Protein 9GES (pdb70)

InterPro domains:
  IPR001841 Zinc finger, RING-type [PF14634] (10-52)
  IPR042448 E3 ubiquitin-protein ligase CCNB1IP1 [PTHR14305] (3-276)

Structure (mmCIF, N/CA/C/O backbone):
data_9GES
#
_entry.id   9GES
#
_cell.length_a   53.198
_cell.length_b   73.857
_cell.length_c   124.032
_cell.angle_alpha   90.000
_cell.angle_beta   99.276
_cell.angle_gamma   90.000
#
_symmetry.space_group_name_H-M   'P 1 21 1'
#
loop_
_entity.id
_entity.type
_entity.pdbx_description
1 polymer 'E3 ubiquitin-protein ligase CCNB1IP1'
2 non-polymer 'ZINC ION'
#
loop_
_atom_site.group_PDB
_atom_site.id
_atom_site.type_symbol
_atom_site.label_atom_id
_atom_site.label_alt_id
_atom_site.label_comp_id
_atom_site.label_asym_id
_atom_site.label_entity_id
_atom_site.label_seq_id
_atom_site.pdbx_PDB_ins_code
_atom_site.Cartn_x
_atom_site.Cartn_y
_atom_site.Cartn_z
_atom_site.occupancy
_atom_site.B_iso_or_equiv
_atom_site.auth_seq_id
_atom_site.auth_comp_id
_atom_site.auth_asym_id
_atom_site.auth_atom_id
_atom_site.pdbx_PDB_model_num
ATOM 1 N N . LEU A 1 10 ? 6.00800 -7.58400 14.22800 1.000 29.49565 8 LEU A N 1
ATOM 2 C CA . LEU A 1 10 ? 6.49000 -6.44100 13.46100 1.000 25.10999 8 LEU A CA 1
ATOM 3 C C . LEU A 1 10 ? 7.01200 -6.86400 12.09800 1.000 43.64398 8 LEU A C 1
ATOM 4 O O . LEU A 1 10 ? 7.29700 -8.03700 11.86600 1.000 58.18471 8 LEU A O 1
ATOM 9 N N . LEU A 1 11 ? 7.13900 -5.89300 11.19900 1.000 43.85562 9 LEU A N 1
ATOM 10 C CA . LEU A 1 11 ? 7.61800 -6.13400 9.84800 1.000 40.19997 9 LEU A CA 1
ATOM 11 C C . LEU A 1 11 ? 8.72500 -5.14500 9.51800 1.000 42.42051 9 LEU A C 1
ATOM 12 O O . LEU A 1 11 ? 8.76500 -4.03300 10.05200 1.000 48.05327 9 LEU A O 1
ATOM 17 N N . CYS A 1 12 ? 9.63200 -5.56700 8.64000 1.000 45.72801 10 CYS A N 1
ATOM 18 C CA . CYS A 1 12 ? 10.70100 -4.68800 8.18600 1.000 46.53457 10 CYS A CA 1
ATOM 19 C C . CYS A 1 12 ? 10.11300 -3.46700 7.49100 1.000 50.43983 10 CYS A C 1
ATOM 20 O O . CYS A 1 12 ? 9.23100 -3.58900 6.63700 1.000 57.51707 10 CYS A O 1
ATOM 23 N N . ASN A 1 13 ? 10.59800 -2.28400 7.86300 1.000 57.08042 11 ASN A N 1
ATOM 24 C CA . ASN A 1 13 ? 10.09500 -1.05100 7.27100 1.000 53.45969 11 ASN A CA 1
ATOM 25 C C . ASN A 1 13 ? 10.74800 -0.72800 5.93400 1.000 65.49257 11 ASN A C 1
ATOM 26 O O . ASN A 1 13 ? 10.38000 0.27400 5.31000 1.000 70.69943 11 ASN A O 1
ATOM 31 N N . TYR A 1 14 ? 11.70600 -1.53600 5.48800 1.000 101.30097 12 TYR A N 1
ATOM 32 C CA . TYR A 1 14 ? 12.20300 -1.42100 4.12500 1.000 109.62342 12 TYR A CA 1
ATOM 33 C C . TYR A 1 14 ? 11.12300 -1.90100 3.16400 1.000 110.75744 12 TYR A C 1
ATOM 34 O O . TYR A 1 14 ? 10.53800 -2.97100 3.35900 1.000 105.69742 12 TYR A O 1
ATOM 43 N N . ARG A 1 15 ? 10.85300 -1.10300 2.12700 1.000 109.39087 13 ARG A N 1
ATOM 44 C CA . ARG A 1 15 ? 9.70300 -1.36800 1.26500 1.000 92.81696 13 ARG A CA 1
ATOM 45 C C . ARG A 1 15 ? 9.82000 -2.70400 0.54300 1.000 94.60547 13 ARG A C 1
ATOM 46 O O . ARG A 1 15 ? 8.80300 -3.35400 0.27600 1.000 88.52165 13 ARG A O 1
ATOM 54 N N . LYS A 1 16 ? 11.03700 -3.12900 0.21500 1.000 98.48653 14 LYS A N 1
ATOM 55 C CA . LYS A 1 16 ? 11.24000 -4.34600 -0.55800 1.000 94.53497 14 LYS A CA 1
ATOM 56 C C . LYS A 1 16 ? 11.41100 -5.58900 0.30500 1.000 79.38522 14 LYS A C 1
ATOM 57 O O . LYS A 1 16 ? 11.60500 -6.67900 -0.24300 1.000 73.90438 14 LYS A O 1
ATOM 63 N N . CYS A 1 17 ? 11.34300 -5.46600 1.63100 1.000 72.39471 15 CYS A N 1
ATOM 64 C CA . CYS A 1 17 ? 11.52700 -6.60800 2.51700 1.000 71.52329 15 CYS A CA 1
ATOM 65 C C . CYS A 1 17 ? 10.25600 -6.96600 3.27500 1.000 58.70694 15 CYS A C 1
ATOM 66 O O . CYS A 1 17 ? 9.72700 -8.06800 3.09900 1.000 54.94574 15 CYS A O 1
ATOM 69 N N . ARG A 1 18 ? 9.73900 -6.03900 4.08200 1.000 54.20028 16 ARG A N 1
ATOM 70 C CA . ARG A 1 18 ? 8.52700 -6.22100 4.88800 1.000 56.09970 16 ARG A CA 1
ATOM 71 C C . ARG A 1 18 ? 8.41200 -7.64000 5.44500 1.000 54.29851 16 ARG A C 1
ATOM 72 O O . ARG A 1 18 ? 7.38000 -8.30500 5.32600 1.000 60.14117 16 ARG A O 1
ATOM 80 N N . ILE A 1 19 ? 9.49500 -8.10700 6.06300 1.000 49.21558 17 ILE A N 1
ATOM 81 C CA . ILE A 1 19 ? 9.55400 -9.45200 6.62300 1.000 51.70628 17 ILE A CA 1
ATOM 82 C C . ILE A 1 19 ? 9.29600 -9.37400 8.12100 1.000 53.59628 17 ILE A C 1
ATOM 83 O O . ILE A 1 19 ? 9.59600 -8.36800 8.77500 1.000 46.12569 17 ILE A O 1
ATOM 88 N N . LYS A 1 20 ? 8.71600 -10.44300 8.66700 1.000 57.89908 18 LYS A N 1
ATOM 89 C CA . LYS A 1 20 ? 8.50200 -10.52100 10.10500 1.000 43.79056 18 LYS A CA 1
ATOM 90 C C . LYS A 1 20 ? 9.83600 -10.46500 10.83500 1.000 41.52454 18 LYS A C 1
ATOM 91 O O . LYS A 1 20 ? 10.80500 -11.12100 10.44300 1.000 44.01996 18 LYS A O 1
ATOM 97 N N . LEU A 1 21 ? 9.88400 -9.67300 11.90200 1.000 48.48360 19 LEU A N 1
ATOM 98 C CA . LEU A 1 21 ? 11.12600 -9.37900 12.60300 1.000 48.38283 19 LEU A CA 1
ATOM 99 C C . LEU A 1 21 ? 11.24800 -10.26700 13.83600 1.000 54.38580 19 LEU A C 1
ATOM 100 O O . LEU A 1 21 ? 10.37100 -10.25600 14.70700 1.000 45.03537 19 LEU A O 1
ATOM 105 N N . SER A 1 22 ? 12.33700 -11.03000 13.90300 1.000 46.65978 20 SER A N 1
ATOM 106 C CA . SER A 1 22 ? 12.64600 -11.86400 15.05300 1.000 57.98572 20 SER A CA 1
ATOM 107 C C . SER A 1 22 ? 14.13500 -11.76400 15.34800 1.000 67.46711 20 SER A C 1
ATOM 108 O O . SER A 1 22 ? 14.95000 -11.55900 14.44500 1.000 81.22088 20 SER A O 1
ATOM 111 N N . GLY A 1 23 ? 14.48400 -11.91300 16.62300 1.000 56.30858 21 GLY A N 1
ATOM 112 C CA . GLY A 1 23 ? 15.87000 -11.81100 17.03500 1.000 52.83336 21 GLY A CA 1
ATOM 113 C C . GLY A 1 23 ? 16.36000 -10.37900 17.10600 1.000 48.54534 21 GLY A C 1
ATOM 114 O O . GLY A 1 23 ? 15.91800 -9.60800 17.96200 1.000 54.56942 21 GLY A O 1
ATOM 115 N N . TYR A 1 24 ? 17.26700 -10.00800 16.20700 1.000 59.02090 22 TYR A N 1
ATOM 116 C CA . TYR A 1 24 ? 17.85000 -8.67400 16.18900 1.000 52.71363 22 TYR A CA 1
ATOM 117 C C . TYR A 1 24 ? 17.12000 -7.78000 15.19700 1.000 45.02557 22 TYR A C 1
ATOM 118 O O . TYR A 1 24 ? 16.77900 -8.20600 14.09000 1.000 48.12250 22 TYR A O 1
ATOM 127 N N . ALA A 1 25 ? 16.88900 -6.53400 15.60500 1.000 32.20914 23 ALA A N 1
ATOM 128 C CA . ALA A 1 25 ? 16.27300 -5.53100 14.75200 1.000 32.37993 23 ALA A CA 1
ATOM 129 C C . ALA A 1 25 ? 16.91800 -4.18300 15.03300 1.000 34.86381 23 ALA A C 1
ATOM 130 O O . ALA A 1 25 ? 17.50100 -3.95900 16.09800 1.000 41.20059 23 ALA A O 1
ATOM 132 N N . TRP A 1 26 ? 16.80400 -3.28100 14.06300 1.000 32.30657 24 TRP A N 1
ATOM 133 C CA . TRP A 1 26 ? 17.36000 -1.93800 14.15900 1.000 43.01760 24 TRP A CA 1
ATOM 134 C C . TRP A 1 26 ? 16.21100 -0.94300 14.24900 1.000 54.21546 24 TRP A C 1
ATOM 135 O O . TRP A 1 26 ? 15.41400 -0.82600 13.31200 1.000 48.69046 24 TRP A O 1
ATOM 146 N N . VAL A 1 27 ? 16.13400 -0.22700 15.36800 1.000 58.17875 25 VAL A N 1
ATOM 147 C CA . VAL A 1 27 ? 15.05100 0.71000 15.64200 1.000 45.44694 25 VAL A CA 1
ATOM 148 C C . VAL A 1 27 ? 15.58900 2.12700 15.51700 1.000 58.03084 25 VAL A C 1
ATOM 149 O O . VAL A 1 27 ? 16.71600 2.41400 15.93800 1.000 64.98491 25 VAL A O 1
ATOM 153 N N . THR A 1 28 ? 14.78200 3.01200 14.93800 1.000 51.60913 26 THR A N 1
ATOM 154 C CA . THR A 1 28 ? 15.18200 4.38500 14.68100 1.000 59.51068 26 THR A CA 1
ATOM 155 C C . THR A 1 28 ? 14.38800 5.34700 15.55500 1.000 52.33099 26 THR A C 1
ATOM 156 O O . THR A 1 28 ? 13.28600 5.04200 16.01900 1.000 52.03846 26 THR A O 1
ATOM 160 N N . ALA A 1 29 ? 14.97500 6.52700 15.77600 1.000 63.17108 27 ALA A N 1
ATOM 161 C CA . ALA A 1 29 ? 14.29700 7.57800 16.52500 1.000 54.92057 27 ALA A CA 1
ATOM 162 C C . ALA A 1 29 ? 13.08500 8.12400 15.78400 1.000 55.79278 27 ALA A C 1
ATOM 163 O O . ALA A 1 29 ? 12.21900 8.74400 16.41000 1.000 65.24792 27 ALA A O 1
ATOM 165 N N . CYS A 1 30 ? 13.00800 7.91700 14.47000 1.000 58.30549 28 CYS A N 1
ATOM 166 C CA . CYS A 1 30 ? 11.86100 8.32600 13.67300 1.000 68.00614 28 CYS A CA 1
ATOM 167 C C . CYS A 1 30 ? 10.76500 7.26700 13.64000 1.000 64.62176 28 CYS A C 1
ATOM 168 O O . CYS A 1 30 ? 9.95300 7.25600 12.70600 1.000 67.72467 28 CYS A O 1
ATOM 171 N N . SER A 1 31 ? 10.73900 6.37200 14.63000 1.000 56.26568 29 SER A N 1
ATOM 172 C CA . SER A 1 31 ? 9.68300 5.37000 14.78600 1.000 37.99314 29 SER A CA 1
ATOM 173 C C . SER A 1 31 ? 9.63500 4.41300 13.59400 1.000 44.69015 29 SER A C 1
ATOM 174 O O . SER A 1 31 ? 8.58900 4.20200 12.97600 1.000 58.43738 29 SER A O 1
ATOM 177 N N . HIS A 1 32 ? 10.78800 3.82800 13.27600 1.000 51.62929 30 HIS A N 1
ATOM 178 C CA . HIS A 1 32 ? 10.88300 2.79800 12.25100 1.000 50.25508 30 HIS A CA 1
ATOM 179 C C . HIS A 1 32 ? 11.78400 1.67600 12.74600 1.000 51.84820 30 HIS A C 1
ATOM 180 O O . HIS A 1 32 ? 12.65800 1.88700 13.59200 1.000 58.85310 30 HIS A O 1
ATOM 187 N N . ILE A 1 33 ? 11.55800 0.47800 12.21200 1.000 40.46032 31 ILE A N 1
ATOM 188 C CA . ILE A 1 33 ? 12.30400 -0.71000 12.60900 1.000 50.52899 31 ILE A CA 1
ATOM 189 C C . ILE A 1 33 ? 12.58800 -1.54700 11.36700 1.000 46.14287 31 ILE A C 1
ATOM 190 O O . ILE A 1 33 ? 11.73600 -1.67600 10.48100 1.000 50.09110 31 ILE A O 1
ATOM 195 N N . PHE A 1 34 ? 13.79300 -2.10800 11.29800 1.000 49.34537 32 PHE A N 1
ATOM 196 C CA . PHE A 1 34 ? 14.24500 -2.85000 10.13100 1.000 44.11505 32 PHE A CA 1
ATOM 197 C C . PHE A 1 34 ? 14.86700 -4.16900 10.56600 1.000 42.09245 32 PHE A C 1
ATOM 198 O O . PHE A 1 34 ? 15.27900 -4.33800 11.71600 1.000 66.36226 32 PHE A O 1
ATOM 206 N N . CYS A 1 35 ? 14.93000 -5.10900 9.62500 1.000 48.20390 33 CYS A N 1
ATOM 207 C CA . CYS A 1 35 ? 15.50600 -6.41300 9.90600 1.000 52.30955 33 CYS A CA 1
ATOM 208 C C . CYS A 1 35 ? 17.01400 -6.29500 10.12700 1.000 53.40224 33 CYS A C 1
ATOM 209 O O . CYS A 1 35 ? 17.62500 -5.24100 9.92200 1.000 54.95766 33 CYS A O 1
ATOM 212 N N . ASP A 1 36 ? 17.61500 -7.40700 10.55600 1.000 58.71812 34 ASP A N 1
ATOM 213 C CA . ASP A 1 36 ? 19.03900 -7.40600 10.87700 1.000 66.88040 34 ASP A CA 1
ATOM 214 C C . ASP A 1 36 ? 19.89200 -7.14700 9.64000 1.000 68.69833 34 ASP A C 1
ATOM 215 O O . ASP A 1 36 ? 20.86100 -6.38300 9.69900 1.000 65.92801 34 ASP A O 1
ATOM 220 N N . GLN A 1 37 ? 19.54900 -7.77400 8.51100 1.000 72.37685 35 GLN A N 1
ATOM 221 C CA . GLN A 1 37 ? 20.35700 -7.61900 7.30400 1.000 78.37191 35 GLN A CA 1
ATOM 222 C C . GLN A 1 37 ? 20.28300 -6.19400 6.76300 1.000 79.92612 35 GLN A C 1
ATOM 223 O O . GLN A 1 37 ? 21.31400 -5.57300 6.47900 1.000 93.30078 35 GLN A O 1
ATOM 229 N N . HIS A 1 38 ? 19.06800 -5.66300 6.60500 1.000 73.57557 36 HIS A N 1
ATOM 230 C CA . HIS A 1 38 ? 18.91300 -4.31000 6.07800 1.000 68.76974 36 HIS A CA 1
ATOM 231 C C . HIS A 1 38 ? 19.37800 -3.26100 7.08100 1.000 70.12593 36 HIS A C 1
ATOM 232 O O . HIS A 1 38 ? 19.96400 -2.24400 6.69300 1.000 75.55460 36 HIS A O 1
ATOM 239 N N . GLY A 1 39 ? 19.11300 -3.48300 8.36900 1.000 66.17548 37 GLY A N 1
ATOM 240 C CA . GLY A 1 39 ? 19.54700 -2.52800 9.37500 1.000 72.89364 37 GLY A CA 1
ATOM 241 C C . GLY A 1 39 ? 21.05700 -2.43500 9.47900 1.000 78.27958 37 GLY A C 1
ATOM 242 O O . GLY A 1 39 ? 21.61600 -1.34000 9.58300 1.000 80.42671 37 GLY A O 1
ATOM 243 N N . SER A 1 40 ? 21.73800 -3.58400 9.45700 1.000 78.96393 38 SER A N 1
ATOM 244 C CA . SER A 1 40 ? 23.19700 -3.57700 9.51300 1.000 67.71170 38 SER A CA 1
ATOM 245 C C . SER A 1 40 ? 23.79500 -2.91400 8.27900 1.000 70.58446 38 SER A C 1
ATOM 246 O O . SER A 1 40 ? 24.76400 -2.15400 8.38300 1.000 67.77255 38 SER A O 1
ATOM 249 N N . GLY A 1 41 ? 23.23800 -3.19800 7.10100 1.000 82.49763 39 GLY A N 1
ATOM 250 C CA . GLY A 1 41 ? 23.77400 -2.61700 5.88000 1.000 87.01905 39 GLY A CA 1
ATOM 251 C C . GLY A 1 41 ? 23.57200 -1.11600 5.79400 1.000 93.90819 39 GLY A C 1
ATOM 252 O O . GLY A 1 41 ? 24.46000 -0.38600 5.34500 1.000 100.14850 39 GLY A O 1
ATOM 253 N N . GLU A 1 42 ? 22.40300 -0.63300 6.21700 1.000 102.14448 40 GLU A N 1
ATOM 254 C CA . GLU A 1 42 ? 22.06400 0.77800 6.07300 1.000 100.14586 40 GLU A CA 1
ATOM 255 C C . GLU A 1 42 ? 22.58200 1.63700 7.22200 1.000 94.43216 40 GLU A C 1
ATOM 256 O O . GLU A 1 42 ? 23.08100 2.74300 6.98600 1.000 91.69230 40 GLU A O 1
ATOM 262 N N . PHE A 1 43 ? 22.48100 1.15600 8.46200 1.000 82.29697 41 PHE A N 1
ATOM 263 C CA . PHE A 1 43 ? 22.78700 1.96500 9.63500 1.000 89.06609 41 PHE A CA 1
ATOM 264 C C . PHE A 1 43 ? 24.19000 1.71600 10.17700 1.000 95.58324 41 PHE A C 1
ATOM 265 O O . PHE A 1 43 ? 24.45200 1.98400 11.35500 1.000 109.19118 41 PHE A O 1
ATOM 273 N N . SER A 1 44 ? 25.09700 1.21200 9.34400 1.000 96.40133 42 SER A N 1
ATOM 274 C CA . SER A 1 44 ? 26.51400 1.16400 9.67500 1.000 101.04065 42 SER A CA 1
ATOM 275 C C . SER A 1 44 ? 27.32600 2.17200 8.87600 1.000 108.80130 42 SER A C 1
ATOM 276 O O . SER A 1 44 ? 28.53100 2.30400 9.11300 1.000 87.09540 42 SER A O 1
ATOM 279 N N . ARG A 1 45 ? 26.69700 2.88300 7.94500 1.000 110.39727 43 ARG A N 1
ATOM 280 C CA . ARG A 1 45 ? 27.38500 3.85600 7.11200 1.000 106.91247 43 ARG A CA 1
ATOM 281 C C . ARG A 1 45 ? 27.47900 5.20100 7.82100 1.000 114.53992 43 ARG A C 1
ATOM 282 O O . ARG A 1 45 ? 26.62800 5.55400 8.64300 1.000 106.69024 43 ARG A O 1
ATOM 290 N N . SER A 1 46 ? 28.53400 5.95200 7.50100 1.000 119.74688 44 SER A N 1
ATOM 291 C CA . SER A 1 46 ? 28.64100 7.31200 8.02100 1.000 118.85467 44 SER A CA 1
ATOM 292 C C . SER A 1 46 ? 27.47400 8.18800 7.57200 1.000 114.45291 44 SER A C 1
ATOM 293 O O . SER A 1 46 ? 26.89800 8.88800 8.42000 1.000 115.05599 44 SER A O 1
ATOM 296 N N . PRO A 1 47 ? 27.07400 8.20800 6.28100 1.000 105.78506 45 PRO A N 1
ATOM 297 C CA . PRO A 1 47 ? 25.77500 8.80700 5.93200 1.000 88.84036 45 PRO A CA 1
ATOM 298 C C . PRO A 1 47 ? 24.65700 7.81000 6.18900 1.000 85.35783 45 PRO A C 1
ATOM 299 O O . PRO A 1 47 ? 24.50600 6.82000 5.46900 1.000 78.98673 45 PRO A O 1
ATOM 303 N N . ALA A 1 48 ? 23.86500 8.07300 7.22700 1.000 96.45916 46 ALA A N 1
ATOM 304 C CA . ALA A 1 48 ? 22.79300 7.17700 7.65000 1.000 85.83609 46 ALA A CA 1
ATOM 305 C C . ALA A 1 48 ? 21.45500 7.83600 7.33900 1.000 81.57265 46 ALA A C 1
ATOM 306 O O . ALA A 1 48 ? 21.09000 8.84000 7.96100 1.000 69.45754 46 ALA A O 1
ATOM 308 N N . ILE A 1 49 ? 20.72500 7.26500 6.38300 1.000 82.41271 47 ILE A N 1
ATOM 309 C CA . ILE A 1 49 ? 19.41400 7.75500 5.97400 1.000 88.21771 47 ILE A CA 1
ATOM 310 C C . ILE A 1 49 ? 18.40400 6.63700 6.18500 1.000 93.51839 47 ILE A C 1
ATOM 311 O O . ILE A 1 49 ? 18.62400 5.50400 5.74000 1.000 93.50960 47 ILE A O 1
ATOM 316 N N . CYS A 1 50 ? 17.30700 6.95100 6.86400 1.000 87.84105 48 CYS A N 1
ATOM 317 C CA . CYS A 1 50 ? 16.26500 5.95700 7.10500 1.000 86.40587 48 CYS A CA 1
ATOM 318 C C . CYS A 1 50 ? 15.60600 5.57500 5.78600 1.000 90.01541 48 CYS A C 1
ATOM 319 O O . CYS A 1 50 ? 15.06600 6.45200 5.09900 1.000 89.24249 48 CYS A O 1
ATOM 322 N N . PRO A 1 51 ? 15.62000 4.29900 5.39500 1.000 89.10167 49 PRO A N 1
ATOM 323 C CA . PRO A 1 51 ? 15.03800 3.92200 4.09500 1.000 97.12596 49 PRO A CA 1
ATOM 324 C C . PRO A 1 51 ? 13.54600 4.18700 3.98500 1.000 90.29175 49 PRO A C 1
ATOM 325 O O . PRO A 1 51 ? 13.03000 4.26300 2.86300 1.000 88.99500 49 PRO A O 1
ATOM 329 N N . ALA A 1 52 ? 12.83700 4.33100 5.10500 1.000 68.82193 50 ALA A N 1
ATOM 330 C CA . ALA A 1 52 ? 11.39100 4.51300 5.05400 1.000 75.06465 50 ALA A CA 1
ATOM 331 C C . ALA A 1 52 ? 11.01600 5.96900 4.79100 1.000 80.07500 50 ALA A C 1
ATOM 332 O O . ALA A 1 52 ? 10.34600 6.28000 3.80000 1.000 95.15196 50 ALA A O 1
ATOM 334 N N . CYS A 1 53 ? 11.44500 6.87500 5.66900 1.000 75.45764 51 CYS A N 1
ATOM 335 C CA . CYS A 1 53 ? 11.04600 8.27500 5.60300 1.000 70.11795 51 CYS A CA 1
ATOM 336 C C . CYS A 1 53 ? 12.16700 9.20700 5.16400 1.000 63.56308 51 CYS A C 1
ATOM 337 O O . CYS A 1 53 ? 11.95900 10.42500 5.13400 1.000 60.88685 51 CYS A O 1
ATOM 340 N N . ASN A 1 54 ? 13.34500 8.67400 4.83600 1.000 69.75520 52 ASN A N 1
ATOM 341 C CA . ASN A 1 54 ? 14.49500 9.45500 4.38000 1.000 80.62300 52 ASN A CA 1
ATOM 342 C C . ASN A 1 54 ? 14.93900 10.50100 5.40000 1.000 80.79081 52 ASN A C 1
ATOM 343 O O . ASN A 1 54 ? 15.58100 11.49200 5.03700 1.000 82.92958 52 ASN A O 1
ATOM 348 N N . SER A 1 55 ? 14.61500 10.29800 6.67500 1.000 82.05135 53 SER A N 1
ATOM 349 C CA . SER A 1 55 ? 15.06200 11.21500 7.71300 1.000 86.80069 53 SER A CA 1
ATOM 350 C C . SER A 1 55 ? 16.55900 11.05900 7.95100 1.000 88.36431 53 SER A C 1
ATOM 351 O O . SER A 1 55 ? 17.10200 9.95300 7.89500 1.000 81.86639 53 SER A O 1
ATOM 354 N N . THR A 1 56 ? 17.22700 12.17900 8.21600 1.000 99.94983 54 THR A N 1
ATOM 355 C CA . THR A 1 56 ? 18.66900 12.18800 8.45500 1.000 95.67016 54 THR A CA 1
ATOM 356 C C . THR A 1 56 ? 18.91500 11.92500 9.93500 1.000 101.99626 54 THR A C 1
ATOM 357 O O . THR A 1 56 ? 18.71100 12.80200 10.77900 1.000 102.75976 54 THR A O 1
ATOM 361 N N . LEU A 1 57 ? 19.35100 10.70900 10.25000 1.000 96.78101 55 LEU A N 1
ATOM 362 C CA . LEU A 1 57 ? 19.67500 10.31600 11.61400 1.000 77.39609 55 LEU A CA 1
ATOM 363 C C . LEU A 1 57 ? 21.18100 10.41100 11.81900 1.000 79.26756 55 LEU A C 1
ATOM 364 O O . LEU A 1 57 ? 21.95600 9.86400 11.02700 1.000 99.85474 55 LEU A O 1
ATOM 369 N N . SER A 1 58 ? 21.59200 11.10200 12.88100 1.000 72.83762 56 SER A N 1
ATOM 370 C CA . SER A 1 58 ? 23.01000 11.34000 13.11900 1.000 72.65790 56 SER A CA 1
ATOM 371 C C . SER A 1 58 ? 23.40900 10.99400 14.54800 1.000 78.38488 56 SER A C 1
ATOM 372 O O . SER A 1 58 ? 24.57700 10.69000 14.81300 1.000 87.02826 56 SER A O 1
ATOM 375 N N . GLY A 1 59 ? 22.45200 11.03500 15.47100 1.000 81.91890 57 GLY A N 1
ATOM 376 C CA . GLY A 1 59 ? 22.76300 10.79200 16.86300 1.000 85.43135 57 GLY A CA 1
ATOM 377 C C . GLY A 1 59 ? 23.05600 9.33300 17.15300 1.000 78.94310 57 GLY A C 1
ATOM 378 O O . GLY A 1 59 ? 22.71400 8.42800 16.39000 1.000 71.32073 57 GLY A O 1
ATOM 379 N N . LYS A 1 60 ? 23.71600 9.10900 18.29300 1.000 65.82007 58 LYS A N 1
ATOM 380 C CA . LYS A 1 60 ? 24.05200 7.75000 18.70600 1.000 68.92709 58 LYS A CA 1
ATOM 381 C C . LYS A 1 60 ? 22.80200 6.96000 19.07500 1.000 74.81316 58 LYS A C 1
ATOM 382 O O . LYS A 1 60 ? 22.62200 5.82000 18.63400 1.000 84.77571 58 LYS A O 1
ATOM 388 N N . LEU A 1 61 ? 21.93000 7.55200 19.89100 1.000 79.81506 59 LEU A N 1
ATOM 389 C CA . LEU A 1 61 ? 20.72200 6.88000 20.35000 1.000 72.06526 59 LEU A CA 1
ATOM 390 C C . LEU A 1 61 ? 19.60300 6.89400 19.31600 1.000 62.76953 59 LEU A C 1
ATOM 391 O O . LEU A 1 61 ? 18.56600 6.26400 19.54400 1.000 67.32543 59 LEU A O 1
ATOM 396 N N . ASP A 1 62 ? 19.78400 7.59300 18.19400 1.000 72.30378 60 ASP A N 1
ATOM 397 C CA . ASP A 1 62 ? 18.78000 7.57800 17.13800 1.000 68.53070 60 ASP A CA 1
ATOM 398 C C . ASP A 1 62 ? 18.67000 6.22000 16.45900 1.000 63.16032 60 ASP A C 1
ATOM 399 O O . ASP A 1 62 ? 17.67300 5.96200 15.77800 1.000 63.08193 60 ASP A O 1
ATOM 404 N N . ILE A 1 63 ? 19.66900 5.35500 16.61800 1.000 67.69811 61 ILE A N 1
ATOM 405 C CA . ILE A 1 63 ? 19.66300 4.01600 16.04100 1.000 52.44202 61 ILE A CA 1
ATOM 406 C C . ILE A 1 63 ? 20.09400 3.03300 17.12100 1.000 51.72565 61 ILE A C 1
ATOM 407 O O . ILE A 1 63 ? 21.14900 3.21000 17.74000 1.000 66.79700 61 ILE A O 1
ATOM 412 N N . VAL A 1 64 ? 19.28100 2.00200 17.34800 1.000 37.19352 62 VAL A N 1
ATOM 413 C CA . VAL A 1 64 ? 19.54900 0.99200 18.36500 1.000 40.40335 62 VAL A CA 1
ATOM 414 C C . VAL A 1 64 ? 19.35100 -0.38700 17.74900 1.000 42.62879 62 VAL A C 1
ATOM 415 O O . VAL A 1 64 ? 18.36400 -0.62200 17.04300 1.000 41.73178 62 VAL A O 1
ATOM 419 N N . ARG A 1 65 ? 20.29400 -1.29200 18.01000 1.000 49.63490 63 ARG A N 1
ATOM 420 C CA . ARG A 1 65 ? 20.17700 -2.69500 17.61500 1.000 46.59188 63 ARG A CA 1
ATOM 421 C C . ARG A 1 65 ? 19.59000 -3.45000 18.80200 1.000 44.36218 63 ARG A C 1
ATOM 422 O O . ARG A 1 65 ? 20.28900 -3.74500 19.77400 1.000 49.96581 63 ARG A O 1
ATOM 430 N N . THR A 1 66 ? 18.29900 -3.76600 18.72200 1.000 40.77238 64 THR A N 1
ATOM 431 C CA . THR A 1 66 ? 17.54300 -4.28600 19.85200 1.000 50.19821 64 THR A CA 1
ATOM 432 C C . THR A 1 66 ? 17.11600 -5.72500 19.59700 1.000 44.19658 64 THR A C 1
ATOM 433 O O . THR A 1 66 ? 16.79900 -6.09800 18.46200 1.000 51.37448 64 THR A O 1
ATOM 437 N N . GLU A 1 67 ? 17.11900 -6.53300 20.65500 1.000 40.72509 65 GLU A N 1
ATOM 438 C CA . GLU A 1 67 ? 16.55300 -7.87200 20.60400 1.000 44.88734 65 GLU A CA 1
ATOM 439 C C . GLU A 1 67 ? 15.06700 -7.80400 20.92600 1.000 52.15698 65 GLU A C 1
ATOM 440 O O . GLU A 1 67 ? 14.66700 -7.18700 21.92000 1.000 44.13978 65 GLU A O 1
ATOM 446 N N . LEU A 1 68 ? 14.25400 -8.44200 20.08500 1.000 52.12006 66 LEU A N 1
ATOM 447 C CA . LEU A 1 68 ? 12.80600 -8.41000 20.23700 1.000 48.95854 66 LEU A CA 1
ATOM 448 C C . LEU A 1 68 ? 12.28300 -9.43500 21.23300 1.000 48.72038 66 LEU A C 1
ATOM 449 O O . LEU A 1 68 ? 11.09700 -9.38500 21.57700 1.000 48.82062 66 LEU A O 1
ATOM 454 N N . SER A 1 69 ? 13.12400 -10.35400 21.70300 1.000 41.60888 67 SER A N 1
ATOM 455 C CA . SER A 1 69 ? 12.73400 -11.37000 22.68100 1.000 41.80694 67 SER A CA 1
ATOM 456 C C . SER A 1 69 ? 13.74000 -11.35900 23.82500 1.000 49.10921 67 SER A C 1
ATOM 457 O O . SER A 1 69 ? 14.51100 -12.31000 24.00200 1.000 55.25005 67 SER A O 1
ATOM 460 N N . PRO A 1 70 ? 13.74600 -10.29800 24.63100 1.000 41.47859 68 PRO A N 1
ATOM 461 C CA . PRO A 1 70 ? 14.79000 -10.15400 25.65100 1.000 40.37423 68 PRO A CA 1
ATOM 462 C C . PRO A 1 70 ? 14.71000 -11.23400 26.71600 1.000 49.01768 68 PRO A C 1
ATOM 463 O O . PRO A 1 70 ? 13.64700 -11.79100 26.99900 1.000 62.66330 68 PRO A O 1
ATOM 467 N N . SER A 1 71 ? 15.86600 -11.52900 27.30300 1.000 40.12064 69 SER A N 1
ATOM 468 C CA . SER A 1 71 ? 15.94300 -12.53000 28.35200 1.000 44.49950 69 SER A CA 1
ATOM 469 C C . SER A 1 71 ? 15.23200 -12.04100 29.61000 1.000 42.20334 69 SER A C 1
ATOM 470 O O . SER A 1 71 ? 14.95100 -10.85100 29.77700 1.000 46.55738 69 SER A O 1
ATOM 473 N N . GLU A 1 72 ? 14.93300 -12.98800 30.50000 1.000 35.61553 70 GLU A N 1
ATOM 474 C CA . GLU A 1 72 ? 14.24700 -12.64300 31.74000 1.000 49.98342 70 GLU A CA 1
ATOM 475 C C . GLU A 1 72 ? 15.09600 -11.71400 32.60000 1.000 46.97301 70 GLU A C 1
ATOM 476 O O . GLU A 1 72 ? 14.57900 -10.76100 33.19600 1.000 46.19462 70 GLU A O 1
ATOM 482 N N . GLU A 1 73 ? 16.40300 -11.97600 32.67300 1.000 50.38618 71 GLU A N 1
ATOM 483 C CA . GLU A 1 73 ? 17.28300 -11.15700 33.50100 1.000 50.33838 71 GLU A CA 1
ATOM 484 C C . GLU A 1 73 ? 17.37200 -9.72800 32.97700 1.000 43.22091 71 GLU A C 1
ATOM 485 O O . GLU A 1 73 ? 17.38200 -8.77500 33.76400 1.000 46.06482 71 GLU A O 1
ATOM 491 N N . TYR A 1 74 ? 17.45300 -9.55900 31.65300 1.000 42.46051 72 TYR A N 1
ATOM 492 C CA . TYR A 1 74 ? 17.50200 -8.21500 31.08500 1.000 30.34128 72 TYR A CA 1
ATOM 493 C C . TYR A 1 74 ? 16.22000 -7.44800 31.37700 1.000 29.73460 72 TYR A C 1
ATOM 494 O O . TYR A 1 74 ? 16.26200 -6.26000 31.71400 1.000 24.47828 72 TYR A O 1
ATOM 503 N N . LYS A 1 75 ? 15.06900 -8.11000 31.24600 1.000 35.10110 73 LYS A N 1
ATOM 504 C CA . LYS A 1 75 ? 13.80200 -7.45400 31.55200 1.000 29.78701 73 LYS A CA 1
ATOM 505 C C . LYS A 1 75 ? 13.72200 -7.06600 33.02300 1.000 31.15112 73 LYS A C 1
ATOM 506 O O . LYS A 1 75 ? 13.18400 -6.00700 33.36600 1.000 28.48221 73 LYS A O 1
ATOM 512 N N . ALA A 1 76 ? 14.26300 -7.90800 33.90800 1.000 33.80040 74 ALA A N 1
ATOM 513 C CA . ALA A 1 76 ? 14.18500 -7.64500 35.34000 1.000 26.61632 74 ALA A CA 1
ATOM 514 C C . ALA A 1 76 ? 15.16300 -6.57400 35.80300 1.000 21.91816 74 ALA A C 1
ATOM 515 O O . ALA A 1 76 ? 15.03400 -6.08900 36.93200 1.000 25.29407 74 ALA A O 1
ATOM 517 N N . MET A 1 77 ? 16.13700 -6.20000 34.97100 1.000 28.39258 75 MET A N 1
ATOM 518 C CA . MET A 1 77 ? 17.20000 -5.29900 35.38900 1.000 26.25734 75 MET A CA 1
ATOM 519 C C . MET A 1 77 ? 17.31300 -4.02200 34.57000 1.000 18.29102 75 MET A C 1
ATOM 520 O O . MET A 1 77 ? 17.95000 -3.07300 35.03900 1.000 24.40792 75 MET A O 1
ATOM 525 N N . VAL A 1 78 ? 16.72200 -3.96400 33.37400 1.000 25.31608 76 VAL A N 1
ATOM 526 C CA . VAL A 1 78 ? 16.93200 -2.80800 32.50600 1.000 30.54970 76 VAL A CA 1
ATOM 527 C C . VAL A 1 78 ? 16.34900 -1.54400 33.13100 1.000 30.48806 76 VAL A C 1
ATOM 528 O O . VAL A 1 78 ? 16.98600 -0.48300 33.12200 1.000 30.26141 76 VAL A O 1
ATOM 532 N N . LEU A 1 79 ? 15.14700 -1.63100 33.69600 1.000 29.65170 77 LEU A N 1
ATOM 533 C CA . LEU A 1 79 ? 14.49900 -0.48100 34.31100 1.000 23.94935 77 LEU A CA 1
ATOM 534 C C . LEU A 1 79 ? 14.53400 -0.52300 35.83100 1.000 25.87161 77 LEU A C 1
ATOM 535 O O . LEU A 1 79 ? 13.92300 0.33500 36.47500 1.000 23.07922 77 LEU A O 1
ATOM 540 N N . ALA A 1 80 ? 15.22300 -1.49700 36.42000 1.000 25.97348 78 ALA A N 1
ATOM 541 C CA . ALA A 1 80 ? 15.27800 -1.58900 37.87200 1.000 15.22570 78 ALA A CA 1
ATOM 542 C C . ALA A 1 80 ? 16.00200 -0.38100 38.45000 1.000 28.97798 78 ALA A C 1
ATOM 543 O O . ALA A 1 80 ? 17.05400 0.02700 37.94900 1.000 43.14159 78 ALA A O 1
ATOM 545 N N . GLY A 1 81 ? 15.42900 0.19800 39.50600 1.000 35.86323 79 GLY A N 1
ATOM 546 C CA . GLY A 1 81 ? 15.98700 1.35800 40.16500 1.000 33.20232 79 GLY A CA 1
ATOM 547 C C . GLY A 1 81 ? 15.40400 2.68400 39.71800 1.000 28.85849 79 GLY A C 1
ATOM 548 O O . GLY A 1 81 ? 15.59200 3.69100 40.41000 1.000 32.47498 79 GLY A O 1
ATOM 549 N N . LEU A 1 82 ? 14.70700 2.71300 38.58500 1.000 26.47951 80 LEU A N 1
ATOM 550 C CA . LEU A 1 82 ? 14.10400 3.94300 38.09500 1.000 27.09348 80 LEU A CA 1
ATOM 551 C C . LEU A 1 82 ? 12.79700 4.23500 38.82500 1.000 30.14265 80 LEU A C 1
ATOM 552 O O . LEU A 1 82 ? 12.12500 3.33000 39.32800 1.000 29.13079 80 LEU A O 1
ATOM 557 N N . ARG A 1 83 ? 12.44500 5.51700 38.88400 1.000 29.77399 81 ARG A N 1
ATOM 558 C CA . ARG A 1 83 ? 11.20600 5.91800 39.52800 1.000 33.05479 81 ARG A CA 1
ATOM 559 C C . ARG A 1 83 ? 10.00600 5.47800 38.68800 1.000 34.62083 81 ARG A C 1
ATOM 560 O O . ARG A 1 83 ? 10.12700 5.28600 37.47500 1.000 44.90366 81 ARG A O 1
ATOM 568 N N . PRO A 1 84 ? 8.83700 5.30300 39.31400 1.000 47.16508 82 PRO A N 1
ATOM 569 C CA . PRO A 1 84 ? 7.65400 4.87500 38.54700 1.000 38.75022 82 PRO A CA 1
ATOM 570 C C . PRO A 1 84 ? 7.28100 5.81700 37.41600 1.000 42.65972 82 PRO A C 1
ATOM 571 O O . PRO A 1 84 ? 6.78400 5.35400 36.38200 1.000 52.21499 82 PRO A O 1
ATOM 575 N N . GLU A 1 85 ? 7.50100 7.12600 37.57900 1.000 58.35497 83 GLU A N 1
ATOM 576 C CA . GLU A 1 85 ? 7.20200 8.06400 36.50000 1.000 59.01484 83 GLU A CA 1
ATOM 577 C C . GLU A 1 85 ? 8.07000 7.79200 35.28000 1.000 63.43386 83 GLU A C 1
ATOM 578 O O . GLU A 1 85 ? 7.58500 7.83000 34.14200 1.000 61.28723 83 GLU A O 1
ATOM 584 N N . ILE A 1 86 ? 9.36000 7.52300 35.49700 1.000 55.05482 84 ILE A N 1
ATOM 585 C CA . ILE A 1 86 ? 10.25600 7.21000 34.38800 1.000 35.62302 84 ILE A CA 1
ATOM 586 C C . ILE A 1 86 ? 9.81600 5.92600 33.69600 1.000 36.54345 84 ILE A C 1
ATOM 587 O O . ILE A 1 86 ? 9.77700 5.85100 32.46100 1.000 49.17857 84 ILE A O 1
ATOM 592 N N . VAL A 1 87 ? 9.46600 4.90200 34.47900 1.000 27.76727 85 VAL A N 1
ATOM 593 C CA . VAL A 1 87 ? 9.03600 3.63000 33.90300 1.000 28.57167 85 VAL A CA 1
ATOM 594 C C . VAL A 1 87 ? 7.76000 3.81600 33.09000 1.000 30.75550 85 VAL A C 1
ATOM 595 O O . VAL A 1 87 ? 7.62200 3.26400 31.99000 1.000 31.32902 85 VAL A O 1
ATOM 599 N N . LEU A 1 88 ? 6.80900 4.59200 33.61500 1.000 28.90200 86 LEU A N 1
ATOM 600 C CA . LEU A 1 88 ? 5.58800 4.87600 32.86700 1.000 42.77574 86 LEU A CA 1
ATOM 601 C C . LEU A 1 88 ? 5.89300 5.63000 31.57700 1.000 48.73801 86 LEU A C 1
ATOM 602 O O . LEU A 1 88 ? 5.30000 5.34700 30.52900 1.000 42.62908 86 LEU A O 1
ATOM 607 N N . ASP A 1 89 ? 6.81200 6.59700 31.63800 1.000 51.56259 87 ASP A N 1
ATOM 608 C CA . ASP A 1 89 ? 7.16100 7.36500 30.44600 1.000 46.65964 87 ASP A CA 1
ATOM 609 C C . ASP A 1 89 ? 7.77900 6.47400 29.37600 1.000 32.10222 87 ASP A C 1
ATOM 610 O O . ASP A 1 89 ? 7.43700 6.58500 28.19200 1.000 35.67274 87 ASP A O 1
ATOM 615 N N . ILE A 1 90 ? 8.69000 5.58100 29.77300 1.000 26.23323 88 ILE A N 1
ATOM 616 C CA . ILE A 1 90 ? 9.31700 4.67600 28.81400 1.000 28.65422 88 ILE A CA 1
ATOM 617 C C . ILE A 1 90 ? 8.28500 3.72900 28.21900 1.000 33.79649 88 ILE A C 1
ATOM 618 O O . ILE A 1 90 ? 8.27900 3.47000 27.00800 1.000 37.82296 88 ILE A O 1
ATOM 623 N N . SER A 1 91 ? 7.39500 3.19500 29.05900 1.000 37.53300 89 SER A N 1
ATOM 624 C CA . SER A 1 91 ? 6.34700 2.31000 28.56200 1.000 30.58570 89 SER A CA 1
ATOM 625 C C . SER A 1 91 ? 5.42300 3.04200 27.59700 1.000 33.48837 89 SER A C 1
ATOM 626 O O . SER A 1 91 ? 4.99400 2.47400 26.58600 1.000 37.30057 89 SER A O 1
ATOM 629 N N . SER A 1 92 ? 5.10800 4.30500 27.89300 1.000 31.18472 90 SER A N 1
ATOM 630 C CA . SER A 1 92 ? 4.25900 5.08900 27.00000 1.000 29.74410 90 SER A CA 1
ATOM 631 C C . SER A 1 92 ? 4.91000 5.27900 25.63400 1.000 27.35261 90 SER A C 1
ATOM 632 O O . SER A 1 92 ? 4.23900 5.17900 24.60000 1.000 37.57703 90 SER A O 1
ATOM 635 N N . ARG A 1 93 ? 6.21400 5.56600 25.61000 1.000 28.28429 91 ARG A N 1
ATOM 636 C CA . ARG A 1 93 ? 6.89700 5.78500 24.33900 1.000 29.43837 91 ARG A CA 1
ATOM 637 C C . ARG A 1 93 ? 7.02700 4.48900 23.54600 1.000 26.56753 91 ARG A C 1
ATOM 638 O O . ARG A 1 93 ? 6.92200 4.49700 22.31300 1.000 41.16350 91 ARG A O 1
ATOM 646 N N . ALA A 1 94 ? 7.27200 3.36900 24.23200 1.000 22.60863 92 ALA A N 1
ATOM 647 C CA . ALA A 1 94 ? 7.35900 2.08400 23.54500 1.000 19.46490 92 ALA A CA 1
ATOM 648 C C . ALA A 1 94 ? 6.02500 1.69700 22.91800 1.000 33.92667 92 ALA A C 1
ATOM 649 O O . ALA A 1 94 ? 5.98000 1.22500 21.77500 1.000 38.30269 92 ALA A O 1
ATOM 651 N N . LEU A 1 95 ? 4.92500 1.89000 23.65100 1.000 41.03183 93 LEU A N 1
ATOM 652 C CA . LEU A 1 95 ? 3.60700 1.57800 23.10600 1.000 32.70306 93 LEU A CA 1
ATOM 653 C C . LEU A 1 95 ? 3.21600 2.54400 21.99600 1.000 31.62525 93 LEU A C 1
ATOM 654 O O . LEU A 1 95 ? 2.50800 2.15500 21.06000 1.000 43.46934 93 LEU A O 1
ATOM 659 N N . ALA A 1 96 ? 3.65600 3.80200 22.08600 1.000 28.49503 94 ALA A N 1
ATOM 660 C CA . ALA A 1 96 ? 3.43400 4.74100 20.99200 1.000 31.91036 94 ALA A CA 1
ATOM 661 C C . ALA A 1 96 ? 4.14300 4.27800 19.72500 1.000 32.21461 94 ALA A C 1
ATOM 662 O O . ALA A 1 96 ? 3.60600 4.41100 18.61900 1.000 42.53993 94 ALA A O 1
ATOM 664 N N . PHE A 1 97 ? 5.35800 3.74100 19.86800 1.000 25.50756 95 PHE A N 1
ATOM 665 C CA . PHE A 1 97 ? 6.05600 3.15900 18.72600 1.000 27.66199 95 PHE A CA 1
ATOM 666 C C . PHE A 1 97 ? 5.27300 1.98700 18.14700 1.000 40.62151 95 PHE A C 1
ATOM 667 O O . PHE A 1 97 ? 5.12900 1.86900 16.92400 1.000 46.15697 95 PHE A O 1
ATOM 675 N N . TRP A 1 98 ? 4.76400 1.10600 19.01300 1.000 37.21559 96 TRP A N 1
ATOM 676 C CA . TRP A 1 98 ? 4.03000 -0.06200 18.53600 1.000 26.59840 96 TRP A CA 1
ATOM 677 C C . TRP A 1 98 ? 2.74600 0.34300 17.82400 1.000 32.14527 96 TRP A C 1
ATOM 678 O O . TRP A 1 98 ? 2.41700 -0.20900 16.76600 1.000 37.04921 96 TRP A O 1
ATOM 689 N N . THR A 1 99 ? 2.01100 1.30900 18.38100 1.000 36.61129 97 THR A N 1
ATOM 690 C CA . THR A 1 99 ? 0.77800 1.75800 17.74000 1.000 31.77654 97 THR A CA 1
ATOM 691 C C . THR A 1 99 ? 1.06200 2.41000 16.39300 1.000 37.70524 97 THR A C 1
ATOM 692 O O . THR A 1 99 ? 0.28200 2.25400 15.44700 1.000 51.07743 97 THR A O 1
ATOM 696 N N . TYR A 1 100 ? 2.16900 3.15100 16.28900 1.000 33.45913 98 TYR A N 1
ATOM 697 C CA . TYR A 1 100 ? 2.53700 3.74100 15.00700 1.000 30.23366 98 TYR A CA 1
ATOM 698 C C . TYR A 1 100 ? 2.80900 2.66300 13.96500 1.000 35.78705 98 TYR A C 1
ATOM 699 O O . TYR A 1 100 ? 2.38200 2.78400 12.81100 1.000 41.74037 98 TYR A O 1
ATOM 708 N N . GLN A 1 101 ? 3.52200 1.60300 14.35500 1.000 37.06682 99 GLN A N 1
ATOM 709 C CA . GLN A 1 101 ? 3.78900 0.50500 13.43000 1.000 37.45240 99 GLN A CA 1
ATOM 710 C C . GLN A 1 101 ? 2.50300 -0.19400 13.00900 1.000 35.43015 99 GLN A C 1
ATOM 711 O O . GLN A 1 101 ? 2.33500 -0.54900 11.83600 1.000 48.25832 99 GLN A O 1
ATOM 717 N N . VAL A 1 102 ? 1.58900 -0.41400 13.95700 1.000 44.13004 100 VAL A N 1
ATOM 718 C CA . VAL A 1 102 ? 0.30500 -1.02200 13.62300 1.000 36.37171 100 VAL A CA 1
ATOM 719 C C . VAL A 1 102 ? -0.47500 -0.12300 12.67200 1.000 36.41893 100 VAL A C 1
ATOM 720 O O . VAL A 1 102 ? -1.07200 -0.59600 11.69600 1.000 42.68094 100 VAL A O 1
ATOM 724 N N . HIS A 1 103 ? -0.47200 1.18700 12.93300 1.000 32.53293 101 HIS A N 1
ATOM 725 C CA . HIS A 1 103 ? -1.18500 2.11400 12.06100 1.000 36.78276 101 HIS A CA 1
ATOM 726 C C . HIS A 1 103 ? -0.60500 2.10500 10.65200 1.000 43.73732 101 HIS A C 1
ATOM 727 O O . HIS A 1 103 ? -1.35200 2.12200 9.66700 1.000 49.85631 101 HIS A O 1
ATOM 734 N N . GLN A 1 104 ? 0.72500 2.07200 10.53400 1.000 38.10127 102 GLN A N 1
ATOM 735 C CA . GLN A 1 104 ? 1.34600 2.04200 9.21300 1.000 37.98557 102 GLN A CA 1
ATOM 736 C C . GLN A 1 104 ? 1.00500 0.75800 8.46800 1.000 43.36787 102 GLN A C 1
ATOM 737 O O . GLN A 1 104 ? 0.77700 0.78000 7.25200 1.000 55.12020 102 GLN A O 1
ATOM 743 N N . GLU A 1 105 ? 0.97900 -0.37500 9.17500 1.000 35.60935 103 GLU A N 1
ATOM 744 C CA . GLU A 1 105 ? 0.58600 -1.63000 8.54100 1.000 46.31531 103 GLU A CA 1
ATOM 745 C C . GLU A 1 105 ? -0.86200 -1.57900 8.07000 1.000 55.26514 103 GLU A C 1
ATOM 746 O O . GLU A 1 105 ? -1.18500 -2.06000 6.97700 1.000 61.50876 103 GLU A O 1
ATOM 752 N N . ARG A 1 106 ? -1.74900 -1.00500 8.88500 1.000 51.02780 104 ARG A N 1
ATOM 753 C CA . ARG A 1 106 ? -3.14700 -0.87900 8.48500 1.000 57.03380 104 ARG A CA 1
ATOM 754 C C . ARG A 1 106 ? -3.29000 0.00900 7.25400 1.000 61.61811 104 ARG A C 1
ATOM 755 O O . ARG A 1 106 ? -4.04600 -0.31600 6.33100 1.000 62.65510 104 ARG A O 1
ATOM 763 N N . LEU A 1 107 ? -2.56400 1.13000 7.21900 1.000 59.22533 105 LEU A N 1
ATOM 764 C CA . LEU A 1 107 ? -2.62600 2.01900 6.06200 1.000 48.97866 105 LEU A CA 1
ATOM 765 C C . LEU A 1 107 ? -2.08200 1.34000 4.81200 1.000 43.64047 105 LEU A C 1
ATOM 766 O O . LEU A 1 107 ? -2.61700 1.52600 3.71200 1.000 58.05202 105 LEU A O 1
ATOM 771 N N . TYR A 1 108 ? -1.01000 0.55800 4.96000 1.000 37.91067 106 TYR A N 1
ATOM 772 C CA . TYR A 1 108 ? -0.44400 -0.15300 3.81800 1.000 38.83706 106 TYR A CA 1
ATOM 773 C C . TYR A 1 108 ? -1.43300 -1.16000 3.24500 1.000 50.45065 106 TYR A C 1
ATOM 774 O O . TYR A 1 108 ? -1.56500 -1.28500 2.02200 1.000 60.49011 106 TYR A O 1
ATOM 783 N N . GLN A 1 109 ? -2.13200 -1.89500 4.11500 1.000 51.34535 107 GLN A N 1
ATOM 784 C CA . GLN A 1 109 ? -3.11300 -2.86700 3.64100 1.000 49.05820 107 GLN A CA 1
ATOM 785 C C . GLN A 1 109 ? -4.30000 -2.18200 2.97400 1.000 49.30709 107 GLN A C 1
ATOM 786 O O . GLN A 1 109 ? -4.81500 -2.67100 1.96100 1.000 54.17520 107 GLN A O 1
ATOM 792 N N . GLU A 1 110 ? -4.75300 -1.05600 3.53000 1.000 55.23041 108 GLU A N 1
ATOM 793 C CA . GLU A 1 110 ? -5.84800 -0.31300 2.91100 1.000 46.11013 108 GLU A CA 1
ATOM 794 C C . GLU A 1 110 ? -5.44500 0.22100 1.54300 1.000 47.04548 108 GLU A C 1
ATOM 795 O O . GLU A 1 110 ? -6.25500 0.23300 0.60800 1.000 47.52246 108 GLU A O 1
ATOM 801 N N . TYR A 1 111 ? -4.19800 0.67900 1.41000 1.000 47.19745 109 TYR A N 1
ATOM 802 C CA . TYR A 1 111 ? -3.71500 1.15700 0.11800 1.000 43.90144 109 TYR A CA 1
ATOM 803 C C . TYR A 1 111 ? -3.69300 0.03700 -0.91700 1.000 48.72859 109 TYR A C 1
ATOM 804 O O . TYR A 1 111 ? -4.08500 0.24200 -2.07200 1.000 51.71961 109 TYR A O 1
ATOM 813 N N . ASN A 1 112 ? -3.23200 -1.15400 -0.52200 1.000 48.48748 110 ASN A N 1
ATOM 814 C CA . ASN A 1 112 ? -3.21300 -2.28700 -1.44500 1.000 36.20956 110 ASN A CA 1
ATOM 815 C C . ASN A 1 112 ? -4.62100 -2.68000 -1.87100 1.000 39.17884 110 ASN A C 1
ATOM 816 O O . ASN A 1 112 ? -4.85600 -3.00400 -3.04100 1.000 44.48673 110 ASN A O 1
ATOM 821 N N . PHE A 1 113 ? -5.56900 -2.67600 -0.93100 1.000 45.47403 111 PHE A N 1
ATOM 822 C CA . PHE A 1 113 ? -6.95300 -2.97300 -1.28300 1.000 42.08071 111 PHE A CA 1
ATOM 823 C C . PHE A 1 113 ? -7.50800 -1.92500 -2.23900 1.000 42.91586 111 PHE A C 1
ATOM 824 O O . PHE A 1 113 ? -8.24000 -2.25600 -3.18000 1.000 45.57196 111 PHE A O 1
ATOM 832 N N . SER A 1 114 ? -7.17200 -0.65200 -2.01100 1.000 44.86720 112 SER A N 1
ATOM 833 C CA . SER A 1 114 ? -7.59900 0.40300 -2.92500 1.000 42.85526 112 SER A CA 1
ATOM 834 C C . SER A 1 114 ? -6.99500 0.20900 -4.30900 1.000 33.32258 112 SER A C 1
ATOM 835 O O . SER A 1 114 ? -7.66900 0.41900 -5.32400 1.000 46.94703 112 SER A O 1
ATOM 838 N N . LYS A 1 115 ? -5.72100 -0.18800 -4.37000 1.000 37.10695 113 LYS A N 1
ATOM 839 C CA . LYS A 1 115 ? -5.08600 -0.45500 -5.65600 1.000 41.48807 113 LYS A CA 1
ATOM 840 C C . LYS A 1 115 ? -5.77500 -1.60200 -6.38500 1.000 43.94578 113 LYS A C 1
ATOM 841 O O . LYS A 1 115 ? -5.96900 -1.54600 -7.60500 1.000 47.61695 113 LYS A O 1
ATOM 847 N N . ALA A 1 116 ? -6.14600 -2.65600 -5.65200 1.000 37.12988 114 ALA A N 1
ATOM 848 C CA . ALA A 1 116 ? -6.83900 -3.78400 -6.26700 1.000 35.29175 114 ALA A CA 1
ATOM 849 C C . ALA A 1 116 ? -8.19800 -3.36700 -6.81900 1.000 44.12617 114 ALA A C 1
ATOM 850 O O . ALA A 1 116 ? -8.58800 -3.79200 -7.91300 1.000 56.11644 114 ALA A O 1
ATOM 852 N N . GLU A 1 117 ? -8.93600 -2.54100 -6.07200 1.000 41.52465 115 GLU A N 1
ATOM 853 C CA . GLU A 1 117 ? -10.21900 -2.04500 -6.56200 1.000 38.33328 115 GLU A CA 1
ATOM 854 C C . GLU A 1 117 ? -10.04000 -1.18800 -7.80800 1.000 40.79806 115 GLU A C 1
ATOM 855 O O . GLU A 1 117 ? -10.82900 -1.28300 -8.75500 1.000 52.18189 115 GLU A O 1
ATOM 861 N N . GLY A 1 118 ? -9.01400 -0.33500 -7.81900 1.000 40.25938 116 GLY A N 1
ATOM 862 C CA . GLY A 1 118 ? -8.75000 0.47400 -8.99800 1.000 33.94348 116 GLY A CA 1
ATOM 863 C C . GLY A 1 118 ? -8.38800 -0.36100 -10.21100 1.000 41.17854 116 GLY A C 1
ATOM 864 O O . GLY A 1 118 ? -8.80200 -0.05800 -11.33300 1.000 61.29773 116 GLY A O 1
ATOM 865 N N . HIS A 1 119 ? -7.60100 -1.42100 -10.00400 1.000 37.05907 117 HIS A N 1
ATOM 866 C CA . HIS A 1 119 ? -7.25600 -2.31200 -11.10700 1.000 45.59069 117 HIS A CA 1
ATOM 867 C C . HIS A 1 119 ? -8.49100 -3.01300 -11.65900 1.000 47.01765 117 HIS A C 1
ATOM 868 O O . HIS A 1 119 ? -8.62900 -3.17800 -12.87700 1.000 60.41216 117 HIS A O 1
ATOM 875 N N . LEU A 1 120 ? -9.39400 -3.44500 -10.77500 1.000 43.79455 118 LEU A N 1
ATOM 876 C CA . LEU A 1 120 ? -10.61700 -4.10300 -11.22200 1.000 39.04663 118 LEU A CA 1
ATOM 877 C C . LEU A 1 120 ? -11.48700 -3.16100 -12.04500 1.000 38.71208 118 LEU A C 1
ATOM 878 O O . LEU A 1 120 ? -12.02200 -3.55200 -13.08900 1.000 42.78928 118 LEU A O 1
ATOM 883 N N . LYS A 1 121 ? -11.63700 -1.91300 -11.59300 1.000 40.49727 119 LYS A N 1
ATOM 884 C CA . LYS A 1 121 ? -12.47600 -0.95700 -12.31100 1.000 39.43844 119 LYS A CA 1
ATOM 885 C C . LYS A 1 121 ? -11.90500 -0.63600 -13.68800 1.000 44.31909 119 LYS A C 1
ATOM 886 O O . LYS A 1 121 ? -12.65200 -0.54400 -14.67000 1.000 45.29873 119 LYS A O 1
ATOM 892 N N . GLN A 1 122 ? -10.58500 -0.45300 -13.77900 1.000 46.30656 120 GLN A N 1
ATOM 893 C CA . GLN A 1 122 ? -9.95700 -0.21400 -15.07600 1.000 54.99085 120 GLN A CA 1
ATOM 894 C C . GLN A 1 122 ? -10.10800 -1.42300 -15.99100 1.000 53.60066 120 GLN A C 1
ATOM 895 O O . GLN A 1 122 ? -10.32300 -1.27500 -17.20000 1.000 49.77689 120 GLN A O 1
ATOM 901 N N . MET A 1 123 ? -9.98200 -2.62800 -15.43100 1.000 49.99218 121 MET A N 1
ATOM 902 C CA . MET A 1 123 ? -10.17600 -3.84400 -16.21500 1.000 39.27521 121 MET A CA 1
ATOM 903 C C . MET A 1 123 ? -11.60100 -3.93900 -16.74300 1.000 35.59150 121 MET A C 1
ATOM 904 O O . MET A 1 123 ? -11.82100 -4.32900 -17.89700 1.000 43.33721 121 MET A O 1
ATOM 909 N N . GLU A 1 124 ? -12.58500 -3.59700 -15.90800 1.000 42.78524 122 GLU A N 1
ATOM 910 C CA . GLU A 1 124 ? -13.97000 -3.57200 -16.36800 1.000 43.70193 122 GLU A CA 1
ATOM 911 C C . GLU A 1 124 ? -14.16500 -2.52900 -17.46100 1.000 41.32200 122 GLU A C 1
ATOM 912 O O . GLU A 1 124 ? -14.90900 -2.76000 -18.42200 1.000 53.58534 122 GLU A O 1
ATOM 918 N N . LYS A 1 125 ? -13.51100 -1.37100 -17.33000 1.000 47.16824 123 LYS A N 1
ATOM 919 C CA . LYS A 1 125 ? -13.63200 -0.32800 -18.34500 1.000 47.04894 123 LYS A CA 1
ATOM 920 C C . LYS A 1 125 ? -13.08200 -0.79400 -19.68800 1.000 45.96535 123 LYS A C 1
ATOM 921 O O . LYS A 1 125 ? -13.70700 -0.58600 -20.73500 1.000 48.42862 123 LYS A O 1
ATOM 927 N N . ILE A 1 126 ? -11.90100 -1.41800 -19.67700 1.000 44.09664 124 ILE A N 1
ATOM 928 C CA . ILE A 1 126 ? -11.30600 -1.91400 -20.91600 1.000 40.70716 124 ILE A CA 1
ATOM 929 C C . ILE A 1 126 ? -12.18700 -2.99100 -21.53500 1.000 40.63102 124 ILE A C 1
ATOM 930 O O . ILE A 1 126 ? -12.42800 -2.99800 -22.74900 1.000 50.19537 124 ILE A O 1
ATOM 935 N N . TYR A 1 127 ? -12.68300 -3.91500 -20.70900 1.000 39.09589 125 TYR A N 1
ATOM 936 C CA . TYR A 1 127 ? -13.53500 -4.98500 -21.21700 1.000 42.21775 125 TYR A CA 1
ATOM 937 C C . TYR A 1 127 ? -14.82800 -4.43800 -21.80800 1.000 55.89514 125 TYR A C 1
ATOM 938 O O . TYR A 1 127 ? -15.25400 -4.86800 -22.88600 1.000 66.53196 125 TYR A O 1
ATOM 947 N N . THR A 1 128 ? -15.46700 -3.48600 -21.12100 1.000 62.77874 126 THR A N 1
ATOM 948 C CA . THR A 1 128 ? -16.71400 -2.92300 -21.63400 1.000 60.81257 126 THR A CA 1
ATOM 949 C C . THR A 1 128 ? -16.47900 -2.13100 -22.91400 1.000 62.07821 126 THR A C 1
ATOM 950 O O . THR A 1 128 ? -17.32600 -2.13800 -23.81600 1.000 75.35300 126 THR A O 1
ATOM 954 N N . GLN A 1 129 ? -15.34200 -1.43600 -23.01200 1.000 51.41320 127 GLN A N 1
ATOM 955 C CA . GLN A 1 129 ? -15.02100 -0.72400 -24.24500 1.000 43.29030 127 GLN A CA 1
ATOM 956 C C . GLN A 1 129 ? -14.90300 -1.68900 -25.41600 1.000 54.30485 127 GLN A C 1
ATOM 957 O O . GLN A 1 129 ? -15.36000 -1.39100 -26.52600 1.000 74.93108 127 GLN A O 1
ATOM 963 N N . GLN A 1 130 ? -14.28900 -2.85100 -25.18800 1.000 53.47883 128 GLN A N 1
ATOM 964 C CA . GLN A 1 130 ? -14.22700 -3.86500 -26.23300 1.000 55.34050 128 GLN A CA 1
ATOM 965 C C . GLN A 1 130 ? -15.58400 -4.51500 -26.47500 1.000 51.68903 128 GLN A C 1
ATOM 966 O O . GLN A 1 130 ? -15.87600 -4.92100 -27.60500 1.000 47.86056 128 GLN A O 1
ATOM 972 N N . ILE A 1 131 ? -16.42400 -4.62300 -25.44000 1.000 51.78521 129 ILE A N 1
ATOM 973 C CA . ILE A 1 131 ? -17.77300 -5.15300 -25.63500 1.000 46.12346 129 ILE A CA 1
ATOM 974 C C . ILE A 1 131 ? -18.51700 -4.32600 -26.67200 1.000 52.40269 129 ILE A C 1
ATOM 975 O O . ILE A 1 131 ? -19.09300 -4.85800 -27.63000 1.000 65.72680 129 ILE A O 1
ATOM 980 N N . GLN A 1 132 ? -18.51900 -3.00500 -26.48900 1.000 48.79465 130 GLN A N 1
ATOM 981 C CA . GLN A 1 132 ? -19.23900 -2.12800 -27.40100 1.000 50.89732 130 GLN A CA 1
ATOM 982 C C . GLN A 1 132 ? -18.60700 -2.14300 -28.78600 1.000 56.33683 130 GLN A C 1
ATOM 983 O O . GLN A 1 132 ? -19.30900 -2.05200 -29.80000 1.000 71.53757 130 GLN A O 1
ATOM 989 N N . SER A 1 133 ? -17.28000 -2.25900 -28.85100 1.000 53.72809 131 SER A N 1
ATOM 990 C CA . SER A 1 133 ? -16.62000 -2.42000 -30.14200 1.000 64.46555 131 SER A CA 1
ATOM 991 C C . SER A 1 133 ? -17.04600 -3.71800 -30.82100 1.000 59.20451 131 SER A C 1
ATOM 992 O O . SER A 1 133 ? -17.41900 -3.71800 -32.00000 1.000 61.02248 131 SER A O 1
ATOM 995 N N . LYS A 1 134 ? -17.01500 -4.83500 -30.08200 1.000 61.98277 132 LYS A N 1
ATOM 996 C CA . LYS A 1 134 ? -17.35200 -6.13500 -30.66500 1.000 55.87681 132 LYS A CA 1
ATOM 997 C C . LYS A 1 134 ? -18.79500 -6.17400 -31.15000 1.000 62.13889 132 LYS A C 1
ATOM 998 O O . LYS A 1 134 ? -19.09400 -6.77500 -32.18900 1.000 70.15988 132 LYS A O 1
ATOM 1004 N N . ASP A 1 135 ? -19.70800 -5.55000 -30.40500 1.000 60.22619 133 ASP A N 1
ATOM 1005 C CA . ASP A 1 135 ? -21.10700 -5.53000 -30.81900 1.000 59.82796 133 ASP A CA 1
ATOM 1006 C C . ASP A 1 135 ? -21.30500 -4.72300 -32.09800 1.000 54.74142 133 ASP A C 1
ATOM 1007 O O . ASP A 1 135 ? -22.15000 -5.07200 -32.93100 1.000 57.68444 133 ASP A O 1
ATOM 1012 N N . VAL A 1 136 ? -20.54300 -3.64200 -32.27400 1.000 58.18525 134 VAL A N 1
ATOM 1013 C CA . VAL A 1 136 ? -20.71300 -2.80500 -33.46000 1.000 64.78444 134 VAL A CA 1
ATOM 1014 C C . VAL A 1 136 ? -20.22800 -3.52900 -34.71200 1.000 73.98665 134 VAL A C 1
ATOM 1015 O O . VAL A 1 136 ? -20.85600 -3.44800 -35.77500 1.000 70.16035 134 VAL A O 1
ATOM 1019 N N . GLU A 1 137 ? -19.09500 -4.23000 -34.61500 1.000 83.40644 135 GLU A N 1
ATOM 1020 C CA . GLU A 1 137 ? -18.60500 -4.99500 -35.75800 1.000 75.44400 135 GLU A CA 1
ATOM 1021 C C . GLU A 1 137 ? -19.61000 -6.06100 -36.17100 1.000 76.71894 135 GLU A C 1
ATOM 1022 O O . GLU A 1 137 ? -19.86700 -6.25600 -37.36500 1.000 78.93032 135 GLU A O 1
ATOM 1028 N N . LEU A 1 138 ? -20.19400 -6.76000 -35.19400 1.000 68.62503 136 LEU A N 1
ATOM 1029 C CA . LEU A 1 138 ? -21.20000 -7.77100 -35.50600 1.000 68.83392 136 LEU A CA 1
ATOM 1030 C C . LEU A 1 138 ? -22.42300 -7.14700 -36.16600 1.000 72.84177 136 LEU A C 1
ATOM 1031 O O . LEU A 1 138 ? -22.91300 -7.64900 -37.18300 1.000 74.15931 136 LEU A O 1
ATOM 1036 N N . THR A 1 139 ? -22.92100 -6.03700 -35.61200 1.000 73.57836 137 THR A N 1
ATOM 1037 C CA . THR A 1 139 ? -24.09600 -5.39000 -36.19300 1.000 70.70536 137 THR A CA 1
ATOM 1038 C C . THR A 1 139 ? -23.80600 -4.86600 -37.59600 1.000 67.22074 137 THR A C 1
ATOM 1039 O O . THR A 1 139 ? -24.64900 -4.98100 -38.49400 1.000 58.15869 137 THR A O 1
ATOM 1043 N N . SER A 1 140 ? -22.61900 -4.28900 -37.80400 1.000 68.40403 138 SER A N 1
ATOM 1044 C CA . SER A 1 140 ? -22.25800 -3.80100 -39.13300 1.000 66.56457 138 SER A CA 1
ATOM 1045 C C . SER A 1 140 ? -22.19300 -4.94100 -40.14200 1.000 67.31351 138 SER A C 1
ATOM 1046 O O . SER A 1 140 ? -22.65600 -4.80000 -41.28100 1.000 62.87205 138 SER A O 1
ATOM 1049 N N . MET A 1 141 ? -21.61300 -6.07600 -39.74600 1.000 63.61682 139 MET A N 1
ATOM 1050 C CA . MET A 1 141 ? -21.56300 -7.23400 -40.63300 1.000 60.91930 139 MET A CA 1
ATOM 1051 C C . MET A 1 141 ? -22.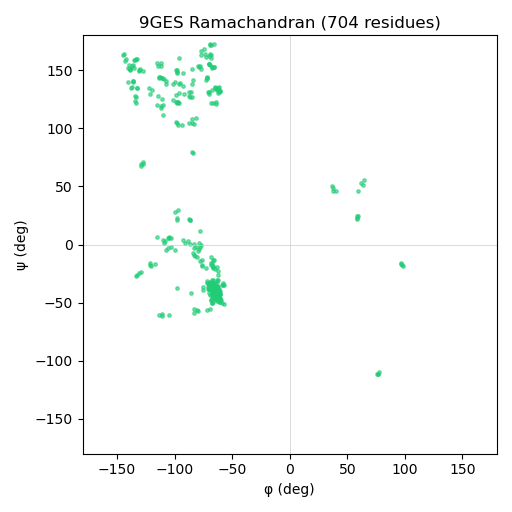95500 -7.80400 -40.88200 1.000 64.83443 139 MET A C 1
ATOM 1052 O O . MET A 1 141 ? -23.26000 -8.24200 -41.99800 1.000 64.18707 139 MET A O 1
ATOM 1057 N N . LYS A 1 142 ? -23.80700 -7.81800 -39.85300 1.000 69.62574 140 LYS A N 1
ATOM 1058 C CA . LYS A 1 142 ? -25.18400 -8.26800 -40.03900 1.000 63.48648 140 LYS A CA 1
ATOM 1059 C C . LYS A 1 142 ? -25.91800 -7.38600 -41.04100 1.000 63.66885 140 LYS A C 1
ATOM 1060 O O . LYS A 1 142 ? -26.64700 -7.88800 -41.90500 1.000 70.05217 140 LYS A O 1
ATOM 1066 N N . GLY A 1 143 ? -25.73600 -6.06800 -40.93800 1.000 64.07646 141 GLY A N 1
ATOM 1067 C CA . GLY A 1 143 ? -26.36900 -5.16600 -41.88600 1.000 58.03018 141 GLY A CA 1
ATOM 1068 C C . GLY A 1 143 ? -25.88500 -5.37900 -43.30700 1.000 61.29166 141 GLY A C 1
ATOM 1069 O O . GLY A 1 143 ? -26.67500 -5.33700 -44.25400 1.000 72.19422 141 GLY A O 1
ATOM 1070 N N . GLU A 1 144 ? -24.58000 -5.60600 -43.47800 1.000 54.64852 142 GLU A N 1
ATOM 1071 C CA . GLU A 1 144 ? -24.04700 -5.87000 -44.81000 1.000 58.20762 142 GLU A CA 1
ATOM 1072 C C . GLU A 1 144 ? -24.60400 -7.16700 -45.38300 1.000 66.61718 142 GLU A C 1
ATOM 1073 O O . GLU A 1 144 ? -24.95600 -7.22900 -46.56600 1.000 78.84043 142 GLU A O 1
ATOM 1079 N N . VAL A 1 145 ? -24.69900 -8.21200 -44.55600 1.000 65.72706 143 VAL A N 1
ATOM 1080 C CA . VAL A 1 145 ? -25.21100 -9.49700 -45.02900 1.000 63.98707 143 VAL A CA 1
ATOM 1081 C C . VAL A 1 145 ? -26.66200 -9.36500 -45.47900 1.000 75.46991 143 VAL A C 1
ATOM 1082 O O . VAL A 1 145 ? -27.05500 -9.90700 -46.52000 1.000 85.70460 143 VAL A O 1
ATOM 1086 N N . THR A 1 146 ? -27.47900 -8.64000 -44.70900 1.000 70.11016 144 THR A N 1
ATOM 1087 C CA . THR A 1 146 ? -28.87600 -8.44700 -45.08800 1.000 64.23603 144 THR A CA 1
ATOM 1088 C C . THR A 1 146 ? -28.99600 -7.68400 -46.40200 1.000 67.73683 144 THR A C 1
ATOM 1089 O O . THR A 1 146 ? -29.86000 -7.99400 -47.23000 1.000 71.12857 144 THR A O 1
ATOM 1093 N N . SER A 1 147 ? -28.15600 -6.66500 -46.60300 1.000 74.40467 145 SER A N 1
ATOM 1094 C CA . SER A 1 147 ? -28.19900 -5.91600 -47.85600 1.000 67.30554 145 SER A CA 1
ATOM 1095 C C . SER A 1 147 ? -27.80800 -6.79300 -49.04100 1.000 72.04352 145 SER A C 1
ATOM 1096 O O . SER A 1 147 ? -28.43900 -6.72600 -50.10200 1.000 86.63379 145 SER A O 1
ATOM 1099 N N . MET A 1 148 ? -26.77000 -7.62100 -48.88300 1.000 63.14403 146 MET A N 1
ATOM 1100 C CA . MET A 1 148 ? -26.33500 -8.48000 -49.98200 1.000 73.64538 146 MET A CA 1
ATOM 1101 C C . MET A 1 148 ? -27.36800 -9.55700 -50.29200 1.000 80.30945 146 MET A C 1
ATOM 1102 O O . MET A 1 148 ? -27.54200 -9.94100 -51.45600 1.000 93.07153 146 MET A O 1
ATOM 1107 N N . LYS A 1 149 ? -28.04200 -10.08100 -49.26300 1.000 61.60454 147 LYS A N 1
ATOM 1108 C CA . LYS A 1 149 ? -29.05600 -11.10300 -49.50200 1.000 70.45952 147 LYS A CA 1
ATOM 1109 C C . LYS A 1 149 ? -30.25700 -10.52300 -50.24300 1.000 84.97132 147 LYS A C 1
ATOM 1110 O O . LYS A 1 149 ? -30.89100 -11.22400 -51.04100 1.000 95.21702 147 LYS A O 1
ATOM 1116 N N . LYS A 1 150 ? -30.59400 -9.25600 -49.98400 1.000 85.27152 148 LYS A N 1
ATOM 1117 C CA . LYS A 1 150 ? -31.66100 -8.60500 -50.74100 1.000 72.92915 148 LYS A CA 1
ATOM 1118 C C . LYS A 1 150 ? -31.28200 -8.45900 -52.20900 1.000 71.43799 148 LYS A C 1
ATOM 1119 O O . LYS A 1 150 ? -32.12400 -8.63600 -53.09900 1.000 81.61466 148 LYS A O 1
ATOM 1125 N N . VAL A 1 151 ? -30.02100 -8.11800 -52.47600 1.000 71.56504 149 VAL A N 1
ATOM 1126 C CA . VAL A 1 151 ? -29.53900 -8.03000 -53.85000 1.000 82.04460 149 VAL A CA 1
ATOM 1127 C C . VAL A 1 151 ? -29.61300 -9.39200 -54.52700 1.000 89.18972 149 VAL A C 1
ATOM 1128 O O . VAL A 1 151 ? -30.01000 -9.50200 -55.69300 1.000 94.59419 149 VAL A O 1
ATOM 1132 N N . LEU A 1 152 ? -29.24300 -10.45200 -53.80400 1.000 88.43746 150 LEU A N 1
ATOM 1133 C CA . LEU A 1 152 ? -29.32500 -11.79600 -54.36600 1.000 86.21735 150 LEU A CA 1
ATOM 1134 C C . LEU A 1 152 ? -30.76500 -12.17700 -54.68800 1.000 73.69476 150 LEU A C 1
ATOM 1135 O O . LEU A 1 152 ? -31.02500 -12.85000 -55.69200 1.000 82.93611 150 LEU A O 1
ATOM 1140 N N . GLU A 1 153 ? -31.71400 -11.76800 -53.84200 1.000 73.83836 151 GLU A N 1
ATOM 1141 C CA . GLU A 1 153 ? -33.11800 -12.05600 -54.11800 1.000 71.15087 151 GLU A CA 1
ATOM 1142 C C . GLU A 1 153 ? -33.56400 -11.41200 -55.42400 1.000 83.75533 151 GLU A C 1
ATOM 1143 O O . GLU A 1 153 ? -34.24000 -12.04500 -56.24300 1.000 100.59109 151 GLU A O 1
ATOM 1149 N N . GLU A 1 154 ? -33.19300 -10.14600 -55.63500 1.000 83.20803 152 GLU A N 1
ATOM 1150 C CA . GLU A 1 154 ? -33.60400 -9.44200 -56.84700 1.000 81.36080 152 GLU A CA 1
ATOM 1151 C C . GLU A 1 154 ? -32.98000 -10.06400 -58.09200 1.000 81.62337 152 GLU A C 1
ATOM 1152 O O . GLU A 1 154 ? -33.63600 -10.16700 -59.13500 1.000 82.65217 152 GLU A O 1
ATOM 1158 N N . TYR A 1 155 ? -31.71300 -10.47700 -58.00400 1.000 89.86989 153 TYR A N 1
ATOM 1159 C CA . TYR A 1 155 ? -31.04800 -11.08500 -59.15400 1.000 99.57350 153 TYR A CA 1
ATOM 1160 C C . TYR A 1 155 ? -31.66300 -12.43600 -59.50700 1.000 100.59764 153 TYR A C 1
ATOM 1161 O O . TYR A 1 155 ? -31.76300 -12.78700 -60.68900 1.000 113.43644 153 TYR A O 1
ATOM 1170 N N . LYS A 1 156 ? -32.07700 -13.21000 -58.49900 1.000 87.07105 154 LYS A N 1
ATOM 1171 C CA . LYS A 1 156 ? -32.77100 -14.46500 -58.77100 1.000 83.56876 154 LYS A CA 1
ATOM 1172 C C . LYS A 1 156 ? -34.09700 -14.21800 -59.48000 1.000 89.21363 154 LYS A C 1
ATOM 1173 O O . LYS A 1 156 ? -34.48400 -14.98200 -60.37200 1.000 91.96774 154 LYS A O 1
ATOM 1179 N N . LYS A 1 157 ? -34.81300 -13.16100 -59.08400 1.000 83.32433 155 LYS A N 1
ATOM 1180 C CA . LYS A 1 157 ? -36.04700 -12.79700 -59.77300 1.000 81.11230 155 LYS A CA 1
ATOM 1181 C C . LYS A 1 157 ? -35.77300 -12.41300 -61.22100 1.000 91.89725 155 LYS A C 1
ATOM 1182 O O . LYS A 1 157 ? -36.56200 -12.73400 -62.11700 1.000 95.21917 155 LYS A O 1
ATOM 1188 N N . LYS A 1 158 ? -34.66500 -11.70800 -61.46500 1.000 93.01469 156 LYS A N 1
ATOM 1189 C CA . LYS A 1 158 ? -34.25700 -11.41900 -62.83600 1.000 78.58670 156 LYS A CA 1
ATOM 1190 C C . LYS A 1 158 ? -33.92300 -12.70100 -63.58900 1.000 87.23325 156 LYS A C 1
ATOM 1191 O O . LYS A 1 158 ? -34.19200 -12.81300 -64.79000 1.000 96.02430 156 LYS A O 1
ATOM 1197 N N . PHE A 1 159 ? -33.32400 -13.67700 -62.89900 1.000 90.45510 157 PHE A N 1
ATOM 1198 C CA . PHE A 1 159 ? -33.01900 -14.95400 -63.53700 1.000 99.16269 157 PHE A CA 1
ATOM 1199 C C . PHE A 1 159 ? -34.28800 -15.66300 -63.99300 1.000 98.04207 157 PHE A C 1
ATOM 1200 O O . PHE A 1 159 ? -34.32400 -16.24600 -65.08300 1.000 94.78601 157 PHE A O 1
ATOM 1208 N N . SER A 1 160 ? -35.33800 -15.63000 -63.16800 1.000 103.49342 158 SER A N 1
ATOM 1209 C CA . SER A 1 160 ? -36.59500 -16.26600 -63.54700 1.000 110.08158 158 SER A CA 1
ATOM 1210 C C . SER A 1 160 ? -37.18300 -15.62600 -64.79900 1.000 104.78288 158 SER A C 1
ATOM 1211 O O . SER A 1 160 ? -37.68900 -16.32500 -65.68400 1.000 113.50069 158 SER A O 1
ATOM 1214 N N . ASP A 1 161 ? -37.12900 -14.29500 -64.88900 1.000 97.83767 159 ASP A N 1
ATOM 1215 C CA . ASP A 1 161 ? -37.64600 -13.60800 -66.06800 1.000 104.36755 159 ASP A CA 1
ATOM 1216 C C . ASP A 1 161 ? -36.84000 -13.95700 -67.31600 1.000 108.70302 159 ASP A C 1
ATOM 1217 O O . ASP A 1 161 ? -37.41100 -14.14800 -68.39600 1.000 109.71844 159 ASP A O 1
ATOM 1222 N N . ILE A 1 162 ? -35.51200 -14.03600 -67.18900 1.000 112.55675 160 ILE A N 1
ATOM 1223 C CA . ILE A 1 162 ? -34.66900 -14.32800 -68.34500 1.000 103.43673 160 ILE A CA 1
ATOM 1224 C C . ILE A 1 162 ? -34.92900 -15.74000 -68.86100 1.000 101.83861 160 ILE A C 1
ATOM 1225 O O . ILE A 1 162 ? -35.03400 -15.96100 -70.07400 1.000 115.32043 160 ILE A O 1
ATOM 1230 N N . SER A 1 163 ? -35.05300 -16.71100 -67.95200 1.000 104.99709 161 SER A N 1
ATOM 1231 C CA . SER A 1 163 ? -35.34900 -18.08300 -68.35700 1.000 103.58396 161 SER A CA 1
ATOM 1232 C C . SER A 1 163 ? -36.70900 -18.18000 -69.04100 1.000 107.44033 161 SER A C 1
ATOM 1233 O O . SER A 1 163 ? -36.87300 -18.93400 -70.00800 1.000 89.17796 161 SER A O 1
ATOM 1236 N N . GLU A 1 164 ? -37.70100 -17.43400 -68.54400 1.000 141.16279 162 GLU A N 1
ATOM 1237 C CA . GLU A 1 164 ? -39.01000 -17.40600 -69.19200 1.000 139.58852 162 GLU A CA 1
ATOM 1238 C C . GLU A 1 164 ? -38.91800 -16.84000 -70.60500 1.000 140.65712 162 GLU A C 1
ATOM 1239 O O . GLU A 1 164 ? -39.54300 -17.36500 -71.53400 1.000 143.48192 162 GLU A O 1
ATOM 1245 N N . LYS A 1 165 ? -38.15200 -15.76000 -70.78300 1.000 112.70248 163 LYS A N 1
ATOM 1246 C CA . LYS A 1 165 ? -37.94400 -15.21000 -72.11900 1.000 92.91677 163 LYS A CA 1
ATOM 1247 C C . LYS A 1 165 ? -37.17600 -16.18500 -73.00300 1.000 95.58794 163 LYS A C 1
ATOM 1248 O O . LYS A 1 165 ? -37.44000 -16.28100 -74.20800 1.000 108.67859 163 LYS A O 1
ATOM 1254 N N . LEU A 1 166 ? -36.20700 -16.90200 -72.42800 1.000 89.58137 164 LEU A N 1
ATOM 1255 C CA . LEU A 1 166 ? -35.46100 -17.89600 -73.19500 1.000 95.78130 164 LEU A CA 1
ATOM 1256 C C . LEU A 1 166 ? -36.37700 -19.01100 -73.68700 1.000 103.84892 164 LEU A C 1
ATOM 1257 O O . LEU A 1 166 ? -36.31700 -19.40700 -74.85600 1.000 89.62677 164 LEU A O 1
ATOM 1262 N N . MET A 1 167 ? -37.24000 -19.52500 -72.80800 1.000 103.16685 165 MET A N 1
ATOM 1263 C CA . MET A 1 167 ? -38.16700 -20.57400 -73.22000 1.000 97.09085 165 MET A CA 1
ATOM 1264 C C . MET A 1 167 ? -39.17300 -20.05200 -74.24000 1.000 94.07976 165 MET A C 1
ATOM 1265 O O . MET A 1 167 ? -39.52600 -20.76200 -75.18900 1.000 103.21797 165 MET A O 1
ATOM 1270 N N . GLU A 1 168 ? -39.64500 -18.81500 -74.06200 1.000 92.82905 166 GLU A N 1
ATOM 1271 C CA . GLU A 1 168 ? -40.56500 -18.22700 -75.03200 1.000 98.90638 166 GLU A CA 1
ATOM 1272 C C . GLU A 1 168 ? -39.90000 -18.06800 -76.39400 1.000 101.52022 166 GLU A C 1
ATOM 1273 O O . GLU A 1 168 ? -40.51800 -18.33800 -77.43100 1.000 106.05151 166 GLU A O 1
ATOM 1279 N N . ARG A 1 169 ? -38.64400 -17.61600 -76.41200 1.000 96.29437 167 ARG A N 1
ATOM 1280 C CA . ARG A 1 169 ? -37.92100 -17.51300 -77.67400 1.000 96.61997 167 ARG A CA 1
ATOM 1281 C C . ARG A 1 169 ? -37.71500 -18.88600 -78.29800 1.000 93.40344 167 ARG A C 1
ATOM 1282 O O . ARG A 1 169 ? -37.75700 -19.03100 -79.52400 1.000 83.70964 167 ARG A O 1
ATOM 1290 N N . ASN A 1 170 ? -37.49000 -19.90600 -77.46600 1.000 96.25032 168 ASN A N 1
ATOM 1291 C CA . ASN A 1 170 ? -37.32400 -21.26100 -77.98100 1.000 92.90736 168 ASN A CA 1
ATOM 1292 C C . ASN A 1 170 ? -38.58500 -21.74800 -78.68500 1.000 104.34100 168 ASN A C 1
ATOM 1293 O O . ASN A 1 170 ? -38.50600 -22.37200 -79.75000 1.000 110.30441 168 ASN A O 1
ATOM 1298 N N . ARG A 1 171 ? -39.76000 -21.47900 -78.10600 1.000 108.68743 169 ARG A N 1
ATOM 1299 C CA . ARG A 1 171 ? -41.00000 -21.94200 -78.72500 1.000 100.43104 169 ARG A CA 1
ATOM 1300 C C . ARG A 1 171 ? -41.30600 -21.16600 -80.00200 1.000 106.04271 169 ARG A C 1
ATOM 1301 O O . ARG A 1 171 ? -41.78000 -21.74600 -80.98500 1.000 116.94085 169 ARG A O 1
ATOM 1309 N N . GLN A 1 172 ? -41.03800 -19.85500 -80.01200 1.000 104.26157 170 GLN A N 1
ATOM 1310 C CA . GLN A 1 172 ? -41.18000 -19.08100 -81.24100 1.000 95.48916 170 GLN A CA 1
ATOM 1311 C C . GLN A 1 172 ? -40.17800 -19.54100 -82.29000 1.000 102.00030 170 GLN A C 1
ATOM 1312 O O . GLN A 1 172 ? -40.50400 -19.62000 -83.48100 1.000 108.60342 170 GLN A O 1
ATOM 1318 N N . TYR A 1 173 ? -38.94900 -19.83900 -81.86200 1.000 100.65908 171 TYR A N 1
ATOM 1319 C CA . TYR A 1 173 ? -37.94800 -20.39000 -82.76900 1.000 94.73438 171 TYR A CA 1
ATOM 1320 C C . TYR A 1 173 ? -38.40300 -21.73100 -83.32900 1.000 103.66656 171 TYR A C 1
ATOM 1321 O O . TYR A 1 173 ? -38.22900 -22.00600 -84.52200 1.000 113.37563 171 TYR A O 1
ATOM 1330 N N . GLN A 1 174 ? -39.00400 -22.57300 -82.48400 1.000 111.34841 172 GLN A N 1
ATOM 1331 C CA . GLN A 1 174 ? -39.51000 -23.86100 -82.95000 1.000 111.85489 172 GLN A CA 1
ATOM 1332 C C . GLN A 1 174 ? -40.67600 -23.68600 -83.91600 1.000 120.09122 172 GLN A C 1
ATOM 1333 O O . GLN A 1 174 ? -40.80200 -24.44400 -84.88500 1.000 129.83160 172 GLN A O 1
ATOM 1339 N N . LYS A 1 175 ? -41.54800 -22.70500 -83.66100 1.000 110.39497 173 LYS A N 1
ATOM 1340 C CA . LYS A 1 175 ? -42.63400 -22.43000 -84.59700 1.000 105.53807 173 LYS A CA 1
ATOM 1341 C C . LYS A 1 175 ? -42.08600 -22.03300 -85.96100 1.000 113.20352 173 LYS A C 1
ATOM 1342 O O . LYS A 1 175 ? -42.59400 -22.47700 -86.99700 1.000 112.58161 173 LYS A O 1
ATOM 1348 N N . LEU A 1 176 ? -41.04400 -21.19900 -85.97800 1.000 120.51069 174 LEU A N 1
ATOM 1349 C CA . LEU A 1 176 ? -40.40100 -20.85000 -87.23900 1.000 123.27870 174 LEU A CA 1
ATOM 1350 C C . LEU A 1 176 ? -39.69300 -22.05000 -87.85500 1.000 119.46606 174 LEU A C 1
ATOM 1351 O O . LEU A 1 176 ? -39.58100 -22.13500 -89.08300 1.000 129.47225 174 LEU A O 1
ATOM 1356 N N . GLN A 1 177 ? -39.20100 -22.97800 -87.02800 1.000 100.86585 175 GLN A N 1
ATOM 1357 C CA . GLN A 1 177 ? -38.62600 -24.21000 -87.56000 1.000 99.99776 175 GLN A CA 1
ATOM 1358 C C . GLN A 1 177 ? -39.65800 -24.98400 -88.36700 1.000 124.16233 175 GLN A C 1
ATOM 1359 O O . GLN A 1 177 ? -39.38700 -25.42000 -89.49100 1.000 134.61848 175 GLN A O 1
ATOM 1365 N N . GLY A 1 178 ? -40.85800 -25.15400 -87.80600 1.000 139.68625 176 GLY A N 1
ATOM 1366 C CA . GLY A 1 178 ? -41.88900 -25.91300 -88.49600 1.000 139.90305 176 GLY A CA 1
ATOM 1367 C C . GLY A 1 178 ? -42.34200 -25.25600 -89.78400 1.000 148.07036 176 GLY A C 1
ATOM 1368 O O . GLY A 1 178 ? -42.53000 -25.92800 -90.80100 1.000 157.65354 176 GLY A O 1
ATOM 1369 N N . LEU A 1 179 ? -42.52800 -23.93300 -89.75800 1.000 134.50592 177 LEU A N 1
ATOM 1370 C CA . LEU A 1 179 ? -42.90700 -23.21400 -90.97100 1.000 114.65353 177 LEU A CA 1
ATOM 1371 C C . LEU A 1 179 ? -41.81200 -23.29900 -92.02800 1.000 120.02101 177 LEU A C 1
ATOM 1372 O O . LEU A 1 179 ? -42.10000 -23.47600 -93.21800 1.000 129.05458 177 LEU A O 1
ATOM 1377 N N . TYR A 1 180 ? -40.55000 -23.16400 -91.61200 1.000 115.63571 178 TYR A N 1
ATOM 1378 C CA . TYR A 1 180 ? -39.44000 -23.28200 -92.55200 1.000 114.67837 178 TYR A CA 1
ATOM 1379 C C . TYR A 1 180 ? -39.36600 -24.68300 -93.14600 1.000 126.82758 178 TYR A C 1
ATOM 1380 O O . TYR A 1 180 ? -39.15000 -24.84400 -94.35300 1.000 134.32751 178 TYR A O 1
ATOM 1389 N N . ASP A 1 181 ? -39.54000 -25.71000 -92.31000 1.000 141.87427 179 ASP A N 1
ATOM 1390 C CA . AS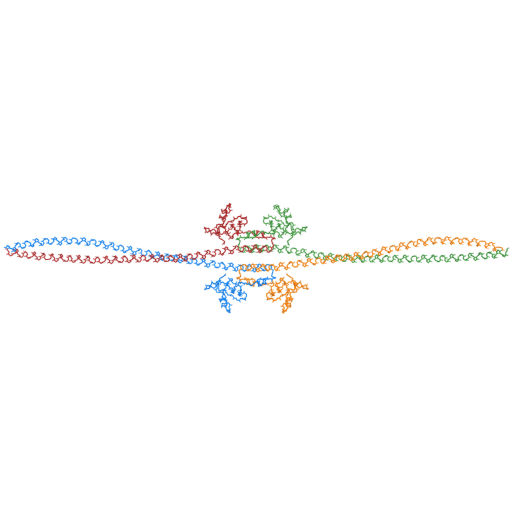P A 1 181 ? -39.50000 -27.08200 -92.80600 1.000 143.05918 179 ASP A CA 1
ATOM 1391 C C . ASP A 1 181 ? -40.66200 -27.36400 -93.75200 1.000 149.85468 179 ASP A C 1
ATOM 1392 O O . ASP A 1 181 ? -40.48800 -28.04100 -94.77200 1.000 147.87923 179 ASP A O 1
ATOM 1397 N N . SER A 1 182 ? -41.85700 -26.86100 -93.42700 1.000 151.69930 180 SER A N 1
ATOM 1398 C CA . SER A 1 182 ? -43.02000 -27.10300 -94.27600 1.000 142.01524 180 SER A CA 1
ATOM 1399 C C . SER A 1 182 ? -42.85400 -26.45600 -95.64700 1.000 143.33673 180 SER A C 1
ATOM 1400 O O . SER A 1 182 ? -43.18800 -27.06200 -96.67200 1.000 147.22426 180 SER A O 1
ATOM 1403 N N . LEU A 1 183 ? -42.34600 -25.22100 -95.68600 1.000 136.27640 181 LEU A N 1
ATOM 1404 C CA . LEU A 1 183 ? -42.11900 -24.55900 -96.96700 1.000 136.46532 181 LEU A CA 1
ATOM 1405 C C . LEU A 1 183 ? -40.96100 -25.18800 -97.73200 1.000 125.97432 181 LEU A C 1
ATOM 1406 O O . LEU A 1 183 ? -40.98300 -25.21900 -98.96800 1.000 121.02003 181 LEU A O 1
ATOM 1411 N N . ARG A 1 184 ? -39.94400 -25.68200 -97.02200 1.000 125.80280 182 ARG A N 1
ATOM 1412 C CA . ARG A 1 184 ? -38.83100 -26.35100 -97.68800 1.000 118.29744 182 ARG A CA 1
ATOM 1413 C C . ARG A 1 184 ? -39.28700 -27.63000 -98.37900 1.000 123.16146 182 ARG A C 1
ATOM 1414 O O . ARG A 1 184 ? -38.85500 -27.92500 -99.49900 1.000 110.90042 182 ARG A O 1
ATOM 1422 N N . LEU A 1 185 ? -40.15800 -28.40200 -97.72300 1.000 130.10680 183 LEU A N 1
ATOM 1423 C CA . LEU A 1 185 ? -40.63900 -29.64900 -98.31100 1.000 126.42570 183 LEU A CA 1
ATOM 1424 C C . LEU A 1 185 ? -41.43200 -29.39300 -99.58600 1.000 110.25064 183 LEU A C 1
ATOM 1425 O O . LEU A 1 185 ? -41.32600 -30.15300 -100.55600 1.000 103.56610 183 LEU A O 1
ATOM 1430 N N . ARG A 1 186 ? -42.23600 -28.33400 -99.60100 1.000 110.30110 184 ARG A N 1
ATOM 1431 C CA . ARG A 1 186 ? -43.03300 -27.98900 -100.77300 1.000 109.35083 184 ARG A CA 1
ATOM 1432 C C . ARG A 1 186 ? -42.13800 -27.62700 -101.95600 1.000 91.62577 184 ARG A C 1
ATOM 1433 O O . ARG A 1 186 ? -42.59600 -27.55300 -103.09700 1.000 84.14451 184 ARG A O 1
ATOM 1441 N N . LEU B 1 10 ? 15.34900 6.88700 46.56400 1.000 22.52716 8 LEU B N 1
ATOM 1442 C CA . LEU B 1 10 ? 16.01900 5.64900 46.94400 1.000 22.53807 8 LEU B CA 1
ATOM 1443 C C . LEU B 1 10 ? 17.21200 5.91200 47.85000 1.000 47.14509 8 LEU B C 1
ATOM 1444 O O . LEU B 1 10 ? 17.74700 7.01900 47.88400 1.000 58.92974 8 LEU B O 1
ATOM 1449 N N . LEU B 1 11 ? 17.62500 4.88100 48.58300 1.000 52.85100 9 LEU B N 1
ATOM 1450 C CA . LEU B 1 11 ? 18.74400 4.97000 49.50800 1.000 49.98515 9 LEU B CA 1
ATOM 1451 C C . LEU B 1 11 ? 19.69900 3.81000 49.27000 1.000 43.16532 9 LEU B C 1
ATOM 1452 O O . LEU B 1 11 ? 19.29000 2.72300 48.85300 1.000 46.16872 9 LEU B O 1
ATOM 1457 N N . CYS B 1 12 ? 20.98100 4.05700 49.53200 1.000 35.86540 10 CYS B N 1
ATOM 1458 C CA . CYS B 1 12 ? 21.98100 3.00300 49.43000 1.000 38.98560 10 CYS B CA 1
ATOM 1459 C C . CYS B 1 12 ? 21.68600 1.90500 50.44300 1.000 41.14626 10 CYS B C 1
ATOM 1460 O O . CYS B 1 12 ? 21.38300 2.18100 51.60700 1.000 47.17871 10 CYS B O 1
ATOM 1463 N N . ASN B 1 13 ? 21.77300 0.65300 49.99500 1.000 43.86566 11 ASN B N 1
ATOM 1464 C CA . ASN B 1 13 ? 21.48000 -0.48600 50.85500 1.000 37.21798 11 ASN B CA 1
ATOM 1465 C C . ASN B 1 13 ? 22.64600 -0.86300 51.76000 1.000 44.44647 11 ASN B C 1
ATOM 1466 O O . ASN B 1 13 ? 22.50900 -1.79000 52.56600 1.000 58.99577 11 ASN B O 1
ATOM 1471 N N . TYR B 1 14 ? 23.78300 -0.17800 51.64400 1.000 55.62187 12 TYR B N 1
ATOM 1472 C CA . TYR B 1 14 ? 24.85500 -0.33800 52.61700 1.000 63.89671 12 TYR B CA 1
ATOM 1473 C C . TYR B 1 14 ? 24.43400 0.30000 53.93600 1.000 58.46851 12 TYR B C 1
ATOM 1474 O O . TYR B 1 14 ? 23.95400 1.43700 53.96000 1.000 53.59515 12 TYR B O 1
ATOM 1483 N N . ARG B 1 15 ? 24.61100 -0.43900 55.03400 1.000 71.92439 13 ARG B N 1
ATOM 1484 C CA . ARG B 1 15 ? 24.06200 -0.00500 56.31600 1.000 71.09751 13 ARG B CA 1
ATOM 1485 C C . ARG B 1 15 ? 24.69100 1.30000 56.78700 1.000 71.26973 13 ARG B C 1
ATOM 1486 O O . ARG B 1 15 ? 24.00100 2.16200 57.34600 1.000 73.63803 13 ARG B O 1
ATOM 1494 N N . LYS B 1 16 ? 25.99200 1.46800 56.57000 1.000 64.25314 14 LYS B N 1
ATOM 1495 C CA . LYS B 1 16 ? 26.70500 2.64700 57.04100 1.000 56.82227 14 LYS B CA 1
ATOM 1496 C C . LYS B 1 16 ? 26.63800 3.81900 56.07000 1.000 74.75082 14 LYS B C 1
ATOM 1497 O O . LYS B 1 16 ? 27.20900 4.87400 56.36200 1.000 87.96436 14 LYS B O 1
ATOM 1503 N N . CYS B 1 17 ? 25.96200 3.66900 54.93000 1.000 67.17862 15 CYS B N 1
ATOM 1504 C CA . CYS B 1 17 ? 25.87700 4.73600 53.94200 1.000 54.11428 15 CYS B CA 1
ATOM 1505 C C . CYS B 1 17 ? 24.47200 5.31300 53.83500 1.000 58.47338 15 CYS B C 1
ATOM 1506 O O . CYS B 1 17 ? 24.27300 6.49700 54.12600 1.000 64.23389 15 CYS B O 1
ATOM 1509 N N . ARG B 1 18 ? 23.49300 4.48800 53.46200 1.000 53.22962 16 ARG B N 1
ATOM 1510 C CA . ARG B 1 18 ? 22.07400 4.85500 53.38600 1.000 46.87378 16 ARG B CA 1
ATOM 1511 C C . ARG B 1 18 ? 21.86800 6.28700 52.88700 1.000 52.92552 16 ARG B C 1
ATOM 1512 O O . ARG B 1 18 ? 21.12200 7.07700 53.46900 1.000 63.98934 16 ARG B O 1
ATOM 1520 N N . ILE B 1 19 ? 22.54400 6.62100 51.79000 1.000 47.92262 17 ILE B N 1
ATOM 1521 C CA . ILE B 1 19 ? 22.47500 7.95800 51.21300 1.000 53.14261 17 ILE B CA 1
ATOM 1522 C C . ILE B 1 19 ? 21.47800 7.94900 50.06400 1.000 60.20727 17 ILE B C 1
ATOM 1523 O O . ILE B 1 19 ? 21.26900 6.92500 49.40200 1.000 58.32229 17 ILE B O 1
ATOM 1528 N N . LYS B 1 20 ? 20.84200 9.09700 49.83500 1.000 61.04329 18 LYS B N 1
ATOM 1529 C CA . LYS B 1 20 ? 19.95900 9.24300 48.68600 1.000 53.80043 18 LYS B CA 1
ATOM 1530 C C . LYS B 1 20 ? 20.74500 9.03100 47.39900 1.000 61.92219 18 LYS B C 1
ATOM 1531 O O . LYS B 1 20 ? 21.82900 9.59400 47.21700 1.000 62.11766 18 LYS B O 1
ATOM 1537 N N . LEU B 1 21 ? 20.19500 8.21600 46.50400 1.000 62.58456 19 LEU B N 1
ATOM 1538 C CA . LEU B 1 21 ? 20.88200 7.81400 45.28400 1.000 51.90370 19 LEU B CA 1
ATOM 1539 C C . LEU B 1 21 ? 20.42900 8.69800 44.13000 1.000 57.18843 19 LEU B C 1
ATOM 1540 O O . LEU B 1 21 ? 19.23200 8.77500 43.83200 1.000 56.28664 19 LEU B O 1
ATOM 1545 N N . SER B 1 22 ? 21.38700 9.36300 43.48800 1.000 52.01605 20 SER B N 1
ATOM 1546 C CA . SER B 1 22 ? 21.12500 10.18200 42.31600 1.000 54.25880 20 SER B CA 1
ATOM 1547 C C . SER B 1 22 ? 22.23700 9.95700 41.30300 1.000 70.04113 20 SER B C 1
ATOM 1548 O O . SER B 1 22 ? 23.37500 9.65200 41.66700 1.000 80.91205 20 SER B O 1
ATOM 1551 N N . GLY B 1 23 ? 21.89600 10.10900 40.02600 1.000 78.22960 21 GLY B N 1
ATOM 1552 C CA . GLY B 1 23 ? 22.85900 9.87500 38.97000 1.000 76.73020 21 GLY B CA 1
ATOM 1553 C C . GLY B 1 23 ? 23.08700 8.40200 38.69700 1.000 73.95700 21 GLY B C 1
ATOM 1554 O O . GLY B 1 23 ? 22.20300 7.72100 38.16900 1.000 80.92962 21 GLY B O 1
ATOM 1555 N N . TYR B 1 24 ? 24.26400 7.89700 39.05700 1.000 63.41590 22 TYR B N 1
ATOM 1556 C CA . TYR B 1 24 ? 24.63400 6.51100 38.80400 1.000 56.43352 22 TYR B CA 1
ATOM 1557 C C . TYR B 1 24 ? 24.47900 5.67000 40.06400 1.000 43.57721 22 TYR B C 1
ATOM 1558 O O . TYR B 1 24 ? 24.84600 6.09900 41.16200 1.000 46.29173 22 TYR B O 1
ATOM 1567 N N . ALA B 1 25 ? 23.93500 4.46700 39.89100 1.000 37.83352 23 ALA B N 1
ATOM 1568 C CA . ALA B 1 25 ? 23.74300 3.51700 40.97600 1.000 24.08431 23 ALA B CA 1
ATOM 1569 C C . ALA B 1 25 ? 23.98700 2.11100 40.44700 1.000 27.53309 23 ALA B C 1
ATOM 1570 O O . ALA B 1 25 ? 24.01000 1.87400 39.23600 1.000 43.28528 23 ALA B O 1
ATOM 1572 N N . TRP B 1 26 ? 24.17400 1.17100 41.37100 1.000 17.54486 24 TRP B N 1
ATOM 1573 C CA . TRP B 1 26 ? 24.40600 -0.23000 41.03700 1.000 25.40899 24 TRP B CA 1
ATOM 1574 C C . TRP B 1 26 ? 23.23900 -1.05900 41.55100 1.000 31.22437 24 TRP B C 1
ATOM 1575 O O . TRP B 1 26 ? 22.97800 -1.08400 42.75900 1.000 28.68897 24 TRP B O 1
ATOM 1586 N N . VAL B 1 27 ? 22.55400 -1.74600 40.63700 1.000 31.31895 25 VAL B N 1
ATOM 1587 C CA . VAL B 1 27 ? 21.35000 -2.51100 40.94300 1.000 30.44496 25 VAL B CA 1
ATOM 1588 C C . VAL B 1 27 ? 21.67400 -3.99500 40.84800 1.000 41.03684 25 VAL B C 1
ATOM 1589 O O . VAL B 1 27 ? 22.43500 -4.41900 39.97000 1.000 44.86218 25 VAL B O 1
ATOM 1593 N N . THR B 1 28 ? 21.09100 -4.78400 41.75000 1.000 30.02719 26 THR B N 1
ATOM 1594 C CA . THR B 1 28 ? 21.36600 -6.20900 41.84600 1.000 22.17923 26 THR B CA 1
ATOM 1595 C C . THR B 1 28 ? 20.12400 -7.02000 41.50000 1.000 26.78532 26 THR B C 1
ATOM 1596 O O . THR B 1 28 ? 18.99100 -6.55600 41.66200 1.000 31.69341 26 THR B O 1
ATOM 1600 N N . ALA B 1 29 ? 20.35300 -8.24800 41.02400 1.000 27.51462 27 ALA B N 1
ATOM 1601 C CA . ALA B 1 29 ? 19.25100 -9.14700 40.69900 1.000 26.10779 27 ALA B CA 1
ATOM 1602 C C . ALA B 1 29 ? 18.47200 -9.57900 41.93200 1.000 27.90786 27 ALA B C 1
ATOM 1603 O O . ALA B 1 29 ? 17.33600 -10.04800 41.80000 1.000 53.48858 27 ALA B O 1
ATOM 1605 N N . CYS B 1 30 ? 19.05500 -9.43900 43.12200 1.000 26.20401 28 CYS B N 1
ATOM 1606 C CA . CYS B 1 30 ? 18.37500 -9.74100 44.37200 1.000 33.40548 28 CYS B CA 1
ATOM 1607 C C . CYS B 1 30 ? 17.56700 -8.55900 44.89900 1.000 31.90320 28 CYS B C 1
ATOM 1608 O O . CYS B 1 30 ? 17.27600 -8.50500 46.10000 1.000 31.23107 28 CYS B O 1
ATOM 1611 N N . SER B 1 31 ? 17.21300 -7.61200 44.02600 1.000 32.57812 29 SER B N 1
ATOM 1612 C CA . SER B 1 31 ? 16.34900 -6.48000 44.36700 1.000 25.51833 29 SER B CA 1
ATOM 1613 C C . SER B 1 31 ? 16.99500 -5.57500 45.41800 1.000 17.31993 29 SER B C 1
ATOM 1614 O O . SER B 1 31 ? 16.39400 -5.24300 46.44100 1.000 34.24429 29 SER B O 1
ATOM 1617 N N . HIS B 1 32 ? 18.23600 -5.17100 45.15100 1.000 32.84953 30 HIS B N 1
ATOM 1618 C CA . HIS B 1 32 ? 18.94200 -4.21200 45.98800 1.000 26.73257 30 HIS B CA 1
ATOM 1619 C C . HIS B 1 32 ? 19.64200 -3.19100 45.10400 1.000 26.45709 30 HIS B C 1
ATOM 1620 O O . HIS B 1 32 ? 19.97400 -3.46800 43.94700 1.000 32.44688 30 HIS B O 1
ATOM 1627 N N . ILE B 1 33 ? 19.86900 -2.00600 45.66400 1.000 18.98715 31 ILE B N 1
ATOM 1628 C CA . ILE B 1 33 ? 20.51500 -0.91500 44.94600 1.000 27.03311 31 ILE B CA 1
ATOM 1629 C C . ILE B 1 33 ? 21.53400 -0.26600 45.87300 1.000 32.54981 31 ILE B C 1
ATOM 1630 O O . ILE B 1 33 ? 21.29700 -0.13100 47.07800 1.000 44.55067 31 ILE B O 1
ATOM 1635 N N . PHE B 1 34 ? 22.68200 0.10700 45.31400 1.000 37.91212 32 PHE B N 1
ATOM 1636 C CA . PHE B 1 34 ? 23.77000 0.69200 46.08100 1.000 31.83361 32 PHE B CA 1
ATOM 1637 C C . PHE B 1 34 ? 24.29700 1.92600 45.36300 1.000 27.33283 32 PHE B C 1
ATOM 1638 O O . PHE B 1 34 ? 24.10300 2.10000 44.15700 1.000 49.36602 32 PHE B O 1
ATOM 1646 N N . CYS B 1 35 ? 24.97100 2.78500 46.12300 1.000 33.29545 33 CYS B N 1
ATOM 1647 C CA . CYS B 1 35 ? 25.55600 3.98700 45.55200 1.000 37.43847 33 CYS B CA 1
ATOM 1648 C C . CYS B 1 35 ? 26.72200 3.62500 44.63300 1.000 38.90663 33 CYS B C 1
ATOM 1649 O O . CYS B 1 35 ? 27.17100 2.47700 44.56600 1.000 37.98996 33 CYS B O 1
ATOM 1652 N N . ASP B 1 36 ? 27.21600 4.63800 43.91600 1.000 43.83676 34 ASP B N 1
ATOM 1653 C CA . ASP B 1 36 ? 28.26300 4.40500 42.92500 1.000 51.96600 34 ASP B CA 1
ATOM 1654 C C . ASP B 1 36 ? 29.55400 3.92500 43.57800 1.000 46.94288 34 ASP B C 1
ATOM 1655 O O . ASP B 1 36 ? 30.20900 3.00800 43.06800 1.000 49.24551 34 ASP B O 1
ATOM 1660 N N . GLN B 1 37 ? 29.93700 4.52900 44.70600 1.000 34.64139 35 GLN B N 1
ATOM 1661 C CA . GLN B 1 37 ? 31.18200 4.14600 45.36700 1.000 55.03380 35 GLN B CA 1
ATOM 1662 C C . GLN B 1 37 ? 31.10600 2.72300 45.91100 1.000 46.04981 35 GLN B C 1
ATOM 1663 O O . GLN B 1 37 ? 32.00700 1.90900 45.67600 1.000 58.35846 35 GLN B O 1
ATOM 1669 N N . HIS B 1 38 ? 30.03800 2.40700 46.64900 1.000 44.31801 36 HIS B N 1
ATOM 1670 C CA . HIS B 1 38 ? 29.89100 1.06400 47.20300 1.000 43.59579 36 HIS B CA 1
ATOM 1671 C C . HIS B 1 38 ? 29.59600 0.04200 46.11600 1.000 47.71510 36 HIS B C 1
ATOM 1672 O O . HIS B 1 38 ? 30.04800 -1.10600 46.19700 1.000 57.72844 36 HIS B O 1
ATOM 1679 N N . GLY B 1 39 ? 28.82700 0.43300 45.09900 1.000 48.99023 37 GLY B N 1
ATOM 1680 C CA . GLY B 1 39 ? 28.53900 -0.48700 44.01300 1.000 50.46220 37 GLY B CA 1
ATOM 1681 C C . GLY B 1 39 ? 29.78000 -0.86900 43.23100 1.000 52.11891 37 GLY B C 1
ATOM 1682 O O . GLY B 1 39 ? 30.00300 -2.04400 42.92900 1.000 59.86142 37 GLY B O 1
ATOM 1683 N N . SER B 1 40 ? 30.60800 0.12300 42.89100 1.000 47.82965 38 SER B N 1
ATOM 1684 C CA . SER B 1 40 ? 31.83300 -0.15800 42.14800 1.000 48.11471 38 SER B CA 1
ATOM 1685 C C . SER B 1 40 ? 32.79600 -1.00400 42.97000 1.000 48.32066 38 SER B C 1
ATOM 1686 O O . SER B 1 40 ? 33.40200 -1.94800 42.45100 1.000 63.21448 38 SER B O 1
ATOM 1689 N N . GLY B 1 41 ? 32.94800 -0.68300 44.25500 1.000 52.10389 39 GLY B N 1
ATOM 1690 C CA . GLY B 1 41 ? 33.88100 -1.42700 45.08500 1.000 65.99203 39 GLY B CA 1
ATOM 1691 C C . GLY B 1 41 ? 33.47100 -2.87500 45.27600 1.000 69.09727 39 GLY B C 1
ATOM 1692 O O . GLY B 1 41 ? 34.29900 -3.78300 45.17700 1.000 75.22463 39 GLY B O 1
ATOM 1693 N N . GLU B 1 42 ? 32.18400 -3.11200 45.53100 1.000 79.46748 40 GLU B N 1
ATOM 1694 C CA . GLU B 1 42 ? 31.71600 -4.47300 45.76300 1.000 78.00366 40 GLU B CA 1
ATOM 1695 C C . GLU B 1 42 ? 31.62700 -5.27100 44.46800 1.000 67.72648 40 GLU B C 1
ATOM 1696 O O . GLU B 1 42 ? 31.90900 -6.47400 44.45900 1.000 68.37758 40 GLU B O 1
ATOM 1702 N N . PHE B 1 43 ? 31.24100 -4.62700 43.36600 1.000 76.39514 41 PHE B N 1
ATOM 1703 C CA . PHE B 1 43 ? 31.03700 -5.32200 42.10200 1.000 80.62439 41 PHE B CA 1
ATOM 1704 C C . PHE B 1 43 ? 32.24000 -5.20400 41.17000 1.000 77.47037 41 PHE B C 1
ATOM 1705 O O . PHE B 1 43 ? 32.10100 -5.37800 39.95300 1.000 76.86524 41 PHE B O 1
ATOM 1713 N N . SER B 1 44 ? 33.41500 -4.90400 41.71800 1.000 81.48373 42 SER B N 1
ATOM 1714 C CA . SER B 1 44 ? 34.67500 -5.07500 41.00800 1.000 66.21029 42 SER B CA 1
ATOM 1715 C C . SER B 1 44 ? 35.38000 -6.36100 41.40700 1.000 58.72735 42 SER B C 1
ATOM 1716 O O . SER B 1 44 ? 36.42200 -6.69200 40.83400 1.000 50.49982 42 SER B O 1
ATOM 1719 N N . ARG B 1 45 ? 34.83900 -7.08200 42.38100 1.000 69.62231 43 ARG B N 1
ATOM 1720 C CA . ARG B 1 45 ? 35.38100 -8.35700 42.82200 1.000 52.03493 43 ARG B CA 1
ATOM 1721 C C . ARG B 1 45 ? 34.84800 -9.47600 41.93800 1.000 67.71327 43 ARG B C 1
ATOM 1722 O O . ARG B 1 45 ? 33.66800 -9.48600 41.57600 1.000 80.04015 43 ARG B O 1
ATOM 1730 N N . SER B 1 46 ? 35.72600 -10.41200 41.57900 1.000 80.18965 44 SER B N 1
ATOM 1731 C CA . SER B 1 46 ? 35.23900 -11.68500 41.04900 1.000 92.62450 44 SER B CA 1
ATOM 1732 C C . SER B 1 46 ? 34.44300 -12.44300 42.10300 1.000 97.17378 44 SER B C 1
ATOM 1733 O O . SER B 1 46 ? 33.33300 -12.91200 41.79000 1.000 97.53280 44 SER B O 1
ATOM 1736 N N . PRO B 1 47 ? 34.91200 -12.58700 43.35900 1.000 63.25059 45 PRO B N 1
ATOM 1737 C CA . PRO B 1 47 ? 34.01200 -13.04800 44.43200 1.000 74.83332 45 PRO B CA 1
ATOM 1738 C C . PRO B 1 47 ? 33.20400 -11.90900 45.04700 1.000 74.80976 45 PRO B C 1
ATOM 1739 O O . PRO B 1 47 ? 33.51300 -11.40300 46.12600 1.000 73.45958 45 PRO B O 1
ATOM 1743 N N . ALA B 1 48 ? 32.13600 -11.49300 44.36100 1.000 68.47716 46 ALA B N 1
ATOM 1744 C CA . ALA B 1 48 ? 31.32500 -10.35500 44.78300 1.000 70.07132 46 ALA B CA 1
ATOM 1745 C C . ALA B 1 48 ? 30.05200 -10.86200 45.45000 1.000 71.07843 46 ALA B C 1
ATOM 1746 O O . ALA B 1 48 ? 29.30500 -11.65200 44.86000 1.000 73.00979 46 ALA B O 1
ATOM 1748 N N . ILE B 1 49 ? 29.81400 -10.41500 46.67900 1.000 66.13424 47 ILE B N 1
ATOM 1749 C CA . ILE B 1 49 ? 28.65600 -10.81100 47.46900 1.000 56.23434 47 ILE B CA 1
ATOM 1750 C C . ILE B 1 49 ? 27.89000 -9.54700 47.82600 1.000 68.44476 47 ILE B C 1
ATOM 1751 O O . ILE B 1 49 ? 28.49700 -8.54500 48.22100 1.000 77.90454 47 ILE B O 1
ATOM 1756 N N . CYS B 1 50 ? 26.57100 -9.59000 47.67500 1.000 67.90766 48 CYS B N 1
ATOM 1757 C CA . CYS B 1 50 ? 25.73200 -8.43500 47.96700 1.000 60.54430 48 CYS B CA 1
ATOM 1758 C C . CYS B 1 50 ? 25.81400 -8.08400 49.44800 1.000 65.95777 48 CYS B C 1
ATOM 1759 O O . CYS B 1 50 ? 25.51800 -8.93800 50.29700 1.000 64.15303 48 CYS B O 1
ATOM 1762 N N . PRO B 1 51 ? 26.20200 -6.85600 49.80400 1.000 79.40696 49 PRO B N 1
ATOM 1763 C CA . PRO B 1 51 ? 26.32700 -6.50600 51.22900 1.000 83.60685 49 PRO B CA 1
ATOM 1764 C C . PRO B 1 51 ? 25.01000 -6.52300 51.98500 1.000 70.83568 49 PRO B C 1
ATOM 1765 O O . PRO B 1 51 ? 25.02600 -6.63900 53.21700 1.000 65.35593 49 PRO B O 1
ATOM 1769 N N . ALA B 1 52 ? 23.87700 -6.41500 51.29300 1.000 60.13999 50 ALA B N 1
ATOM 1770 C CA . ALA B 1 52 ? 22.59200 -6.31100 51.97300 1.000 36.26986 50 ALA B CA 1
ATOM 1771 C C . ALA B 1 52 ? 22.09800 -7.67300 52.45000 1.000 39.74113 50 ALA B C 1
ATOM 1772 O O . ALA B 1 52 ? 21.85300 -7.87400 53.64400 1.000 59.56356 50 ALA B O 1
ATOM 1774 N N . CYS B 1 53 ? 21.95000 -8.62200 51.52700 1.000 36.36621 51 CYS B N 1
ATOM 1775 C CA . CYS B 1 53 ? 21.36700 -9.92100 51.83100 1.000 49.28325 51 CYS B CA 1
ATOM 1776 C C . CYS B 1 53 ? 22.37300 -11.06200 51.80600 1.000 63.11828 51 CYS B C 1
ATOM 1777 O O . CYS B 1 53 ? 21.98100 -12.21500 52.01700 1.000 69.33307 51 CYS B O 1
ATOM 1780 N N . ASN B 1 54 ? 23.64900 -10.77900 51.54500 1.000 66.79703 52 ASN B N 1
ATOM 1781 C CA . ASN B 1 54 ? 24.70200 -11.79100 51.45500 1.000 70.85414 52 ASN B CA 1
ATOM 1782 C C . ASN B 1 54 ? 24.41900 -12.83800 50.38100 1.000 75.24717 52 ASN B C 1
ATOM 1783 O O . ASN B 1 54 ? 24.91500 -13.96600 50.46700 1.000 87.71952 52 ASN B O 1
ATOM 1788 N N . SER B 1 55 ? 23.62800 -12.49000 49.36900 1.000 74.04218 53 SER B N 1
ATOM 1789 C CA . SER B 1 55 ? 23.35000 -13.42300 48.28600 1.000 84.61495 53 SER B CA 1
ATOM 1790 C C . SER B 1 55 ? 24.58200 -13.60600 47.41000 1.000 87.33588 53 SER B C 1
ATOM 1791 O O . SER B 1 55 ? 25.34800 -12.66600 47.18100 1.000 81.24600 53 SER B O 1
ATOM 1794 N N . THR B 1 56 ? 24.76800 -14.82800 46.91700 1.000 122.98548 54 THR B N 1
ATOM 1795 C CA . THR B 1 56 ? 25.90900 -15.14900 46.06300 1.000 114.96852 54 THR B CA 1
ATOM 1796 C C . THR B 1 56 ? 25.57200 -14.74100 44.63500 1.000 98.63638 54 THR B C 1
ATOM 1797 O O . THR B 1 56 ? 24.80700 -15.41700 43.94400 1.000 98.19559 54 THR B O 1
ATOM 1801 N N . LEU B 1 57 ? 26.14500 -13.62600 44.19200 1.000 68.90076 55 LEU B N 1
ATOM 1802 C CA . LEU B 1 57 ? 25.95700 -13.14100 42.83300 1.000 63.90296 55 LEU B CA 1
ATOM 1803 C C . LEU B 1 57 ? 27.05800 -13.70400 41.94500 1.000 72.90817 55 LEU B C 1
ATOM 1804 O O . LEU B 1 57 ? 28.24100 -13.63200 42.29400 1.000 96.02969 55 LEU B O 1
ATOM 1809 N N . SER B 1 58 ? 26.66700 -14.28800 40.81100 1.000 61.91960 56 SER B N 1
ATOM 1810 C CA . SER B 1 58 ? 27.63500 -14.84000 39.87100 1.000 44.27192 56 SER B CA 1
ATOM 1811 C C . SER B 1 58 ? 27.33800 -14.41100 38.43800 1.000 58.33115 56 SER B C 1
ATOM 1812 O O . SER B 1 58 ? 28.24600 -14.35100 37.60100 1.000 54.48633 56 SER B O 1
ATOM 1815 N N . GLY B 1 59 ? 26.07000 -14.10500 38.14700 1.000 60.45230 57 GLY B N 1
ATOM 1816 C CA . GLY B 1 59 ? 25.65900 -13.82400 36.78700 1.000 47.98329 57 GLY B CA 1
ATOM 1817 C C . GLY B 1 59 ? 26.04500 -12.43600 36.30500 1.000 43.49812 57 GLY B C 1
ATOM 1818 O O . GLY B 1 59 ? 26.43200 -11.55400 37.07100 1.000 37.55927 57 GLY B O 1
ATOM 1819 N N . LYS B 1 60 ? 25.93200 -12.25100 34.98700 1.000 52.51969 58 LYS B N 1
ATOM 1820 C CA . LYS B 1 60 ? 26.24800 -10.95900 34.38200 1.000 46.45452 58 LYS B CA 1
ATOM 1821 C C . LYS B 1 60 ? 25.21700 -9.90700 34.76300 1.000 48.74996 58 LYS B C 1
ATOM 1822 O O . LYS B 1 60 ? 25.55900 -8.84700 35.29800 1.000 53.53856 58 LYS B O 1
ATOM 1828 N N . LEU B 1 61 ? 23.94300 -10.18400 34.49200 1.000 49.58172 59 LEU B N 1
ATOM 1829 C CA . LEU B 1 61 ? 22.88200 -9.21900 34.73400 1.000 49.87447 59 LEU B CA 1
ATOM 1830 C C . LEU B 1 61 ? 22.48000 -9.14500 36.20000 1.000 49.88584 59 LEU B C 1
ATOM 1831 O O . LEU B 1 61 ? 21.57400 -8.37700 36.53900 1.000 49.90449 59 LEU B O 1
ATOM 1836 N N . ASP B 1 62 ? 23.13000 -9.91900 37.07100 1.000 44.99771 60 ASP B N 1
ATOM 1837 C CA . ASP B 1 62 ? 22.98800 -9.71300 38.50500 1.000 42.60308 60 ASP B CA 1
ATOM 1838 C C . ASP B 1 62 ? 23.59100 -8.39300 38.96100 1.000 39.90923 60 ASP B C 1
ATOM 1839 O O . ASP B 1 62 ? 23.34700 -7.98000 40.09900 1.000 44.69277 60 ASP B O 1
ATOM 1844 N N . ILE B 1 63 ? 24.38500 -7.74000 38.11500 1.000 37.05167 61 ILE B N 1
ATOM 1845 C CA . ILE B 1 63 ? 25.03300 -6.47400 38.43400 1.000 30.91885 61 ILE B CA 1
ATOM 1846 C C . ILE B 1 63 ? 24.84000 -5.53400 37.25300 1.000 44.59744 61 ILE B C 1
ATOM 1847 O O . ILE B 1 63 ? 25.24600 -5.85500 36.13000 1.000 71.13303 61 ILE B O 1
ATOM 1852 N N . VAL B 1 64 ? 24.22400 -4.38100 37.50100 1.000 35.39973 62 VAL B N 1
ATOM 1853 C CA . VAL B 1 64 ? 24.02500 -3.36500 36.47300 1.000 41.50863 62 VAL B CA 1
ATOM 1854 C C . VAL B 1 64 ? 24.34200 -2.00100 37.07000 1.000 31.54498 62 VAL B C 1
ATOM 1855 O O . VAL B 1 64 ? 23.94100 -1.69700 38.19800 1.000 28.71956 62 VAL B O 1
ATOM 1859 N N . ARG B 1 65 ? 25.07500 -1.18500 36.31600 1.000 32.18141 63 ARG B N 1
ATOM 1860 C CA . ARG B 1 65 ? 25.30300 0.21400 36.65800 1.000 32.81674 63 ARG B CA 1
ATOM 1861 C C . ARG B 1 65 ? 24.32300 1.04600 35.83900 1.000 38.10630 63 ARG B C 1
ATOM 1862 O O . ARG B 1 65 ? 24.50600 1.22300 34.63000 1.000 51.49868 63 ARG B O 1
ATOM 1870 N N . THR B 1 66 ? 23.28400 1.55300 36.49500 1.000 28.33021 64 THR B N 1
ATOM 1871 C CA . THR B 1 66 ? 22.18500 2.23000 35.82400 1.000 43.29319 64 THR B CA 1
ATOM 1872 C C . THR B 1 66 ? 22.17300 3.70800 36.18900 1.000 50.10208 64 THR B C 1
ATOM 1873 O O . THR B 1 66 ? 22.49100 4.08000 37.32300 1.000 59.43516 64 THR B O 1
ATOM 1877 N N . GLU B 1 67 ? 21.80800 4.54600 35.22000 1.000 43.18712 65 GLU B N 1
ATOM 1878 C CA . GLU B 1 67 ? 21.62700 5.97100 35.45400 1.000 46.87182 65 GLU B CA 1
ATOM 1879 C C . GLU B 1 67 ? 20.20400 6.22900 35.93100 1.000 48.08175 65 GLU B C 1
ATOM 1880 O O . GLU B 1 67 ? 19.23900 5.81700 35.27800 1.000 46.43694 65 GLU B O 1
ATOM 1886 N N . LEU B 1 68 ? 20.07700 6.91900 37.06500 1.000 47.25831 66 LEU B N 1
ATOM 1887 C CA . LEU B 1 68 ? 18.77200 7.18300 37.65400 1.000 41.87675 66 LEU B CA 1
ATOM 1888 C C . LEU B 1 68 ? 18.04900 8.35600 37.00400 1.000 41.65008 66 LEU B C 1
ATOM 1889 O O . LEU B 1 68 ? 16.85800 8.55200 37.27000 1.000 44.68374 66 LEU B O 1
ATOM 1894 N N . SER B 1 69 ? 18.72800 9.12700 36.15700 1.000 56.30079 67 SER B N 1
ATOM 1895 C CA . SER B 1 69 ? 18.12400 10.24400 35.43000 1.000 40.86610 67 SER B CA 1
ATOM 1896 C C . SER B 1 69 ? 18.42900 10.07000 33.94800 1.000 35.96694 67 SER B C 1
ATOM 1897 O O . SER B 1 69 ? 19.22800 10.81700 33.36900 1.000 35.15973 67 SER B O 1
ATOM 1900 N N . PRO B 1 70 ? 17.80600 9.08600 33.30300 1.000 31.36123 68 PRO B N 1
ATOM 1901 C CA . PRO B 1 70 ? 18.13400 8.79900 31.90400 1.000 38.36069 68 PRO B CA 1
ATOM 1902 C C . PRO B 1 70 ? 17.70600 9.92500 30.97800 1.000 48.31915 68 PRO B C 1
ATOM 1903 O O . PRO B 1 70 ? 16.76400 10.67000 31.25500 1.000 52.99060 68 PRO B O 1
ATOM 1907 N N . SER B 1 71 ? 18.41800 10.04000 29.86100 1.000 46.68573 69 SER B N 1
ATOM 1908 C CA . SER B 1 71 ? 18.08800 11.05100 28.87000 1.000 44.43295 69 SER B CA 1
ATOM 1909 C C . SER B 1 71 ? 16.76800 10.71100 28.18300 1.000 48.38618 69 SER B C 1
ATOM 1910 O O . SER B 1 71 ? 16.26300 9.58700 28.26200 1.000 44.08183 69 SER B O 1
ATOM 1913 N N . GLU B 1 72 ? 16.19700 11.71700 27.51500 1.000 48.52660 70 GLU B N 1
ATOM 1914 C CA . GLU B 1 72 ? 14.93900 11.51400 26.80200 1.000 46.67293 70 GLU B CA 1
ATOM 1915 C C . GLU B 1 72 ? 15.10500 10.51800 25.66200 1.000 42.38051 70 GLU B C 1
ATOM 1916 O O . GLU B 1 72 ? 14.21400 9.69800 25.40800 1.000 46.25703 70 GLU B O 1
ATOM 1922 N N . GLU B 1 73 ? 16.23300 10.58500 24.95300 1.000 38.36815 71 GLU B N 1
ATOM 1923 C CA . GLU B 1 73 ? 16.46400 9.67400 23.83700 1.000 56.51940 71 GLU B CA 1
ATOM 1924 C C . GLU B 1 73 ? 16.57400 8.23000 24.31200 1.000 50.43282 71 GLU B C 1
ATOM 1925 O O . GLU B 1 73 ? 16.04800 7.31600 23.66600 1.000 51.05065 71 GLU B O 1
ATOM 1931 N N . TYR B 1 74 ? 17.26100 8.00300 25.43600 1.000 46.92600 72 TYR B N 1
ATOM 1932 C CA . TYR B 1 74 ? 17.36700 6.64900 25.97000 1.000 46.86363 72 TYR B CA 1
ATOM 1933 C C . TYR B 1 74 ? 16.00100 6.09900 26.35500 1.000 49.78300 72 TYR B C 1
ATOM 1934 O O . TYR B 1 74 ? 15.69100 4.93600 26.07200 1.000 50.49966 72 TYR B O 1
ATOM 1943 N N . LYS B 1 75 ? 15.16800 6.92100 26.99700 1.000 55.88847 73 LYS B N 1
ATOM 1944 C CA . LYS B 1 75 ? 13.83800 6.46700 27.39100 1.000 48.98085 73 LYS B CA 1
ATOM 1945 C C . LYS B 1 75 ? 12.98900 6.12300 26.17200 1.000 42.76052 73 LYS B C 1
ATOM 1946 O O . LYS B 1 75 ? 12.20300 5.16800 26.20100 1.000 34.19566 73 LYS B O 1
ATOM 1952 N N . ALA B 1 76 ? 13.14100 6.88400 25.08700 1.000 46.37556 74 ALA B N 1
ATOM 1953 C CA . ALA B 1 76 ? 12.35000 6.66200 23.88300 1.000 34.75855 74 ALA B CA 1
ATOM 1954 C C . ALA B 1 76 ? 12.84000 5.48500 23.05000 1.000 40.49117 74 ALA B C 1
ATOM 1955 O O . ALA B 1 76 ? 12.11300 5.03400 22.15800 1.000 52.06526 74 ALA B O 1
ATOM 1957 N N . MET B 1 77 ? 14.04900 4.98100 23.30800 1.000 45.24769 75 MET B N 1
ATOM 1958 C CA . MET B 1 77 ? 14.64700 3.95500 22.46600 1.000 43.37920 75 MET B CA 1
ATOM 1959 C C . MET B 1 77 ? 14.99200 2.66000 23.18700 1.000 40.79712 75 MET B C 1
ATOM 1960 O O . MET B 1 77 ? 15.21700 1.64900 22.51200 1.000 45.93226 75 MET B O 1
ATOM 1965 N N . VAL B 1 78 ? 15.04600 2.65400 24.52200 1.000 36.72072 76 VAL B N 1
ATOM 1966 C CA . VAL B 1 78 ? 15.48400 1.45600 25.23700 1.000 31.62541 76 VAL B CA 1
ATOM 1967 C C . VAL B 1 78 ? 14.49200 0.31400 25.04400 1.000 34.83274 76 VAL B C 1
ATOM 1968 O O . VAL B 1 78 ? 14.88800 -0.84100 24.84300 1.000 34.40500 76 VAL B O 1
ATOM 1972 N N . LEU B 1 79 ? 13.19500 0.60900 25.09800 1.000 37.91656 77 LEU B N 1
ATOM 1973 C CA . LEU B 1 79 ? 12.16100 -0.39500 24.89600 1.000 24.79718 77 LEU B CA 1
ATOM 1974 C C . LEU B 1 79 ? 11.48200 -0.27800 23.54000 1.000 33.92529 77 LEU B C 1
ATOM 1975 O O . LEU B 1 79 ? 10.51100 -0.99600 23.28400 1.000 40.15673 77 LEU B O 1
ATOM 1980 N N . ALA B 1 80 ? 11.95700 0.61500 22.67400 1.000 31.84020 78 ALA B N 1
ATOM 1981 C CA . ALA B 1 80 ? 11.34400 0.77900 21.36400 1.000 20.97911 78 ALA B CA 1
ATOM 1982 C C . ALA B 1 80 ? 11.48900 -0.49700 20.54700 1.000 27.18826 78 ALA B C 1
ATOM 1983 O O . ALA B 1 80 ? 12.57000 -1.08900 20.48300 1.000 42.62269 78 ALA B O 1
ATOM 1985 N N . GLY B 1 81 ? 10.39100 -0.92100 19.92200 1.000 33.45988 79 GLY B N 1
ATOM 1986 C CA . GLY B 1 81 ? 10.35600 -2.12700 19.12800 1.000 39.38194 79 GLY B CA 1
ATOM 1987 C C . GLY B 1 81 ? 9.82900 -3.34900 19.85300 1.000 45.94292 79 GLY B C 1
ATOM 1988 O O . GLY B 1 81 ? 9.46400 -4.33100 19.19500 1.000 52.89153 79 GLY B O 1
ATOM 1989 N N . LEU B 1 82 ? 9.77700 -3.31700 21.18100 1.000 46.43136 80 LEU B N 1
ATOM 1990 C CA . LEU B 1 82 ? 9.30700 -4.46200 21.94600 1.000 43.51430 80 LEU B CA 1
ATOM 1991 C C . LEU B 1 82 ? 7.78500 -4.53200 21.94200 1.000 44.67059 80 LEU B C 1
ATOM 1992 O O . LEU B 1 82 ? 7.09200 -3.51900 21.81100 1.000 29.51077 80 LEU B O 1
ATOM 1997 N N . ARG B 1 83 ? 7.26800 -5.75100 22.08900 1.000 46.22627 81 ARG B N 1
ATOM 1998 C CA . ARG B 1 83 ? 5.83300 -5.96000 22.13700 1.000 36.51115 81 ARG B CA 1
ATOM 1999 C C . ARG B 1 83 ? 5.25700 -5.40200 23.43600 1.000 27.65845 81 ARG B C 1
ATOM 2000 O O . ARG B 1 83 ? 5.96400 -5.28200 24.44000 1.000 33.10234 81 ARG B O 1
ATOM 2008 N N . PRO B 1 84 ? 3.96900 -5.04600 23.43600 1.000 40.23589 82 PRO B N 1
ATOM 2009 C CA . PRO B 1 84 ? 3.35100 -4.53200 24.67000 1.000 36.33555 82 PRO B CA 1
ATOM 2010 C C . PRO B 1 84 ? 3.44800 -5.48900 25.84500 1.000 38.41453 82 PRO B C 1
ATOM 2011 O O . PRO B 1 84 ? 3.58800 -5.03400 26.98800 1.000 39.59603 82 PRO B O 1
ATOM 2015 N N . GLU B 1 85 ? 3.37400 -6.80000 25.60100 1.000 48.47020 83 GLU B N 1
ATOM 2016 C CA . GLU B 1 85 ? 3.49900 -7.76400 26.68900 1.000 42.56479 83 GLU B CA 1
ATOM 2017 C C . GLU B 1 85 ? 4.87300 -7.68600 27.34100 1.000 47.33043 83 GLU B C 1
ATOM 2018 O O . GLU B 1 85 ? 4.99100 -7.74500 28.57000 1.000 54.58998 83 GLU B O 1
ATOM 2024 N N . ILE B 1 86 ? 5.92600 -7.56600 26.53100 1.000 39.68214 84 ILE B N 1
ATOM 2025 C CA . ILE B 1 86 ? 7.27300 -7.45400 27.07800 1.000 30.24590 84 ILE B CA 1
ATOM 2026 C C . ILE B 1 86 ? 7.42200 -6.16300 27.87300 1.000 23.28228 84 ILE B C 1
ATOM 2027 O O . ILE B 1 86 ? 7.98100 -6.16000 28.97700 1.000 37.05334 84 ILE B O 1
ATOM 2032 N N . VAL B 1 87 ? 6.91100 -5.05300 27.33500 1.000 24.73746 85 VAL B N 1
ATOM 2033 C CA . VAL B 1 87 ? 7.01300 -3.77000 28.02700 1.000 22.31253 85 VAL B CA 1
ATOM 2034 C C . VAL B 1 87 ? 6.25900 -3.81600 29.35000 1.000 26.57830 85 VAL B C 1
ATOM 2035 O O . VAL B 1 87 ? 6.72700 -3.28800 30.36600 1.000 28.36323 85 VAL B O 1
ATOM 2039 N N . LEU B 1 88 ? 5.08000 -4.44400 29.36100 1.000 30.69451 86 LEU B N 1
ATOM 2040 C CA . LEU B 1 88 ? 4.34200 -4.60700 30.61100 1.000 36.21585 86 LEU B CA 1
ATOM 2041 C C . LEU B 1 88 ? 5.13800 -5.42900 31.61600 1.000 37.22755 86 LEU B C 1
ATOM 2042 O O . LEU B 1 88 ? 5.18300 -5.09400 32.80700 1.000 36.63092 86 LEU B O 1
ATOM 2047 N N . ASP B 1 89 ? 5.77100 -6.51200 31.15600 1.000 28.76362 87 ASP B N 1
ATOM 2048 C CA . ASP B 1 89 ? 6.55300 -7.35000 32.05800 1.000 30.59763 87 ASP B CA 1
ATOM 2049 C C . ASP B 1 89 ? 7.72000 -6.57400 32.65400 1.000 33.55411 87 ASP B C 1
ATOM 2050 O O . ASP B 1 89 ? 7.99400 -6.67600 33.85600 1.000 48.46081 87 ASP B O 1
ATOM 2055 N N . ILE B 1 90 ? 8.41500 -5.78700 31.82900 1.000 27.33265 88 ILE B N 1
ATOM 2056 C CA . ILE B 1 90 ? 9.52900 -4.98600 32.32900 1.000 23.73588 88 ILE B CA 1
ATOM 2057 C C . ILE B 1 90 ? 9.03500 -3.94000 33.31800 1.000 33.93356 88 ILE B C 1
ATOM 2058 O O . ILE B 1 90 ? 9.62700 -3.74300 34.38700 1.000 39.18237 88 ILE B O 1
ATOM 2063 N N . SER B 1 91 ? 7.93800 -3.25600 32.98200 1.000 40.64190 89 SER B N 1
ATOM 2064 C CA . SER B 1 91 ? 7.38900 -2.25300 33.88600 1.000 24.88338 89 SER B CA 1
ATOM 2065 C C . SER B 1 91 ? 6.95700 -2.88400 35.20200 1.000 29.29862 89 SER B C 1
ATOM 2066 O O . SER B 1 91 ? 7.16000 -2.30200 36.27500 1.000 35.82327 89 SER B O 1
ATOM 2069 N N . SER B 1 92 ? 6.36500 -4.08000 35.13900 1.000 31.56714 90 SER B N 1
ATOM 2070 C CA . SER B 1 92 ? 5.94300 -4.76700 36.35600 1.000 43.56619 90 SER B CA 1
ATOM 2071 C C . SER B 1 92 ? 7.12800 -5.08100 37.26100 1.000 29.42764 90 SER B C 1
ATOM 2072 O O . SER B 1 92 ? 7.05200 -4.89500 38.48100 1.000 38.29145 90 SER B O 1
ATOM 2075 N N . ARG B 1 93 ? 8.23100 -5.56300 36.68400 1.000 29.92167 91 ARG B N 1
ATOM 2076 C CA . ARG B 1 93 ? 9.39400 -5.91300 37.49500 1.000 40.18852 91 ARG B CA 1
ATOM 2077 C C . ARG B 1 93 ? 10.06800 -4.67100 38.06800 1.000 37.00948 91 ARG B C 1
ATOM 2078 O O . ARG B 1 93 ? 10.55900 -4.69500 39.20300 1.000 38.57020 91 ARG B O 1
ATOM 2086 N N . ALA B 1 94 ? 10.11200 -3.58200 37.29500 1.000 26.65555 92 ALA B N 1
ATOM 2087 C CA . ALA B 1 94 ? 10.68400 -2.33800 37.80300 1.000 18.79124 92 ALA B CA 1
ATOM 2088 C C . ALA B 1 94 ? 9.85500 -1.77400 38.95100 1.000 28.39965 92 ALA B C 1
ATOM 2089 O O . ALA B 1 94 ? 10.40600 -1.32400 39.96300 1.000 33.38049 92 ALA B O 1
ATOM 2091 N N . LEU B 1 95 ? 8.52600 -1.78600 38.81300 1.000 36.91168 93 LEU B N 1
ATOM 2092 C CA . LEU B 1 95 ? 7.66900 -1.33700 39.90500 1.000 34.22902 93 LEU B CA 1
ATOM 2093 C C . LEU B 1 95 ? 7.75000 -2.27700 41.10000 1.000 30.19242 93 LEU B C 1
ATOM 2094 O O . LEU B 1 95 ? 7.65000 -1.82800 42.24700 1.000 33.30712 93 LEU B O 1
ATOM 2099 N N . ALA B 1 96 ? 7.93000 -3.57700 40.85300 1.000 23.52690 94 ALA B N 1
ATOM 2100 C CA . ALA B 1 96 ? 8.14600 -4.51400 41.95000 1.000 23.34996 94 ALA B CA 1
ATOM 2101 C C . ALA B 1 96 ? 9.42500 -4.18200 42.70700 1.000 33.50673 94 ALA B C 1
ATOM 2102 O O . ALA B 1 96 ? 9.46800 -4.26900 43.94000 1.000 40.92301 94 ALA B O 1
ATOM 2104 N N . PHE B 1 97 ? 10.48200 -3.80900 41.98100 1.000 33.74845 95 PHE B N 1
ATOM 2105 C CA . PHE B 1 97 ? 11.72300 -3.38900 42.62400 1.000 32.30949 95 PHE B CA 1
ATOM 2106 C C . PHE B 1 97 ? 11.50800 -2.13900 43.46900 1.000 27.24280 95 PHE B C 1
ATOM 2107 O O . PHE B 1 97 ? 12.02000 -2.04300 44.59100 1.000 35.76011 95 PHE B O 1
ATOM 2115 N N . TRP B 1 98 ? 10.76500 -1.16300 42.93900 1.000 27.30985 96 TRP B N 1
ATOM 2116 C CA . TRP B 1 98 ? 10.52900 0.07100 43.68100 1.000 26.86431 96 TRP B CA 1
ATOM 2117 C C . TRP B 1 98 ? 9.69800 -0.18300 44.93200 1.000 34.34336 96 TRP B C 1
ATOM 2118 O O . TRP B 1 98 ? 9.99700 0.35800 46.00400 1.000 34.20061 96 TRP B O 1
ATOM 2129 N N . THR B 1 99 ? 8.65000 -1.00400 44.81700 1.000 38.84570 97 THR B N 1
ATOM 2130 C CA . THR B 1 99 ? 7.82200 -1.30800 45.98000 1.000 29.14119 97 THR B CA 1
ATOM 2131 C C . THR B 1 99 ? 8.61800 -2.05800 47.04100 1.000 22.22981 97 THR B C 1
ATOM 2132 O O . THR B 1 99 ? 8.43000 -1.82900 48.24100 1.000 33.20091 97 THR B O 1
ATOM 2136 N N . TYR B 1 100 ? 9.51200 -2.95600 46.61900 1.000 24.02994 98 TYR B N 1
ATOM 2137 C CA . TYR B 1 100 ? 10.35700 -3.65800 47.58000 1.000 24.29848 98 TYR B CA 1
ATOM 2138 C C . TYR B 1 100 ? 11.26000 -2.68700 48.33100 1.000 29.27005 98 TYR B C 1
ATOM 2139 O O . TYR B 1 100 ? 11.41300 -2.79300 49.55300 1.000 41.10161 98 TYR B O 1
ATOM 2148 N N . GLN B 1 101 ? 11.86400 -1.73200 47.61800 1.000 24.94140 99 GLN B N 1
ATOM 2149 C CA . GLN B 1 101 ? 12.73700 -0.75900 48.27000 1.000 32.36962 99 GLN B CA 1
ATOM 2150 C C . GLN B 1 101 ? 11.96100 0.12300 49.24100 1.000 30.01099 99 GLN B C 1
ATOM 2151 O O . GLN B 1 101 ? 12.44200 0.41800 50.34200 1.000 32.86968 99 GLN B O 1
ATOM 2157 N N . VAL B 1 102 ? 10.76400 0.56200 48.84600 1.000 30.78503 100 VAL B N 1
ATOM 2158 C CA . VAL B 1 102 ? 9.94100 1.37700 49.73600 1.000 28.26952 100 VAL B CA 1
ATOM 2159 C C . VAL B 1 102 ? 9.55800 0.58700 50.98100 1.000 20.85351 100 VAL B C 1
ATOM 2160 O O . VAL B 1 102 ? 9.62100 1.10100 52.10500 1.000 20.70951 100 VAL B O 1
ATOM 2164 N N . HIS B 1 103 ? 9.16800 -0.67900 50.804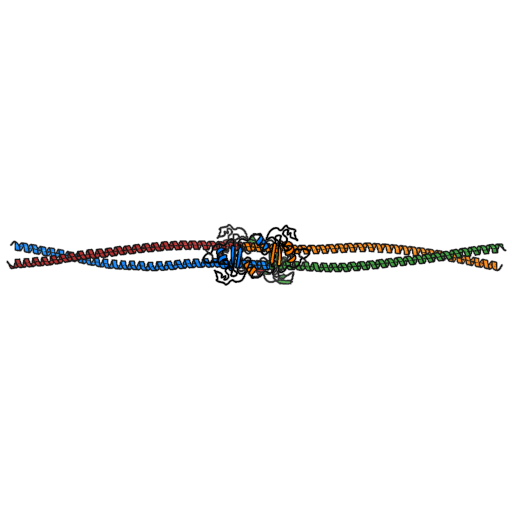00 1.000 22.01508 101 HIS B N 1
ATOM 2165 C CA . HIS B 1 103 ? 8.77700 -1.50000 51.94700 1.000 23.59330 101 HIS B CA 1
ATOM 2166 C C . HIS B 1 103 ? 9.94400 -1.71000 52.90400 1.000 23.69060 101 HIS B C 1
ATOM 2167 O O . HIS B 1 103 ? 9.76800 -1.66500 54.12700 1.000 34.45591 101 HIS B O 1
ATOM 2174 N N . GLN B 1 104 ? 11.14400 -1.94400 52.36700 1.000 27.39301 102 GLN B N 1
ATOM 2175 C CA . GLN B 1 104 ? 12.31300 -2.11900 53.22500 1.000 27.47212 102 GLN B CA 1
ATOM 2176 C C . GLN B 1 104 ? 12.63200 -0.84300 53.99300 1.000 27.76260 102 GLN B C 1
ATOM 2177 O O . GLN B 1 104 ? 13.00800 -0.89600 55.17100 1.000 36.05071 102 GLN B O 1
ATOM 2183 N N . GLU B 1 105 ? 12.50200 0.31500 53.34000 1.000 24.75243 103 GLU B N 1
ATOM 2184 C CA . GLU B 1 105 ? 12.71900 1.58100 54.03300 1.000 25.07489 103 GLU B CA 1
ATOM 2185 C C . GLU B 1 105 ? 11.69600 1.78400 55.14500 1.000 38.92810 103 GLU B C 1
ATOM 2186 O O . GLU B 1 105 ? 12.03800 2.26200 56.23300 1.000 54.55449 103 GLU B O 1
ATOM 2192 N N . ARG B 1 106 ? 10.43500 1.42800 54.88800 1.000 30.66308 104 ARG B N 1
ATOM 2193 C CA . ARG B 1 106 ? 9.41300 1.54000 55.92300 1.000 22.53096 104 ARG B CA 1
ATOM 2194 C C . ARG B 1 106 ? 9.73000 0.63500 57.10700 1.000 44.71948 104 ARG B C 1
ATOM 2195 O O . ARG B 1 106 ? 9.57000 1.03800 58.26600 1.000 52.10457 104 ARG B O 1
ATOM 2203 N N . LEU B 1 107 ? 10.18800 -0.59000 56.83700 1.000 37.58414 105 LEU B N 1
ATOM 2204 C CA . LEU B 1 107 ? 10.56900 -1.49200 57.92100 1.000 26.98014 105 LEU B CA 1
ATOM 2205 C C . LEU B 1 107 ? 11.74200 -0.93400 58.71600 1.000 29.28194 105 LEU B C 1
ATOM 2206 O O . LEU B 1 107 ? 11.77900 -1.05400 59.94700 1.000 36.67595 105 LEU B O 1
ATOM 2211 N N . TYR B 1 108 ? 12.71400 -0.32700 58.03000 1.000 33.97645 106 TYR B N 1
ATOM 2212 C CA . TYR B 1 108 ? 13.85400 0.26300 58.72700 1.000 38.42375 106 TYR B CA 1
ATOM 2213 C C . TYR B 1 108 ? 13.41100 1.38900 59.65100 1.000 41.74821 106 TYR B C 1
ATOM 2214 O O . TYR B 1 108 ? 13.89000 1.49600 60.78700 1.000 58.67951 106 TYR B O 1
ATOM 2223 N N . GLN B 1 109 ? 12.49600 2.24200 59.18200 1.000 27.48794 107 GLN B N 1
ATOM 2224 C CA . GLN B 1 109 ? 12.00600 3.33200 60.02000 1.000 39.56593 107 GLN B CA 1
ATOM 2225 C C . GLN B 1 109 ? 11.23400 2.80200 61.22300 1.000 44.27684 107 GLN B C 1
ATOM 2226 O O . GLN B 1 109 ? 11.35600 3.33700 62.33100 1.000 36.21575 107 GLN B O 1
ATOM 2232 N N . GLU B 1 110 ? 10.43200 1.75300 61.02300 1.000 44.76624 108 GLU B N 1
ATOM 2233 C CA . GLU B 1 110 ? 9.74100 1.12900 62.14700 1.000 34.22351 108 GLU B CA 1
ATOM 2234 C C . GLU B 1 110 ? 10.73500 0.53100 63.13500 1.000 35.96269 108 GLU B C 1
ATOM 2235 O O . GLU B 1 110 ? 10.52800 0.59900 64.35300 1.000 41.00332 108 GLU B O 1
ATOM 2241 N N . TYR B 1 111 ? 11.81800 -0.06500 62.62900 1.000 35.88213 109 TYR B N 1
ATOM 2242 C CA . TYR B 1 111 ? 12.84300 -0.61200 63.51300 1.000 31.07807 109 TYR B CA 1
ATOM 2243 C C . TYR B 1 111 ? 13.51000 0.48500 64.33500 1.000 33.99696 109 TYR B C 1
ATOM 2244 O O . TYR B 1 111 ? 13.78400 0.29800 65.52600 1.000 47.04649 109 TYR B O 1
ATOM 2253 N N . ASN B 1 112 ? 13.78700 1.63400 63.71400 1.000 28.89360 110 ASN B N 1
ATOM 2254 C CA . ASN B 1 112 ? 14.39500 2.74200 64.44600 1.000 34.86043 110 ASN B CA 1
ATOM 2255 C C . ASN B 1 112 ? 13.45900 3.28000 65.52200 1.000 37.21002 110 ASN B C 1
ATOM 2256 O O . ASN B 1 112 ? 13.90600 3.64200 66.61700 1.000 36.68053 110 ASN B O 1
ATOM 2261 N N . PHE B 1 113 ? 12.16000 3.36200 65.22200 1.000 44.90356 111 PHE B N 1
ATOM 2262 C CA . PHE B 1 113 ? 11.20100 3.81200 66.22600 1.000 36.75938 111 PHE B CA 1
ATOM 2263 C C . PHE B 1 113 ? 11.13100 2.83500 67.39400 1.000 33.85827 111 PHE B C 1
ATOM 2264 O O . PHE B 1 113 ? 11.03600 3.25000 68.55600 1.000 52.75611 111 PHE B O 1
ATOM 2272 N N . SER B 1 114 ? 11.17200 1.53200 67.10600 1.000 32.40298 112 SER B N 1
ATOM 2273 C CA . SER B 1 114 ? 11.18400 0.53600 68.17400 1.000 24.30811 112 SER B CA 1
ATOM 2274 C C . SER B 1 114 ? 12.44100 0.66100 69.02700 1.000 33.30565 112 SER B C 1
ATOM 2275 O O . SER B 1 114 ? 12.38400 0.52300 70.25500 1.000 53.78871 112 SER B O 1
ATOM 2278 N N . LYS B 1 115 ? 13.58800 0.91400 68.39100 1.000 41.26597 113 LYS B N 1
ATOM 2279 C CA . LYS B 1 115 ? 14.83000 1.10200 69.13400 1.000 34.19712 113 LYS B CA 1
ATOM 2280 C C . LYS B 1 115 ? 14.75000 2.31900 70.04900 1.000 31.68082 113 LYS B C 1
ATOM 2281 O O . LYS B 1 115 ? 15.24100 2.28500 71.18400 1.000 41.03668 113 LYS B O 1
ATOM 2287 N N . ALA B 1 116 ? 14.14500 3.40800 69.56700 1.000 30.75397 114 ALA B N 1
ATOM 2288 C CA . ALA B 1 116 ? 13.97400 4.59300 70.40100 1.000 23.43256 114 ALA B CA 1
ATOM 2289 C C . ALA B 1 116 ? 13.05900 4.30800 71.58600 1.000 37.06239 114 ALA B C 1
ATOM 2290 O O . ALA B 1 116 ? 13.31900 4.76700 72.70500 1.000 48.05575 114 ALA B O 1
ATOM 2292 N N . GLU B 1 117 ? 11.97800 3.55600 71.35800 1.000 31.13891 115 GLU B N 1
ATOM 2293 C CA . GLU B 1 117 ? 11.08700 3.18700 72.45400 1.000 39.85973 115 GLU B CA 1
ATOM 2294 C C . GLU B 1 117 ? 11.81300 2.33700 73.48900 1.000 38.86134 115 GLU B C 1
ATOM 2295 O O . GLU B 1 117 ? 11.62800 2.52400 74.69800 1.000 48.14447 115 GLU B O 1
ATOM 2301 N N . GLY B 1 118 ? 12.64300 1.39700 73.03300 1.000 32.13901 116 GLY B N 1
ATOM 2302 C CA . GLY B 1 118 ? 13.40500 0.58000 73.96300 1.000 33.02552 116 GLY B CA 1
ATOM 2303 C C . GLY B 1 118 ? 14.38200 1.39100 74.79200 1.000 41.58994 116 GLY B C 1
ATOM 2304 O O . GLY B 1 118 ? 14.53400 1.15900 75.99400 1.000 47.97315 116 GLY B O 1
ATOM 2305 N N . HIS B 1 119 ? 15.06100 2.35400 74.16000 1.000 35.75201 117 HIS B N 1
ATOM 2306 C CA . HIS B 1 119 ? 15.99200 3.20600 74.89500 1.000 46.05268 117 HIS B CA 1
ATOM 2307 C C . HIS B 1 119 ? 15.26800 4.04300 75.94100 1.000 38.74680 117 HIS B C 1
ATOM 2308 O O . HIS B 1 119 ? 15.77300 4.23500 77.05400 1.000 41.87277 117 HIS B O 1
ATOM 2315 N N . LEU B 1 120 ? 14.08800 4.56300 75.59500 1.000 36.75654 118 LEU B N 1
ATOM 2316 C CA . LEU B 1 120 ? 13.31500 5.34600 76.55400 1.000 40.72068 118 LEU B CA 1
ATOM 2317 C C . LEU B 1 120 ? 12.91300 4.50500 77.76000 1.000 43.14130 118 LEU B C 1
ATOM 2318 O O . LEU B 1 120 ? 13.00500 4.96600 78.90300 1.000 43.23347 118 LEU B O 1
ATOM 2323 N N . LYS B 1 121 ? 12.46900 3.26700 77.52400 1.000 43.21996 119 LYS B N 1
ATOM 2324 C CA . LYS B 1 121 ? 12.06800 2.39800 78.62700 1.000 39.74179 119 LYS B CA 1
ATOM 2325 C C . LYS B 1 121 ? 13.25300 2.04700 79.52000 1.000 44.06207 119 LYS B C 1
ATOM 2326 O O . LYS B 1 121 ? 13.11900 1.99800 80.74900 1.000 46.38027 119 LYS B O 1
ATOM 2332 N N . GLN B 1 122 ? 14.41800 1.78600 78.92200 1.000 42.40319 120 GLN B N 1
ATOM 2333 C CA . GLN B 1 122 ? 15.62000 1.54900 79.71600 1.000 45.31014 120 GLN B CA 1
ATOM 2334 C C . GLN B 1 122 ? 16.00800 2.79100 80.50800 1.000 38.95877 120 GLN B C 1
ATOM 2335 O O . GLN B 1 122 ? 16.49100 2.69000 81.64200 1.000 47.51951 120 GLN B O 1
ATOM 2341 N N . MET B 1 123 ? 15.81300 3.97200 79.91800 1.000 34.05876 121 MET B N 1
ATOM 2342 C CA . MET B 1 123 ? 16.13500 5.22000 80.60200 1.000 36.16590 121 MET B CA 1
ATOM 2343 C C . MET B 1 123 ? 15.25400 5.42500 81.83000 1.000 35.09842 121 MET B C 1
ATOM 2344 O O . MET B 1 123 ? 15.74300 5.79200 82.90500 1.000 43.19115 121 MET B O 1
ATOM 2349 N N . GLU B 1 124 ? 13.94500 5.20000 81.68600 1.000 35.46384 122 GLU B N 1
ATOM 2350 C CA . GLU B 1 124 ? 13.05100 5.26600 82.83900 1.000 37.51170 122 GLU B CA 1
ATOM 2351 C C . GLU B 1 124 ? 13.40400 4.19400 83.86200 1.000 43.31267 122 GLU B C 1
ATOM 2352 O O . GLU B 1 124 ? 13.30100 4.41900 85.07400 1.000 41.90976 122 GLU B O 1
ATOM 2358 N N . LYS B 1 125 ? 13.81100 3.01700 83.38400 1.000 41.67270 123 LYS B N 1
ATOM 2359 C CA . LYS B 1 125 ? 14.17700 1.91900 84.27300 1.000 37.52891 123 LYS B CA 1
ATOM 2360 C C . LYS B 1 125 ? 15.34800 2.29900 85.17400 1.000 36.69400 123 LYS B C 1
ATOM 2361 O O . LYS B 1 125 ? 15.30100 2.09300 86.39300 1.000 37.41502 123 LYS B O 1
ATOM 2367 N N . ILE B 1 126 ? 16.41000 2.85800 84.58900 1.000 37.57426 124 ILE B N 1
ATOM 2368 C CA . ILE B 1 126 ? 17.56400 3.28600 85.37600 1.000 36.56777 124 ILE B CA 1
ATOM 2369 C C . ILE B 1 126 ? 17.18400 4.42800 86.31000 1.000 25.75573 124 ILE B C 1
ATOM 2370 O O . ILE B 1 126 ? 17.59200 4.45700 87.47800 1.000 38.88940 124 ILE B O 1
ATOM 2375 N N . TYR B 1 127 ? 16.40200 5.38800 85.81100 1.000 24.93234 125 TYR B N 1
ATOM 2376 C CA . TYR B 1 127 ? 16.04100 6.55300 86.61300 1.000 27.28166 125 TYR B CA 1
ATOM 2377 C C . TYR B 1 127 ? 15.22300 6.16100 87.83900 1.000 33.72857 125 TYR B C 1
ATOM 2378 O O . TYR B 1 127 ? 15.42000 6.71700 88.92600 1.000 35.55493 125 TYR B O 1
ATOM 2387 N N . THR B 1 128 ? 14.29200 5.21700 87.68300 1.000 37.20511 126 THR B N 1
ATOM 2388 C CA . THR B 1 128 ? 13.48900 4.77600 88.82100 1.000 28.48007 126 THR B CA 1
ATOM 2389 C C . THR B 1 128 ? 14.33700 4.03800 89.85200 1.000 29.64385 126 THR B C 1
ATOM 2390 O O . THR B 1 128 ? 14.10300 4.16500 91.06000 1.000 44.75965 126 THR B O 1
ATOM 2394 N N . GLN B 1 129 ? 15.31700 3.25100 89.39600 1.000 40.93085 127 GLN B N 1
ATOM 2395 C CA . GLN B 1 129 ? 16.18700 2.53700 90.32700 1.000 30.12665 127 GLN B CA 1
ATOM 2396 C C . GLN B 1 129 ? 16.98300 3.50400 91.19400 1.000 28.41829 127 GLN B C 1
ATOM 2397 O O . GLN B 1 129 ? 17.11800 3.29700 92.40700 1.000 34.05004 127 GLN B O 1
ATOM 2403 N N . GLN B 1 130 ? 17.52200 4.56400 90.58600 1.000 21.24410 128 GLN B N 1
ATOM 2404 C CA . GLN B 1 130 ? 18.32800 5.52200 91.33400 1.000 23.72394 128 GLN B CA 1
ATOM 2405 C C . GLN B 1 130 ? 17.47700 6.33900 92.30000 1.000 27.92150 128 GLN B C 1
ATOM 2406 O O . GLN B 1 130 ? 17.95700 6.72100 93.37400 1.000 43.44598 128 GLN B O 1
ATOM 2412 N N . ILE B 1 131 ? 16.22500 6.62500 91.93500 1.000 34.95935 129 ILE B N 1
ATOM 2413 C CA . ILE B 1 131 ? 15.30700 7.27500 92.86700 1.000 23.30349 129 ILE B CA 1
ATOM 2414 C C . ILE B 1 131 ? 15.10400 6.40400 94.09800 1.000 29.34079 129 ILE B C 1
ATOM 2415 O O . ILE B 1 131 ? 15.21400 6.86900 95.24000 1.000 41.94377 129 ILE B O 1
ATOM 2420 N N . GLN B 1 132 ? 14.80400 5.12200 93.87800 1.000 26.76310 130 GLN B N 1
ATOM 2421 C CA . GLN B 1 132 ? 14.50300 4.21800 94.98200 1.000 38.10632 130 GLN B CA 1
ATOM 2422 C C . GLN B 1 132 ? 15.70700 4.03900 95.89700 1.000 34.21543 130 GLN B C 1
ATOM 2423 O O . GLN B 1 132 ? 15.56000 3.98500 97.12400 1.000 40.93795 130 GLN B O 1
ATOM 2429 N N . SER B 1 133 ? 16.90600 3.94100 95.32000 1.000 27.91692 131 SER B N 1
ATOM 2430 C CA . SER B 1 133 ? 18.11500 3.85200 96.13200 1.000 33.07329 131 SER B CA 1
ATOM 2431 C C . SER B 1 133 ? 18.29700 5.10000 96.98900 1.000 34.25815 131 SER B C 1
ATOM 2432 O O . SER B 1 133 ? 18.61700 5.01100 98.18000 1.000 42.78018 131 SER B O 1
ATOM 2435 N N . LYS B 1 134 ? 18.09800 6.27900 96.39400 1.000 26.71860 132 LYS B N 1
ATOM 2436 C CA . LYS B 1 134 ? 18.26800 7.52000 97.14200 1.000 27.84312 132 LYS B CA 1
ATOM 2437 C C . LYS B 1 134 ? 17.13800 7.73600 98.14200 1.000 36.66861 132 LYS B C 1
ATOM 2438 O O . LYS B 1 134 ? 17.36200 8.31300 99.21300 1.000 42.38901 132 LYS B O 1
ATOM 2444 N N . ASP B 1 135 ? 15.92100 7.28900 97.81700 1.000 29.56853 133 ASP B N 1
ATOM 2445 C CA . ASP B 1 135 ? 14.81400 7.41500 98.76100 1.000 27.23051 133 ASP B CA 1
ATOM 2446 C C . ASP B 1 135 ? 15.05500 6.57800 100.01100 1.000 40.57064 133 ASP B C 1
ATOM 2447 O O . ASP B 1 135 ? 14.74600 7.01300 101.12800 1.000 53.31144 133 ASP B O 1
ATOM 2452 N N . VAL B 1 136 ? 15.59700 5.36900 99.84400 1.000 34.47214 134 VAL B N 1
ATOM 2453 C CA . VAL B 1 136 ? 15.95400 4.54600 100.99600 1.000 33.65775 134 VAL B CA 1
ATOM 2454 C C . VAL B 1 136 ? 17.05400 5.21800 101.80600 1.000 33.32697 134 VAL B C 1
ATOM 2455 O O . VAL B 1 136 ? 17.04600 5.18600 103.04300 1.000 39.87946 134 VAL B O 1
ATOM 2459 N N . GLU B 1 137 ? 18.01600 5.83700 101.12100 1.000 36.13125 135 GLU B N 1
ATOM 2460 C CA . GLU B 1 137 ? 19.05400 6.58500 101.82000 1.000 31.09437 135 GLU B CA 1
ATOM 2461 C C . GLU B 1 137 ? 18.45300 7.73200 102.62400 1.000 30.90894 135 GLU B C 1
ATOM 2462 O O . GLU B 1 137 ? 18.85900 7.98000 103.76400 1.000 42.69561 135 GLU B O 1
ATOM 2468 N N . LEU B 1 138 ? 17.47700 8.43800 102.04600 1.000 36.37270 136 LEU B N 1
ATOM 2469 C CA . LEU B 1 138 ? 16.81400 9.51400 102.77500 1.000 34.62116 136 LEU B CA 1
ATOM 2470 C C . LEU B 1 138 ? 16.07200 8.98100 103.99300 1.000 42.30981 136 LEU B C 1
ATOM 2471 O O . LEU B 1 138 ? 16.14500 9.56800 105.07800 1.000 48.05485 136 LEU B O 1
ATOM 2476 N N . THR B 1 139 ? 15.35500 7.86500 103.83400 1.000 38.92779 137 THR B N 1
ATOM 2477 C CA . THR B 1 139 ? 14.61700 7.29700 104.95700 1.000 41.26440 137 THR B CA 1
ATOM 2478 C C . THR B 1 139 ? 15.56100 6.82200 106.05600 1.000 47.28035 137 THR B C 1
ATOM 2479 O O . THR B 1 139 ? 15.26500 6.97900 107.24700 1.000 44.96964 137 THR B O 1
ATOM 2483 N N . SER B 1 140 ? 16.69800 6.23300 105.67700 1.000 49.73879 138 SER B N 1
ATOM 2484 C CA . SER B 1 140 ? 17.68000 5.80900 106.67000 1.000 41.87674 138 SER B CA 1
ATOM 2485 C C . SER B 1 140 ? 18.24600 6.99900 107.43600 1.000 44.97958 138 SER B C 1
ATOM 2486 O O . SER B 1 140 ? 18.40300 6.94100 108.66100 1.000 46.54116 138 SER B O 1
ATOM 2489 N N . MET B 1 141 ? 18.56000 8.08800 106.72900 1.000 49.72034 139 MET B N 1
ATOM 2490 C CA . MET B 1 141 ? 19.08100 9.28000 107.39100 1.000 43.71614 139 MET B CA 1
ATOM 2491 C C . MET B 1 141 ? 18.04600 9.89300 108.32400 1.000 43.12022 139 MET B C 1
ATOM 2492 O O . MET B 1 141 ? 18.38100 10.33200 109.43000 1.000 55.41222 139 MET B O 1
ATOM 2497 N N . LYS B 1 142 ? 16.78300 9.94100 107.89100 1.000 44.56499 140 LYS B N 1
ATOM 2498 C CA . LYS B 1 142 ? 15.72500 10.45800 108.75400 1.000 55.25498 140 LYS B CA 1
ATOM 2499 C C . LYS B 1 142 ? 15.56200 9.59800 110.00100 1.000 58.86444 140 LYS B C 1
ATOM 2500 O O . LYS B 1 142 ? 15.37100 10.12300 111.10500 1.000 57.98691 140 LYS B O 1
ATOM 2506 N N . GLY B 1 143 ? 15.62700 8.27500 109.84500 1.000 63.18817 141 GLY B N 1
ATOM 2507 C CA . GLY B 1 143 ? 15.56500 7.40300 111.00700 1.000 65.24548 141 GLY B CA 1
ATOM 2508 C C . GLY B 1 143 ? 16.73000 7.61700 111.95300 1.000 59.37136 141 GLY B C 1
ATOM 2509 O O . GLY B 1 143 ? 16.56900 7.56300 113.17500 1.000 73.10072 141 GLY B O 1
ATOM 2510 N N . GLU B 1 144 ? 17.92300 7.85200 111.40200 1.000 60.25215 142 GLU B N 1
ATOM 2511 C CA . GLU B 1 144 ? 19.06700 8.18700 112.24200 1.000 58.10881 142 GLU B CA 1
ATOM 2512 C C . GLU B 1 144 ? 18.84100 9.50300 112.97600 1.000 55.88784 142 GLU B C 1
ATOM 2513 O O . GLU B 1 144 ? 19.14400 9.61500 114.16800 1.000 61.78306 142 GLU B O 1
ATOM 2519 N N . VAL B 1 145 ? 18.29400 10.50600 112.28200 1.000 47.11615 143 VAL B N 1
ATOM 2520 C CA . VAL B 1 145 ? 18.04700 11.80400 112.90700 1.000 44.99963 143 VAL B CA 1
ATOM 2521 C C . VAL B 1 145 ? 17.06900 11.66100 114.06600 1.000 54.07954 143 VAL B C 1
ATOM 2522 O O . VAL B 1 145 ? 17.24300 12.27800 115.12500 1.000 58.55121 143 VAL B O 1
ATOM 2526 N N . THR B 1 146 ? 16.02900 10.84200 113.89000 1.000 53.84058 144 THR B N 1
ATOM 2527 C CA . THR B 1 146 ? 15.08500 10.60600 114.97700 1.000 55.48461 144 THR B CA 1
ATOM 2528 C C . THR B 1 146 ? 15.77900 9.97700 116.18000 1.000 51.06057 144 THR B C 1
ATOM 2529 O O . THR B 1 146 ? 15.50300 10.34700 117.32700 1.000 51.44260 144 THR B O 1
ATOM 2533 N N . SER B 1 147 ? 16.68700 9.02900 115.93700 1.000 55.83452 145 SER B N 1
ATOM 2534 C CA . SER B 1 147 ? 17.43600 8.42400 117.03400 1.000 40.74993 145 SER B CA 1
ATOM 2535 C C . SER B 1 147 ? 18.30500 9.45500 117.74600 1.000 45.39551 145 SER B C 1
ATOM 2536 O O . SER B 1 147 ? 18.43100 9.42500 118.97500 1.000 55.49128 145 SER B O 1
ATOM 2539 N N . MET B 1 148 ? 18.91600 10.37300 116.99100 1.000 49.56107 146 MET B N 1
ATOM 2540 C CA . MET B 1 148 ? 19.71300 11.42700 117.61400 1.000 49.85558 146 MET B CA 1
ATOM 2541 C C . MET B 1 148 ? 18.85200 12.30800 118.50900 1.000 56.32791 146 MET B C 1
ATOM 2542 O O . MET B 1 148 ? 19.27400 12.69600 119.60500 1.000 58.43894 146 MET B O 1
ATOM 2547 N N . LYS B 1 149 ? 17.64000 12.64000 118.05500 1.000 56.30723 147 LYS B N 1
ATOM 2548 C CA . LYS B 1 149 ? 16.74600 13.46500 118.86100 1.000 57.19068 147 LYS B CA 1
ATOM 2549 C C . LYS B 1 149 ? 16.31300 12.73900 120.13000 1.000 61.27917 147 LYS B C 1
ATOM 2550 O O . LYS B 1 149 ? 16.18900 13.35900 121.19300 1.000 63.27372 147 LYS B O 1
ATOM 2556 N N . LYS B 1 150 ? 16.06700 11.42900 120.03700 1.000 60.41907 148 LYS B N 1
ATOM 2557 C CA . LYS B 1 150 ? 15.73100 10.65600 121.22900 1.000 51.86679 148 LYS B CA 1
ATOM 2558 C C . LYS B 1 150 ? 16.87400 10.67300 122.23300 1.000 57.82922 148 LYS B C 1
ATOM 2559 O O . LYS B 1 150 ? 16.64900 10.81900 123.44000 1.000 61.97958 148 LYS B O 1
ATOM 2565 N N . VAL B 1 151 ? 18.11000 10.52100 121.75200 1.000 59.36802 149 VAL B N 1
ATOM 2566 C CA . VAL B 1 151 ? 19.26900 10.58300 122.63800 1.000 62.10772 149 VAL B CA 1
ATOM 2567 C C . VAL B 1 151 ? 19.39800 11.97300 123.25000 1.000 64.45644 149 VAL B C 1
ATOM 2568 O O . VAL B 1 151 ? 19.76100 12.11900 124.42300 1.000 76.26600 149 VAL B O 1
ATOM 2572 N N . LEU B 1 152 ? 19.09900 13.01500 122.46900 1.000 61.03563 150 LEU B N 1
ATOM 2573 C CA . LEU B 1 152 ? 19.17000 14.37900 122.98600 1.000 57.75618 150 LEU B CA 1
ATOM 2574 C C . LEU B 1 152 ? 18.20100 14.58600 124.14400 1.000 66.60308 150 LEU B C 1
ATOM 2575 O O . LEU B 1 152 ? 18.56300 15.16900 125.17300 1.000 72.36478 150 LEU B O 1
ATOM 2580 N N . GLU B 1 153 ? 16.96000 14.11600 123.99400 1.000 70.79212 151 GLU B N 1
ATOM 2581 C CA . GLU B 1 153 ? 15.97600 14.28100 125.06000 1.000 73.75735 151 GLU B CA 1
ATOM 2582 C C . GLU B 1 153 ? 16.36600 13.49400 126.30600 1.000 65.27128 151 GLU B C 1
ATOM 2583 O O . GLU B 1 153 ? 16.18600 13.97600 127.43000 1.000 67.07940 151 GLU B O 1
ATOM 2589 N N . GLU B 1 154 ? 16.89100 12.27900 126.12700 1.000 62.12340 152 GLU B N 1
ATOM 2590 C CA . GLU B 1 154 ? 17.32900 11.48700 127.27300 1.000 54.74935 152 GLU B CA 1
ATOM 2591 C C . GLU B 1 154 ? 18.45200 12.18600 128.03100 1.000 59.13475 152 GLU B C 1
ATOM 2592 O O . GLU B 1 154 ? 18.46500 12.19400 129.26700 1.000 62.12036 152 GLU B O 1
ATOM 2598 N N . TYR B 1 155 ? 19.40700 12.77200 127.30500 1.000 59.01049 153 TYR B N 1
ATOM 2599 C CA . TYR B 1 155 ? 20.50300 13.48000 127.96000 1.000 68.00465 153 TYR B CA 1
ATOM 2600 C C . TYR B 1 155 ? 20.01300 14.74000 128.66300 1.000 62.90720 153 TYR B C 1
ATOM 2601 O O . TYR B 1 155 ? 20.52700 15.10100 129.72900 1.000 67.68058 153 TYR B O 1
ATOM 2610 N N . LYS B 1 156 ? 19.02300 15.42400 128.08400 1.000 58.66740 154 LYS B N 1
ATOM 2611 C CA . LYS B 1 156 ? 18.44700 16.58700 128.75200 1.000 57.27402 154 LYS B CA 1
ATOM 2612 C C . LYS B 1 156 ? 17.77700 16.19100 130.06200 1.000 70.73842 154 LYS B C 1
ATOM 2613 O O . LYS B 1 156 ? 17.89200 16.90300 131.06700 1.000 68.77524 154 LYS B O 1
ATOM 2619 N N . LYS B 1 157 ? 17.07100 15.05600 130.07100 1.000 71.49876 155 LYS B N 1
ATOM 2620 C CA . LYS B 1 157 ? 16.48500 14.55500 131.31100 1.000 64.50085 155 LYS B CA 1
ATOM 2621 C C . LYS B 1 157 ? 17.56600 14.22300 132.33100 1.000 68.75543 155 LYS B C 1
ATOM 2622 O O . LYS B 1 157 ? 17.41800 14.51700 133.52300 1.000 82.61711 155 LYS B O 1
ATOM 2628 N N . LYS B 1 158 ? 18.65700 13.59900 131.88100 1.000 62.62772 156 LYS B N 1
ATOM 2629 C CA . LYS B 1 158 ? 19.77400 13.32000 132.77800 1.000 55.49305 156 LYS B CA 1
ATOM 2630 C C . LYS B 1 158 ? 20.40500 14.61100 133.28400 1.000 69.30873 156 LYS B C 1
ATOM 2631 O O . LYS B 1 158 ? 20.82900 14.69100 134.44300 1.000 70.55093 156 LYS B O 1
ATOM 2637 N N . PHE B 1 159 ? 20.47600 15.63500 132.42800 1.000 60.76290 157 PHE B N 1
ATOM 2638 C CA . PHE B 1 159 ? 20.99700 16.92800 132.86000 1.000 67.61356 157 PHE B CA 1
ATOM 2639 C C . PHE B 1 159 ? 20.14600 17.52200 133.97600 1.000 73.59267 157 PHE B C 1
ATOM 2640 O O . PHE B 1 159 ? 20.67900 18.05900 134.95500 1.000 67.32357 157 PHE B O 1
ATOM 2648 N N . SER B 1 160 ? 18.81900 17.43600 133.84600 1.000 89.32461 158 SER B N 1
ATOM 2649 C CA . SER B 1 160 ? 17.93600 17.96500 134.88000 1.000 85.35096 158 SER B CA 1
ATOM 2650 C C . SER B 1 160 ? 18.12600 17.22600 136.19900 1.000 66.23262 158 SER B C 1
ATOM 2651 O O . SER B 1 160 ? 18.12200 17.84300 137.27200 1.000 74.07953 158 SER B O 1
ATOM 2654 N N . ASP B 1 161 ? 18.27900 15.90000 136.14100 1.000 70.27343 159 ASP B N 1
ATOM 2655 C CA . ASP B 1 161 ? 18.49900 15.12200 137.35700 1.000 77.08164 159 ASP B CA 1
ATOM 2656 C C . ASP B 1 161 ? 19.82700 15.48200 138.01400 1.000 72.93759 159 ASP B C 1
ATOM 2657 O O . ASP B 1 161 ? 19.90600 15.60000 139.24200 1.000 84.20322 159 ASP B O 1
ATOM 2662 N N . ILE B 1 162 ? 20.88200 15.65600 137.21300 1.000 67.68175 160 ILE B N 1
ATOM 2663 C CA . ILE B 1 162 ? 22.18100 16.03100 137.76700 1.000 72.04844 160 ILE B CA 1
ATOM 2664 C C . ILE B 1 162 ? 22.11500 17.42100 138.38800 1.000 76.87314 160 ILE B C 1
ATOM 2665 O O . ILE B 1 162 ? 22.71700 17.67800 139.43900 1.000 78.94305 160 ILE B O 1
ATOM 2670 N N . SER B 1 163 ? 21.38000 18.33800 137.75400 1.000 79.57804 161 SER B N 1
ATOM 2671 C CA . SER B 1 163 ? 21.21700 19.67400 138.32100 1.000 78.00586 161 SER B CA 1
ATOM 2672 C C . SER B 1 163 ? 20.51100 19.61700 139.67100 1.000 84.30562 161 SER B C 1
ATOM 2673 O O . SER B 1 163 ? 20.87200 20.35000 140.59900 1.000 89.37931 161 SER B O 1
ATOM 2676 N N . GLU B 1 164 ? 19.49500 18.75800 139.79500 1.000 105.05472 162 GLU B N 1
ATOM 2677 C CA . GLU B 1 164 ? 18.83300 18.57300 141.08400 1.000 98.58907 162 GLU B CA 1
ATOM 2678 C C . GLU B 1 164 ? 19.79400 18.00900 142.12300 1.000 87.47747 162 GLU B C 1
ATOM 2679 O O . GLU B 1 164 ? 19.79300 18.44400 143.28100 1.000 91.64855 162 GLU B O 1
ATOM 2685 N N . LYS B 1 165 ? 20.61600 17.03300 141.73100 1.000 75.46379 163 LYS B N 1
ATOM 2686 C CA . LYS B 1 165 ? 21.61800 16.49800 142.64700 1.000 72.95520 163 LYS B CA 1
ATOM 2687 C C . LYS B 1 165 ? 22.62800 17.56900 143.03900 1.000 78.97922 163 LYS B C 1
ATOM 2688 O O . LYS B 1 165 ? 23.06800 17.62700 144.19300 1.000 75.19348 163 LYS B O 1
ATOM 2694 N N . LEU B 1 166 ? 23.01300 18.42300 142.08600 1.000 77.76896 164 LEU B N 1
ATOM 2695 C CA . LEU B 1 166 ? 23.96500 19.48900 142.38200 1.000 77.56309 164 LEU B CA 1
ATOM 2696 C C . LEU B 1 166 ? 23.40200 20.46300 143.41000 1.000 87.89529 164 LEU B C 1
ATOM 2697 O O . LEU B 1 166 ? 24.10700 20.86900 144.34100 1.000 94.60743 164 LEU B O 1
ATOM 2702 N N . MET B 1 167 ? 22.13100 20.84500 143.26200 1.000 103.13421 165 MET B N 1
ATOM 2703 C CA . MET B 1 167 ? 21.52600 21.77200 144.21400 1.000 118.94327 165 MET B CA 1
ATOM 2704 C C . MET B 1 167 ? 21.38400 21.13900 145.59500 1.000 107.71360 165 MET B C 1
ATOM 2705 O O . MET B 1 167 ? 21.55800 21.81800 146.61500 1.000 109.09959 165 MET B O 1
ATOM 2710 N N . GLU B 1 168 ? 21.05800 19.84400 145.64800 1.000 96.75379 166 GLU B N 1
ATOM 2711 C CA . GLU B 1 168 ? 20.98600 19.14900 146.93100 1.000 92.99789 166 GLU B CA 1
ATOM 2712 C C . GLU B 1 168 ? 22.34500 19.12500 147.62100 1.000 92.05776 166 GLU B C 1
ATOM 2713 O O . GLU B 1 168 ? 22.43400 19.32700 148.83800 1.000 93.52948 166 GLU B O 1
ATOM 2719 N N . ARG B 1 169 ? 23.41400 18.86700 146.86400 1.000 89.95563 167 ARG B N 1
ATOM 2720 C CA . ARG B 1 169 ? 24.75100 18.89200 147.44700 1.000 83.23274 167 ARG B CA 1
ATOM 2721 C C . ARG B 1 169 ? 25.12100 20.29400 147.91400 1.000 82.53720 167 ARG B C 1
ATOM 2722 O O . ARG B 1 169 ? 25.73700 20.46200 148.97200 1.000 80.82205 167 ARG B O 1
ATOM 2730 N N . ASN B 1 170 ? 24.74800 21.31400 147.13600 1.000 85.67648 168 ASN B N 1
ATOM 2731 C CA . ASN B 1 170 ? 25.06000 22.68900 147.51200 1.000 86.93969 168 ASN B CA 1
ATOM 2732 C C . ASN B 1 170 ? 24.35900 23.09000 148.80600 1.000 80.67879 168 ASN B C 1
ATOM 2733 O O . ASN B 1 170 ? 24.96000 23.74200 149.66700 1.000 83.90617 168 ASN B O 1
ATOM 2738 N N . ARG B 1 171 ? 23.08400 22.71600 148.96000 1.000 87.24777 169 ARG B N 1
ATOM 2739 C CA . ARG B 1 171 ? 22.35500 23.09700 150.16800 1.000 84.52005 169 ARG B CA 1
ATOM 2740 C C . ARG B 1 171 ? 22.88400 22.35800 151.39300 1.000 87.65730 169 ARG B C 1
ATOM 2741 O O . ARG B 1 171 ? 22.94100 22.92900 152.48900 1.000 102.62815 169 ARG B O 1
ATOM 2749 N N . GLN B 1 172 ? 23.27400 21.09000 151.23300 1.000 82.48763 170 GLN B N 1
ATOM 2750 C CA . GLN B 1 172 ? 23.91000 20.36600 152.33100 1.000 81.73693 170 GLN B CA 1
ATOM 2751 C C . GLN B 1 172 ? 25.26100 20.97800 152.67900 1.000 80.55341 170 GLN B C 1
ATOM 2752 O O . GLN B 1 172 ? 25.62700 21.07200 153.85700 1.000 69.99976 170 GLN B O 1
ATOM 2758 N N . TYR B 1 173 ? 26.02000 21.39000 151.66100 1.000 81.57923 171 TYR B N 1
ATOM 2759 C CA . TYR B 1 173 ? 27.30100 22.04500 151.89800 1.000 79.38969 171 TYR B CA 1
ATOM 2760 C C . TYR B 1 173 ? 27.12000 23.36500 152.63800 1.000 85.99513 171 TYR B C 1
ATOM 2761 O O . TYR B 1 173 ? 27.91300 23.70100 153.52500 1.000 89.44117 171 TYR B O 1
ATOM 2770 N N . GLN B 1 174 ? 26.08700 24.13100 152.27800 1.000 106.02162 172 GLN B N 1
ATOM 2771 C CA . GLN B 1 174 ? 25.82300 25.39200 152.96300 1.000 118.49117 172 GLN B CA 1
ATOM 2772 C C . GLN B 1 174 ? 25.41500 25.16700 154.41500 1.000 105.12848 172 GLN B C 1
ATOM 2773 O O . GLN B 1 174 ? 25.84400 25.91000 155.30700 1.000 98.09297 172 GLN B O 1
ATOM 2779 N N . LYS B 1 175 ? 24.57800 24.15600 154.67300 1.000 104.22939 173 LYS B N 1
ATOM 2780 C CA . LYS B 1 175 ? 24.15500 23.87600 156.04300 1.000 104.24073 173 LYS B CA 1
ATOM 2781 C C . LYS B 1 175 ? 25.33600 23.46600 156.91400 1.000 102.49783 173 LYS B C 1
ATOM 2782 O O . LYS B 1 175 ? 25.44800 23.90000 158.06700 1.000 89.78063 173 LYS B O 1
ATOM 2788 N N . LEU B 1 176 ? 26.22300 22.62200 156.38100 1.000 92.25436 174 LEU B N 1
ATOM 2789 C CA . LEU B 1 176 ? 27.43800 22.26800 157.10500 1.000 76.55340 174 LEU B CA 1
ATOM 2790 C C . LEU B 1 176 ? 28.36700 23.46700 157.25100 1.000 85.48431 174 LEU B C 1
ATOM 2791 O O . LEU B 1 176 ? 29.11400 23.55700 158.23200 1.000 83.31371 174 LEU B O 1
ATOM 2796 N N . GLN B 1 177 ? 28.34200 24.38900 156.28500 1.000 90.84166 175 GLN B N 1
ATOM 2797 C CA . GLN B 1 177 ? 29.10100 25.62800 156.42100 1.000 91.03944 175 GLN B CA 1
ATOM 2798 C C . GLN B 1 177 ? 28.61000 26.44300 157.61100 1.000 94.76726 175 GLN B C 1
ATOM 2799 O O . GLN B 1 177 ? 29.41500 27.00300 158.36600 1.000 89.66899 175 GLN B O 1
ATOM 2805 N N . GLY B 1 178 ? 27.28900 26.52300 157.79200 1.000 96.58433 176 GLY B N 1
ATOM 2806 C CA . GLY B 1 178 ? 26.74900 27.22700 158.94500 1.000 88.58861 176 GLY B CA 1
ATOM 2807 C C . GLY B 1 178 ? 27.11500 26.56400 160.25900 1.000 88.39285 176 GLY B C 1
ATOM 2808 O O . GLY B 1 178 ? 27.43000 27.24200 161.24100 1.000 78.23433 176 GLY B O 1
ATOM 2809 N N . LEU B 1 179 ? 27.06900 25.23000 160.29900 1.000 91.52844 177 LEU B N 1
ATOM 2810 C CA . LEU B 1 179 ? 27.48900 24.51000 161.49800 1.000 81.18341 177 LEU B CA 1
ATOM 2811 C C . LEU B 1 179 ? 28.97400 24.71500 161.77100 1.000 87.96970 177 LEU B C 1
ATOM 2812 O O . LEU B 1 179 ? 29.38800 24.84700 162.92900 1.000 91.49952 177 LEU B O 1
ATOM 2817 N N . TYR B 1 180 ? 29.79300 24.73200 160.71600 1.000 94.49695 178 TYR B N 1
ATOM 2818 C CA . TYR B 1 180 ? 31.21700 24.99800 160.89100 1.000 89.79636 178 TYR B CA 1
ATOM 2819 C C . TYR B 1 180 ? 31.45500 26.40100 161.43800 1.000 88.61786 178 TYR B C 1
ATOM 2820 O O . TYR B 1 180 ? 32.32400 26.60100 162.29500 1.000 93.63435 178 TYR B O 1
ATOM 2829 N N . ASP B 1 181 ? 30.69600 27.38500 160.94900 1.000 96.71423 179 ASP B N 1
ATOM 2830 C CA . ASP B 1 181 ? 30.82300 28.74600 161.46300 1.000 98.87966 179 ASP B CA 1
ATOM 2831 C C . ASP B 1 181 ? 30.42700 28.81600 162.93400 1.000 113.96957 179 ASP B C 1
ATOM 2832 O O . ASP B 1 181 ? 31.06300 29.52500 163.72300 1.000 118.87989 179 ASP B O 1
ATOM 2837 N N . SER B 1 182 ? 29.37300 28.09100 163.32000 1.000 97.02875 180 SER B N 1
ATOM 2838 C CA . SER B 1 182 ? 28.96800 28.06400 164.72200 1.000 90.12385 180 SER B CA 1
ATOM 2839 C C . SER B 1 182 ? 30.06400 27.47500 165.60300 1.000 95.06472 180 SER B C 1
ATOM 2840 O O . SER B 1 182 ? 30.34600 27.99600 166.68900 1.000 99.50579 180 SER B O 1
ATOM 2843 N N . LEU B 1 183 ? 30.69000 26.38400 165.15600 1.000 99.84999 181 LEU B N 1
ATOM 2844 C CA . LEU B 1 183 ? 31.81600 25.82700 165.89600 1.000 96.71406 181 LEU B CA 1
ATOM 2845 C C . LEU B 1 183 ? 33.06600 26.68600 165.76800 1.000 102.54612 181 LEU B C 1
ATOM 2846 O O . LEU B 1 183 ? 33.97300 26.56700 166.59700 1.000 116.26868 181 LEU B O 1
ATOM 2851 N N . ARG B 1 184 ? 33.14300 27.53200 164.74000 1.000 94.79695 182 ARG B N 1
ATOM 2852 C CA . ARG B 1 184 ? 34.24200 28.48900 164.66200 1.000 99.13253 182 ARG B CA 1
ATOM 2853 C C . ARG B 1 184 ? 34.14800 29.52300 165.77700 1.000 99.65351 182 ARG B C 1
ATOM 2854 O O . ARG B 1 184 ? 35.17200 29.95300 166.32100 1.000 108.14610 182 ARG B O 1
ATOM 2862 N N . LEU B 1 185 ? 32.92500 29.93000 166.13100 1.000 93.85436 183 LEU B N 1
ATOM 2863 C CA . LEU B 1 185 ? 32.73600 30.83100 167.26200 1.000 100.20841 183 LEU B CA 1
ATOM 2864 C C . LEU B 1 185 ? 33.21400 30.20600 168.56400 1.000 114.06558 183 LEU B C 1
ATOM 2865 O O . LEU B 1 185 ? 33.56600 30.92800 169.50300 1.000 107.04185 183 LEU B O 1
ATOM 2870 N N . ARG B 1 186 ? 33.21600 28.87900 168.64600 1.000 124.93496 184 ARG B N 1
ATOM 2871 C CA . ARG B 1 186 ? 33.69400 28.17100 169.82800 1.000 118.28812 184 ARG B CA 1
ATOM 2872 C C . ARG B 1 186 ? 35.18200 28.40100 170.04300 1.000 114.84337 184 ARG B C 1
ATOM 2873 O O . ARG B 1 186 ? 35.57300 29.24300 170.84600 1.000 126.80343 184 ARG B O 1
ATOM 2881 N N . MET C 1 9 ? -2.07600 -2.34200 53.48600 1.000 33.63178 7 MET C N 1
ATOM 2882 C CA . MET C 1 9 ? -0.97400 -1.49600 53.04300 1.000 46.98560 7 MET C CA 1
ATOM 2883 C C . MET C 1 9 ? -1.34100 -0.01500 53.12600 1.000 46.11036 7 MET C C 1
ATOM 2884 O O . MET C 1 9 ? -0.48500 0.82900 53.39200 1.000 48.66320 7 MET C O 1
ATOM 2889 N N . LEU C 1 10 ? -2.61300 0.29500 52.89500 1.000 37.47395 8 LEU C N 1
ATOM 2890 C CA . LEU C 1 10 ? -3.12700 1.65000 53.02000 1.000 30.28040 8 LEU C CA 1
ATOM 2891 C C . LEU C 1 10 ? -3.77100 1.85000 54.38700 1.000 48.65745 8 LEU C C 1
ATOM 2892 O O . LEU C 1 10 ? -4.13700 0.89400 55.07500 1.000 61.44193 8 LEU C O 1
ATOM 2897 N N . LEU C 1 11 ? -3.90900 3.11600 54.77200 1.000 53.78616 9 LEU C N 1
ATOM 2898 C CA . LEU C 1 11 ? -4.46100 3.48100 56.06700 1.000 47.75421 9 LEU C CA 1
ATOM 2899 C C . LEU C 1 11 ? -5.53900 4.54000 55.89200 1.000 38.89784 9 LEU C C 1
ATOM 2900 O O . LEU C 1 11 ? -5.49700 5.34300 54.95500 1.000 29.60454 9 LEU C O 1
ATOM 2905 N N . CYS C 1 12 ? -6.51100 4.52800 56.80300 1.000 37.29350 10 CYS C N 1
ATOM 2906 C CA . CYS C 1 12 ? -7.54800 5.55100 56.80200 1.000 35.79179 10 CYS C CA 1
ATOM 2907 C C . CYS C 1 12 ? -6.92300 6.92300 57.01800 1.000 41.42383 10 CYS C C 1
ATOM 2908 O O . CYS C 1 12 ? -6.11900 7.11600 57.93400 1.000 48.27297 10 CYS C O 1
ATOM 2911 N N . ASN C 1 13 ? -7.29900 7.88200 56.17300 1.000 43.13955 11 ASN C N 1
ATOM 2912 C CA . ASN C 1 13 ? -6.73200 9.22100 56.26000 1.000 46.59028 11 ASN C CA 1
ATOM 2913 C C . ASN C 1 13 ? -7.34400 10.05200 57.38000 1.000 46.19593 11 ASN C C 1
ATOM 2914 O O . ASN C 1 13 ? -6.92100 11.19600 57.58200 1.000 50.26959 11 ASN C O 1
ATOM 2919 N N . TYR C 1 14 ? -8.32400 9.51600 58.10200 1.000 42.60471 12 TYR C N 1
ATOM 2920 C CA . TYR C 1 14 ? -8.77500 10.15800 59.32700 1.000 52.70960 12 TYR C CA 1
ATOM 2921 C C . TYR C 1 14 ? -7.65900 10.08500 60.36200 1.000 70.01126 12 TYR C C 1
ATOM 2922 O O . TYR C 1 14 ? -7.05200 9.02700 60.56100 1.000 69.74871 12 TYR C O 1
ATOM 2931 N N . ARG C 1 15 ? -7.38200 11.21600 61.01500 1.000 75.12701 13 ARG C N 1
ATOM 2932 C CA . ARG C 1 15 ? -6.20100 11.31100 61.86900 1.000 68.37818 13 ARG C CA 1
ATOM 2933 C C . ARG C 1 15 ? -6.27500 10.34700 63.04600 1.000 59.95911 13 ARG C C 1
ATOM 2934 O O . ARG C 1 15 ? -5.26400 9.74800 63.43100 1.000 51.45794 13 ARG C O 1
ATOM 2942 N N . LYS C 1 16 ? -7.45700 10.18400 63.63300 1.000 59.27268 14 LYS C N 1
ATOM 2943 C CA . LYS C 1 16 ? -7.61800 9.35700 64.82000 1.000 63.50618 14 LYS C CA 1
ATOM 2944 C C . LYS C 1 16 ? -8.00800 7.91800 64.50300 1.000 57.76644 14 LYS C C 1
ATOM 2945 O O . LYS C 1 16 ? -8.23700 7.13700 65.43300 1.000 63.62752 14 LYS C O 1
ATOM 2951 N N . CYS C 1 17 ? -8.09000 7.54400 63.22500 1.000 59.17733 15 CYS C N 1
ATOM 2952 C CA . CYS C 1 17 ? -8.43700 6.18100 62.84300 1.000 61.38436 15 CYS C CA 1
ATOM 2953 C C . CYS C 1 17 ? -7.22500 5.39700 62.35500 1.000 51.95330 15 CYS C C 1
ATOM 2954 O O . CYS C 1 17 ? -6.85600 4.39300 62.97200 1.000 49.99781 15 CYS C O 1
ATOM 2957 N N . ARG C 1 18 ? -6.57800 5.86300 61.28500 1.000 42.00785 16 ARG C N 1
ATOM 2958 C CA . ARG C 1 18 ? -5.34100 5.28700 60.74300 1.000 44.28950 16 ARG C CA 1
ATOM 2959 C C . ARG C 1 18 ? -5.34900 3.75700 60.77300 1.000 44.01282 16 ARG C C 1
ATOM 2960 O O . ARG C 1 18 ? -4.38000 3.11000 61.17600 1.000 53.54138 16 ARG C O 1
ATOM 2968 N N . ILE C 1 19 ? -6.46200 3.17100 60.32900 1.000 37.90657 17 ILE C N 1
ATOM 2969 C CA . ILE C 1 19 ? -6.63000 1.72100 60.33400 1.000 41.01079 17 ILE C CA 1
ATOM 2970 C C . ILE C 1 19 ? -6.30200 1.17900 58.95000 1.000 52.96981 17 ILE C C 1
ATOM 2971 O O . ILE C 1 19 ? -6.51400 1.84600 57.93000 1.000 52.74615 17 ILE C O 1
ATOM 2976 N N . LYS C 1 20 ? -5.76100 -0.03800 58.91300 1.000 51.57025 18 LYS C N 1
ATOM 2977 C CA . LYS C 1 20 ? -5.45200 -0.68000 57.64200 1.000 33.62215 18 LYS C CA 1
ATOM 2978 C C . LYS C 1 20 ? -6.72700 -0.89700 56.83700 1.000 47.95764 18 LYS C C 1
ATOM 2979 O O . LYS C 1 20 ? -7.74200 -1.35600 57.36800 1.000 57.75145 18 LYS C O 1
ATOM 2985 N N . LEU C 1 21 ? -6.67000 -0.56400 55.55000 1.000 58.90779 19 LEU C N 1
ATOM 2986 C CA . LEU C 1 21 ? -7.84100 -0.57100 54.68300 1.000 48.28752 19 LEU C CA 1
ATOM 2987 C C . LEU C 1 21 ? -7.88700 -1.87100 53.89000 1.000 51.22085 19 LEU C C 1
ATOM 2988 O O . LEU C 1 21 ? -6.94800 -2.18600 53.14900 1.000 44.22142 19 LEU C O 1
ATOM 2993 N N . SER C 1 22 ? -8.97900 -2.61800 54.04700 1.000 54.61710 20 SER C N 1
ATOM 2994 C CA . SER C 1 22 ? -9.21100 -3.84500 53.30000 1.000 47.37103 20 SER C CA 1
ATOM 2995 C C . SER C 1 22 ? -10.68100 -3.91900 52.92000 1.000 41.88926 20 SER C C 1
ATOM 2996 O O . SER C 1 22 ? -11.54500 -3.37500 53.61300 1.000 50.59517 20 SER C O 1
ATOM 2999 N N . GLY C 1 23 ? -10.95800 -4.59700 51.81000 1.000 49.91870 21 GLY C N 1
ATOM 3000 C CA . GLY C 1 23 ? -12.32000 -4.70800 51.32700 1.000 61.01872 21 GLY C CA 1
ATOM 3001 C C . GLY C 1 23 ? -12.80900 -3.43100 50.67800 1.000 53.37859 21 GLY C C 1
ATOM 3002 O O . GLY C 1 23 ? -12.32200 -3.04800 49.61100 1.000 44.38490 21 GLY C O 1
ATOM 3003 N N . TYR C 1 24 ? -13.76400 -2.75800 51.31400 1.000 48.97052 22 TYR C N 1
ATOM 3004 C CA . TYR C 1 24 ? -14.33400 -1.52500 50.79000 1.000 42.25808 22 TYR C CA 1
ATOM 3005 C C . TYR C 1 24 ? -13.63000 -0.31500 51.38600 1.000 36.49917 22 TYR C C 1
ATOM 3006 O O . TYR C 1 24 ? -13.31200 -0.28900 52.57900 1.000 47.60900 22 TYR C O 1
ATOM 3015 N N . ALA C 1 25 ? -13.38400 0.68100 50.53900 1.000 38.03755 23 ALA C N 1
ATOM 3016 C CA . ALA C 1 25 ? -12.79900 1.94700 50.95000 1.000 29.43943 23 ALA C CA 1
ATOM 3017 C C . ALA C 1 25 ? -13.46200 3.06500 50.16000 1.000 25.09881 23 ALA C C 1
ATOM 3018 O O . ALA C 1 25 ? -14.05000 2.83800 49.10000 1.000 34.91987 23 ALA C O 1
ATOM 3020 N N . TRP C 1 26 ? -13.36100 4.28000 50.68600 1.000 22.31979 24 TRP C N 1
ATOM 3021 C CA . TRP C 1 26 ? -13.90900 5.46500 50.03900 1.000 22.38222 24 TRP C CA 1
ATOM 3022 C C . TRP C 1 26 ? -12.75700 6.34900 49.58600 1.000 33.62333 24 TRP C C 1
ATOM 3023 O O . TRP C 1 26 ? -11.96800 6.81800 50.41400 1.000 41.15370 24 TRP C O 1
ATOM 3034 N N . VAL C 1 27 ? -12.66900 6.57900 48.27800 1.000 26.27360 25 VAL C N 1
ATOM 3035 C CA . VAL C 1 27 ? -11.59800 7.36200 47.67400 1.000 26.85626 25 VAL C CA 1
ATOM 3036 C C . VAL C 1 27 ? -12.17000 8.69900 47.23200 1.000 30.44895 25 VAL C C 1
ATOM 3037 O O . VAL C 1 27 ? -13.27500 8.76000 46.67700 1.000 36.53333 25 VAL C O 1
ATOM 3041 N N . THR C 1 28 ? -11.41900 9.76700 47.47800 1.000 27.80437 26 THR C N 1
ATOM 3042 C CA . THR C 1 28 ? -11.86000 11.12100 47.18700 1.000 41.23225 26 THR C CA 1
ATOM 3043 C C . THR C 1 28 ? -11.02900 11.71800 46.06000 1.000 34.12257 26 THR C C 1
ATOM 3044 O O . THR C 1 28 ? -9.87600 11.33300 45.84200 1.000 31.69799 26 THR C O 1
ATOM 3048 N N . ALA C 1 29 ? -11.63000 12.67300 45.34500 1.000 30.70914 27 ALA C N 1
ATOM 3049 C CA . ALA C 1 29 ? -10.88300 13.46800 44.37900 1.000 28.83326 27 ALA C CA 1
ATOM 3050 C C . ALA C 1 29 ? -9.83600 14.34500 45.04900 1.000 32.93913 27 ALA C C 1
ATOM 3051 O O . ALA C 1 29 ? -8.96600 14.88900 44.35800 1.000 27.79096 27 ALA C O 1
ATOM 3053 N N . CYS C 1 30 ? -9.90400 14.49500 46.37000 1.000 32.05009 28 CYS C N 1
ATOM 3054 C CA . CYS C 1 30 ? -8.91100 15.21600 47.15000 1.000 31.64504 28 CYS C CA 1
ATOM 3055 C C . CYS C 1 30 ? -7.64600 14.40200 47.38400 1.000 38.64935 28 CYS C C 1
ATOM 3056 O O . CYS C 1 30 ? -6.81200 14.81000 48.20000 1.000 49.55991 28 CYS C O 1
ATOM 3059 N N . SER C 1 31 ? -7.49000 13.27200 46.68900 1.000 41.97954 29 SER C N 1
ATOM 3060 C CA . SER C 1 31 ? -6.36100 12.36000 46.88200 1.000 36.19860 29 SER C CA 1
ATOM 3061 C C . SER C 1 31 ? -6.30300 11.85400 48.32400 1.000 32.25405 29 SER C C 1
ATOM 3062 O O . SER C 1 31 ? -5.24600 11.82300 48.95900 1.000 36.06785 29 SER C O 1
ATOM 3065 N N . HIS C 1 32 ? -7.46100 11.45000 48.84300 1.000 34.27192 30 HIS C N 1
ATOM 3066 C CA . HIS C 1 32 ? -7.55700 10.89500 50.18500 1.000 36.03923 30 HIS C CA 1
ATOM 3067 C C . HIS C 1 32 ? -8.43400 9.65200 50.16400 1.000 30.60266 30 HIS C C 1
ATOM 3068 O O . HIS C 1 32 ? -9.33400 9.51900 49.33000 1.000 38.34427 30 HIS C O 1
ATOM 3075 N N . ILE C 1 33 ? -8.16500 8.74300 51.09800 1.000 31.19657 31 ILE C N 1
ATOM 3076 C CA . ILE C 1 33 ? -8.88300 7.47700 51.19000 1.000 28.78719 31 ILE C CA 1
ATOM 3077 C C . ILE C 1 33 ? -9.21400 7.20400 52.65200 1.000 36.66977 31 ILE C C 1
ATOM 3078 O O . ILE C 1 33 ? -8.40300 7.46700 53.54700 1.000 43.78181 31 ILE C O 1
ATOM 3083 N N . PHE C 1 34 ? -10.41800 6.69400 52.89400 1.000 42.68456 32 PHE C N 1
ATOM 3084 C CA . PHE C 1 34 ? -10.90200 6.43000 54.24000 1.000 28.42528 32 PHE C CA 1
ATOM 3085 C C . PHE C 1 34 ? -11.55100 5.05400 54.28100 1.000 31.59503 32 PHE C C 1
ATOM 3086 O O . PHE C 1 34 ? -11.95500 4.50500 53.25400 1.000 53.39665 32 PHE C O 1
ATOM 3094 N N . CYS C 1 35 ? -11.64400 4.49900 55.48700 1.000 37.23504 33 CYS C N 1
ATOM 3095 C CA . CYS C 1 35 ? -12.28300 3.20300 55.64600 1.000 39.89837 33 CYS C CA 1
ATOM 3096 C C . CYS C 1 35 ? -13.78400 3.31800 55.38600 1.000 36.52263 33 CYS C C 1
ATOM 3097 O O . CYS C 1 35 ? -14.33700 4.41000 55.21800 1.000 42.63005 33 CYS C O 1
ATOM 3100 N N . ASP C 1 36 ? -14.44600 2.16000 55.35800 1.000 38.75851 34 ASP C N 1
ATOM 3101 C CA . ASP C 1 36 ? -15.85800 2.11900 54.99000 1.000 57.62110 34 ASP C CA 1
ATOM 3102 C C . ASP C 1 36 ? -16.71900 2.89200 55.98400 1.000 59.91532 34 ASP C C 1
ATOM 3103 O O . ASP C 1 36 ? -17.70300 3.53100 55.59500 1.000 61.50278 34 ASP C O 1
ATOM 3108 N N . GLN C 1 37 ? -16.36600 2.84200 57.27100 1.000 57.98251 3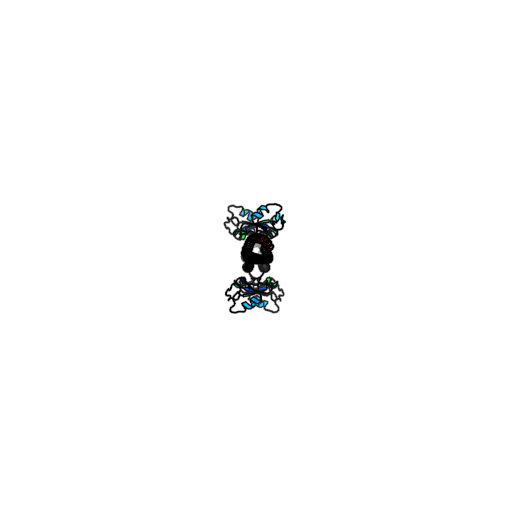5 GLN C N 1
ATOM 3109 C CA . GLN C 1 37 ? -17.18100 3.49200 58.29500 1.000 69.33413 35 GLN C CA 1
ATOM 3110 C C . GLN C 1 37 ? -17.12200 5.01100 58.17800 1.000 62.02319 35 GLN C C 1
ATOM 3111 O O . GLN C 1 37 ? -18.15600 5.68800 58.23700 1.000 63.29826 35 GLN C O 1
ATOM 3117 N N . HIS C 1 38 ? -15.91600 5.56800 58.04000 1.000 53.82028 36 HIS C N 1
ATOM 3118 C CA . HIS C 1 38 ? -15.78600 7.01500 57.89300 1.000 62.62874 36 HIS C CA 1
ATOM 3119 C C . HIS C 1 38 ? -16.41200 7.49500 56.59000 1.000 67.13160 36 HIS C C 1
ATOM 3120 O O . HIS C 1 38 ? -17.07000 8.54200 56.55600 1.000 79.75733 36 HIS C O 1
ATOM 3127 N N . GLY C 1 39 ? -16.21800 6.74100 55.50600 1.000 66.47998 37 GLY C N 1
ATOM 3128 C CA . GLY C 1 39 ? -16.79600 7.13200 54.23300 1.000 60.92632 37 GLY C CA 1
ATOM 3129 C C . GLY C 1 39 ? -18.31100 7.08100 54.23200 1.000 63.51241 37 GLY C C 1
ATOM 3130 O O . GLY C 1 39 ? -18.96900 7.98500 53.71200 1.000 70.11621 37 GLY C O 1
ATOM 3131 N N . SER C 1 40 ? -18.88700 6.02500 54.81200 1.000 67.90836 38 SER C N 1
ATOM 3132 C CA . SER C 1 40 ? -20.34300 5.91300 54.85700 1.000 70.44438 38 SER C CA 1
ATOM 3133 C C . SER C 1 40 ? -20.96400 7.05000 55.66000 1.000 75.86870 38 SER C C 1
ATOM 3134 O O . SER C 1 40 ? -22.02400 7.56800 55.29300 1.000 87.40566 38 SER C O 1
ATOM 3137 N N . GLY C 1 41 ? -20.32900 7.43900 56.76700 1.000 75.16971 39 GLY C N 1
ATOM 3138 C CA . GLY C 1 41 ? -20.86800 8.51900 57.57800 1.000 75.09207 39 GLY C CA 1
ATOM 3139 C C . GLY C 1 41 ? -20.83700 9.86100 56.87000 1.000 82.85250 39 GLY C C 1
ATOM 3140 O O . GLY C 1 41 ? -21.78900 10.64200 56.96100 1.000 90.34122 39 GLY C O 1
ATOM 3141 N N . GLU C 1 42 ? -19.74300 10.15400 56.16800 1.000 87.60755 40 GLU C N 1
ATOM 3142 C CA . GLU C 1 42 ? -19.51400 11.46600 55.57200 1.000 94.72530 40 GLU C CA 1
ATOM 3143 C C . GLU C 1 42 ? -19.87800 11.54000 54.09400 1.000 95.16893 40 GLU C C 1
ATOM 3144 O O . GLU C 1 42 ? -20.38300 12.57200 53.64000 1.000 94.96837 40 GLU C O 1
ATOM 3150 N N . PHE C 1 43 ? -19.61900 10.48400 53.32100 1.000 87.74974 41 PHE C N 1
ATOM 3151 C CA . PHE C 1 43 ? -19.72500 10.54400 51.86700 1.000 76.15460 41 PHE C CA 1
ATOM 3152 C C . PHE C 1 43 ? -21.06100 10.02300 51.34800 1.000 84.87784 41 PHE C C 1
ATOM 3153 O O . PHE C 1 43 ? -21.13300 9.50100 50.22900 1.000 82.00797 41 PHE C O 1
ATOM 3161 N N . SER C 1 44 ? -22.12300 10.15100 52.13900 1.000 99.13497 42 SER C N 1
ATOM 3162 C CA . SER C 1 44 ? -23.47600 9.91100 51.66200 1.000 101.27533 42 SER C CA 1
ATOM 3163 C C . SER C 1 44 ? -24.23600 11.20400 51.40500 1.000 106.46947 42 SER C C 1
ATOM 3164 O O . SER C 1 44 ? -25.38500 11.15500 50.95900 1.000 99.95245 42 SER C O 1
ATOM 3167 N N . ARG C 1 45 ? -23.62300 12.35400 51.66900 1.000 108.84332 43 ARG C N 1
ATOM 3168 C CA . ARG C 1 45 ? -24.28400 13.64100 51.52700 1.000 107.59447 43 ARG C CA 1
ATOM 3169 C C . ARG C 1 45 ? -24.04000 14.22200 50.14000 1.000 104.09434 43 ARG C C 1
ATOM 3170 O O . ARG C 1 45 ? -22.98300 14.01700 49.53800 1.000 115.74987 43 ARG C O 1
ATOM 3178 N N . SER C 1 46 ? -25.03000 14.95800 49.63600 1.000 109.09838 44 SER C N 1
ATOM 3179 C CA . SER C 1 46 ? -24.84200 15.66200 48.36900 1.000 102.44019 44 SER C CA 1
ATOM 3180 C C . SER C 1 46 ? -23.69500 16.66600 48.43400 1.000 112.10544 44 SER C C 1
ATOM 3181 O O . SER C 1 46 ? -22.87500 16.69200 47.50100 1.000 100.93724 44 SER C O 1
ATOM 3184 N N . PRO C 1 47 ? -23.56600 17.51100 49.47300 1.000 141.63016 45 PRO C N 1
ATOM 3185 C CA . PRO C 1 47 ? -22.29900 18.23200 49.65700 1.000 134.20566 45 PRO C CA 1
ATOM 3186 C C . PRO C 1 47 ? -21.32600 17.40900 50.48600 1.000 123.36193 45 PRO C C 1
ATOM 3187 O O . PRO C 1 47 ? -21.67700 16.94300 51.57500 1.000 122.50550 45 PRO C O 1
ATOM 3191 N N . ALA C 1 48 ? -20.10700 17.22300 49.99000 1.000 102.19115 46 ALA C N 1
ATOM 3192 C CA . ALA C 1 48 ? -19.11800 16.37000 50.63500 1.000 93.03012 46 ALA C CA 1
ATOM 3193 C C . ALA C 1 48 ? -17.94500 17.21100 51.11700 1.000 95.37263 46 ALA C C 1
ATOM 3194 O O . ALA C 1 48 ? -17.36500 17.97900 50.34200 1.000 93.95528 46 ALA C O 1
ATOM 3196 N N . ILE C 1 49 ? -17.60600 17.06600 52.39400 1.000 85.41789 47 ILE C N 1
ATOM 3197 C CA . ILE C 1 49 ? -16.45700 17.72700 52.99700 1.000 85.16771 47 ILE C CA 1
ATOM 3198 C C . ILE C 1 49 ? -15.42300 16.65900 53.31200 1.000 77.65563 47 ILE C C 1
ATOM 3199 O O . ILE C 1 49 ? -15.72500 15.68200 54.00700 1.000 70.93138 47 ILE C O 1
ATOM 3204 N N . CYS C 1 50 ? -14.21100 16.84700 52.80900 1.000 68.74302 48 CYS C N 1
ATOM 3205 C CA . CYS C 1 50 ? -13.15600 15.85500 52.98500 1.000 50.89913 48 CYS C CA 1
ATOM 3206 C C . CYS C 1 50 ? -12.74300 15.79500 54.45000 1.000 62.67869 48 CYS C C 1
ATOM 3207 O O . CYS C 1 50 ? -12.32400 16.81700 55.00500 1.000 68.93242 48 CYS C O 1
ATOM 3210 N N . PRO C 1 51 ? -12.84300 14.64100 55.11200 1.000 65.61155 49 PRO C N 1
ATOM 3211 C CA . PRO C 1 51 ? -12.48800 14.58200 56.54000 1.000 54.32949 49 PRO C CA 1
ATOM 3212 C C . PRO C 1 51 ? -11.03400 14.91200 56.82500 1.000 39.10636 49 PRO C C 1
ATOM 3213 O O . PRO C 1 51 ? -10.71900 15.32300 57.94800 1.000 51.12788 49 PRO C O 1
ATOM 3217 N N . ALA C 1 52 ? -10.14000 14.75600 55.84800 1.000 41.26184 50 ALA C N 1
ATOM 3218 C CA . ALA C 1 52 ? -8.72300 15.00300 56.09000 1.000 25.65743 50 ALA C CA 1
ATOM 3219 C C . ALA C 1 52 ? -8.38300 16.48400 55.96300 1.000 44.09438 50 ALA C C 1
ATOM 3220 O O . ALA C 1 52 ? -7.82100 17.08500 56.88400 1.000 74.20876 50 ALA C O 1
ATOM 3222 N N . CYS C 1 53 ? -8.70900 17.08700 54.82200 1.000 44.34161 51 CYS C N 1
ATOM 3223 C CA . CYS C 1 53 ? -8.31100 18.45500 54.51600 1.000 53.94743 51 CYS C CA 1
ATOM 3224 C C . CYS C 1 53 ? -9.48800 19.41600 54.39800 1.000 64.55553 51 CYS C C 1
ATOM 3225 O O . CYS C 1 53 ? -9.28700 20.57100 54.00600 1.000 67.34401 51 CYS C O 1
ATOM 3228 N N . ASN C 1 54 ? -10.70500 18.96800 54.70400 1.000 60.78050 52 ASN C N 1
ATOM 3229 C CA . ASN C 1 54 ? -11.90400 19.80800 54.70700 1.000 62.77643 52 ASN C CA 1
ATOM 3230 C C . ASN C 1 54 ? -12.18400 20.44000 53.34800 1.000 68.12900 52 ASN C C 1
ATOM 3231 O O . ASN C 1 54 ? -12.83600 21.48600 53.26900 1.000 70.86049 52 ASN C O 1
ATOM 3236 N N . SER C 1 55 ? -11.70700 19.82600 52.26900 1.000 73.23475 53 SER C N 1
ATOM 3237 C CA . SER C 1 55 ? -12.02900 20.31700 50.93700 1.000 77.80006 53 SER C CA 1
ATOM 3238 C C . SER C 1 55 ? -13.48000 20.00200 50.59900 1.000 71.87288 53 SER C C 1
ATOM 3239 O O . SER C 1 55 ? -13.99900 18.93600 50.94100 1.000 64.48123 53 SER C O 1
ATOM 3242 N N . THR C 1 56 ? -14.13400 20.93800 49.92000 1.000 79.21276 54 THR C N 1
ATOM 3243 C CA . THR C 1 56 ? -15.53900 20.79400 49.55500 1.000 73.58226 54 THR C CA 1
ATOM 3244 C C . THR C 1 56 ? -15.63600 20.00800 48.25200 1.000 72.88691 54 THR C C 1
ATOM 3245 O O . THR C 1 56 ? -15.30200 20.52100 47.18000 1.000 77.64423 54 THR C O 1
ATOM 3249 N N . LEU C 1 57 ? -16.09100 18.76300 48.34700 1.000 77.02584 55 LEU C N 1
ATOM 3250 C CA . LEU C 1 57 ? -16.33900 17.92400 47.18300 1.000 77.50439 55 LEU C CA 1
ATOM 3251 C C . LEU C 1 57 ? -17.81300 18.01100 46.80900 1.000 83.93298 55 LEU C C 1
ATOM 3252 O O . LEU C 1 57 ? -18.68700 17.84900 47.66700 1.000 92.28811 55 LEU C O 1
ATOM 3257 N N . SER C 1 58 ? -18.08600 18.27000 45.53100 1.000 76.98903 56 SER C N 1
ATOM 3258 C CA . SER C 1 58 ? -19.45700 18.41600 45.05500 1.000 72.06135 56 SER C CA 1
ATOM 3259 C C . SER C 1 58 ? -19.78900 17.57100 43.83400 1.000 86.98626 56 SER C C 1
ATOM 3260 O O . SER C 1 58 ? -20.97100 17.27600 43.62200 1.000 82.94594 56 SER C O 1
ATOM 3263 N N . GLY C 1 59 ? -18.80300 17.17300 43.03300 1.000 89.15029 57 GLY C N 1
ATOM 3264 C CA . GLY C 1 59 ? -19.08200 16.37800 41.85700 1.000 75.60374 57 GLY C CA 1
ATOM 3265 C C . GLY C 1 59 ? -19.44400 14.94500 42.19600 1.000 70.00483 57 GLY C C 1
ATOM 3266 O O . GLY C 1 59 ? -19.22100 14.45200 43.30400 1.000 69.85845 57 GLY C O 1
ATOM 3267 N N . LYS C 1 60 ? -20.02600 14.26500 41.20500 1.000 67.23559 58 LYS C N 1
ATOM 3268 C CA . LYS C 1 60 ? -20.43100 12.87500 41.39200 1.000 69.46479 58 LYS C CA 1
ATOM 3269 C C . LYS C 1 60 ? -19.22100 11.96700 41.56600 1.000 71.10685 58 LYS C C 1
ATOM 3270 O O . LYS C 1 60 ? -19.18800 11.12600 42.47300 1.000 66.90181 58 LYS C O 1
ATOM 3276 N N . LEU C 1 61 ? -18.21700 12.12400 40.70700 1.000 68.02235 59 LEU C N 1
ATOM 3277 C CA . LEU C 1 61 ? -17.04500 11.25800 40.71700 1.000 64.70575 59 LEU C CA 1
ATOM 3278 C C . LEU C 1 61 ? -15.99400 11.68000 41.73400 1.000 45.78097 59 LEU C C 1
ATOM 3279 O O . LEU C 1 61 ? -14.95300 11.02400 41.82600 1.000 38.68072 59 LEU C O 1
ATOM 3284 N N . ASP C 1 62 ? -16.22900 12.75300 42.49000 1.000 52.63069 60 ASP C N 1
ATOM 3285 C CA . ASP C 1 62 ? -15.27800 13.15800 43.51600 1.000 57.75637 60 ASP C CA 1
ATOM 3286 C C . ASP C 1 62 ? -15.19500 12.16100 44.66500 1.000 52.41247 60 ASP C C 1
ATOM 3287 O O . ASP C 1 62 ? -14.24100 12.21600 45.44600 1.000 35.51185 60 ASP C O 1
ATOM 3292 N N . ILE C 1 63 ? -16.16900 11.26300 44.78900 1.000 58.02260 61 ILE C N 1
ATOM 3293 C CA . ILE C 1 63 ? -16.19500 10.25200 45.84000 1.000 39.44746 61 ILE C CA 1
ATOM 3294 C C . ILE C 1 63 ? -16.56000 8.91600 45.20900 1.000 47.73061 61 ILE C C 1
ATOM 3295 O O . ILE C 1 63 ? -17.56500 8.81800 44.49600 1.000 60.05683 61 ILE C O 1
ATOM 3300 N N . VAL C 1 64 ? -15.74800 7.89200 45.46900 1.000 30.84857 62 VAL C N 1
ATOM 3301 C CA . VAL C 1 64 ? -15.95600 6.55500 44.92100 1.000 34.60837 62 VAL C CA 1
ATOM 3302 C C . VAL C 1 64 ? -15.82200 5.54300 46.05100 1.000 28.61631 62 VAL C C 1
ATOM 3303 O O . VAL C 1 64 ? -14.89500 5.63300 46.86400 1.000 30.02532 62 VAL C O 1
ATOM 3307 N N . ARG C 1 65 ? -16.75300 4.59100 46.10900 1.000 44.02099 63 ARG C N 1
ATOM 3308 C CA . ARG C 1 65 ? -16.67300 3.46000 47.03100 1.000 34.93544 63 ARG C CA 1
ATOM 3309 C C . ARG C 1 65 ? -16.08500 2.28700 46.25400 1.000 37.58659 63 ARG C C 1
ATOM 3310 O O . ARG C 1 65 ? -16.77900 1.63800 45.46700 1.000 53.51119 63 ARG C O 1
ATOM 3318 N N . THR C 1 66 ? -14.80200 2.01700 46.47800 1.000 36.85037 64 THR C N 1
ATOM 3319 C CA . THR C 1 66 ? -14.04800 1.05000 45.69400 1.000 43.18722 64 THR C CA 1
ATOM 3320 C C . THR C 1 66 ? -13.64800 -0.13600 46.55900 1.000 42.77915 64 THR C C 1
ATOM 3321 O O . THR C 1 66 ? -13.35500 0.02100 47.74900 1.000 47.05655 64 THR C O 1
ATOM 3325 N N . GLU C 1 67 ? -13.65100 -1.32400 45.96100 1.000 41.03718 65 GLU C N 1
ATOM 3326 C CA . GLU C 1 67 ? -13.11200 -2.50700 46.61300 1.000 43.11480 65 GLU C CA 1
ATOM 3327 C C . GLU C 1 67 ? -11.61000 -2.57800 46.37300 1.000 48.36540 65 GLU C C 1
ATOM 3328 O O . GLU C 1 67 ? -11.14800 -2.44000 45.23600 1.000 49.29424 65 GLU C O 1
ATOM 3334 N N . LEU C 1 68 ? -10.85200 -2.79300 47.44700 1.000 46.16467 66 LEU C N 1
ATOM 3335 C CA . LEU C 1 68 ? -9.39900 -2.82900 47.35400 1.000 42.10691 66 LEU C CA 1
ATOM 3336 C C . LEU C 1 68 ? -8.85800 -4.19000 46.93400 1.000 38.30506 66 LEU C C 1
ATOM 3337 O O . LEU C 1 68 ? -7.65300 -4.30800 46.68600 1.000 38.57070 66 LEU C O 1
ATOM 3342 N N . SER C 1 69 ? -9.70900 -5.21000 46.84600 1.000 38.68912 67 SER C N 1
ATOM 3343 C CA . SER C 1 69 ? -9.31500 -6.54600 46.40100 1.000 36.38558 67 SER C CA 1
ATOM 3344 C C . SER C 1 69 ? -10.27200 -6.98900 45.30300 1.000 44.39100 67 SER C C 1
ATOM 3345 O O . SER C 1 69 ? -11.05300 -7.93100 45.48300 1.000 54.52087 67 SER C O 1
ATOM 3348 N N . PRO C 1 70 ? -10.22200 -6.34000 44.14000 1.000 48.90109 68 PRO C N 1
ATOM 3349 C CA . PRO C 1 70 ? -11.24500 -6.58100 43.11800 1.000 37.58896 68 PRO C CA 1
ATOM 3350 C C . PRO C 1 70 ? -11.18700 -7.99500 42.56800 1.000 44.81548 68 PRO C C 1
ATOM 3351 O O . PRO C 1 70 ? -10.14000 -8.64800 42.56000 1.000 55.95916 68 PRO C O 1
ATOM 3355 N N . SER C 1 71 ? -12.34400 -8.46800 42.11300 1.000 37.84404 69 SER C N 1
ATOM 3356 C CA . SER C 1 71 ? -12.44000 -9.79500 41.53200 1.000 37.42941 69 SER C CA 1
ATOM 3357 C C . SER C 1 71 ? -11.70300 -9.84900 40.19600 1.000 41.95774 69 SER C C 1
ATOM 3358 O O . SER C 1 71 ? -11.43600 -8.82600 39.55800 1.000 39.81229 69 SER C O 1
ATOM 3361 N N . GLU C 1 72 ? -11.37300 -11.07200 39.77800 1.000 45.93925 70 GLU C N 1
ATOM 3362 C CA . GLU C 1 72 ? -10.65500 -11.25600 38.52100 1.000 51.68367 70 GLU C CA 1
ATOM 3363 C C . GLU C 1 72 ? -11.48600 -10.78100 37.33500 1.000 48.75678 70 GLU C C 1
ATOM 3364 O O . GLU C 1 72 ? -10.95600 -10.16600 36.40200 1.000 53.65089 70 GLU C O 1
ATOM 3370 N N . GLU C 1 73 ? -12.78900 -11.06800 37.34900 1.000 40.40668 71 GLU C N 1
ATOM 3371 C CA . GLU C 1 73 ? -13.65100 -10.65900 36.24500 1.000 44.19931 71 GLU C CA 1
ATOM 3372 C C . GLU C 1 73 ? -13.74900 -9.14100 36.15200 1.000 38.16564 71 GLU C C 1
ATOM 3373 O O . GLU C 1 73 ? -13.73300 -8.57900 35.05000 1.000 40.38515 71 GLU C O 1
ATOM 3379 N N . TYR C 1 74 ? -13.85700 -8.46100 37.29700 1.000 37.13766 72 TYR C N 1
ATOM 3380 C CA . TYR C 1 74 ? -13.90500 -7.00200 37.28600 1.000 38.30402 72 TYR C CA 1
ATOM 3381 C C . TYR C 1 74 ? -12.61900 -6.41400 36.72400 1.000 40.96285 72 TYR C C 1
ATOM 3382 O O . TYR C 1 74 ? -12.65500 -5.46800 35.92800 1.000 31.16463 72 TYR C O 1
ATOM 3391 N N . LYS C 1 75 ? -11.47000 -6.96600 37.12200 1.000 49.14857 73 LYS C N 1
ATOM 3392 C CA . LYS C 1 75 ? -10.19700 -6.48200 36.59900 1.000 41.78434 73 LYS C CA 1
ATOM 3393 C C . LYS C 1 75 ? -10.11200 -6.68300 35.09100 1.000 34.12048 73 LYS C C 1
ATOM 3394 O O . LYS C 1 75 ? -9.54800 -5.84800 34.37500 1.000 34.13274 73 LYS C O 1
ATOM 3400 N N . ALA C 1 76 ? -10.67700 -7.78300 34.59100 1.000 33.76771 74 ALA C N 1
ATOM 3401 C CA . ALA C 1 76 ? -10.62300 -8.08900 33.16800 1.000 23.42457 74 ALA C CA 1
ATOM 3402 C C . ALA C 1 76 ? -11.57900 -7.24700 32.33500 1.000 25.92828 74 ALA C C 1
ATOM 3403 O O . ALA C 1 76 ? -11.40600 -7.16900 31.11400 1.000 35.20081 74 ALA C O 1
ATOM 3405 N N . MET C 1 77 ? -12.57700 -6.61700 32.95700 1.000 28.49535 75 MET C N 1
ATOM 3406 C CA . MET C 1 77 ? -13.64200 -5.95500 32.21900 1.000 31.16804 75 MET C CA 1
ATOM 3407 C C . MET C 1 77 ? -13.77900 -4.46500 32.49300 1.000 23.45777 75 MET C C 1
ATOM 3408 O O . MET C 1 77 ? -14.40100 -3.77000 31.68100 1.000 12.52652 75 MET C O 1
ATOM 3413 N N . VAL C 1 78 ? -13.21900 -3.95400 33.59300 1.000 20.58225 76 VAL C N 1
ATOM 3414 C CA . VAL C 1 78 ? -13.42400 -2.55100 33.94700 1.000 13.41310 76 VAL C CA 1
ATOM 3415 C C . VAL C 1 78 ? -12.82300 -1.63300 32.88700 1.000 21.47774 76 VAL C C 1
ATOM 3416 O O . VAL C 1 78 ? -13.43000 -0.62500 32.50300 1.000 11.98977 76 VAL C O 1
ATOM 3420 N N . LEU C 1 79 ? -11.63100 -1.96300 32.39600 1.000 37.79020 77 LEU C N 1
ATOM 3421 C CA . LEU C 1 79 ? -10.97200 -1.18600 31.35700 1.000 20.19186 77 LEU C CA 1
ATOM 3422 C C . LEU C 1 79 ? -11.03300 -1.85900 29.99400 1.000 13.19675 77 LEU C C 1
ATOM 3423 O O . LEU C 1 79 ? -10.40500 -1.37300 29.04800 1.000 21.49296 77 LEU C O 1
ATOM 3428 N N . ALA C 1 80 ? -11.76300 -2.96700 29.87300 1.000 12.64295 78 ALA C N 1
ATOM 3429 C CA . ALA C 1 80 ? -11.82000 -3.68700 28.60700 1.000 17.21826 78 ALA C CA 1
ATOM 3430 C C . ALA C 1 80 ? -12.45500 -2.82300 27.52400 1.000 24.99001 78 ALA C C 1
ATOM 3431 O O . ALA C 1 80 ? -13.49900 -2.20100 27.73800 1.000 37.62120 78 ALA C O 1
ATOM 3433 N N . GLY C 1 81 ? -11.81600 -2.78700 26.35400 1.000 30.34016 79 GLY C N 1
ATOM 3434 C CA . GLY C 1 81 ? -12.28100 -2.01700 25.22400 1.000 20.48333 79 GLY C CA 1
ATOM 3435 C C . GLY C 1 81 ? -11.61700 -0.66500 25.05900 1.000 16.63788 79 GLY C C 1
ATOM 3436 O O . GLY C 1 81 ? -11.67900 -0.09000 23.96600 1.000 19.80952 79 GLY C O 1
ATOM 3437 N N . LEU C 1 82 ? -10.97700 -0.15000 26.10500 1.000 18.06445 80 LEU C N 1
ATOM 3438 C CA . LEU C 1 82 ? -10.35500 1.16500 26.04500 1.000 24.34611 80 LEU C CA 1
ATOM 3439 C C . LEU C 1 82 ? -9.04000 1.11300 25.27500 1.000 35.68592 80 LEU C C 1
ATOM 3440 O O . LEU C 1 82 ? -8.35000 0.08900 25.24600 1.000 26.57005 80 LEU C O 1
ATOM 3445 N N . ARG C 1 83 ? -8.69400 2.23900 24.65200 1.000 48.29899 81 ARG C N 1
ATOM 3446 C CA . ARG C 1 83 ? -7.45700 2.32700 23.89400 1.000 41.70266 81 ARG C CA 1
ATOM 3447 C C . ARG C 1 83 ? -6.25500 2.30100 24.83800 1.000 28.32201 81 ARG C C 1
ATOM 3448 O O . ARG C 1 83 ? -6.37400 2.65400 26.01400 1.000 41.68003 81 ARG C O 1
ATOM 3456 N N . PRO C 1 84 ? -5.08700 1.87300 24.34800 1.000 28.70436 82 PRO C N 1
ATOM 3457 C CA . PRO C 1 84 ? -3.90200 1.82700 25.22300 1.000 28.10152 82 PRO C CA 1
ATOM 3458 C C . PRO C 1 84 ? -3.53300 3.17000 25.82800 1.000 25.34292 82 PRO C C 1
ATOM 3459 O O . PRO C 1 84 ? -3.05500 3.20900 26.96900 1.000 31.93192 82 PRO C O 1
ATOM 3463 N N . GLU C 1 85 ? -3.73400 4.27400 25.10100 1.000 23.29512 83 GLU C N 1
ATOM 3464 C CA . GLU C 1 85 ? -3.42500 5.58700 25.66100 1.000 22.48801 83 GLU C CA 1
ATOM 3465 C C . GLU C 1 85 ? -4.30400 5.89100 26.86700 1.000 27.35258 83 GLU C C 1
ATOM 3466 O O . GLU C 1 85 ? -3.82400 6.41700 27.87800 1.000 37.17780 83 GLU C O 1
ATOM 3472 N N . ILE C 1 86 ? -5.59600 5.56700 26.77700 1.000 36.55419 84 ILE C N 1
ATOM 3473 C CA . ILE C 1 86 ? -6.50200 5.79400 27.90000 1.000 30.19026 84 ILE C CA 1
ATOM 3474 C C . ILE C 1 86 ? -6.10600 4.92600 29.08900 1.000 24.14100 84 ILE C C 1
ATOM 3475 O O . ILE C 1 86 ? -6.07500 5.39300 30.23500 1.000 44.66339 84 ILE C O 1
ATOM 3480 N N . VAL C 1 87 ? -5.78500 3.65400 28.83600 1.000 27.59742 85 VAL C N 1
ATOM 3481 C CA . VAL C 1 87 ? -5.41400 2.74400 29.91900 1.000 30.54990 85 VAL C CA 1
ATOM 3482 C C . VAL C 1 87 ? -4.14200 3.22200 30.61000 1.000 31.83729 85 VAL C C 1
ATOM 3483 O O . VAL C 1 87 ? -4.04000 3.19400 31.84300 1.000 28.79484 85 VAL C O 1
ATOM 3487 N N . LEU C 1 88 ? -3.15200 3.66300 29.83000 1.000 32.37543 86 LEU C N 1
ATOM 3488 C CA . LEU C 1 88 ? -1.93500 4.21100 30.42400 1.000 36.82827 86 LEU C CA 1
ATOM 3489 C C . LEU C 1 88 ? -2.23700 5.45500 31.24800 1.000 27.85455 86 LEU C C 1
ATOM 3490 O O . LEU C 1 88 ? -1.68100 5.63700 32.33900 1.000 34.95657 86 LEU C O 1
ATOM 3495 N N . ASP C 1 89 ? -3.11500 6.32500 30.74200 1.000 28.01313 87 ASP C N 1
ATOM 3496 C CA . ASP C 1 89 ? -3.47900 7.52700 31.48400 1.000 37.37985 87 ASP C CA 1
ATOM 3497 C C . ASP C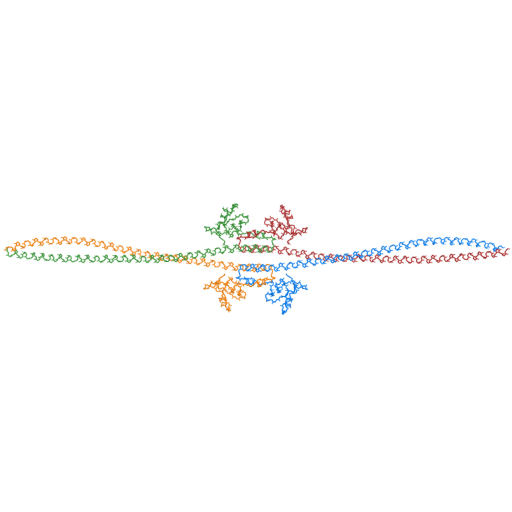 1 89 ? -4.14500 7.17300 32.80800 1.000 35.13260 87 ASP C C 1
ATOM 3498 O O . ASP C 1 89 ? -3.82100 7.75600 33.85000 1.000 29.88148 87 ASP C O 1
ATOM 3503 N N . ILE C 1 90 ? -5.06700 6.20700 32.78900 1.000 32.99052 88 ILE C N 1
ATOM 3504 C CA . ILE C 1 90 ? -5.73700 5.78400 34.01600 1.000 28.10473 88 ILE C CA 1
ATOM 3505 C C . ILE C 1 90 ? -4.73800 5.16700 34.98600 1.000 32.18849 88 ILE C C 1
ATOM 3506 O O . ILE C 1 90 ? -4.77600 5.43200 36.19400 1.000 42.20746 88 ILE C O 1
ATOM 3511 N N . SER C 1 91 ? -3.83300 4.32800 34.47400 1.000 36.73013 89 SER C N 1
ATOM 3512 C CA . SER C 1 91 ? -2.81500 3.72900 35.33000 1.000 27.99845 89 SER C CA 1
ATOM 3513 C C . SER C 1 91 ? -1.91800 4.79600 35.94100 1.000 21.95495 89 SER C C 1
ATOM 3514 O O . SER C 1 91 ? -1.56800 4.72000 37.12500 1.000 20.92087 89 SER C O 1
ATOM 3517 N N . SER C 1 92 ? -1.54300 5.80300 35.14800 1.000 24.27824 90 SER C N 1
ATOM 3518 C CA . SER C 1 92 ? -0.69300 6.87400 35.65700 1.000 23.44841 90 SER C CA 1
ATOM 3519 C C . SER C 1 92 ? -1.37200 7.63100 36.79200 1.000 18.90892 90 SER C C 1
ATOM 3520 O O . SER C 1 92 ? -0.73900 7.94000 37.80800 1.000 25.43200 90 SER C O 1
ATOM 3523 N N . ARG C 1 93 ? -2.66000 7.94000 36.63600 1.000 22.89473 91 ARG C N 1
ATOM 3524 C CA . ARG C 1 93 ? -3.37600 8.65400 37.68800 1.000 28.18697 91 ARG C CA 1
ATOM 3525 C C . ARG C 1 93 ? -3.55700 7.78400 38.92600 1.000 23.62527 91 ARG C C 1
ATOM 3526 O O . ARG C 1 93 ? -3.45300 8.27500 40.05700 1.000 18.04429 91 ARG C O 1
ATOM 3534 N N . ALA C 1 94 ? -3.83400 6.49100 38.73400 1.000 20.08620 92 ALA C N 1
ATOM 3535 C CA . ALA C 1 94 ? -3.97000 5.58700 39.87300 1.000 20.20649 92 ALA C CA 1
ATOM 3536 C C . ALA C 1 94 ? -2.65700 5.46000 40.63800 1.000 28.30280 92 ALA C C 1
ATOM 3537 O O . ALA C 1 94 ? -2.64700 5.47000 41.87500 1.000 32.31618 92 ALA C O 1
ATOM 3539 N N . LEU C 1 95 ? -1.53800 5.33700 39.92100 1.000 30.95040 93 LEU C N 1
ATOM 3540 C CA . LEU C 1 95 ? -0.24200 5.29200 40.58800 1.000 18.49440 93 LEU C CA 1
ATOM 3541 C C . LEU C 1 95 ? 0.08500 6.61800 41.26000 1.000 20.12601 93 LEU C C 1
ATOM 3542 O O . LEU C 1 95 ? 0.74300 6.63500 42.30700 1.000 31.30976 93 LEU C O 1
ATOM 3547 N N . ALA C 1 96 ? -0.36600 7.73300 40.67800 1.000 22.04660 94 ALA C N 1
ATOM 3548 C CA . ALA C 1 96 ? -0.17600 9.03100 41.31600 1.000 26.07275 94 ALA C CA 1
ATOM 3549 C C . ALA C 1 96 ? -0.88800 9.08700 42.66000 1.000 21.65965 94 ALA C C 1
ATOM 3550 O O . ALA C 1 96 ? -0.35800 9.63800 43.63100 1.000 31.29839 94 ALA C O 1
ATOM 3552 N N . PHE C 1 97 ? -2.09800 8.52800 42.72900 1.000 27.69884 95 PHE C N 1
ATOM 3553 C CA . PHE C 1 97 ? -2.81100 8.45100 43.99800 1.000 31.04070 95 PHE C CA 1
ATOM 3554 C C . PHE C 1 97 ? -2.06000 7.58200 45.00100 1.000 41.30733 95 PHE C C 1
ATOM 3555 O O . PHE C 1 97 ? -1.95700 7.93200 46.18300 1.000 31.09659 95 PHE C O 1
ATOM 3563 N N . TRP C 1 98 ? -1.53800 6.43800 44.54800 1.000 39.14447 96 TRP C N 1
ATOM 3564 C CA . TRP C 1 98 ? -0.82500 5.54600 45.45600 1.000 28.16915 96 TRP C CA 1
ATOM 3565 C C . TRP C 1 98 ? 0.44100 6.20000 45.99500 1.000 29.42485 96 TRP C C 1
ATOM 3566 O O . TRP C 1 98 ? 0.72400 6.11900 47.19600 1.000 33.87321 96 TRP C O 1
ATOM 3577 N N . THR C 1 99 ? 1.20900 6.86300 45.12600 1.000 29.38302 97 THR C N 1
ATOM 3578 C CA . THR C 1 99 ? 2.42300 7.53200 45.58300 1.000 23.63949 97 THR C CA 1
ATOM 3579 C C . THR C 1 99 ? 2.09700 8.66200 46.55100 1.000 29.06671 97 THR C C 1
ATOM 3580 O O . THR C 1 99 ? 2.83300 8.89000 47.51800 1.000 41.69275 97 THR C O 1
ATOM 3584 N N . TYR C 1 100 ? 0.99500 9.37800 46.31000 1.000 30.40086 98 TYR C N 1
ATOM 3585 C CA . TYR C 1 100 ? 0.59300 10.44100 47.22600 1.000 30.00556 98 TYR C CA 1
ATOM 3586 C C . TYR C 1 100 ? 0.26700 9.88700 48.60600 1.000 29.22594 98 TYR C C 1
ATOM 3587 O O . TYR C 1 100 ? 0.65500 10.47100 49.62500 1.000 35.24503 98 TYR C O 1
ATOM 3596 N N . GLN C 1 101 ? -0.45700 8.76600 48.66100 1.000 28.03135 99 GLN C N 1
ATOM 3597 C CA . GLN C 1 101 ? -0.74200 8.13600 49.94700 1.000 28.94763 99 GLN C CA 1
ATOM 3598 C C . GLN C 1 101 ? 0.53200 7.63400 50.61300 1.000 33.68166 99 GLN C C 1
ATOM 3599 O O . GLN C 1 101 ? 0.70800 7.79100 51.82800 1.000 42.75845 99 GLN C O 1
ATOM 3605 N N . VAL C 1 102 ? 1.43000 7.02200 49.83700 1.000 37.17761 100 VAL C N 1
ATOM 3606 C CA . VAL C 1 102 ? 2.69300 6.54600 50.39500 1.000 37.97214 100 VAL C CA 1
ATOM 3607 C C . VAL C 1 102 ? 3.51500 7.71700 50.91800 1.000 39.00213 100 VAL C C 1
ATOM 3608 O O . VAL C 1 102 ? 4.10200 7.64600 52.00500 1.000 35.66154 100 VAL C O 1
ATOM 3612 N N . HIS C 1 103 ? 3.56100 8.81500 50.16000 1.000 36.71266 101 HIS C N 1
ATOM 3613 C CA . HIS C 1 103 ? 4.31100 9.98700 50.59800 1.000 33.85406 101 HIS C CA 1
ATOM 3614 C C . HIS C 1 103 ? 3.73600 10.55600 51.88900 1.000 39.26764 101 HIS C C 1
ATOM 3615 O O . HIS C 1 103 ? 4.48700 10.96900 52.78100 1.000 47.91626 101 HIS C O 1
ATOM 3622 N N . GLN C 1 104 ? 2.40500 10.58900 52.00700 1.000 35.98812 102 GLN C N 1
ATOM 3623 C CA . GLN C 1 104 ? 1.78800 11.08800 53.23200 1.000 38.31470 102 GLN C CA 1
ATOM 3624 C C . GLN C 1 104 ? 2.16000 10.22600 54.43000 1.000 32.98035 102 GLN C C 1
ATOM 3625 O O . GLN C 1 104 ? 2.49800 10.74800 55.49900 1.000 36.77710 102 GLN C O 1
ATOM 3631 N N . GLU C 1 105 ? 2.09900 8.90100 54.27400 1.000 34.07804 103 GLU C N 1
ATOM 3632 C CA . GLU C 1 105 ? 2.47700 8.01200 55.36700 1.000 41.74250 103 GLU C CA 1
ATOM 3633 C C . GLU C 1 105 ? 3.95000 8.17100 55.72300 1.000 42.76059 103 GLU C C 1
ATOM 3634 O O . GLU C 1 105 ? 4.31300 8.19100 56.90500 1.000 50.09096 103 GLU C O 1
ATOM 3640 N N . ARG C 1 106 ? 4.81200 8.29000 54.71100 1.000 54.68176 104 ARG C N 1
ATOM 3641 C CA . ARG C 1 106 ? 6.23900 8.45300 54.96700 1.000 48.45612 104 ARG C CA 1
ATOM 3642 C C . ARG C 1 106 ? 6.52100 9.74400 55.72700 1.000 45.97280 104 ARG C C 1
ATOM 3643 O O . ARG C 1 106 ? 7.29900 9.75000 56.68800 1.000 63.07916 104 ARG C O 1
ATOM 3651 N N . LEU C 1 107 ? 5.89200 10.84800 55.31400 1.000 41.75137 105 LEU C N 1
ATOM 3652 C CA . LEU C 1 107 ? 6.08500 12.11300 56.01600 1.000 44.69517 105 LEU C CA 1
ATOM 3653 C C . LEU C 1 107 ? 5.51800 12.05400 57.42900 1.000 40.65621 105 LEU C C 1
ATOM 3654 O O . LEU C 1 107 ? 6.10900 12.60500 58.36600 1.000 50.42853 105 LEU C O 1
ATOM 3659 N N . TYR C 1 108 ? 4.36600 11.40000 57.59900 1.000 36.58104 106 TYR C N 1
ATOM 3660 C CA . TYR C 1 108 ? 3.77800 11.26700 58.92800 1.000 42.85985 106 TYR C CA 1
ATOM 3661 C C . TYR C 1 108 ? 4.68800 10.47600 59.86100 1.000 45.89676 106 TYR C C 1
ATOM 3662 O O . TYR C 1 108 ? 4.85900 10.84100 61.03000 1.000 47.83644 106 TYR C O 1
ATOM 3671 N N . GLN C 1 109 ? 5.27400 9.38300 59.36400 1.000 46.93014 107 GLN C N 1
ATOM 3672 C CA . GLN C 1 109 ? 6.18100 8.58900 60.18800 1.000 47.64618 107 GLN C CA 1
ATOM 3673 C C . GLN C 1 109 ? 7.44200 9.36900 60.54100 1.000 49.46796 107 GLN C C 1
ATOM 3674 O O . GLN C 1 109 ? 7.92700 9.29300 61.67600 1.000 56.11743 107 GLN C O 1
ATOM 3680 N N . GLU C 1 110 ? 7.99300 10.11800 59.58100 1.000 46.07935 108 GLU C N 1
ATOM 3681 C CA . GLU C 1 110 ? 9.18700 10.91200 59.85900 1.000 50.07430 108 GLU C CA 1
ATOM 3682 C C . GLU C 1 110 ? 8.90000 11.99700 60.88900 1.000 49.19847 108 GLU C C 1
ATOM 3683 O O . GLU C 1 110 ? 9.73100 12.26800 61.76400 1.000 53.04624 108 GLU C O 1
ATOM 3689 N N . TYR C 1 111 ? 7.73100 12.63600 60.79500 1.000 41.03137 109 TYR C N 1
ATOM 3690 C CA . TYR C 1 111 ? 7.35200 13.63700 61.78900 1.000 52.79088 109 TYR C CA 1
ATOM 3691 C C . TYR C 1 111 ? 7.19400 13.01400 63.17200 1.000 59.60590 109 TYR C C 1
ATOM 3692 O O . TYR C 1 111 ? 7.60300 13.60600 64.17800 1.000 62.24610 109 TYR C O 1
ATOM 3701 N N . ASN C 1 112 ? 6.59000 11.82400 63.24300 1.000 53.09015 110 ASN C N 1
ATOM 3702 C CA . ASN C 1 112 ? 6.45900 11.13700 64.52400 1.000 40.14566 110 ASN C CA 1
ATOM 3703 C C . ASN C 1 112 ? 7.82200 10.77200 65.09800 1.000 53.99653 110 ASN C C 1
ATOM 3704 O O . ASN C 1 112 ? 8.03900 10.87000 66.31200 1.000 64.22285 110 ASN C O 1
ATOM 3709 N N . PHE C 1 113 ? 8.74900 10.33400 64.24200 1.000 52.99072 111 PHE C N 1
ATOM 3710 C CA . PHE C 1 113 ? 10.09500 10.02200 64.71200 1.000 59.59371 111 PHE C CA 1
ATOM 3711 C C . PHE C 1 113 ? 10.78900 11.26600 65.25200 1.000 59.27124 111 PHE C C 1
ATOM 3712 O O . PHE C 1 113 ? 11.47400 11.20700 66.27900 1.000 57.14101 111 PHE C O 1
ATOM 3720 N N . SER C 1 114 ? 10.62600 12.40100 64.56700 1.000 52.32018 112 SER C N 1
ATOM 3721 C CA . SER C 1 114 ? 11.20800 13.64800 65.05400 1.000 55.58993 112 SER C CA 1
ATOM 3722 C C . SER C 1 114 ? 10.59700 14.05800 66.38700 1.000 60.08627 112 SER C C 1
ATOM 3723 O O . SER C 1 114 ? 11.30800 14.51400 67.29100 1.000 71.37163 112 SER C O 1
ATOM 3726 N N . LYS C 1 115 ? 9.27700 13.91000 66.52600 1.000 56.44265 113 LYS C N 1
ATOM 3727 C CA . LYS C 1 115 ? 8.62700 14.21500 67.79700 1.000 51.96429 113 LYS C CA 1
ATOM 3728 C C . LYS C 1 115 ? 9.11800 13.28800 68.90300 1.000 52.86288 113 LYS C C 1
ATOM 3729 O O . LYS C 1 115 ? 9.34100 13.72700 70.03800 1.000 57.20423 113 LYS C O 1
ATOM 3735 N N . ALA C 1 116 ? 9.28400 12.00000 68.59200 1.000 48.07530 114 ALA C N 1
ATOM 3736 C CA . ALA C 1 116 ? 9.77500 11.05400 69.58900 1.000 57.34311 114 ALA C CA 1
ATOM 3737 C C . ALA C 1 116 ? 11.19100 11.40100 70.03300 1.000 60.14186 114 ALA C C 1
ATOM 3738 O O . ALA C 1 116 ? 11.51100 11.32700 71.22500 1.000 58.51344 114 ALA C O 1
ATOM 3740 N N . GLU C 1 117 ? 12.05600 11.77700 69.08600 1.000 70.19260 115 GLU C N 1
ATOM 3741 C CA . GLU C 1 117 ? 13.42200 12.15900 69.43600 1.000 58.29494 115 GLU C CA 1
ATOM 3742 C C . GLU C 1 117 ? 13.44300 13.39700 70.32300 1.000 53.72339 115 GLU C C 1
ATOM 3743 O O . GLU C 1 117 ? 14.21900 13.47000 71.28300 1.000 55.17075 115 GLU C O 1
ATOM 3749 N N . GLY C 1 118 ? 12.60900 14.39000 70.00600 1.000 57.27421 116 GLY C N 1
ATOM 3750 C CA . GLY C 1 118 ? 12.53700 15.57500 70.84300 1.000 55.96823 116 GLY C CA 1
ATOM 3751 C C . GLY C 1 118 ? 12.01100 15.27300 72.23300 1.000 63.77791 116 GLY C C 1
ATOM 3752 O O . GLY C 1 118 ? 12.52300 15.79200 73.22800 1.000 67.74224 116 GLY C O 1
ATOM 3753 N N . HIS C 1 119 ? 10.97900 14.43000 72.31900 1.000 61.09881 117 HIS C N 1
ATOM 3754 C CA . HIS C 1 119 ? 10.48100 14.00400 73.62300 1.000 58.08371 117 HIS C CA 1
ATOM 3755 C C . HIS C 1 119 ? 11.54300 13.22200 74.38600 1.000 61.59906 117 HIS C C 1
ATOM 3756 O O . HIS C 1 119 ? 11.69400 13.39000 75.60200 1.000 64.62351 117 HIS C O 1
ATOM 3763 N N . LEU C 1 120 ? 12.28900 12.36200 73.68800 1.000 66.69121 118 LEU C N 1
ATOM 3764 C CA . LEU C 1 120 ? 13.32900 11.57300 74.34200 1.000 55.03669 118 LEU C CA 1
ATOM 3765 C C . LEU C 1 120 ? 14.40400 12.46900 74.94600 1.000 56.65392 118 LEU C C 1
ATOM 3766 O O . LEU C 1 120 ? 14.81300 12.27400 76.09600 1.000 64.98396 118 LEU C O 1
ATOM 3771 N N . LYS C 1 121 ? 14.86200 13.47000 74.18900 1.000 52.90459 119 LYS C N 1
ATOM 3772 C CA . LYS C 1 121 ? 15.89000 14.37300 74.70100 1.000 48.90137 119 LYS C CA 1
ATOM 3773 C C . LYS C 1 121 ? 15.36200 15.22200 75.85100 1.000 66.20045 119 LYS C C 1
ATOM 3774 O O . LYS C 1 121 ? 16.10400 15.53100 76.79100 1.000 79.21487 119 LYS C O 1
ATOM 3780 N N . GLN C 1 122 ? 14.09000 15.62400 75.78800 1.000 63.49531 120 GLN C N 1
ATOM 3781 C CA . GLN C 1 122 ? 13.49400 16.35300 76.90300 1.000 64.50255 120 GLN C CA 1
ATOM 3782 C C . GLN C 1 122 ? 13.43000 15.48500 78.15400 1.000 56.46837 120 GLN C C 1
ATOM 3783 O O . GLN C 1 122 ? 13.65500 15.97200 79.26800 1.000 63.02194 120 GLN C O 1
ATOM 3789 N N . MET C 1 123 ? 13.11800 14.19700 77.99100 1.000 57.16447 121 MET C N 1
ATOM 3790 C CA . MET C 1 123 ? 13.09900 13.29200 79.13600 1.000 55.81541 121 MET C CA 1
ATOM 3791 C C . MET C 1 123 ? 14.49400 13.10800 79.72200 1.000 59.58655 121 MET C C 1
ATOM 3792 O O . MET C 1 123 ? 14.64800 12.98600 80.94400 1.000 55.48204 121 MET C O 1
ATOM 3797 N N . GLU C 1 124 ? 15.52200 13.07300 78.86700 1.000 67.38777 122 GLU C N 1
ATOM 3798 C CA . GLU C 1 124 ? 16.89400 12.98500 79.36000 1.000 58.56208 122 GLU C CA 1
ATOM 3799 C C . GLU C 1 124 ? 17.25300 14.19700 80.20800 1.000 61.81410 122 GLU C C 1
ATOM 3800 O O . GLU C 1 124 ? 17.77200 14.05400 81.32100 1.000 69.82932 122 GLU C O 1
ATOM 3806 N N . LYS C 1 125 ? 16.88800 15.41800 79.76600 1.000 71.86434 123 LYS C N 1
ATOM 3807 C CA . LYS C 1 125 ? 17.08900 16.62600 80.59500 1.000 70.36452 123 LYS C CA 1
ATOM 3808 C C . LYS C 1 125 ? 16.29700 16.55200 81.89400 1.000 60.52222 123 LYS C C 1
ATOM 3809 O O . LYS C 1 125 ? 16.81700 16.88400 82.96500 1.000 61.61405 123 LYS C O 1
ATOM 3815 N N . ILE C 1 126 ? 15.03600 16.12000 81.82000 1.000 62.68371 124 ILE C N 1
ATOM 3816 C CA . ILE C 1 126 ? 14.19200 16.07600 83.01200 1.000 53.12625 124 ILE C CA 1
ATOM 3817 C C . ILE C 1 126 ? 14.75700 15.09000 84.02800 1.000 54.76050 124 ILE C C 1
ATOM 3818 O O . ILE C 1 126 ? 14.86100 15.39400 85.22300 1.000 64.40423 124 ILE C O 1
ATOM 3823 N N . TYR C 1 127 ? 15.14000 13.89800 83.56600 1.000 52.11533 125 TYR C N 1
ATOM 3824 C CA . TYR C 1 127 ? 15.65400 12.88700 84.48500 1.000 48.99396 125 TYR C CA 1
ATOM 3825 C C . TYR C 1 127 ? 16.97000 13.32200 85.11900 1.000 48.65973 125 TYR C C 1
ATOM 3826 O O . TYR C 1 127 ? 17.16500 13.15300 86.32800 1.000 52.46364 125 TYR C O 1
ATOM 3835 N N . THR C 1 128 ? 17.87900 13.89400 84.32400 1.000 50.89511 126 THR C N 1
ATOM 3836 C CA . THR C 1 128 ? 19.15800 14.33900 84.86900 1.000 52.45474 126 THR C CA 1
ATOM 3837 C C . THR C 1 128 ? 18.97000 15.45600 85.89000 1.000 60.49256 126 THR C C 1
ATOM 3838 O O . THR C 1 128 ? 19.64300 15.47600 86.92700 1.000 62.15612 126 THR C O 1
ATOM 3842 N N . GLN C 1 129 ? 18.06600 16.40000 85.61000 1.000 63.45875 127 GLN C N 1
ATOM 3843 C CA . GLN C 1 129 ? 17.79400 17.46800 86.56800 1.000 62.66799 127 GLN C CA 1
ATOM 3844 C C . GLN C 1 129 ? 17.19700 16.91600 87.85600 1.000 68.33177 127 GLN C C 1
ATOM 3845 O O . GLN C 1 129 ? 17.56000 17.35300 88.95500 1.000 68.73500 127 GLN C O 1
ATOM 3851 N N . GLN C 1 130 ? 16.27700 15.95600 87.74200 1.000 50.40212 128 GLN C N 1
ATOM 3852 C CA . GLN C 1 130 ? 15.70100 15.34700 88.93600 1.000 52.40583 128 GLN C CA 1
ATOM 3853 C C . GLN C 1 130 ? 16.73300 14.52300 89.69700 1.000 62.49063 128 GLN C C 1
ATOM 3854 O O . GLN C 1 130 ? 16.66700 14.43400 90.92800 1.000 64.74198 128 GLN C O 1
ATOM 3860 N N . ILE C 1 131 ? 17.67800 13.90300 88.98800 1.000 61.35276 129 ILE C N 1
ATOM 3861 C CA . ILE C 1 131 ? 18.78100 13.22100 89.65900 1.000 62.62028 129 ILE C CA 1
ATOM 3862 C C . ILE C 1 131 ? 19.66100 14.22800 90.39300 1.000 67.66184 129 ILE C C 1
ATOM 3863 O O . ILE C 1 131 ? 20.04900 14.01000 91.54800 1.000 60.08977 129 ILE C O 1
ATOM 3868 N N . GLN C 1 132 ? 19.98000 15.34900 89.74100 1.000 73.81397 130 GLN C N 1
ATOM 3869 C CA . GLN C 1 132 ? 20.76200 16.38800 90.40400 1.000 65.24204 130 GLN C CA 1
ATOM 3870 C C . GLN C 1 132 ? 20.01900 16.93800 91.61400 1.000 77.07072 130 GLN C C 1
ATOM 3871 O O . GLN C 1 132 ? 20.63300 17.24800 92.64300 1.000 89.41137 130 GLN C O 1
ATOM 3877 N N . SER C 1 133 ? 18.69700 17.08000 91.50600 1.000 71.38598 131 SER C N 1
ATOM 3878 C CA . SER C 1 133 ? 17.91400 17.51000 92.65800 1.000 70.13434 131 SER C CA 1
ATOM 3879 C C . SER C 1 133 ? 18.04300 16.51300 93.80400 1.000 68.74276 131 SER C C 1
ATOM 3880 O O . SER C 1 133 ? 18.30400 16.89600 94.95000 1.000 77.67142 131 SER C O 1
ATOM 3883 N N . LYS C 1 134 ? 17.85700 15.22300 93.50700 1.000 63.34611 132 LYS C N 1
ATOM 3884 C CA . LYS C 1 134 ? 17.88500 14.20800 94.55600 1.000 72.37395 132 LYS C CA 1
ATOM 3885 C C . LYS C 1 134 ? 19.24000 14.15000 95.24600 1.000 76.09280 132 LYS C C 1
ATOM 3886 O O . LYS C 1 134 ? 19.31600 13.80200 96.43000 1.000 68.29638 132 LYS C O 1
ATOM 3892 N N . ASP C 1 135 ? 20.31600 14.47300 94.52500 1.000 83.67665 133 ASP C N 1
ATOM 3893 C CA . ASP C 1 135 ? 21.62500 14.57000 95.15900 1.000 84.26703 133 ASP C CA 1
ATOM 3894 C C . ASP C 1 135 ? 21.67700 15.72600 96.14900 1.000 78.65498 133 ASP C C 1
ATOM 3895 O O . ASP C 1 135 ? 22.38500 15.64600 97.15900 1.000 79.43296 133 ASP C O 1
ATOM 3900 N N . VAL C 1 136 ? 20.95200 16.81000 95.86700 1.000 73.95524 134 VAL C N 1
ATOM 3901 C CA . VAL C 1 136 ? 20.93400 17.95200 96.77600 1.000 71.49477 134 VAL C CA 1
ATOM 3902 C C . VAL C 1 136 ? 20.24200 17.58800 98.08500 1.000 86.16697 134 VAL C C 1
ATOM 3903 O O . VAL C 1 136 ? 20.71500 17.94300 99.17200 1.000 103.90313 134 VAL C O 1
ATOM 3907 N N . GLU C 1 137 ? 19.11200 16.88100 98.00900 1.000 83.21789 135 GLU C N 1
ATOM 3908 C CA . GLU C 1 137 ? 18.42900 16.45900 99.22800 1.000 74.71063 135 GLU C CA 1
ATOM 3909 C C . GLU C 1 137 ? 19.27800 15.47600 100.02400 1.000 78.50559 135 GLU C C 1
ATOM 3910 O O . GLU C 1 137 ? 19.26000 15.49300 101.26100 1.000 67.45062 135 GLU C O 1
ATOM 3916 N N . LEU C 1 138 ? 20.02400 14.60800 99.33400 1.000 83.18514 136 LEU C N 1
ATOM 3917 C CA . LEU C 1 138 ? 20.94100 13.71100 100.03100 1.000 66.14552 136 LEU C CA 1
ATOM 3918 C C . LEU C 1 138 ? 22.00000 14.49700 100.79100 1.000 76.49246 136 LEU C C 1
ATOM 3919 O O . LEU C 1 138 ? 22.30400 14.18600 101.94800 1.000 87.80112 136 LEU C O 1
ATOM 3924 N N . THR C 1 139 ? 22.56600 15.53000 100.16000 1.000 92.75648 137 THR C N 1
ATOM 3925 C CA . THR C 1 139 ? 23.52500 16.38100 100.85600 1.000 93.14158 137 THR C CA 1
ATOM 3926 C C . THR C 1 139 ? 22.86200 17.13600 102.00000 1.000 98.98818 137 THR C C 1
ATOM 3927 O O . THR C 1 139 ? 23.48700 17.37500 103.03900 1.000 113.51759 137 THR C O 1
ATOM 3931 N N . SER C 1 140 ? 21.60000 17.53600 101.82000 1.000 75.45095 138 SER C N 1
ATOM 3932 C CA . SER C 1 140 ? 20.88300 18.22800 102.88700 1.000 74.66404 138 SER C CA 1
ATOM 3933 C C . SER C 1 140 ? 20.71300 17.33100 104.10800 1.000 81.19352 138 SER C C 1
ATOM 3934 O O . SER C 1 140 ? 20.91100 17.77100 105.24700 1.000 90.61313 138 SER C O 1
ATOM 3937 N N . MET C 1 141 ? 20.33200 16.06900 103.89000 1.000 75.01499 139 MET C N 1
ATOM 3938 C CA . MET C 1 141 ? 20.19200 15.13600 105.00500 1.000 73.64228 139 MET C CA 1
ATOM 3939 C C . MET C 1 141 ? 21.53900 14.84400 105.65800 1.000 75.06811 139 MET C C 1
ATOM 3940 O O . MET C 1 141 ? 21.62500 14.72500 106.88600 1.000 77.95662 139 MET C O 1
ATOM 3945 N N . LYS C 1 142 ? 22.59700 14.71700 104.85300 1.000 83.64107 140 LYS C N 1
ATOM 3946 C CA . LYS C 1 142 ? 23.92900 14.49000 105.40700 1.000 87.75140 140 LYS C CA 1
ATOM 3947 C C . LYS C 1 142 ? 24.36200 15.65100 106.29300 1.000 90.09177 140 LYS C C 1
ATOM 3948 O O . LYS C 1 142 ? 24.95000 15.44100 107.36100 1.000 84.54611 140 LYS C O 1
ATOM 3954 N N . GLY C 1 143 ? 24.08900 16.88400 105.86100 1.000 124.62629 141 GLY C N 1
ATOM 3955 C CA . GLY C 1 143 ? 24.38300 18.03300 106.70100 1.000 125.57269 141 GLY C CA 1
ATOM 3956 C C . GLY C 1 143 ? 23.57500 18.04100 107.98300 1.000 123.44442 141 GLY C C 1
ATOM 3957 O O . GLY C 1 143 ? 24.08700 18.39200 109.04900 1.000 120.01424 141 GLY C O 1
ATOM 3958 N N . GLU C 1 144 ? 22.29700 17.65900 107.89800 1.000 86.51045 142 GLU C N 1
ATOM 3959 C CA . GLU C 1 144 ? 21.47000 17.57000 109.09600 1.000 71.30579 142 GLU C CA 1
ATOM 3960 C C . GLU C 1 144 ? 21.98700 16.49700 110.04700 1.000 73.07026 142 GLU C C 1
ATOM 3961 O O . GLU C 1 144 ? 21.99800 16.69400 111.26700 1.000 85.57601 142 GLU C O 1
ATOM 3967 N N . VAL C 1 145 ? 22.41600 15.35300 109.50700 1.000 73.14015 143 VAL C N 1
ATOM 3968 C CA . VAL C 1 145 ? 22.95900 14.29100 110.35100 1.000 73.10979 143 VAL C CA 1
ATOM 3969 C C . VAL C 1 145 ? 24.22400 14.76400 111.05500 1.000 76.53582 143 VAL C C 1
ATOM 3970 O O . VAL C 1 145 ? 24.42200 14.50400 112.24900 1.000 73.97534 143 VAL C O 1
ATOM 3974 N N . THR C 1 146 ? 25.10000 15.46800 110.33200 1.000 82.97748 144 THR C N 1
ATOM 3975 C CA . THR C 1 146 ? 26.30700 16.00200 110.95600 1.000 70.08218 144 THR C CA 1
ATOM 3976 C C . THR C 1 146 ? 25.96500 16.99700 112.05700 1.000 64.32104 144 THR C C 1
ATOM 3977 O O . THR C 1 146 ? 26.59800 17.00000 113.11800 1.000 74.30376 144 THR C O 1
ATOM 3981 N N . SER C 1 147 ? 24.96400 17.85100 111.82200 1.000 79.24615 145 SER C N 1
ATOM 3982 C CA . SER C 1 147 ? 24.55800 18.81500 112.84100 1.000 82.10368 145 SER C CA 1
ATOM 3983 C C . SER C 1 147 ? 24.04600 18.11500 114.09300 1.000 84.68494 145 SER C C 1
ATOM 3984 O O . SER C 1 147 ? 24.35900 18.52900 115.21600 1.000 89.77371 145 SER C O 1
ATOM 3987 N N . MET C 1 148 ? 23.25100 17.05500 113.92200 1.000 76.85633 146 MET C N 1
ATOM 3988 C CA . MET C 1 148 ? 22.75500 16.31100 115.07600 1.000 70.84441 146 MET C CA 1
ATOM 3989 C C . MET C 1 148 ? 23.89600 15.64900 115.83900 1.000 76.71644 146 MET C C 1
ATOM 3990 O O . MET C 1 148 ? 23.89200 15.62300 117.07600 1.000 77.39144 146 MET C O 1
ATOM 3995 N N . LYS C 1 149 ? 24.88000 15.10200 115.11900 1.000 70.23649 147 LYS C N 1
ATOM 3996 C CA . LYS C 1 149 ? 26.03400 14.50000 115.78100 1.000 59.22606 147 LYS C CA 1
ATOM 3997 C C . LYS C 1 149 ? 26.82100 15.53800 116.57200 1.000 64.83261 147 LYS C C 1
ATOM 3998 O O . LYS C 1 149 ? 27.25200 15.27300 117.70100 1.000 73.01143 147 LYS C O 1
ATOM 4004 N N . LYS C 1 150 ? 27.02300 16.72500 115.99400 1.000 60.96645 148 LYS C N 1
ATOM 4005 C CA . LYS C 1 150 ? 27.74500 17.78100 116.69900 1.000 60.42801 148 LYS C CA 1
ATOM 4006 C C . LYS C 1 150 ? 26.99500 18.22400 117.94900 1.000 69.37766 148 LYS C C 1
ATOM 4007 O O . LYS C 1 150 ? 27.60000 18.40600 119.01200 1.000 71.81664 148 LYS C O 1
ATOM 4013 N N . VAL C 1 151 ? 25.67400 18.39100 117.84500 1.000 68.65584 149 VAL C N 1
ATOM 4014 C CA . VAL C 1 151 ? 24.88200 18.82700 118.99300 1.000 79.24530 149 VAL C CA 1
ATOM 4015 C C . VAL C 1 151 ? 24.94200 17.79500 120.11200 1.000 75.02603 149 VAL C C 1
ATOM 4016 O O . VAL C 1 151 ? 25.10200 18.14200 121.28900 1.000 72.00870 149 VAL C O 1
ATOM 4020 N N . LEU C 1 152 ? 24.81400 16.51100 119.76600 1.000 68.50280 150 LEU C N 1
ATOM 4021 C CA . LEU C 1 152 ? 24.83900 15.46500 120.78500 1.000 68.93354 150 LEU C CA 1
ATOM 4022 C C . LEU C 1 152 ? 26.18800 15.40400 121.49100 1.000 74.01042 150 LEU C C 1
ATOM 4023 O O . LEU C 1 152 ? 26.24700 15.22800 122.71300 1.000 72.77581 150 LEU C O 1
ATOM 4028 N N . GLU C 1 153 ? 27.28400 15.54200 120.74000 1.000 62.59718 151 GLU C N 1
ATOM 4029 C CA . GLU C 1 153 ? 28.60300 15.56600 121.36500 1.000 57.48849 151 GLU C CA 1
ATOM 4030 C C . GLU C 1 153 ? 28.76400 16.78100 122.27000 1.000 68.38821 151 GLU C C 1
ATOM 4031 O O . GLU C 1 153 ? 29.40900 16.69900 123.32200 1.000 73.54258 151 GLU C O 1
ATOM 4037 N N . GLU C 1 154 ? 28.19500 17.92300 121.87300 1.000 65.48658 152 GLU C N 1
ATOM 4038 C CA . GLU C 1 154 ? 28.22700 19.10400 122.73100 1.000 61.25583 152 GLU C CA 1
ATOM 4039 C C . GLU C 1 154 ? 27.50600 18.84400 124.04800 1.000 68.94374 152 GLU C C 1
ATOM 4040 O O . GLU C 1 154 ? 28.00700 19.19200 125.12300 1.000 70.41421 152 GLU C O 1
ATOM 4046 N N . TYR C 1 155 ? 26.32200 18.23000 123.98100 1.000 75.56310 153 TYR C N 1
ATOM 4047 C CA . TYR C 1 155 ? 25.56900 17.93600 125.19800 1.000 67.75296 153 TYR C CA 1
ATOM 4048 C C . TYR C 1 155 ? 26.27500 16.89100 126.05200 1.000 66.80819 153 TYR C C 1
ATOM 4049 O O . TYR C 1 155 ? 26.25300 16.97400 127.28600 1.000 75.90200 153 TYR C O 1
ATOM 4058 N N . LYS C 1 156 ? 26.90100 15.89600 125.41800 1.000 66.28245 154 LYS C N 1
ATOM 4059 C CA . LYS C 1 156 ? 27.64600 14.89800 126.17800 1.000 56.82818 154 LYS C CA 1
ATOM 4060 C C . LYS C 1 156 ? 28.81000 15.53600 126.92500 1.000 72.18038 154 LYS C C 1
ATOM 4061 O O . LYS C 1 156 ? 29.07000 15.20200 128.08700 1.000 94.02850 154 LYS C O 1
ATOM 4067 N N . LYS C 1 157 ? 29.52300 16.45900 126.27400 1.000 63.88077 155 LYS C N 1
ATOM 4068 C CA . LYS C 1 157 ? 30.60600 17.16700 126.95000 1.000 69.27589 155 LYS C CA 1
ATOM 4069 C C . LYS C 1 157 ? 30.07400 18.03100 128.08800 1.000 76.97507 155 LYS C C 1
ATOM 4070 O O . LYS C 1 157 ? 30.70100 18.12400 129.15000 1.000 89.05519 155 LYS C O 1
ATOM 4076 N N . LYS C 1 158 ? 28.92300 18.67800 127.88100 1.000 62.65005 156 LYS C N 1
ATOM 4077 C CA . LYS C 1 158 ? 28.31800 19.46800 128.94900 1.000 61.12564 156 LYS C CA 1
ATOM 4078 C C . LYS C 1 158 ? 27.93600 18.59000 130.13400 1.000 82.58123 156 LYS C C 1
ATOM 4079 O O . LYS C 1 158 ? 28.18300 18.95300 131.29000 1.000 93.26108 156 LYS C O 1
ATOM 4085 N N . PHE C 1 159 ? 27.33300 17.42900 129.86700 1.000 75.02032 157 PHE C N 1
ATOM 4086 C CA . PHE C 1 159 ? 26.97400 16.51700 130.94700 1.000 79.48159 157 PHE C CA 1
ATOM 4087 C C . PHE C 1 159 ? 28.21000 16.02000 131.68700 1.000 73.72573 157 PHE C C 1
ATOM 4088 O O . PHE C 1 159 ? 28.21400 15.94400 132.92200 1.000 74.01234 157 PHE C O 1
ATOM 4096 N N . SER C 1 160 ? 29.26800 15.67400 130.94900 1.000 69.91925 158 SER C N 1
ATOM 4097 C CA . SER C 1 160 ? 30.47700 15.15800 131.58400 1.000 76.87754 158 SER C CA 1
ATOM 4098 C C . SER C 1 160 ? 31.11600 16.20100 132.49300 1.000 87.49439 158 SER C C 1
ATOM 4099 O O . SER C 1 160 ? 31.56600 15.87700 133.59800 1.000 104.99335 158 SER C O 1
ATOM 4102 N N . ASP C 1 161 ? 31.17500 17.45700 132.04200 1.000 89.19446 159 ASP C N 1
ATOM 4103 C CA . ASP C 1 161 ? 31.77500 18.50800 132.86000 1.000 98.04450 159 ASP C CA 1
ATOM 4104 C C . ASP C 1 161 ? 30.96000 18.76600 134.12300 1.000 103.13874 159 ASP C C 1
ATOM 4105 O O . ASP C 1 161 ? 31.52700 18.94400 135.20800 1.000 104.65308 159 ASP C O 1
ATOM 4110 N N . ILE C 1 162 ? 29.63000 18.78900 134.00200 1.000 85.64656 160 ILE C N 1
ATOM 4111 C CA . ILE C 1 162 ? 28.77700 19.01400 135.16600 1.000 74.71917 160 ILE C CA 1
ATOM 4112 C C . ILE C 1 162 ? 28.90200 17.86000 136.15400 1.000 73.20672 160 ILE C C 1
ATOM 4113 O O . ILE C 1 162 ? 28.91200 18.06900 137.37400 1.000 77.10453 160 ILE C O 1
ATOM 4118 N N . SER C 1 163 ? 28.99600 16.62700 135.64900 1.000 73.05052 161 SER C N 1
ATOM 4119 C CA . SER C 1 163 ? 29.20200 15.48400 136.53300 1.000 75.93052 161 SER C CA 1
ATOM 4120 C C . SER C 1 163 ? 30.53400 15.58900 137.26700 1.000 73.95805 161 SER C C 1
ATOM 4121 O O . SER C 1 163 ? 30.62300 15.26300 138.45700 1.000 66.00131 161 SER C O 1
ATOM 4124 N N . GLU C 1 164 ? 31.58400 16.03900 136.57300 1.000 73.66256 162 GLU C N 1
ATOM 4125 C CA . GLU C 1 164 ? 32.87200 16.24800 137.22800 1.000 75.42137 162 GLU C CA 1
ATOM 4126 C C . GLU C 1 164 ? 32.77300 17.31400 138.31200 1.000 73.75546 162 GLU C C 1
ATOM 4127 O O . GLU C 1 164 ? 33.37000 17.17500 139.38700 1.000 79.12967 162 GLU C O 1
ATOM 4133 N N . LYS C 1 165 ? 32.03400 18.39400 138.04300 1.000 67.63908 163 LYS C N 1
ATOM 4134 C CA . LYS C 1 165 ? 31.82200 19.41600 139.06300 1.000 61.77244 163 LYS C CA 1
ATOM 4135 C C . LYS C 1 165 ? 31.06200 18.85200 140.25800 1.000 63.92226 163 LYS C C 1
ATOM 4136 O O . LYS C 1 165 ? 31.37900 19.17000 141.41000 1.000 80.50881 163 LYS C O 1
ATOM 4142 N N . LEU C 1 166 ? 30.05600 18.01100 140.00100 1.000 60.91543 164 LEU C N 1
ATOM 4143 C CA . LEU C 1 166 ? 29.28400 17.42000 141.09100 1.000 58.94093 164 LEU C CA 1
ATOM 4144 C C . LEU C 1 166 ? 30.16100 16.54600 141.98000 1.000 67.16228 164 LEU C C 1
ATOM 4145 O O . LEU C 1 166 ? 30.05500 16.59600 143.21100 1.000 72.28223 164 LEU C O 1
ATOM 4150 N N . MET C 1 167 ? 31.03500 15.73600 141.37500 1.000 63.74570 165 MET C N 1
ATOM 4151 C CA . MET C 1 167 ? 31.90700 14.87000 142.16400 1.000 72.19653 165 MET C CA 1
ATOM 4152 C C . MET C 1 167 ? 32.90800 15.68400 142.97800 1.000 69.73900 165 MET C C 1
ATOM 4153 O O . MET C 1 167 ? 33.22500 15.32300 144.11800 1.000 66.06139 165 MET C O 1
ATOM 4158 N N . GLU C 1 168 ? 33.42200 16.77800 142.40800 1.000 67.04135 166 GLU C N 1
ATOM 4159 C CA . GLU C 1 168 ? 34.30400 17.66300 143.16500 1.000 64.78165 166 GLU C CA 1
ATOM 4160 C C . GLU C 1 168 ? 33.56600 18.31900 144.32500 1.000 67.93031 166 GLU C C 1
ATOM 4161 O O . GLU C 1 168 ? 34.13700 18.51300 145.40400 1.000 77.58547 166 GLU C O 1
ATOM 4167 N N . ARG C 1 169 ? 32.30000 18.68700 144.11800 1.000 62.38134 167 ARG C N 1
ATOM 4168 C CA . ARG C 1 169 ? 31.49900 19.19600 145.22600 1.000 65.90589 167 ARG C CA 1
ATOM 4169 C C . ARG C 1 169 ? 31.30600 18.12800 146.29600 1.000 62.92392 167 ARG C C 1
ATOM 4170 O O . ARG C 1 169 ? 31.31200 18.43100 147.49500 1.000 62.80208 167 ARG C O 1
ATOM 4178 N N . ASN C 1 170 ? 31.13300 16.87000 145.88000 1.000 68.72543 168 ASN C N 1
ATOM 4179 C CA . ASN C 1 170 ? 30.99100 15.78200 146.84300 1.000 56.94210 168 ASN C CA 1
ATOM 4180 C C . ASN C 1 170 ? 32.25600 15.60500 147.67500 1.000 49.95522 168 ASN C C 1
ATOM 4181 O O . ASN C 1 170 ? 32.18000 15.37600 148.88800 1.000 55.16838 168 ASN C O 1
ATOM 4186 N N . ARG C 1 171 ? 33.43100 15.69800 147.04400 1.000 58.16428 169 ARG C N 1
ATOM 4187 C CA . ARG C 1 171 ? 34.67400 15.55200 147.79700 1.000 52.44015 169 ARG C CA 1
ATOM 4188 C C . ARG C 1 171 ? 34.88300 16.72700 148.74600 1.000 68.21554 169 ARG C C 1
ATOM 4189 O O . ARG C 1 171 ? 35.40600 16.55000 149.85300 1.000 73.25025 169 ARG C O 1
ATOM 4197 N N . GLN C 1 172 ? 34.47900 17.93400 148.33600 1.000 58.89403 170 GLN C N 1
ATOM 4198 C CA . GLN C 1 172 ? 34.57900 19.08900 149.22500 1.000 57.70962 170 GLN C CA 1
ATOM 4199 C C . GLN C 1 172 ? 33.66900 18.92900 150.43400 1.000 51.01051 170 GLN C C 1
ATOM 4200 O O . GLN C 1 172 ? 34.05100 19.27000 151.56000 1.000 61.89543 170 GLN C O 1
ATOM 4206 N N . TYR C 1 173 ? 32.45500 18.41700 150.21800 1.000 56.31575 171 TYR C N 1
ATOM 4207 C CA . TYR C 1 173 ? 31.53200 18.18800 151.32400 1.000 51.98549 171 TYR C CA 1
ATOM 4208 C C . TYR C 1 173 ? 32.06100 17.12300 152.27600 1.000 57.76147 171 TYR C C 1
ATOM 4209 O O . TYR C 1 173 ? 31.91700 17.24600 153.49900 1.000 59.11364 171 TYR C O 1
ATOM 4218 N N . GLN C 1 174 ? 32.66500 16.06100 151.73500 1.000 51.75172 172 GLN C N 1
ATOM 4219 C CA . GLN C 1 174 ? 33.27100 15.04500 152.59000 1.000 46.34825 172 GLN C CA 1
ATOM 4220 C C . GLN C 1 174 ? 34.43900 15.61600 153.38200 1.000 54.33469 172 GLN C C 1
ATOM 4221 O O . GLN C 1 174 ? 34.61100 15.29300 154.56300 1.000 65.43703 172 GLN C O 1
ATOM 4227 N N . LYS C 1 175 ? 35.25700 16.46200 152.75000 1.000 50.95190 173 LYS C N 1
ATOM 4228 C CA . LYS C 1 175 ? 36.36500 17.08500 153.46700 1.000 54.42129 173 LYS C CA 1
ATOM 4229 C C . LYS C 1 175 ? 35.85800 17.96500 154.60400 1.000 63.38224 173 LYS C C 1
ATOM 4230 O O . LYS C 1 175 ? 36.42700 17.96200 155.70300 1.000 65.37622 173 LYS C O 1
ATOM 4236 N N . LEU C 1 176 ? 34.78600 18.72400 154.35800 1.000 59.71992 174 LEU C N 1
ATOM 4237 C CA . LEU C 1 176 ? 34.20600 19.55700 155.40700 1.000 60.97792 174 LEU C CA 1
ATOM 4238 C C . LEU C 1 176 ? 33.61500 18.71200 156.52900 1.000 60.72905 174 LEU C C 1
ATOM 4239 O O . LEU C 1 176 ? 33.64800 19.12100 157.69600 1.000 60.58508 174 LEU C O 1
ATOM 4244 N N . GLN C 1 177 ? 33.05900 17.54400 156.19800 1.000 62.43564 175 GLN C N 1
ATOM 4245 C CA . GLN C 1 177 ? 32.60500 16.62100 157.23400 1.000 55.10976 175 GLN C CA 1
ATOM 4246 C C . GLN C 1 177 ? 33.76200 16.17400 158.12000 1.000 62.81335 175 GLN C C 1
ATOM 4247 O O . GLN C 1 177 ? 33.64000 16.14000 159.35000 1.000 65.41607 175 GLN C O 1
ATOM 4253 N N . GLY C 1 178 ? 34.89400 15.82000 157.50900 1.000 64.37153 176 GLY C N 1
ATOM 4254 C CA . GLY C 1 178 ? 36.04300 15.40400 158.29500 1.000 65.82082 176 GLY C CA 1
ATOM 4255 C C . GLY C 1 178 ? 36.58500 16.51500 159.17300 1.000 70.34783 176 GLY C C 1
ATOM 4256 O O . GLY C 1 178 ? 36.95600 16.28500 160.32700 1.000 67.45602 176 GLY C O 1
ATOM 4257 N N . LEU C 1 179 ? 36.64800 17.73600 158.63500 1.000 62.28221 177 LEU C N 1
ATOM 4258 C CA . LEU C 1 179 ? 37.09500 18.86900 159.43800 1.000 63.46467 177 LEU C CA 1
ATOM 4259 C C . LEU C 1 179 ? 36.13700 19.13600 160.59000 1.000 66.44810 177 LEU C C 1
ATOM 4260 O O . LEU C 1 179 ? 36.56800 19.43100 161.71100 1.000 75.20079 177 LEU C O 1
ATOM 4265 N N . TYR C 1 180 ? 34.83000 19.04100 160.33100 1.000 70.20391 178 TYR C N 1
ATOM 4266 C CA . TYR C 1 180 ? 33.84500 19.23700 161.39100 1.000 65.75961 178 TYR C CA 1
ATOM 4267 C C . TYR C 1 180 ? 33.97000 18.16500 162.46700 1.000 65.33080 178 TYR C C 1
ATOM 4268 O O . TYR C 1 180 ? 33.86800 18.46300 163.66300 1.000 70.09292 178 TYR C O 1
ATOM 4277 N N . ASP C 1 181 ? 34.17900 16.90900 162.06100 1.000 79.29997 179 ASP C N 1
ATOM 4278 C CA . ASP C 1 181 ? 34.30300 15.82600 163.03200 1.000 82.69998 179 ASP C CA 1
ATOM 4279 C C . ASP C 1 181 ? 35.54300 15.99700 163.90100 1.000 83.23336 179 ASP C C 1
ATOM 4280 O O . ASP C 1 181 ? 35.49100 15.78400 165.11900 1.000 86.02760 179 ASP C O 1
ATOM 4285 N N . SER C 1 182 ? 36.67100 16.37200 163.29400 1.000 83.33105 180 SER C N 1
ATOM 4286 C CA . SER C 1 182 ? 37.86500 16.67100 164.07700 1.000 69.78021 180 SER C CA 1
ATOM 4287 C C . SER C 1 182 ? 37.64300 17.88900 164.96400 1.000 70.42010 180 SER C C 1
ATOM 4288 O O . SER C 1 182 ? 38.13500 17.94200 166.09700 1.000 71.44596 180 SER C O 1
ATOM 4291 N N . LEU C 1 183 ? 36.91300 18.88300 164.45600 1.000 82.30113 181 LEU C N 1
ATOM 4292 C CA . LEU C 1 183 ? 36.58100 20.05400 165.25900 1.000 83.42304 181 LEU C CA 1
ATOM 4293 C C . LEU C 1 183 ? 35.72800 19.66900 166.46100 1.000 80.04453 181 LEU C C 1
ATOM 4294 O O . LEU C 1 183 ? 35.93000 20.18400 167.56700 1.000 102.55158 181 LEU C O 1
ATOM 4299 N N . ARG C 1 184 ? 34.77100 18.75700 166.26300 1.000 77.07793 182 ARG C N 1
ATOM 4300 C CA . ARG C 1 184 ? 33.95600 18.27300 167.37200 1.000 65.23500 182 ARG C CA 1
ATOM 4301 C C . ARG C 1 184 ? 34.79300 17.48600 168.37300 1.000 76.46297 182 ARG C C 1
ATOM 4302 O O . ARG C 1 184 ? 34.60000 17.61400 169.58800 1.000 78.42116 182 ARG C O 1
ATOM 4310 N N . LEU C 1 185 ? 35.72800 16.66700 167.87900 1.000 82.43223 183 LEU C N 1
ATOM 4311 C CA . LEU C 1 185 ? 36.58700 15.88800 168.76700 1.000 77.40367 183 LEU C CA 1
ATOM 4312 C C . LEU C 1 185 ? 37.45600 16.78100 169.64000 1.000 85.11445 183 LEU C C 1
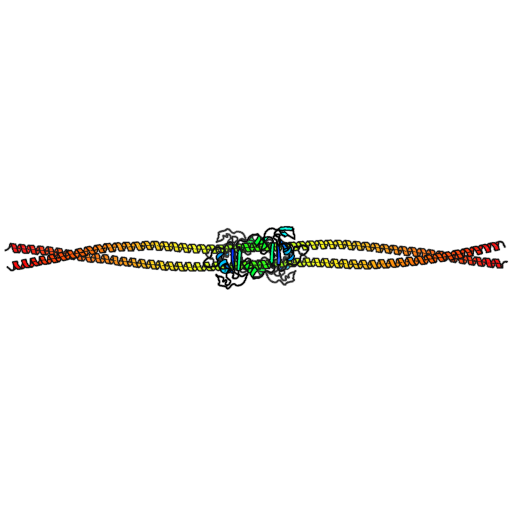ATOM 4313 O O . LEU C 1 185 ? 37.80800 16.39900 170.76200 1.000 74.62173 183 LEU C O 1
ATOM 4318 N N . ARG C 1 186 ? 37.82400 17.96200 169.13700 1.000 91.73403 184 ARG C N 1
ATOM 4319 C CA . ARG C 1 186 ? 38.64200 18.88300 169.91900 1.000 84.58990 184 ARG C CA 1
ATOM 4320 C C . ARG C 1 186 ? 37.92100 19.31900 171.19000 1.000 99.76868 184 ARG C C 1
ATOM 4321 O O . ARG C 1 186 ? 38.53900 19.43000 172.25500 1.000 105.13244 184 ARG C O 1
ATOM 4329 N N . ASN C 1 187 ? 36.61900 19.57300 171.09800 1.000 93.50916 185 ASN C N 1
ATOM 4330 C CA . ASN C 1 187 ? 35.83400 19.97800 172.25900 1.000 93.94802 185 ASN C CA 1
ATOM 4331 C C . ASN C 1 187 ? 34.67600 19.01500 172.50500 1.000 71.19507 185 ASN C C 1
ATOM 4332 O O . ASN C 1 187 ? 34.30100 18.75700 173.65000 1.000 58.24413 185 ASN C O 1
ATOM 4337 N N . MET D 1 9 ? -12.25900 3.90400 16.54400 1.000 34.96990 7 MET D N 1
ATOM 4338 C CA . MET D 1 9 ? -11.11100 3.11000 16.12200 1.000 39.53550 7 MET D CA 1
ATOM 4339 C C . MET D 1 9 ? -11.47200 1.62600 16.08500 1.000 38.96630 7 MET D C 1
ATOM 4340 O O . MET D 1 9 ? -11.13100 0.91900 15.13700 1.000 54.58408 7 MET D O 1
ATOM 4345 N N . LEU D 1 10 ? -12.15900 1.16100 17.12600 1.000 31.40276 8 LEU D N 1
ATOM 4346 C CA . LEU D 1 10 ? -12.64200 -0.21000 17.16400 1.000 34.32468 8 LEU D CA 1
ATOM 4347 C C . LEU D 1 10 ? -13.88200 -0.36600 16.28900 1.000 42.65411 8 LEU D C 1
ATOM 4348 O O . LEU D 1 10 ? -14.53900 0.60900 15.91300 1.000 46.62561 8 LEU D O 1
ATOM 4353 N N . LEU D 1 11 ? -14.19900 -1.61800 15.96800 1.000 39.70583 9 LEU D N 1
ATOM 4354 C CA . LEU D 1 11 ? -15.33100 -1.94500 15.11600 1.000 33.41459 9 LEU D CA 1
ATOM 4355 C C . LEU D 1 11 ? -16.20900 -2.97600 15.80900 1.000 33.29906 9 LEU D C 1
ATOM 4356 O O . LEU D 1 11 ? -15.72500 -3.80300 16.58700 1.000 30.83755 9 LEU D O 1
ATOM 4361 N N . CYS D 1 12 ? -17.50900 -2.91300 15.52300 1.000 29.97867 10 CYS D N 1
ATOM 4362 C CA . CYS D 1 12 ? -18.43800 -3.90300 16.05200 1.000 27.45606 10 CYS D CA 1
ATOM 4363 C C . CYS D 1 12 ? -18.06500 -5.28900 15.54200 1.000 32.16126 10 CYS D C 1
ATOM 4364 O O . CYS D 1 12 ? -17.82600 -5.48100 14.34600 1.000 27.41866 10 CYS D O 1
ATOM 4367 N N . ASN D 1 13 ? -18.01800 -6.26000 16.45300 1.000 39.82598 11 ASN D N 1
ATOM 4368 C CA . ASN D 1 13 ? -17.62200 -7.61600 16.09500 1.000 44.51361 11 ASN D CA 1
ATOM 4369 C C . ASN D 1 13 ? -18.73900 -8.39900 15.41800 1.000 48.01189 11 ASN D C 1
ATOM 4370 O O . ASN D 1 13 ? -18.50800 -9.54000 15.00100 1.000 48.95419 11 ASN D O 1
ATOM 4375 N N . TYR D 1 14 ? -19.93400 -7.82600 15.30400 1.000 43.15451 12 TYR D N 1
ATOM 4376 C CA . TYR D 1 14 ? -20.96100 -8.41200 14.45600 1.000 51.34679 12 TYR D CA 1
ATOM 4377 C C . TYR D 1 14 ? -20.55200 -8.25200 12.99700 1.000 51.01987 12 TYR D C 1
ATOM 4378 O O . TYR D 1 14 ? -20.20000 -7.15200 12.55900 1.000 50.51409 12 TYR D O 1
ATOM 4387 N N . ARG D 1 15 ? -20.59400 -9.35500 12.24600 1.000 64.43846 13 ARG D N 1
ATOM 4388 C CA . ARG D 1 15 ? -20.02000 -9.36200 10.90300 1.000 72.25006 13 ARG D CA 1
ATOM 4389 C C . ARG D 1 15 ? -20.75200 -8.41900 9.95800 1.000 77.77149 13 ARG D C 1
ATOM 4390 O O . ARG D 1 15 ? -20.12800 -7.83400 9.06500 1.000 83.37210 13 ARG D O 1
ATOM 4398 N N . LYS D 1 16 ? -22.06100 -8.25700 10.12700 1.000 62.81673 14 LYS D N 1
ATOM 4399 C CA . LYS D 1 16 ? -22.84300 -7.40800 9.23900 1.000 48.32619 14 LYS D CA 1
ATOM 4400 C C . LYS D 1 16 ? -22.89200 -5.95400 9.69000 1.000 41.07407 14 LYS D C 1
ATOM 4401 O O . LYS D 1 16 ? -23.57600 -5.14800 9.04900 1.000 51.60627 14 LYS D O 1
ATOM 4407 N N . CYS D 1 17 ? -22.19700 -5.59500 10.76900 1.000 49.36120 15 CYS D N 1
ATOM 4408 C CA . CYS D 1 17 ? -22.19500 -4.22100 11.25500 1.000 45.07953 15 CYS D CA 1
ATOM 4409 C C . CYS D 1 17 ? -20.84400 -3.54500 11.06200 1.000 37.21880 15 CYS D C 1
ATOM 4410 O O . CYS D 1 17 ? -20.76000 -2.54400 10.34400 1.000 42.04728 15 CYS D O 1
ATOM 4413 N N . ARG D 1 18 ? -19.78600 -4.09000 11.66700 1.000 36.00247 16 ARG D N 1
ATOM 4414 C CA . ARG D 1 18 ? -18.40300 -3.62000 11.51700 1.000 51.52193 16 ARG D CA 1
ATOM 4415 C C . ARG D 1 18 ? -18.31500 -2.09400 11.43400 1.000 53.85036 16 ARG D C 1
ATOM 4416 O O . ARG D 1 18 ? -17.61800 -1.52800 10.59000 1.000 70.54105 16 ARG D O 1
ATOM 4424 N N . ILE D 1 19 ? -19.03400 -1.42100 12.33300 1.000 46.35935 17 ILE D N 1
ATOM 4425 C CA . ILE D 1 19 ? -19.10000 0.03700 12.34100 1.000 37.78083 17 ILE D CA 1
ATOM 4426 C C . ILE D 1 19 ? -18.11900 0.56600 13.37600 1.000 39.83919 17 ILE D C 1
ATOM 4427 O O . ILE D 1 19 ? -17.84000 -0.08500 14.39000 1.000 42.62311 17 ILE D O 1
ATOM 4432 N N . LYS D 1 20 ? -17.57000 1.75100 13.10900 1.000 47.35300 18 LYS D N 1
ATOM 4433 C CA . LYS D 1 20 ? -16.65200 2.37500 14.05300 1.000 36.60058 18 LYS D CA 1
ATOM 4434 C C . LYS D 1 20 ? -17.36600 2.65500 15.36900 1.000 39.01616 18 LYS D C 1
ATOM 4435 O O . LYS D 1 20 ? -18.45500 3.23600 15.38900 1.000 40.45762 18 LYS D O 1
ATOM 4441 N N . LEU D 1 21 ? -16.74400 2.24300 16.47000 1.000 50.46348 19 LEU D N 1
ATOM 4442 C CA . LEU D 1 21 ? -17.36000 2.30200 17.78900 1.000 43.30757 19 LEU D CA 1
ATOM 4443 C C . LEU D 1 21 ? -16.88300 3.55100 18.52000 1.000 45.50088 19 LEU D C 1
ATOM 4444 O O . LEU D 1 21 ? -15.67700 3.74000 18.71500 1.000 45.14750 19 LEU D O 1
ATOM 4449 N N . SER D 1 22 ? -17.83100 4.39500 18.92000 1.000 40.07047 20 SER D N 1
ATOM 4450 C CA . SER D 1 22 ? -17.54400 5.58700 19.70200 1.000 42.46711 20 SER D CA 1
ATOM 4451 C C . SER D 1 22 ? -18.61000 5.73400 20.77700 1.000 45.17311 20 SER D C 1
ATOM 4452 O O . SER D 1 22 ? -19.75200 5.30200 20.60200 1.000 67.62000 20 SER D O 1
ATOM 4455 N N . GLY D 1 23 ? -18.22700 6.34700 21.89200 1.000 23.89755 21 GLY D N 1
ATOM 4456 C CA . GLY D 1 23 ? -19.15300 6.51500 22.99300 1.000 36.06337 21 GLY D CA 1
ATOM 4457 C C . GLY D 1 23 ? -19.35200 5.23900 23.78400 1.000 35.86208 21 GLY D C 1
ATOM 4458 O O . GLY D 1 23 ? -18.43400 4.77700 24.46600 1.000 41.55737 21 GLY D O 1
ATOM 4459 N N . TYR D 1 24 ? -20.54300 4.65300 23.69600 1.000 32.51563 22 TYR D N 1
ATOM 4460 C CA . TYR D 1 24 ? -20.87600 3.45500 24.45300 1.000 32.33058 22 TYR D CA 1
ATOM 4461 C C . TYR D 1 24 ? -20.75000 2.20900 23.58600 1.000 31.17273 22 TYR D C 1
ATOM 4462 O O . TYR D 1 24 ? -21.12900 2.21100 22.41100 1.000 32.91894 22 TYR D O 1
ATOM 4471 N N . ALA D 1 25 ? -20.21200 1.14600 24.18100 1.000 24.33312 23 ALA D N 1
ATOM 4472 C CA . ALA D 1 25 ? -20.09400 -0.14900 23.53000 1.000 24.98207 23 ALA D CA 1
ATOM 4473 C C . ALA D 1 25 ? -20.30600 -1.24200 24.56800 1.000 22.60451 23 ALA D C 1
ATOM 4474 O O . ALA D 1 25 ? -20.22700 -1.00600 25.77700 1.000 24.55609 23 ALA D O 1
ATOM 4476 N N . TRP D 1 26 ? -20.58300 -2.44700 24.08000 1.000 24.91097 24 TRP D N 1
ATOM 4477 C CA . TRP D 1 26 ? -20.81400 -3.60900 24.92800 1.000 27.65186 24 TRP D CA 1
ATOM 4478 C C . TRP D 1 26 ? -19.63900 -4.56500 24.77700 1.000 30.94609 24 TRP D C 1
ATOM 4479 O O . TRP D 1 26 ? -19.36600 -5.04900 23.67300 1.000 44.82139 24 TRP D O 1
ATOM 4490 N N . VAL D 1 27 ? -18.95100 -4.83100 25.88400 1.000 23.48153 25 VAL D N 1
ATOM 4491 C CA . VAL D 1 27 ? -17.75600 -5.66500 25.90200 1.000 22.32755 25 VAL D CA 1
ATOM 4492 C C . VAL D 1 27 ? -18.08200 -6.96600 26.62100 1.000 27.84298 25 VAL D C 1
ATOM 4493 O O . VAL D 1 27 ? -18.85600 -6.97500 27.58700 1.000 36.76829 25 VAL D O 1
ATOM 4497 N N . THR D 1 28 ? -17.50100 -8.06400 26.14400 1.000 23.29938 26 THR D N 1
ATOM 4498 C CA . THR D 1 28 ? -17.75200 -9.38700 26.69200 1.000 29.65667 26 THR D CA 1
ATOM 4499 C C . THR D 1 28 ? -16.48400 -9.95100 27.31900 1.000 32.20815 26 THR D C 1
ATOM 4500 O O . THR D 1 28 ? -15.36500 -9.56300 26.97300 1.000 41.62472 26 THR D O 1
ATOM 4504 N N . ALA D 1 29 ? -16.68000 -10.88300 28.25500 1.000 25.49646 27 ALA D N 1
ATOM 4505 C CA . ALA D 1 29 ? -15.55200 -11.56600 28.87900 1.000 13.63348 27 ALA D CA 1
ATOM 4506 C C . ALA D 1 29 ? -14.79800 -12.45400 27.90000 1.000 28.80995 27 ALA D C 1
ATOM 4507 O O . ALA D 1 29 ? -13.64000 -12.79700 28.16100 1.000 52.78219 27 ALA D O 1
ATOM 4509 N N . CYS D 1 30 ? -15.42400 -12.83700 26.78700 1.000 32.00190 28 CYS D N 1
ATOM 4510 C CA . CYS D 1 30 ? -14.77500 -13.63800 25.76100 1.000 22.14165 28 CYS D CA 1
ATOM 4511 C C . CYS D 1 30 ? -14.01600 -12.78600 24.74800 1.000 25.38211 28 CYS D C 1
ATOM 4512 O O . CYS D 1 30 ? -13.75500 -13.24900 23.63200 1.000 23.25262 28 CYS D O 1
ATOM 4515 N N . SER D 1 31 ? -13.66900 -11.55200 25.11400 1.000 31.63306 29 SER D N 1
ATOM 4516 C CA . SER D 1 31 ? -12.83300 -10.67000 24.29600 1.000 26.70765 29 SER D CA 1
ATOM 4517 C C . SER D 1 31 ? -13.51800 -10.30200 22.98000 1.000 20.76047 29 SER D C 1
ATOM 4518 O O . SER D 1 31 ? -12.97600 -10.50000 21.89100 1.000 31.16927 29 SER D O 1
ATOM 4521 N N . HIS D 1 32 ? -14.72500 -9.75100 23.08900 1.000 27.52113 30 HIS D N 1
ATOM 4522 C CA . HIS D 1 32 ? -15.44100 -9.21800 21.93900 1.000 21.16111 30 HIS D CA 1
ATOM 4523 C C . HIS D 1 32 ? -16.12800 -7.91900 22.33300 1.000 16.56224 30 HIS D C 1
ATOM 4524 O O . HIS D 1 32 ? -16.44900 -7.69500 23.50300 1.000 27.75257 30 HIS D O 1
ATOM 4531 N N . ILE D 1 33 ? -16.35300 -7.06600 21.33800 1.000 16.75413 31 ILE D N 1
ATOM 4532 C CA . ILE D 1 33 ? -16.98500 -5.76900 21.54200 1.000 21.61795 31 ILE D CA 1
ATOM 4533 C C . ILE D 1 33 ? -18.01000 -5.55200 20.43800 1.000 30.23107 31 ILE D C 1
ATOM 4534 O O . ILE D 1 33 ? -17.78200 -5.91500 19.28000 1.000 39.72939 31 ILE D O 1
ATOM 4539 N N . PHE D 1 34 ? -19.15200 -4.97300 20.80300 1.000 31.96776 32 PHE D N 1
ATOM 4540 C CA . PHE D 1 34 ? -20.23300 -4.73700 19.85900 1.000 22.78020 32 PHE D CA 1
ATOM 4541 C C . PHE D 1 34 ? -20.78100 -3.33200 20.05300 1.000 27.99564 32 PHE D C 1
ATOM 4542 O O . PHE D 1 34 ? -20.61400 -2.71600 21.10900 1.000 37.37237 32 PHE D O 1
ATOM 4550 N N . CYS D 1 35 ? -21.44400 -2.83100 19.01300 1.000 30.46547 33 CYS D N 1
ATOM 4551 C CA . CYS D 1 35 ? -22.02100 -1.49800 19.06400 1.000 36.59946 33 CYS D CA 1
ATOM 4552 C C . CYS D 1 35 ? -23.14700 -1.44300 20.09600 1.000 41.68327 33 CYS D C 1
ATOM 4553 O O . CYS D 1 35 ? -23.55600 -2.45500 20.67400 1.000 39.06631 33 CYS D O 1
ATOM 4556 N N . ASP D 1 36 ? -23.64300 -0.22800 20.33100 1.000 46.06844 34 ASP D N 1
ATOM 4557 C CA . ASP D 1 36 ? -24.70100 -0.04500 21.31800 1.000 50.36531 34 ASP D CA 1
ATOM 4558 C C . ASP D 1 36 ? -25.99000 -0.73600 20.88500 1.000 56.05714 34 ASP D C 1
ATOM 4559 O O . ASP D 1 36 ? -26.68300 -1.33900 21.71100 1.000 55.13219 34 ASP D O 1
ATOM 4564 N N . GLN D 1 37 ? -26.32600 -0.65600 19.59400 1.000 72.06938 35 GLN D N 1
ATOM 4565 C CA . GLN D 1 37 ? -27.57400 -1.24100 19.10800 1.000 83.11817 35 GLN D CA 1
ATOM 4566 C C . GLN D 1 37 ? -27.54800 -2.76400 19.19100 1.000 73.57120 35 GLN D C 1
ATOM 4567 O O . GLN D 1 37 ? -28.48700 -3.38300 19.70500 1.000 70.26922 35 GLN D O 1
ATOM 4573 N N . HIS D 1 38 ? -26.48500 -3.38700 18.67400 1.000 59.35498 36 HIS D N 1
ATOM 4574 C CA . HIS D 1 38 ? -26.39700 -4.84300 18.70200 1.000 49.04209 36 HIS D CA 1
ATOM 4575 C C . HIS D 1 38 ? -26.16100 -5.36000 20.11500 1.000 47.43987 36 HIS D C 1
ATOM 4576 O O . HIS D 1 38 ? -26.67600 -6.42000 20.48700 1.000 49.18713 36 HIS D O 1
ATOM 4583 N N . GLY D 1 39 ? -25.37500 -4.63400 20.91300 1.000 52.87974 37 GLY D N 1
ATOM 4584 C CA . GLY D 1 39 ? -25.13700 -5.06100 22.28100 1.000 47.77365 37 GLY D CA 1
ATOM 4585 C C . GLY D 1 39 ? -26.39500 -5.03100 23.12600 1.000 48.95601 37 GLY D C 1
ATOM 4586 O O . GLY D 1 39 ? -26.66200 -5.96100 23.89100 1.000 52.57617 37 GLY D O 1
ATOM 4587 N N . SER D 1 40 ? -27.18100 -3.95700 23.00500 1.000 48.42594 38 SER D N 1
ATOM 4588 C CA . SER D 1 40 ? -28.42600 -3.86400 23.76000 1.000 50.69481 38 SER D CA 1
ATOM 4589 C C . SER D 1 40 ? -29.40200 -4.95700 23.35000 1.000 50.51239 38 SER D C 1
ATOM 4590 O O . SER D 1 40 ? -30.05800 -5.56700 24.20300 1.000 66.88991 38 SER D O 1
ATOM 4593 N N . GLY D 1 41 ? -29.52200 -5.21100 22.04700 1.000 64.08864 39 GLY D N 1
ATOM 4594 C CA . GLY D 1 41 ? -30.44600 -6.23300 21.58800 1.000 79.65827 39 GLY D CA 1
ATOM 4595 C C . GLY D 1 41 ? -30.03700 -7.62800 22.01800 1.000 76.95027 39 GLY D C 1
ATOM 4596 O O . GLY D 1 41 ? -30.87400 -8.42200 22.45800 1.000 71.71294 39 GLY D O 1
ATOM 4597 N N . GLU D 1 42 ? -28.74500 -7.94200 21.91300 1.000 81.51885 40 GLU D N 1
ATOM 4598 C CA . GLU D 1 42 ? -28.28900 -9.29300 22.22000 1.000 71.69127 40 GLU D CA 1
ATOM 4599 C C . GLU D 1 42 ? -28.25000 -9.55300 23.72000 1.000 61.08641 40 GLU D C 1
ATOM 4600 O O . GLU D 1 42 ? -28.60500 -10.64800 24.16800 1.000 70.82529 40 GLU D O 1
ATOM 4606 N N . PHE D 1 43 ? -27.82600 -8.56900 24.51300 1.000 72.79368 41 PHE D N 1
ATOM 4607 C CA . PHE D 1 43 ? -27.59400 -8.78000 25.93600 1.000 81.79133 41 PHE D CA 1
ATOM 4608 C C . PHE D 1 43 ? -28.74600 -8.28100 26.80300 1.000 71.30181 41 PHE D C 1
ATOM 4609 O O . PHE D 1 43 ? -28.53700 -7.89800 27.96000 1.000 65.35287 41 PHE D O 1
ATOM 4617 N N . SER D 1 44 ? -29.96200 -8.27900 26.26100 1.000 76.97779 42 SER D N 1
ATOM 4618 C CA . SER D 1 44 ? -31.17900 -8.19400 27.05500 1.000 52.93657 42 SER D CA 1
ATOM 4619 C C . SER D 1 44 ? -31.89400 -9.53500 27.12500 1.000 57.06641 42 SER D C 1
ATOM 4620 O O . SER D 1 44 ? -32.92400 -9.64500 27.80000 1.000 74.20578 42 SER D O 1
ATOM 4623 N N . ARG D 1 45 ? -31.37600 -10.55000 26.44000 1.000 48.79521 43 ARG D N 1
ATOM 4624 C CA . ARG D 1 45 ? -31.97000 -11.87700 26.46000 1.000 49.62075 43 ARG D CA 1
ATOM 4625 C C . ARG D 1 45 ? -31.49200 -12.64900 27.68100 1.000 67.93288 43 ARG D C 1
ATOM 4626 O O . ARG D 1 45 ? -30.32900 -12.54400 28.07900 1.000 80.70354 43 ARG D O 1
ATOM 4634 N N . SER D 1 46 ? -32.40000 -13.41700 28.28400 1.000 62.68309 44 SER D N 1
ATOM 4635 C CA . SER D 1 46 ? -31.96200 -14.43900 29.23400 1.000 76.90338 44 SER D CA 1
ATOM 4636 C C . SER D 1 46 ? -31.10000 -15.49100 28.54800 1.000 86.89124 44 SER D C 1
ATOM 4637 O O . SER D 1 46 ? -30.02300 -15.81800 29.07900 1.000 93.85137 44 SER D O 1
ATOM 4640 N N . PRO D 1 47 ? -31.48300 -16.05500 27.38700 1.000 92.04444 45 PRO D N 1
ATOM 4641 C CA . PRO D 1 47 ? -30.50400 -16.82000 26.59000 1.000 98.44667 45 PRO D CA 1
ATOM 4642 C C . PRO D 1 47 ? -29.67900 -15.92200 25.66800 1.000 92.42189 45 PRO D C 1
ATOM 4643 O O . PRO D 1 47 ? -29.91600 -15.81600 24.46300 1.000 98.79118 45 PRO D O 1
ATOM 4647 N N . ALA D 1 48 ? -28.67200 -15.26100 26.23800 1.000 80.12085 46 ALA D N 1
ATOM 4648 C CA . ALA D 1 48 ? -27.84900 -14.30500 25.50800 1.000 71.23949 46 ALA D CA 1
ATOM 4649 C C . ALA D 1 48 ? -26.58400 -15.00900 25.02900 1.000 64.45880 46 ALA D C 1
ATOM 4650 O O . ALA D 1 48 ? -25.82400 -15.55600 25.83700 1.000 54.27148 46 ALA D O 1
ATOM 4652 N N . ILE D 1 49 ? -26.37100 -15.00200 23.71700 1.000 59.75403 47 ILE D N 1
ATOM 4653 C CA . ILE D 1 49 ? -25.24000 -15.66800 23.08400 1.000 65.03050 47 ILE D CA 1
ATOM 4654 C C . ILE D 1 49 ? -24.43000 -14.61300 22.34900 1.000 56.75878 47 ILE D C 1
ATOM 4655 O O . ILE D 1 49 ? -24.99700 -13.78200 21.62900 1.000 43.98366 47 ILE D O 1
ATOM 4660 N N . CYS D 1 50 ? -23.11600 -14.64000 22.53600 1.000 46.83894 48 CYS D N 1
ATOM 4661 C CA . CYS D 1 50 ? -22.23500 -13.71500 21.83800 1.000 41.33612 48 CYS D CA 1
ATOM 4662 C C . CYS D 1 50 ? -22.29500 -13.98400 20.33800 1.000 39.52736 48 CYS D C 1
ATOM 4663 O O . CYS D 1 50 ? -21.97200 -15.09900 19.90500 1.000 44.76536 48 CYS D O 1
ATOM 4666 N N . PRO D 1 51 ? -22.68800 -13.00700 19.51700 1.000 36.57838 49 PRO D N 1
ATOM 4667 C CA . PRO D 1 51 ? -22.82200 -13.27400 18.07500 1.000 36.40533 49 PRO D CA 1
ATOM 4668 C C . PRO D 1 51 ? -21.50200 -13.52800 17.36600 1.000 39.25942 49 PRO D C 1
ATOM 4669 O O . PRO D 1 51 ? -21.51700 -14.04000 16.24000 1.000 46.32776 49 PRO D O 1
ATOM 4673 N N . ALA D 1 52 ? -20.36800 -13.18900 17.98000 1.000 31.15504 50 ALA D N 1
ATOM 4674 C CA . ALA D 1 52 ? -19.08000 -13.35800 17.31400 1.000 25.11498 50 ALA D CA 1
ATOM 4675 C C . ALA D 1 52 ? -18.58900 -14.80000 17.39800 1.000 21.25516 50 ALA D C 1
ATOM 4676 O O . ALA D 1 52 ? -18.31200 -15.43300 16.37400 1.000 45.43127 50 ALA D O 1
ATOM 4678 N N . CYS D 1 53 ? -18.46900 -15.33300 18.61200 1.000 31.16950 51 CYS D N 1
ATOM 4679 C CA . CYS D 1 53 ? -17.93000 -16.66900 18.83000 1.000 35.77104 51 CYS D CA 1
ATOM 4680 C C . CYS D 1 53 ? -18.97400 -17.67300 19.29500 1.000 41.67188 51 CYS D C 1
ATOM 4681 O O . CYS D 1 53 ? -18.61700 -18.81700 19.60100 1.000 42.13592 51 CYS D O 1
ATOM 4684 N N . ASN D 1 54 ? -20.24200 -17.27300 19.38100 1.000 43.64421 52 ASN D N 1
ATOM 4685 C CA . ASN D 1 54 ? -21.34400 -18.14000 19.79600 1.000 39.28637 52 ASN D CA 1
ATOM 4686 C C . ASN D 1 54 ? -21.13400 -18.73300 21.18500 1.000 52.10388 52 ASN D C 1
ATOM 4687 O O . ASN D 1 54 ? -21.73000 -19.76300 21.51900 1.000 63.40919 52 ASN D O 1
ATOM 4692 N N . SER D 1 55 ? -20.30100 -18.09900 22.00700 1.000 57.23837 53 SER D N 1
ATOM 4693 C CA . SER D 1 55 ? -20.08200 -18.57600 23.36400 1.000 51.66022 53 SER D CA 1
ATOM 4694 C C . SER D 1 55 ? -21.31100 -18.31700 24.22400 1.000 49.95338 53 SER D C 1
ATOM 4695 O O . SER D 1 55 ? -21.98700 -17.29400 24.08000 1.000 48.99442 53 SER D O 1
ATOM 4698 N N . THR D 1 56 ? -21.59900 -19.25400 25.12400 1.000 58.19057 54 THR D N 1
ATOM 4699 C CA . THR D 1 56 ? -22.73000 -19.12400 26.03900 1.000 73.32466 54 THR D CA 1
ATOM 4700 C C . THR D 1 56 ? -22.27000 -18.31000 27.24100 1.000 61.86795 54 THR D C 1
ATOM 4701 O O . THR D 1 56 ? -21.54700 -18.80700 28.10700 1.000 55.20589 54 THR D O 1
ATOM 4705 N N . LEU D 1 57 ? -22.68500 -17.04800 27.29100 1.000 58.31953 55 LEU D N 1
ATOM 4706 C CA . LEU D 1 57 ? -22.36800 -16.17000 28.40600 1.000 58.02958 55 LEU D CA 1
ATOM 4707 C C . LEU D 1 57 ? -23.48400 -16.24200 29.43900 1.000 70.46878 55 LEU D C 1
ATOM 4708 O O . LEU D 1 57 ? -24.66500 -16.26000 29.08700 1.000 69.75484 55 LEU D O 1
ATOM 4713 N N . SER D 1 58 ? -23.10200 -16.32100 30.71500 1.000 71.62916 56 SER D N 1
ATOM 4714 C CA . SER D 1 58 ? -24.08300 -16.43900 31.78800 1.000 63.90394 56 SER D CA 1
ATOM 4715 C C . SER D 1 58 ? -23.78700 -15.49200 32.94700 1.000 65.01031 56 SER D C 1
ATOM 4716 O O . SER D 1 58 ? -24.70400 -15.07900 33.66500 1.000 61.19330 56 SER D O 1
ATOM 4719 N N . GLY D 1 59 ? -22.51800 -15.13600 33.13100 1.000 64.74994 57 GLY D N 1
ATOM 4720 C CA . GLY D 1 59 ? -22.11600 -14.35900 34.28600 1.000 70.87312 57 GLY D CA 1
ATOM 4721 C C . GLY D 1 59 ? -22.51300 -12.89600 34.19400 1.000 52.10470 57 GLY D C 1
ATOM 4722 O O . GLY D 1 59 ? -22.93000 -12.38300 33.15500 1.000 49.36748 57 GLY D O 1
ATOM 4723 N N . LYS D 1 60 ? -22.38300 -12.20800 35.33100 1.000 47.08237 58 LYS D N 1
ATOM 4724 C CA . LYS D 1 60 ? -22.67100 -10.77800 35.37300 1.000 46.24902 58 LYS D CA 1
ATOM 4725 C C . LYS D 1 60 ? -21.59900 -9.98100 34.64300 1.000 57.18597 58 LYS D C 1
ATOM 4726 O O . LYS D 1 60 ? -21.89400 -9.22200 33.71400 1.000 54.19358 58 LYS D O 1
ATOM 4732 N N . LEU D 1 61 ? -20.34100 -10.14900 35.04900 1.000 63.91713 59 LEU D N 1
ATOM 4733 C CA . LEU D 1 61 ? -19.24200 -9.37000 34.49700 1.000 51.24154 59 LEU D CA 1
ATOM 4734 C C . LEU D 1 61 ? -18.81400 -9.85100 33.12000 1.000 47.97865 59 LEU D C 1
ATOM 4735 O O . LEU D 1 61 ? -17.89700 -9.26700 32.53600 1.000 49.10192 59 LEU D O 1
ATOM 4740 N N . ASP D 1 62 ? -19.44900 -10.89700 32.59100 1.000 56.16119 60 ASP D N 1
ATOM 4741 C CA . ASP D 1 62 ? -19.25700 -11.26300 31.19500 1.000 59.78555 60 ASP D CA 1
ATOM 4742 C C . ASP D 1 62 ? -19.84600 -10.23300 30.24300 1.000 50.32284 60 ASP D C 1
ATOM 4743 O O . ASP D 1 62 ? -19.61200 -10.32700 29.03400 1.000 32.84346 60 ASP D O 1
ATOM 4748 N N . ILE D 1 63 ? -20.62400 -9.28000 30.75400 1.000 66.19857 61 ILE D N 1
ATOM 4749 C CA . ILE D 1 63 ? -21.27500 -8.25500 29.94800 1.000 56.97101 61 ILE D CA 1
ATOM 4750 C C . ILE D 1 63 ? -21.07700 -6.91400 30.63600 1.000 65.36316 61 ILE D C 1
ATOM 4751 O O . ILE D 1 63 ? -21.44300 -6.75500 31.80700 1.000 73.77975 61 ILE D O 1
ATOM 4756 N N . VAL D 1 64 ? -20.49600 -5.95500 29.91700 1.000 44.64905 62 VAL D N 1
ATOM 4757 C CA . VAL D 1 64 ? -20.29800 -4.60000 30.42200 1.000 39.61355 62 VAL D CA 1
ATOM 4758 C C . VAL D 1 64 ? -20.64200 -3.62000 29.30800 1.000 33.18746 62 VAL D C 1
ATOM 4759 O O . VAL D 1 64 ? -20.23900 -3.81300 28.15600 1.000 32.67843 62 VAL D O 1
ATOM 4763 N N . ARG D 1 65 ? -21.39300 -2.57800 29.64400 1.000 30.93032 63 ARG D N 1
ATOM 4764 C CA . ARG D 1 65 ? -21.62700 -1.45100 28.74300 1.000 25.25188 63 ARG D CA 1
ATOM 4765 C C . ARG D 1 65 ? -20.65000 -0.35300 29.14700 1.000 41.20288 63 ARG D C 1
ATOM 4766 O O . ARG D 1 65 ? -20.83300 0.31300 30.17000 1.000 47.78036 63 ARG D O 1
ATOM 4774 N N . THR D 1 66 ? -19.60100 -0.17300 28.35000 1.000 39.38750 64 THR D N 1
ATOM 4775 C CA . THR D 1 66 ? -18.49200 0.70600 28.69200 1.000 41.55028 64 THR D CA 1
ATOM 4776 C C . THR D 1 66 ? -18.48800 1.93100 27.78900 1.000 26.45167 64 THR D C 1
ATOM 4777 O O . THR D 1 66 ? -18.80500 1.84000 26.59800 1.000 40.56844 64 THR D O 1
ATOM 4781 N N . GLU D 1 67 ? -18.12600 3.07700 28.36400 1.000 25.58202 65 GLU D N 1
ATOM 4782 C CA . GLU D 1 67 ? -17.94800 4.29400 27.58800 1.000 30.64620 65 GLU D CA 1
ATOM 4783 C C . GLU D 1 67 ? -16.53900 4.32300 27.01300 1.000 41.90587 65 GLU D C 1
ATOM 4784 O O . GLU D 1 67 ? -15.55800 4.18200 27.74800 1.000 45.02515 65 GLU D O 1
ATOM 4790 N N . LEU D 1 68 ? -16.44300 4.50500 25.69800 1.000 35.36445 66 LEU D N 1
ATOM 4791 C CA . LEU D 1 68 ? -15.15200 4.52200 25.02500 1.000 36.04259 66 LEU D CA 1
ATOM 4792 C C . LEU D 1 68 ? -14.45500 5.87300 25.11700 1.000 36.08926 66 LEU D C 1
ATOM 4793 O O . LEU D 1 68 ? -13.27800 5.97000 24.75400 1.000 36.28810 66 LEU D O 1
ATOM 4798 N N . SER D 1 69 ? -15.14500 6.90400 25.59800 1.000 36.18812 67 SER D N 1
ATOM 4799 C CA . SER D 1 69 ? -14.57300 8.23800 25.77700 1.000 29.72677 67 SER D CA 1
ATOM 4800 C C . SER D 1 69 ? -14.82800 8.67900 27.21100 1.000 43.98082 67 SER D C 1
ATOM 4801 O O . SER D 1 69 ? -15.62300 9.59200 27.46400 1.000 45.88043 67 SER D O 1
ATOM 4804 N N . PRO D 1 70 ? -14.16400 8.04900 28.17800 1.000 51.07995 68 PRO D N 1
ATOM 4805 C CA . PRO D 1 70 ? -14.45300 8.34700 29.58400 1.000 36.96046 68 PRO D CA 1
ATOM 4806 C C . PRO D 1 70 ? -14.02400 9.75300 29.96800 1.000 36.12913 68 PRO D C 1
ATOM 4807 O O . PRO D 1 70 ? -13.09600 10.32800 29.39400 1.000 50.11499 68 PRO D O 1
ATOM 4811 N N . SER D 1 71 ? -14.71700 10.30500 30.96000 1.000 31.19795 69 SER D N 1
ATOM 4812 C CA . SER D 1 71 ? -14.37500 11.62400 31.46300 1.000 28.61538 69 SER D CA 1
ATOM 4813 C C . SER D 1 71 ? -13.04600 11.58000 32.21100 1.000 33.15307 69 SER D C 1
ATOM 4814 O O . SER D 1 71 ? -12.55800 10.51800 32.60900 1.000 43.21021 69 SER D O 1
ATOM 4817 N N . GLU D 1 72 ? -12.45400 12.76400 32.39300 1.000 40.40824 70 GLU D N 1
ATOM 4818 C CA . GLU D 1 72 ? -11.19000 12.85700 33.11900 1.000 41.86237 70 GLU D CA 1
ATOM 4819 C C . GLU D 1 72 ? -11.35300 12.40900 34.56500 1.000 33.56139 70 GLU D C 1
ATOM 4820 O O . GLU D 1 72 ? -10.46600 11.75200 35.12600 1.000 32.21778 70 GLU D O 1
ATOM 4826 N N . GLU D 1 73 ? -12.47500 12.77000 35.19000 1.000 39.00850 71 GLU D N 1
ATOM 4827 C CA . GLU D 1 73 ? -12.71700 12.37800 36.57400 1.000 32.04459 71 GLU D CA 1
ATOM 4828 C C . GLU D 1 73 ? -12.84500 10.86600 36.70400 1.000 24.72058 71 GLU D C 1
ATOM 4829 O O . GLU D 1 73 ? -12.32200 10.27200 37.65400 1.000 30.61300 71 GLU D O 1
ATOM 4835 N N . TYR D 1 74 ? -13.53800 10.22600 35.75900 1.000 29.23611 72 TYR D N 1
ATOM 4836 C CA . TYR D 1 74 ? -13.65600 8.77200 35.79300 1.000 31.99827 72 TYR D CA 1
ATOM 4837 C C . TYR D 1 74 ? -12.29200 8.10800 35.66500 1.000 32.69361 72 TYR D C 1
ATOM 4838 O O . TYR D 1 74 ? -11.98700 7.15600 36.39200 1.000 32.10561 72 TYR D O 1
ATOM 4847 N N . LYS D 1 75 ? -11.45300 8.60600 34.75400 1.000 39.28668 73 LYS D N 1
ATOM 4848 C CA . LYS D 1 75 ? -10.12900 8.02100 34.56500 1.000 33.63794 73 LYS D CA 1
ATOM 4849 C C . LYS D 1 75 ? -9.27700 8.16300 35.82000 1.000 32.89095 73 LYS D C 1
ATOM 4850 O O . LYS D 1 75 ? -8.51600 7.25300 36.16900 1.000 38.98657 73 LYS D O 1
ATOM 4856 N N . ALA D 1 76 ? -9.38800 9.29800 36.51100 1.000 33.10429 74 ALA D N 1
ATOM 4857 C CA . ALA D 1 76 ? -8.59800 9.53300 37.71300 1.000 26.72588 74 ALA D CA 1
ATOM 4858 C C . ALA D 1 76 ? -9.11400 8.77600 38.92900 1.000 28.08359 74 ALA D C 1
ATOM 4859 O O . ALA D 1 76 ? -8.36600 8.61100 39.89900 1.000 27.61536 74 ALA D O 1
ATOM 4861 N N . MET D 1 77 ? -10.36500 8.31200 38.90500 1.000 31.25258 75 MET D N 1
ATOM 4862 C CA . MET D 1 77 ? -10.99400 7.74100 40.08600 1.000 21.93836 75 MET D CA 1
ATOM 4863 C C . MET D 1 77 ? -11.37200 6.27300 39.96100 1.000 18.52944 75 MET D C 1
ATOM 4864 O O . MET D 1 77 ? -11.61100 5.63400 40.99300 1.000 20.58736 75 MET D O 1
ATOM 4869 N N . VAL D 1 78 ? -11.44000 5.72100 38.74700 1.000 18.05707 76 VAL D N 1
ATOM 4870 C CA . VAL D 1 78 ? -11.91800 4.34900 38.59300 1.000 14.86133 76 VAL D CA 1
ATOM 4871 C C . VAL D 1 78 ? -10.96000 3.36100 39.25200 1.000 22.80827 76 VAL D C 1
ATOM 4872 O O . VAL D 1 78 ? -11.39000 2.42300 39.93400 1.000 19.15763 76 VAL D O 1
ATOM 4876 N N . LEU D 1 79 ? -9.65500 3.55500 39.07400 1.000 23.27225 77 LEU D N 1
ATOM 4877 C CA . LEU D 1 79 ? -8.65900 2.66400 39.65000 1.000 17.04848 77 LEU D CA 1
ATOM 4878 C C . LEU D 1 79 ? -7.98200 3.25000 40.88000 1.000 27.55970 77 LEU D C 1
ATOM 4879 O O . LEU D 1 79 ? -7.04300 2.64200 41.40200 1.000 31.79579 77 LEU D O 1
ATOM 4884 N N . ALA D 1 80 ? -8.42700 4.41400 41.34900 1.000 29.44304 78 ALA D N 1
ATOM 4885 C CA . ALA D 1 80 ? -7.81000 5.03400 42.51300 1.000 18.02760 78 ALA D CA 1
ATOM 4886 C C . ALA D 1 80 ? -8.01400 4.17200 43.75200 1.000 18.69445 78 ALA D C 1
ATOM 4887 O O . ALA D 1 80 ? -9.11200 3.67100 44.00500 1.000 35.99402 78 ALA D O 1
ATOM 4889 N N . GLY D 1 81 ? -6.94400 4.00300 44.53000 1.000 26.18853 79 GLY D N 1
ATOM 4890 C CA . GLY D 1 81 ? -6.97300 3.21600 45.74100 1.000 25.92355 79 GLY D CA 1
ATOM 4891 C C . GLY D 1 81 ? -6.44200 1.80400 45.59400 1.000 25.24554 79 GLY D C 1
ATOM 4892 O O . GLY D 1 81 ? -6.10500 1.17700 46.60400 1.000 44.70587 79 GLY D O 1
ATOM 4893 N N . LEU D 1 82 ? -6.35600 1.29300 44.37100 1.000 26.03071 80 LEU D N 1
ATOM 4894 C CA . LEU D 1 82 ? -5.84700 -0.05000 44.14800 1.000 35.29167 80 LEU D CA 1
ATOM 4895 C C . LEU D 1 82 ? -4.32600 -0.07300 44.23000 1.000 37.75677 80 LEU D C 1
ATOM 4896 O O . LEU D 1 82 ? -3.65000 0.92800 43.97200 1.000 26.17686 80 LEU D O 1
ATOM 4901 N N . ARG D 1 83 ? -3.79300 -1.23800 44.59100 1.000 37.96911 81 ARG D N 1
ATOM 4902 C CA . ARG D 1 83 ? -2.35500 -1.42100 44.64500 1.000 37.45154 81 ARG D CA 1
ATOM 4903 C C . ARG D 1 83 ? -1.76400 -1.39600 43.23600 1.000 33.51165 81 ARG D C 1
ATOM 4904 O O . ARG D 1 83 ? -2.45400 -1.69400 42.25700 1.000 38.67600 81 ARG D O 1
ATOM 4912 N N . PRO D 1 84 ? -0.48500 -1.03100 43.10900 1.000 36.95093 82 PRO D N 1
ATOM 4913 C CA . PRO D 1 84 ? 0.13900 -1.01000 41.77400 1.000 38.58051 82 PRO D CA 1
ATOM 4914 C C . PRO D 1 84 ? 0.10900 -2.35300 41.06400 1.000 32.50239 82 PRO D C 1
ATOM 4915 O O . PRO D 1 84 ? -0.01100 -2.38700 39.83300 1.000 23.07597 82 PRO D O 1
ATOM 4919 N N . GLU D 1 85 ? 0.22800 -3.46200 41.80100 1.000 42.50965 83 GLU D N 1
ATOM 4920 C CA . GLU D 1 85 ? 0.12800 -4.77900 41.17800 1.000 30.15610 83 GLU D CA 1
ATOM 4921 C C . GLU D 1 85 ? -1.25700 -5.00100 40.58400 1.000 29.96962 83 GLU D C 1
ATOM 4922 O O . GLU D 1 85 ? -1.39100 -5.57400 39.49600 1.000 38.58082 83 GLU D O 1
ATOM 4928 N N . ILE D 1 86 ? -2.30000 -4.56300 41.29200 1.000 33.83560 84 ILE D N 1
ATOM 4929 C CA . ILE D 1 86 ? -3.66100 -4.70300 40.78200 1.000 26.90716 84 ILE D CA 1
ATOM 4930 C C . ILE D 1 86 ? -3.84700 -3.86900 39.52200 1.000 28.47222 84 ILE D C 1
ATOM 4931 O O . ILE D 1 86 ? -4.42000 -4.33600 38.52900 1.000 38.25217 84 ILE D O 1
ATOM 4936 N N . VAL D 1 87 ? -3.35900 -2.62600 39.53700 1.000 25.72606 85 VAL D N 1
ATOM 4937 C CA . VAL D 1 87 ? -3.48500 -1.76000 38.36700 1.000 21.73362 85 VAL D CA 1
ATOM 4938 C C . VAL D 1 87 ? -2.73000 -2.35200 37.18400 1.000 19.86693 85 VAL D C 1
ATOM 4939 O O . VAL D 1 87 ? -3.20600 -2.31600 36.04300 1.000 27.77905 85 VAL D O 1
ATOM 4943 N N . LEU D 1 88 ? -1.54100 -2.90700 37.43700 1.000 27.78979 86 LEU D N 1
ATOM 4944 C CA . LEU D 1 88 ? -0.77800 -3.54700 36.36900 1.000 31.11812 86 LEU D CA 1
ATOM 4945 C C . LEU D 1 88 ? -1.52500 -4.74200 35.79300 1.000 24.34224 86 LEU D C 1
ATOM 4946 O O . LEU D 1 88 ? -1.51400 -4.96100 34.57500 1.000 31.80420 86 LEU D O 1
ATOM 4951 N N . ASP D 1 89 ? -2.16700 -5.53800 36.65300 1.000 22.85505 87 ASP D N 1
ATOM 4952 C CA . ASP D 1 89 ? -2.94900 -6.67100 36.16800 1.000 37.87760 87 ASP D CA 1
ATOM 4953 C C . ASP D 1 89 ? -4.12400 -6.20200 35.31700 1.000 30.54297 87 ASP D C 1
ATOM 4954 O O . ASP D 1 89 ? -4.40200 -6.78000 34.25900 1.000 28.96154 87 ASP D O 1
ATOM 4959 N 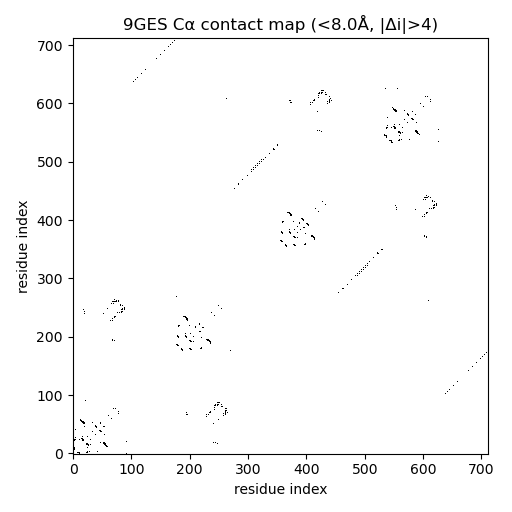N . ILE D 1 90 ? -4.81800 -5.14900 35.75700 1.000 25.10459 88 ILE D N 1
ATOM 4960 C CA . ILE D 1 90 ? -5.92900 -4.61100 34.97600 1.000 29.42989 88 ILE D CA 1
ATOM 4961 C C . ILE D 1 90 ? -5.43000 -4.07600 33.63900 1.000 24.78106 88 ILE D C 1
ATOM 4962 O O . ILE D 1 90 ? -6.04500 -4.30700 32.59000 1.000 35.00185 88 ILE D O 1
ATOM 4967 N N . SER D 1 91 ? -4.30500 -3.35600 33.65400 1.000 23.46760 89 SER D N 1
ATOM 4968 C CA . SER D 1 91 ? -3.74100 -2.83400 32.41300 1.000 24.39747 89 SER D CA 1
ATOM 4969 C C . SER D 1 91 ? -3.34000 -3.96400 31.47500 1.000 18.54740 89 SER D C 1
ATOM 4970 O O . SER D 1 91 ? -3.51500 -3.86100 30.25400 1.000 18.07705 89 SER D O 1
ATOM 4973 N N . SER D 1 92 ? -2.79100 -5.04900 32.02700 1.000 17.82738 90 SER D N 1
ATOM 4974 C CA . SER D 1 92 ? -2.40300 -6.18900 31.20400 1.000 20.08211 90 SER D CA 1
ATOM 4975 C C . SER D 1 92 ? -3.60900 -6.80900 30.50900 1.000 22.78576 90 SER D C 1
ATOM 4976 O O . SER D 1 92 ? -3.54500 -7.14500 29.32000 1.000 40.62649 90 SER D O 1
ATOM 4979 N N . ARG D 1 93 ? -4.71900 -6.96800 31.23500 1.000 18.12760 91 ARG D N 1
ATOM 4980 C CA . ARG D 1 93 ? -5.91100 -7.57000 30.64500 1.000 25.78858 91 ARG D CA 1
ATOM 4981 C C . ARG D 1 93 ? -6.55700 -6.64500 29.62000 1.000 29.01473 91 ARG D C 1
ATOM 4982 O O . ARG D 1 93 ? -7.06100 -7.10900 28.59000 1.000 27.47632 91 ARG D O 1
ATOM 4990 N N . ALA D 1 94 ? -6.56900 -5.33800 29.89200 1.000 23.07635 92 ALA D N 1
ATOM 4991 C CA . ALA D 1 94 ? -7.11500 -4.38800 28.92700 1.000 19.71223 92 ALA D CA 1
ATOM 4992 C C . ALA D 1 94 ? -6.28900 -4.36500 27.64700 1.000 28.53315 92 ALA D C 1
ATOM 4993 O O . ALA D 1 94 ? -6.84200 -4.32800 26.54100 1.000 24.67658 92 ALA D O 1
ATOM 4995 N N . LEU D 1 95 ? -4.96000 -4.38200 27.77600 1.000 19.85717 93 LEU D N 1
ATOM 4996 C CA . LEU D 1 95 ? -4.11000 -4.45700 26.59300 1.000 20.79300 93 LEU D CA 1
ATOM 4997 C C . LEU D 1 95 ? -4.24500 -5.80100 25.89200 1.000 23.04933 93 LEU D C 1
ATOM 4998 O O . LEU D 1 95 ? -4.12800 -5.87100 24.66300 1.000 30.26760 93 LEU D O 1
ATOM 5003 N N . ALA D 1 96 ? -4.48700 -6.87400 26.65000 1.000 24.25170 94 ALA D N 1
ATOM 5004 C CA . ALA D 1 96 ? -4.74200 -8.17100 26.03400 1.000 27.31216 94 ALA D CA 1
ATOM 5005 C C . ALA D 1 96 ? -6.00700 -8.13400 25.18700 1.000 31.41103 94 ALA D C 1
ATOM 5006 O O . ALA D 1 96 ? -6.05400 -8.72400 24.10100 1.000 38.91241 94 ALA D O 1
ATOM 5008 N N . PHE D 1 97 ? -7.04900 -7.45500 25.67500 1.000 26.48683 95 PHE D N 1
ATOM 5009 C CA . PHE D 1 97 ? -8.27100 -7.30200 24.89300 1.000 21.20972 95 PHE D CA 1
ATOM 5010 C C . PHE D 1 97 ? -8.01200 -6.51200 23.61600 1.000 27.60205 95 PHE D C 1
ATOM 5011 O O . PHE D 1 97 ? -8.50100 -6.87800 22.54000 1.000 39.25764 95 PHE D O 1
ATOM 5019 N N . TRP D 1 98 ? -7.25800 -5.41400 23.71800 1.000 28.35429 96 TRP D N 1
ATOM 5020 C CA . TRP D 1 98 ? -7.00400 -4.58500 22.54400 1.000 19.55642 96 TRP D CA 1
ATOM 5021 C C . TRP D 1 98 ? -6.18700 -5.33600 21.49900 1.000 15.24255 96 TRP D C 1
ATOM 5022 O O . TRP D 1 98 ? -6.48200 -5.26000 20.30100 1.000 25.69613 96 TRP D O 1
ATOM 5033 N N . THR D 1 99 ? -5.16300 -6.07600 21.93400 1.000 17.90567 97 THR D N 1
ATOM 50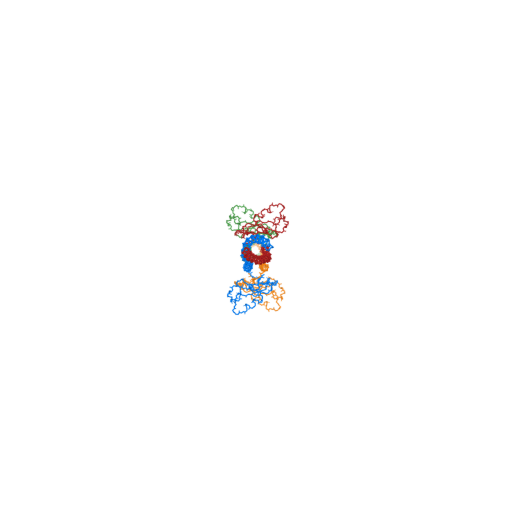34 C CA . THR D 1 99 ? -4.35000 -6.83500 20.98900 1.000 16.79842 97 THR D CA 1
ATOM 5035 C C . THR D 1 99 ? -5.16900 -7.91700 20.29700 1.000 23.94060 97 THR D C 1
ATOM 5036 O O . THR D 1 99 ? -4.98000 -8.17900 19.10300 1.000 31.92586 97 THR D O 1
ATOM 5040 N N . TYR D 1 100 ? -6.08300 -8.56100 21.03000 1.000 31.24170 98 TYR D N 1
ATOM 5041 C CA . TYR D 1 100 ? -6.93700 -9.57200 20.41500 1.000 35.10232 98 TYR D CA 1
ATOM 5042 C C . TYR D 1 100 ? -7.82900 -8.96300 19.34100 1.000 32.97954 98 TYR D C 1
ATOM 5043 O O . TYR D 1 100 ? -7.99400 -9.54100 18.26000 1.000 32.51241 98 TYR D O 1
ATOM 5052 N N . GLN D 1 101 ? -8.41500 -7.79600 19.62100 1.000 27.24743 99 GLN D N 1
ATOM 5053 C CA . GLN D 1 101 ? -9.23800 -7.12300 18.62000 1.000 25.66458 99 GLN D CA 1
ATOM 5054 C C . GLN D 1 101 ? -8.41300 -6.72600 17.40300 1.000 32.13623 99 GLN D C 1
ATOM 5055 O O . GLN D 1 101 ? -8.86800 -6.86600 16.26100 1.000 26.76467 99 GLN D O 1
ATOM 5061 N N . VAL D 1 102 ? -7.19700 -6.22300 17.62900 1.000 30.90660 100 VAL D N 1
ATOM 5062 C CA . VAL D 1 102 ? -6.32400 -5.86000 16.51600 1.000 23.26695 100 VAL D CA 1
ATOM 5063 C C . VAL D 1 102 ? -5.95200 -7.09500 15.70400 1.000 15.63642 100 VAL D C 1
ATOM 5064 O O . VAL D 1 102 ? -5.97700 -7.07300 14.46700 1.000 21.56308 100 VAL D O 1
ATOM 5068 N N . HIS D 1 103 ? -5.61200 -8.19400 16.38400 1.000 19.60550 101 HIS D N 1
ATOM 5069 C CA . HIS D 1 103 ? -5.22200 -9.40900 15.67400 1.000 16.01440 101 HIS D CA 1
ATOM 5070 C C . HIS D 1 103 ? -6.37500 -9.96300 14.84600 1.000 24.64980 101 HIS D C 1
ATOM 5071 O O . HIS D 1 103 ? -6.17900 -10.37400 13.69600 1.000 34.35631 101 HIS D O 1
ATOM 5078 N N . GLN D 1 104 ? -7.58500 -9.98600 15.41100 1.000 31.56235 102 GLN D N 1
ATOM 5079 C CA . GLN D 1 104 ? -8.73600 -10.47800 14.65800 1.000 27.61648 102 GLN D CA 1
ATOM 5080 C C . GLN D 1 104 ? -9.05500 -9.56800 13.47900 1.000 24.75441 102 GLN D C 1
ATOM 5081 O O . GLN D 1 104 ? -9.42500 -10.04900 12.40100 1.000 30.27818 102 GLN D O 1
ATOM 5087 N N . GLU D 1 105 ? -8.93200 -8.25200 13.66600 1.000 26.47299 103 GLU D N 1
ATOM 5088 C CA . GLU D 1 105 ? -9.12000 -7.33300 12.54800 1.000 26.70518 103 GLU D CA 1
ATOM 5089 C C . GLU D 1 105 ? -8.06800 -7.56000 11.47000 1.000 31.06400 103 GLU D C 1
ATOM 5090 O O . GLU D 1 105 ? -8.37800 -7.53000 10.27300 1.000 38.06666 103 GLU D O 1
ATOM 5096 N N . ARG D 1 106 ? -6.81700 -7.79000 11.87600 1.000 30.75016 104 ARG D N 1
ATOM 5097 C CA . ARG D 1 106 ? -5.75700 -8.04600 10.90700 1.000 26.67787 104 ARG D CA 1
ATOM 5098 C C . ARG D 1 106 ? -6.02000 -9.32500 10.12200 1.000 39.17662 104 ARG D C 1
ATOM 5099 O O . ARG D 1 106 ? -5.82600 -9.36400 8.90100 1.000 54.37787 104 ARG D O 1
ATOM 5107 N N . LEU D 1 107 ? -6.46300 -10.38500 10.80600 1.000 34.15226 105 LEU D N 1
ATOM 5108 C CA . LEU D 1 107 ? -6.78000 -11.63100 10.11500 1.000 30.70713 105 LEU D CA 1
ATOM 5109 C C . LEU D 1 107 ? -7.95200 -11.44900 9.15900 1.000 33.32808 105 LEU D C 1
ATOM 5110 O O . LEU D 1 107 ? -7.95300 -12.00300 8.05300 1.000 39.34690 105 LEU D O 1
ATOM 5115 N N . TYR D 1 108 ? -8.96500 -10.68400 9.57300 1.000 37.19234 106 TYR D N 1
ATOM 5116 C CA . TYR D 1 108 ? -10.10700 -10.42500 8.70200 1.000 35.72062 106 TYR D CA 1
ATOM 5117 C C . TYR D 1 108 ? -9.68600 -9.66800 7.44800 1.000 38.83993 106 TYR D C 1
ATOM 5118 O O . TYR D 1 108 ? -10.14700 -9.97700 6.34300 1.000 44.58082 106 TYR D O 1
ATOM 5127 N N . GLN D 1 109 ? -8.81700 -8.66600 7.60100 1.000 37.40452 107 GLN D N 1
ATOM 5128 C CA . GLN D 1 109 ? -8.35800 -7.90300 6.44500 1.000 38.33295 107 GLN D CA 1
ATOM 5129 C C . GLN D 1 109 ? -7.53200 -8.76800 5.49900 1.000 41.85156 107 GLN D C 1
ATOM 5130 O O . GLN D 1 109 ? -7.67300 -8.66600 4.27500 1.000 54.43915 107 GLN D O 1
ATOM 5136 N N . GLU D 1 110 ? -6.66200 -9.62100 6.04700 1.000 38.14673 108 GLU D N 1
ATOM 5137 C CA . GLU D 1 110 ? -5.87100 -10.51200 5.20300 1.000 28.97766 108 GLU D CA 1
ATOM 5138 C C . GLU D 1 110 ? -6.76000 -11.49700 4.45500 1.000 40.46154 108 GLU D C 1
ATOM 5139 O O . GLU D 1 110 ? -6.52200 -11.78800 3.27600 1.000 53.59209 108 GLU D O 1
ATOM 5145 N N . TYR D 1 111 ? -7.78400 -12.03000 5.12700 1.000 31.50163 109 TYR D N 1
ATOM 5146 C CA . TYR D 1 111 ? -8.70800 -12.94800 4.46700 1.000 32.55643 109 TYR D CA 1
ATOM 5147 C C . TYR D 1 111 ? -9.47300 -12.25700 3.34400 1.000 49.52081 109 TYR D C 1
ATOM 5148 O O . TYR D 1 111 ? -9.65900 -12.83200 2.26500 1.000 53.61058 109 TYR D O 1
ATOM 5157 N N . ASN D 1 112 ? -9.93500 -11.02600 3.58400 1.000 49.02622 110 ASN D N 1
ATOM 5158 C CA . ASN D 1 112 ? -10.65400 -10.29100 2.54700 1.000 42.93050 110 ASN D CA 1
ATOM 5159 C C . ASN D 1 112 ? -9.75000 -9.97000 1.36200 1.000 41.05780 110 ASN D C 1
ATOM 5160 O O . ASN D 1 112 ? -10.18800 -10.03600 0.20800 1.000 44.51096 110 ASN D O 1
ATOM 5165 N N . PHE D 1 113 ? -8.49200 -9.61000 1.62700 1.000 40.95866 111 PHE D N 1
ATOM 5166 C CA . PHE D 1 113 ? -7.56000 -9.34400 0.53500 1.000 42.87198 111 PHE D CA 1
ATOM 5167 C C . PHE D 1 113 ? -7.31800 -10.59700 -0.29600 1.000 43.89809 111 PHE D C 1
ATOM 5168 O O . PHE D 1 113 ? -7.23900 -10.52800 -1.52800 1.000 57.45726 111 PHE D O 1
ATOM 5176 N N . SER D 1 114 ? -7.18800 -11.75200 0.36200 1.000 43.13878 112 SER D N 1
ATOM 5177 C CA . SER D 1 114 ? -7.04400 -13.00700 -0.36800 1.000 44.21647 112 SER D CA 1
ATOM 5178 C C . SER D 1 114 ? -8.28700 -13.30800 -1.19500 1.000 49.79674 112 SER D C 1
ATOM 5179 O O . SER D 1 114 ? -8.18600 -13.76500 -2.34000 1.000 57.09463 112 SER D O 1
ATOM 5182 N N . LYS D 1 115 ? -9.47200 -13.06900 -0.62600 1.000 47.98786 113 LYS D N 1
ATOM 5183 C CA . LYS D 1 115 ? -10.70800 -13.25700 -1.37800 1.000 50.60103 113 LYS D CA 1
ATOM 5184 C C . LYS D 1 115 ? -10.78800 -12.29800 -2.55900 1.000 50.89742 113 LYS D C 1
ATOM 5185 O O . LYS D 1 115 ? -11.22000 -12.68100 -3.65300 1.000 52.13993 113 LYS D O 1
ATOM 5191 N N . ALA D 1 116 ? -10.38100 -11.04200 -2.35500 1.000 46.10536 114 ALA D N 1
ATOM 5192 C CA . ALA D 1 116 ? -10.41000 -10.06600 -3.44000 1.000 46.11443 114 ALA D CA 1
ATOM 5193 C C . ALA D 1 116 ? -9.46500 -10.46400 -4.56900 1.000 53.00591 114 ALA D C 1
ATOM 5194 O O . ALA D 1 116 ? -9.81000 -10.33500 -5.75000 1.000 54.91735 114 ALA D O 1
ATOM 5196 N N . GLU D 1 117 ? -8.26700 -10.94500 -4.22400 1.000 60.00969 115 GLU D N 1
ATOM 5197 C CA . GLU D 1 117 ? -7.32600 -11.39500 -5.24600 1.000 49.12972 115 GLU D CA 1
ATOM 5198 C C . GLU D 1 117 ? -7.88400 -12.57600 -6.03000 1.000 51.96797 115 GLU D C 1
ATOM 5199 O O . GLU D 1 117 ? -7.75500 -12.63300 -7.25900 1.000 51.31178 115 GLU D O 1
ATOM 5205 N N . GLY D 1 118 ? -8.50500 -13.53100 -5.33400 1.000 73.92315 116 GLY D N 1
ATOM 5206 C CA . GLY D 1 118 ? -9.10400 -14.66200 -6.02300 1.000 73.21586 116 GLY D CA 1
ATOM 5207 C C . GLY D 1 118 ? -10.25600 -14.25400 -6.92100 1.000 70.49529 116 GLY D C 1
ATOM 5208 O O . GLY D 1 118 ? -10.37100 -14.72900 -8.05300 1.000 75.04228 116 GLY D O 1
ATOM 5209 N N . HIS D 1 119 ? -11.12500 -13.36800 -6.42800 1.000 52.23195 117 HIS D N 1
ATOM 5210 C CA . HIS D 1 119 ? -12.22400 -12.87600 -7.25100 1.000 49.30087 117 HIS D CA 1
ATOM 5211 C C . HIS D 1 119 ? -11.70600 -12.10300 -8.45600 1.000 50.92233 117 HIS D C 1
ATOM 5212 O O . HIS D 1 119 ? -12.24900 -12.22600 -9.55900 1.000 64.61590 117 HIS D O 1
ATOM 5219 N N . LEU D 1 120 ? -10.66000 -11.29600 -8.26200 1.000 48.93741 118 LEU D N 1
ATOM 5220 C CA . LEU D 1 120 ? -10.08700 -10.54100 -9.37200 1.000 48.79991 118 LEU D CA 1
ATOM 5221 C C . LEU D 1 120 ? -9.56200 -11.47200 -10.45700 1.000 57.74245 118 LEU D C 1
ATOM 5222 O O . LEU D 1 120 ? -9.81700 -11.25900 -11.64700 1.000 69.92015 118 LEU D O 1
ATOM 5227 N N . LYS D 1 121 ? -8.84000 -12.52400 -10.06100 1.000 57.60070 119 LYS D N 1
ATOM 5228 C CA . LYS D 1 121 ? -8.33500 -13.48600 -11.03700 1.000 50.93643 119 LYS D CA 1
ATOM 5229 C C . LYS D 1 121 ? -9.47500 -14.22500 -11.72300 1.000 67.09717 119 LYS D C 1
ATOM 5230 O O . LYS D 1 121 ? -9.39900 -14.51600 -12.92300 1.000 94.71853 119 LYS D O 1
ATOM 5236 N N . GLN D 1 122 ? -10.53400 -14.55000 -10.97700 1.000 64.11896 120 GLN D N 1
ATOM 5237 C CA . GLN D 1 122 ? -11.69600 -15.18800 -11.58900 1.000 65.49261 120 GLN D CA 1
ATOM 5238 C C . GLN D 1 122 ? -12.34800 -14.27200 -12.61700 1.000 67.06362 120 GLN D C 1
ATOM 5239 O O . GLN D 1 122 ? -12.76700 -14.72700 -13.68800 1.000 78.78486 120 GLN D O 1
ATOM 5245 N N . MET D 1 123 ? -12.44500 -12.97600 -12.31000 1.000 64.85989 121 MET D N 1
ATOM 5246 C CA . MET D 1 123 ? -13.03000 -12.03500 -13.26200 1.000 68.79589 121 MET D CA 1
ATOM 5247 C C . MET D 1 123 ? -12.17200 -11.90400 -14.51600 1.000 72.61701 121 MET D C 1
ATOM 5248 O O . MET D 1 123 ? -12.70400 -11.77500 -15.62400 1.000 79.97638 121 MET D O 1
ATOM 5253 N N . GLU D 1 124 ? -10.84300 -11.92400 -14.36300 1.000 94.11109 122 GLU D N 1
ATOM 5254 C CA . GLU D 1 124 ? -9.96700 -11.92200 -15.53200 1.000 97.00888 122 GLU D CA 1
ATOM 5255 C C . GLU D 1 124 ? -10.19600 -13.15700 -16.39100 1.000 99.11050 122 GLU D C 1
ATOM 5256 O O . GLU D 1 124 ? -10.34700 -13.05300 -17.61400 1.000 101.94074 122 GLU D O 1
ATOM 5262 N N . LYS D 1 125 ? -10.33400 -14.34900 -15.77400 1.000 97.85267 123 LYS D N 1
ATOM 5263 C CA . LYS D 1 125 ? -10.65800 -15.57600 -16.53200 1.000 85.05829 123 LYS D CA 1
ATOM 5264 C C . LYS D 1 125 ? -12.00900 -15.46300 -17.22700 1.000 65.64369 123 LYS D C 1
ATOM 5265 O O . LYS D 1 125 ? -12.14900 -15.84400 -18.39500 1.000 62.28475 123 LYS D O 1
ATOM 5271 N N . ILE D 1 126 ? -13.01700 -14.94500 -16.52400 1.000 59.73041 124 ILE D N 1
ATOM 5272 C CA . ILE D 1 126 ? -14.34500 -14.81800 -17.11600 1.000 66.10120 124 ILE D CA 1
ATOM 5273 C C . ILE D 1 126 ? -14.32600 -13.82300 -18.26900 1.000 80.98712 124 ILE D C 1
ATOM 5274 O O . ILE D 1 126 ? -14.91700 -14.06800 -19.32800 1.000 78.63224 124 ILE D O 1
ATOM 5279 N N . TYR D 1 127 ? -13.64300 -12.68900 -18.08800 1.000 71.81389 125 TYR D N 1
ATOM 5280 C CA . TYR D 1 127 ? -13.59600 -11.67700 -19.13900 1.000 68.60823 125 TYR D CA 1
ATOM 5281 C C . TYR D 1 127 ? -12.90500 -12.20700 -20.39000 1.000 70.60507 125 TYR D C 1
ATOM 5282 O O . TYR D 1 127 ? -13.35600 -11.94800 -21.51200 1.000 72.81759 125 TYR D O 1
ATOM 5291 N N . THR D 1 128 ? -11.81200 -12.95500 -20.21800 1.000 73.46182 126 THR D N 1
ATOM 5292 C CA . THR D 1 128 ? -11.12100 -13.52600 -21.37100 1.000 68.48526 126 THR D CA 1
ATOM 5293 C C . THR D 1 128 ? -11.99900 -14.53900 -22.09500 1.000 72.09156 126 THR D C 1
ATOM 5294 O O . THR D 1 128 ? -11.99100 -14.60600 -23.32900 1.000 87.36497 126 THR D O 1
ATOM 5298 N N . GLN D 1 129 ? -12.75700 -15.34300 -21.34400 1.000 69.32392 127 GLN D N 1
ATOM 5299 C CA . GLN D 1 129 ? -13.67600 -16.28600 -21.97400 1.000 65.11228 127 GLN D CA 1
ATOM 5300 C C . GLN D 1 129 ? -14.75200 -15.56100 -22.77000 1.000 77.78440 127 GLN D C 1
ATOM 5301 O O . GLN D 1 129 ? -15.12700 -15.99900 -23.86400 1.000 93.57172 127 GLN D O 1
ATOM 5307 N N . GLN D 1 130 ? -15.27200 -14.45800 -22.23200 1.000 66.04911 128 GLN D N 1
ATOM 5308 C CA . GLN D 1 130 ? -16.27500 -13.69100 -22.96300 1.000 72.11615 128 GLN D CA 1
ATOM 5309 C C . GLN D 1 130 ? -15.68300 -13.07000 -24.22100 1.000 70.49100 128 GLN D C 1
ATOM 5310 O O . GLN D 1 130 ? -16.35800 -12.98800 -25.25400 1.000 62.13963 128 GLN D O 1
ATOM 5316 N N . ILE D 1 131 ? -14.42700 -12.62200 -24.15400 1.000 81.39381 129 ILE D N 1
ATOM 5317 C CA . ILE D 1 131 ? -13.74900 -12.12900 -25.35000 1.000 77.84144 129 ILE D CA 1
ATOM 5318 C C . ILE D 1 131 ? -13.55600 -13.25700 -26.35600 1.000 80.17583 129 ILE D C 1
ATOM 5319 O O . ILE D 1 131 ? -13.71000 -13.06000 -27.56700 1.000 85.29627 129 ILE D O 1
ATOM 5324 N N . GLN D 1 132 ? -13.21600 -14.45500 -25.87200 1.000 99.70234 130 GLN D N 1
ATOM 5325 C CA . GLN D 1 132 ? -13.07200 -15.60200 -26.76400 1.000 102.00638 130 GLN D CA 1
ATOM 5326 C C . GLN D 1 132 ? -14.37900 -15.90500 -27.48300 1.000 101.14297 130 GLN D C 1
ATOM 5327 O O . GLN D 1 132 ? -14.37700 -16.25100 -28.67000 1.000 104.65893 130 GLN D O 1
ATOM 5333 N N . SER D 1 133 ? -15.50700 -15.79500 -26.77400 1.000 72.13467 131 SER D N 1
ATOM 5334 C CA . SER D 1 133 ? -16.80400 -16.00900 -27.40600 1.000 78.33083 131 SER D CA 1
ATOM 5335 C C . SER D 1 133 ? -17.05100 -15.00000 -28.52200 1.000 91.58102 131 SER D C 1
ATOM 5336 O O . SER D 1 133 ? -17.49700 -15.37000 -29.61400 1.000 101.74873 131 SER D O 1
ATOM 5339 N N . LYS D 1 134 ? -16.75500 -13.72100 -28.27000 1.000 86.67410 132 LYS D N 1
ATOM 5340 C CA . LYS D 1 134 ? -16.97700 -12.69100 -29.28100 1.000 84.86184 132 LYS D CA 1
ATOM 5341 C C . LYS D 1 134 ? -16.07100 -12.88800 -30.49100 1.000 78.85845 132 LYS D C 1
ATOM 5342 O O . LYS D 1 134 ? -16.47400 -12.60600 -31.62600 1.000 82.87333 132 LYS D O 1
ATOM 5348 N N . ASP D 1 135 ? -14.83800 -13.35200 -30.26700 1.000 77.08541 133 ASP D N 1
ATOM 5349 C CA . ASP D 1 135 ? -13.95200 -13.66700 -31.38400 1.000 79.75089 133 ASP D CA 1
ATOM 5350 C C . ASP D 1 135 ? -14.51400 -14.80500 -32.22700 1.000 80.38197 133 ASP D C 1
ATOM 5351 O O . ASP D 1 135 ? -14.36700 -14.80800 -33.45600 1.000 78.56692 133 ASP D O 1
ATOM 5356 N N . VAL D 1 136 ? -15.14200 -15.79200 -31.58200 1.000 78.07917 134 VAL D N 1
ATOM 5357 C CA . VAL D 1 136 ? -15.79300 -16.86800 -32.32600 1.000 78.04962 134 VAL D CA 1
ATOM 5358 C C . VAL D 1 136 ? -16.94700 -16.31900 -33.15500 1.000 97.21887 134 VAL D C 1
ATOM 5359 O O . VAL D 1 136 ? -17.13500 -16.70300 -34.31600 1.000 108.41196 134 VAL D O 1
ATOM 5363 N N . GLU D 1 137 ? -17.74200 -15.41700 -32.57400 1.000 85.90423 135 GLU D N 1
ATOM 5364 C CA . GLU D 1 137 ? -18.83200 -14.80300 -33.32600 1.000 85.42365 135 GLU D CA 1
ATOM 5365 C C . GLU D 1 137 ? -18.30300 -13.98500 -34.49700 1.000 95.93540 135 GLU D C 1
ATOM 5366 O O . GLU D 1 137 ? -18.91000 -13.96600 -35.57500 1.000 98.36273 135 GLU D O 1
ATOM 5372 N N . LEU D 1 138 ? -17.18100 -13.28800 -34.29800 1.000 95.03363 136 LEU D N 1
ATOM 5373 C CA . LEU D 1 138 ? -16.57500 -12.53700 -35.39300 1.000 98.47727 136 LEU D CA 1
ATOM 5374 C C . LEU D 1 138 ? -16.14800 -13.46300 -36.52400 1.000 108.08721 136 LEU D C 1
ATOM 5375 O O . LEU D 1 138 ? -16.37300 -13.15900 -37.70100 1.000 119.65851 136 LEU D O 1
ATOM 5380 N N . THR D 1 139 ? -15.53700 -14.60200 -36.18700 1.000 107.54723 137 THR D N 1
ATOM 5381 C CA . THR D 1 139 ? -15.15100 -15.56400 -37.21500 1.000 102.56628 137 THR D CA 1
ATOM 5382 C C . THR D 1 139 ? -16.37500 -16.14000 -37.91500 1.000 114.99311 137 THR D C 1
ATOM 5383 O O . THR D 1 139 ? -16.33800 -16.41200 -39.12100 1.000 129.16482 137 THR D O 1
ATOM 5387 N N . SER D 1 140 ? -17.46400 -16.34700 -37.17100 1.000 104.32016 138 SER D N 1
ATOM 5388 C CA . SER D 1 140 ? -18.69700 -16.83500 -37.78000 1.000 101.76254 138 SER D CA 1
ATOM 5389 C C . SER D 1 140 ? -19.23800 -15.83800 -38.79900 1.000 121.43066 138 SER D C 1
ATOM 5390 O O . SER D 1 140 ? -19.69000 -16.22800 -39.88300 1.000 124.53012 138 SER D O 1
ATOM 5393 N N . MET D 1 141 ? -19.20800 -14.54600 -38.46400 1.000 132.43579 139 MET D N 1
ATOM 5394 C CA . MET D 1 141 ? -19.63300 -13.52900 -39.42100 1.000 137.52474 139 MET D CA 1
ATOM 5395 C C . MET D 1 141 ? -18.68700 -13.46600 -40.61500 1.000 133.15738 139 MET D C 1
ATOM 5396 O O . MET D 1 141 ? -19.12600 -13.23900 -41.74800 1.000 130.86246 139 MET D O 1
ATOM 5401 N N . LYS D 1 142 ? -17.38400 -13.65500 -40.37900 1.000 120.35006 140 LYS D N 1
ATOM 5402 C CA . LYS D 1 142 ? -16.43300 -13.71400 -41.48600 1.000 110.69554 140 LYS D CA 1
ATOM 5403 C C . LYS D 1 142 ? -16.76400 -14.86400 -42.42800 1.000 106.52776 140 LYS D C 1
ATOM 5404 O O . LYS D 1 142 ? -16.71600 -14.70600 -43.65300 1.000 97.30636 140 LYS D O 1
ATOM 5410 N N . GLY D 1 143 ? -17.10100 -16.02900 -41.87000 1.000 103.57412 141 GLY D N 1
ATOM 5411 C CA . GLY D 1 143 ? -17.44800 -17.16800 -42.70300 1.000 97.85917 141 GLY D CA 1
ATOM 5412 C C . GLY D 1 143 ? -18.69000 -16.92900 -43.53900 1.000 95.73651 141 GLY D C 1
ATOM 5413 O O . GLY D 1 143 ? -18.73300 -17.28900 -44.71800 1.000 107.92429 141 GLY D O 1
ATOM 5414 N N . GLU D 1 144 ? -19.72200 -16.32500 -42.94000 1.000 87.44882 142 GLU D N 1
ATOM 5415 C CA . GLU D 1 144 ? -20.94900 -16.05200 -43.68100 1.000 91.03130 142 GLU D CA 1
ATOM 5416 C C . GLU D 1 144 ? -20.74500 -14.95900 -44.72500 1.000 105.47343 142 GLU D C 1
ATOM 5417 O O . GLU D 1 144 ? -21.36100 -15.00600 -45.79600 1.000 103.81622 142 GLU D O 1
ATOM 5423 N N . VAL D 1 145 ? -19.90100 -13.96600 -44.42900 1.000 105.49385 143 VAL D N 1
ATOM 5424 C CA . VAL D 1 145 ? -19.57600 -12.94400 -45.42100 1.000 95.84197 143 VAL D CA 1
ATOM 5425 C C . VAL D 1 145 ? -18.87700 -13.57300 -46.62100 1.000 98.00481 143 VAL D C 1
ATOM 5426 O O . VAL D 1 145 ? -19.16300 -13.23200 -47.77600 1.000 103.44236 143 VAL D O 1
ATOM 5430 N N . THR D 1 146 ? -17.94600 -14.49700 -46.36900 1.000 95.78669 144 THR D N 1
ATOM 5431 C CA . THR D 1 146 ? -17.31600 -15.21800 -47.46800 1.000 90.22240 144 THR D CA 1
ATOM 5432 C C . THR D 1 146 ? -18.33900 -16.03800 -48.24100 1.000 84.25610 144 THR D C 1
ATOM 5433 O O . THR D 1 146 ? -18.28300 -16.10700 -49.47400 1.000 88.87258 144 THR D O 1
ATOM 5437 N N . SER D 1 147 ? -19.28400 -16.66600 -47.53500 1.000 96.21499 145 SER D N 1
ATOM 5438 C CA . SER D 1 147 ? -20.32300 -17.43600 -48.21200 1.000 92.34190 145 SER D CA 1
ATOM 5439 C C . SER D 1 147 ? -21.18800 -16.54200 -49.09100 1.000 102.55063 145 SER D C 1
ATOM 5440 O O . SER D 1 147 ? -21.55400 -16.92700 -50.20700 1.000 110.04841 145 SER D O 1
ATOM 5443 N N . MET D 1 148 ? -21.53400 -15.34900 -48.60100 1.000 108.59396 146 MET D N 1
ATOM 5444 C CA . MET D 1 148 ? -22.34200 -14.43200 -49.39900 1.000 106.18297 146 MET D CA 1
ATOM 5445 C C . MET D 1 148 ? -21.61000 -14.01400 -50.66800 1.000 110.47845 146 MET D C 1
ATOM 5446 O O . MET D 1 148 ? -22.21300 -13.94800 -51.74500 1.000 113.13571 146 MET D O 1
ATOM 5451 N N . LYS D 1 149 ? -20.30900 -13.72600 -50.56200 1.000 107.00742 147 LYS D N 1
ATOM 5452 C CA . LYS D 1 149 ? -19.53300 -13.34000 -51.73800 1.000 105.35351 147 LYS D CA 1
ATOM 5453 C C . LYS D 1 149 ? -19.40700 -14.49100 -52.73000 1.000 107.75605 147 LYS D C 1
ATOM 5454 O O . LYS D 1 149 ? -19.50200 -14.28100 -53.94600 1.000 103.72515 147 LYS D O 1
ATOM 5460 N N . LYS D 1 150 ? -19.17200 -15.70900 -52.23400 1.000 105.61059 148 LYS D N 1
ATOM 5461 C CA . LYS D 1 150 ? -19.11300 -16.86700 -53.12300 1.000 95.56765 148 LYS D CA 1
ATOM 5462 C C . LYS D 1 150 ? -20.45400 -17.10300 -53.80400 1.000 99.31622 148 LYS D C 1
ATOM 5463 O O . LYS D 1 150 ? -20.50800 -17.37900 -55.00800 1.000 109.99020 148 LYS D O 1
ATOM 5469 N N . VAL D 1 151 ? -21.55100 -17.00100 -53.04800 1.000 100.34115 149 VAL D N 1
ATOM 5470 C CA . VAL D 1 151 ? -22.87700 -17.14600 -53.64200 1.000 106.36488 149 VAL D CA 1
ATOM 5471 C C . VAL D 1 151 ? -23.13500 -16.02700 -54.64400 1.000 123.23915 149 VAL D C 1
ATOM 5472 O O . VAL D 1 151 ? -23.67600 -16.26000 -55.73100 1.000 126.01604 149 VAL D O 1
ATOM 5476 N N . LEU D 1 152 ? -22.74100 -14.79800 -54.30200 1.000 127.28519 150 LEU D N 1
ATOM 5477 C CA . LEU D 1 152 ? -22.94000 -13.67500 -55.21400 1.000 119.81896 150 LEU D CA 1
ATOM 5478 C C . LEU D 1 152 ? -22.24000 -13.91200 -56.54600 1.000 121.18115 150 LEU D C 1
ATOM 5479 O O . LEU D 1 152 ? -22.84800 -13.77200 -57.61300 1.000 122.26491 150 LEU D O 1
ATOM 5484 N N . GLU D 1 153 ? -20.96000 -14.28600 -56.50400 1.000 121.47001 151 GLU D N 1
ATOM 5485 C CA . GLU D 1 153 ? -20.20400 -14.45700 -57.74000 1.000 127.26841 151 GLU D CA 1
ATOM 5486 C C . GLU D 1 153 ? -20.71700 -15.64600 -58.54500 1.000 132.10960 151 GLU D C 1
ATOM 5487 O O . GLU D 1 153 ? -20.92300 -15.54100 -59.75900 1.000 124.00935 151 GLU D O 1
ATOM 5493 N N . GLU D 1 154 ? -20.93700 -16.78600 -57.88400 1.000 120.33900 152 GLU D N 1
ATOM 5494 C CA . GLU D 1 154 ? -21.38200 -17.97900 -58.59800 1.000 112.72451 152 GLU D CA 1
ATOM 5495 C C . GLU D 1 154 ? -22.73200 -17.75300 -59.26700 1.000 118.92848 152 GLU D C 1
ATOM 5496 O O . GLU D 1 154 ? -22.92300 -18.10100 -60.43800 1.000 122.73699 152 GLU D O 1
ATOM 5502 N N . TYR D 1 155 ? -23.68200 -17.16500 -58.53800 1.000 120.65791 153 TYR D N 1
ATOM 5503 C CA . TYR D 1 155 ? -25.02400 -16.98800 -59.08500 1.000 124.59145 153 TYR D CA 1
ATOM 5504 C C . TYR D 1 155 ? -25.04100 -15.95700 -60.20500 1.000 121.89348 153 TYR D C 1
ATOM 5505 O O . TYR D 1 155 ? -25.68700 -16.17000 -61.23700 1.000 115.89034 153 TYR D O 1
ATOM 5514 N N . LYS D 1 156 ? -24.34200 -14.83300 -60.02400 1.000 116.03966 154 LYS D N 1
ATOM 5515 C CA . LYS D 1 156 ? -24.34800 -13.79100 -61.04600 1.000 106.84910 154 LYS D CA 1
ATOM 5516 C C . LYS D 1 156 ? -23.60700 -14.23300 -62.30400 1.000 120.30698 154 LYS D C 1
ATOM 5517 O O . LYS D 1 156 ? -24.01600 -13.89200 -63.42000 1.000 127.94960 154 LYS D O 1
ATOM 5523 N N . LYS D 1 157 ? -22.50700 -14.97700 -62.14700 1.000 115.68725 155 LYS D N 1
ATOM 5524 C CA . LYS D 1 157 ? -21.77400 -15.47000 -63.31100 1.000 111.43141 155 LYS D CA 1
ATOM 5525 C C . LYS D 1 157 ? -22.59000 -16.49400 -64.09200 1.000 103.90608 155 LYS D C 1
ATOM 5526 O O . LYS D 1 157 ? -22.61800 -16.46000 -65.32800 1.000 109.03202 155 LYS D O 1
ATOM 5532 N N . LYS D 1 158 ? -23.24900 -17.42100 -63.39100 1.000 97.60100 156 LYS D N 1
ATOM 5533 C CA . LYS D 1 158 ? -24.16600 -18.34100 -64.05800 1.000 90.25227 156 LYS D CA 1
ATOM 5534 C C . LYS D 1 158 ? -25.34000 -17.59100 -64.67400 1.000 102.08028 156 LYS D C 1
ATOM 5535 O O . LYS D 1 158 ? -25.77700 -17.90700 -65.78700 1.000 97.77349 156 LYS D O 1
ATOM 5541 N N . PHE D 1 159 ? -25.87000 -16.59600 -63.95600 1.000 106.00565 157 PHE D N 1
ATOM 5542 C CA . PHE D 1 159 ? -26.95100 -15.77400 -64.49000 1.000 98.16137 157 PHE D CA 1
ATOM 5543 C C . PHE D 1 159 ? -26.50700 -15.02400 -65.74000 1.000 93.96092 157 PHE D C 1
ATOM 5544 O O . PHE D 1 159 ? -27.25200 -14.94700 -66.72500 1.000 87.10073 157 PHE D O 1
ATOM 5552 N N . SER D 1 160 ? -25.29600 -14.46200 -65.72000 1.000 106.44576 158 SER D N 1
ATOM 5553 C CA . SER D 1 160 ? -24.78500 -13.76300 -66.89600 1.000 117.35865 158 SER D CA 1
ATOM 5554 C C . SER D 1 160 ? -24.57300 -14.72200 -68.06100 1.000 112.69096 158 SER D C 1
ATOM 5555 O O . SER D 1 160 ? -24.87100 -14.38300 -69.21200 1.000 107.78040 158 SER D O 1
ATOM 5558 N N . ASP D 1 161 ? -24.05200 -15.92100 -67.78200 1.000 94.33201 159 ASP D N 1
ATOM 5559 C CA . ASP D 1 161 ? -23.82200 -16.89400 -68.84500 1.000 89.69383 159 ASP D CA 1
ATOM 5560 C C . ASP D 1 161 ? -25.13100 -17.31100 -69.50300 1.000 89.74323 159 ASP D C 1
ATOM 5561 O O . ASP D 1 161 ? -25.20300 -17.44500 -70.73000 1.000 92.83606 159 ASP D O 1
ATOM 5566 N N . ILE D 1 162 ? -26.17900 -17.51700 -68.70100 1.000 86.29337 160 ILE D N 1
ATOM 5567 C CA . ILE D 1 162 ? -27.48700 -17.86500 -69.25100 1.000 79.34907 160 ILE D CA 1
ATOM 5568 C C . ILE D 1 162 ? -28.03000 -16.72100 -70.09700 1.000 80.26534 160 ILE D C 1
ATOM 5569 O O . ILE D 1 162 ? -28.63800 -16.94200 -71.15100 1.000 78.94013 160 ILE D O 1
ATOM 5574 N N . SER D 1 163 ? -27.81600 -15.48000 -69.65200 1.000 80.55554 161 SER D N 1
ATOM 5575 C CA . SER D 1 163 ? -28.21700 -14.33000 -70.45500 1.000 75.38667 161 SER D CA 1
ATOM 5576 C C . SER D 1 163 ? -27.46100 -14.29300 -71.77800 1.000 78.45061 161 SER D C 1
ATOM 5577 O O . SER D 1 163 ? -28.04000 -13.97700 -72.82400 1.000 79.97491 161 SER D O 1
ATOM 5580 N N . GLU D 1 164 ? -26.16200 -14.60700 -71.75100 1.000 83.58294 162 GLU D N 1
ATOM 5581 C CA . GLU D 1 164 ? -25.38500 -14.66000 -72.98600 1.000 82.35239 162 GLU D CA 1
ATOM 5582 C C . GLU D 1 164 ? -25.90600 -15.74500 -73.92100 1.000 67.20824 162 GLU D C 1
ATOM 5583 O O . GLU D 1 164 ? -25.97500 -15.54400 -75.14000 1.000 67.06210 162 GLU D O 1
ATOM 5589 N N . LYS D 1 165 ? -26.26900 -16.90600 -73.37000 1.000 67.54746 163 LYS D N 1
ATOM 5590 C CA . LYS D 1 165 ? -26.86000 -17.96200 -74.18800 1.000 64.49592 163 LYS D CA 1
ATOM 5591 C C . LYS D 1 165 ? -28.18800 -17.51300 -74.78600 1.000 68.05550 163 LYS D C 1
ATOM 5592 O O . LYS D 1 165 ? -28.50900 -17.85300 -75.93100 1.000 76.83741 163 LYS D O 1
ATOM 5598 N N . LEU D 1 166 ? -28.97700 -16.75600 -74.01900 1.000 71.29536 164 LEU D N 1
ATOM 5599 C CA . LEU D 1 166 ? -30.23500 -16.22700 -74.53900 1.000 71.59918 164 LEU D CA 1
ATOM 5600 C C . LEU D 1 166 ? -29.99400 -15.30800 -75.73100 1.000 62.18518 164 LEU D C 1
ATOM 5601 O O . LEU D 1 166 ? -30.69300 -15.40200 -76.74700 1.000 64.84941 164 LEU D O 1
ATOM 5606 N N . MET D 1 167 ? -29.00600 -14.41500 -75.62900 1.000 65.29615 165 MET D N 1
ATOM 5607 C CA . MET D 1 167 ? -28.72200 -13.50000 -76.73000 1.000 48.17616 165 MET D CA 1
ATOM 5608 C C . MET D 1 167 ? -28.21000 -14.24900 -77.95500 1.000 56.29729 165 MET D C 1
ATOM 5609 O O . MET D 1 167 ? -28.54900 -13.89600 -79.09100 1.000 67.67169 165 MET D O 1
ATOM 5614 N N . GLU D 1 168 ? -27.38400 -15.27900 -77.74700 1.000 54.10173 166 GLU D N 1
ATOM 5615 C CA . GLU D 1 168 ? -26.93100 -16.09600 -78.86900 1.000 58.72003 166 GLU D CA 1
ATOM 5616 C C . GLU D 1 168 ? -28.09600 -16.83100 -79.51900 1.000 67.17678 166 GLU D C 1
ATOM 5617 O O . GLU D 1 168 ? -28.16100 -16.94400 -80.74800 1.000 78.89822 166 GLU D O 1
ATOM 5623 N N . ARG D 1 169 ? -29.02200 -17.34900 -78.70900 1.000 56.92455 167 ARG D N 1
ATOM 5624 C CA . ARG D 1 169 ? -30.19800 -18.00800 -79.26800 1.000 67.36528 167 ARG D CA 1
ATOM 5625 C C . ARG D 1 169 ? -31.06700 -17.02100 -80.03900 1.000 80.20063 167 ARG D C 1
ATOM 5626 O O . ARG D 1 169 ? -31.64400 -17.36900 -81.07700 1.000 85.14520 167 ARG D O 1
ATOM 5634 N N . ASN D 1 170 ? -31.17600 -15.78400 -79.54400 1.000 70.88896 168 ASN D N 1
ATOM 5635 C CA . ASN D 1 170 ? -31.93500 -14.76100 -80.25800 1.000 61.40697 168 ASN D CA 1
ATOM 5636 C C . ASN D 1 170 ? -31.30700 -14.44200 -81.61000 1.000 74.60828 168 ASN D C 1
ATOM 5637 O O . ASN D 1 170 ? -32.01700 -14.29500 -82.61200 1.000 81.95040 168 ASN D O 1
ATOM 5642 N N . ARG D 1 171 ? -29.97600 -14.32400 -81.66000 1.000 82.01940 169 ARG D N 1
ATOM 5643 C CA . ARG D 1 171 ? -29.32500 -14.03500 -82.93300 1.000 76.37497 169 ARG D CA 1
ATOM 5644 C C . ARG D 1 171 ? -29.44700 -15.21200 -83.89200 1.000 71.09436 169 ARG D C 1
ATOM 5645 O O . ARG D 1 171 ? -29.53700 -15.01300 -85.10900 1.000 74.50617 169 ARG D O 1
ATOM 5653 N N . GLN D 1 172 ? -29.45200 -16.44200 -83.36700 1.000 66.13731 170 GLN D N 1
ATOM 5654 C CA . GLN D 1 172 ? -29.69600 -17.60400 -84.21400 1.000 67.36756 170 GLN D CA 1
ATOM 5655 C C . GLN D 1 172 ? -31.13000 -17.61800 -84.72700 1.000 74.35969 170 GLN D C 1
ATOM 5656 O O . GLN D 1 172 ? -31.38300 -18.06100 -85.85400 1.000 75.93365 170 GLN D O 1
ATOM 5662 N N . TYR D 1 173 ? -32.07800 -17.15800 -83.90800 1.000 73.92505 171 TYR D N 1
ATOM 5663 C CA . TYR D 1 173 ? -33.45100 -17.01500 -84.37900 1.000 82.14775 171 TYR D CA 1
ATOM 5664 C C . TYR D 1 173 ? -33.53300 -15.99900 -85.51000 1.000 72.88911 171 TYR D C 1
ATOM 5665 O O . TYR D 1 173 ? -34.26200 -16.20300 -86.48800 1.000 67.26798 171 TYR D O 1
ATOM 5674 N N . GLN D 1 174 ? -32.78900 -14.89700 -85.39200 1.000 78.90526 172 GLN D N 1
ATOM 5675 C CA . GLN D 1 174 ? -32.73100 -13.92400 -86.47600 1.000 70.39178 172 GLN D CA 1
ATOM 5676 C C . GLN D 1 174 ? -32.12200 -14.53800 -87.72900 1.000 56.53642 172 GLN D C 1
ATOM 5677 O O . GLN D 1 174 ? -32.56900 -14.25600 -88.84800 1.000 50.55768 172 GLN D O 1
ATOM 5683 N N . LYS D 1 175 ? -31.09700 -15.37900 -87.56200 1.000 56.55247 173 LYS D N 1
ATOM 5684 C CA . LYS D 1 175 ? -30.48900 -16.04700 -88.70900 1.000 60.02276 173 LYS D CA 1
ATOM 5685 C C . LYS D 1 175 ? -31.48700 -16.96400 -89.40400 1.000 66.16508 173 LYS D C 1
ATOM 5686 O O . LYS D 1 175 ? -31.60000 -16.95300 -90.63500 1.000 78.35721 173 LYS D O 1
ATOM 5692 N N . LEU D 1 176 ? -32.23000 -17.76200 -88.63100 1.000 63.40668 174 LEU D N 1
ATOM 5693 C CA . LEU D 1 176 ? -33.24100 -18.63000 -89.23000 1.000 66.35974 174 LEU D CA 1
ATOM 5694 C C . LEU D 1 176 ? -34.34400 -17.81000 -89.88300 1.000 69.07640 174 LEU D C 1
ATOM 5695 O O . LEU D 1 176 ? -34.86700 -18.18500 -90.93900 1.000 75.48966 174 LEU D O 1
ATOM 5700 N N . GLN D 1 177 ? -34.71100 -16.68500 -89.26500 1.000 71.52523 175 GLN D N 1
ATOM 5701 C CA . GLN D 1 177 ? -35.70700 -15.80100 -89.85900 1.000 72.98007 175 GLN D CA 1
ATOM 5702 C C . GLN D 1 177 ? -35.23500 -15.26400 -91.20400 1.000 67.03576 175 GLN D C 1
ATOM 5703 O O . GLN D 1 177 ? -36.01300 -15.20000 -92.16200 1.000 66.00107 175 GLN D O 1
ATOM 5709 N N . GLY D 1 178 ? -33.96200 -14.87100 -91.29400 1.000 68.38123 176 GLY D N 1
ATOM 5710 C CA . GLY D 1 178 ? -33.43200 -14.40900 -92.56600 1.000 63.87389 176 GLY D CA 1
ATOM 5711 C C . GLY D 1 178 ? -33.41300 -15.49700 -93.62200 1.000 69.04249 176 GLY D C 1
ATOM 5712 O O . GLY D 1 178 ? -33.72900 -15.24900 -94.78900 1.000 78.47833 176 GLY D O 1
ATOM 5713 N N . LEU D 1 179 ? -33.03600 -16.71700 -93.23100 1.000 64.65312 177 LEU D N 1
ATOM 5714 C CA . LEU D 1 179 ? -33.05400 -17.83200 -94.17200 1.000 56.90051 177 LEU D CA 1
ATOM 5715 C C . LEU D 1 179 ? -34.47300 -18.14600 -94.62600 1.000 73.60747 177 LEU D C 1
ATOM 5716 O O . LEU D 1 179 ? -34.70100 -18.47700 -95.79500 1.000 96.14685 177 LEU D O 1
ATOM 5721 N N . TYR D 1 180 ? -35.44000 -18.05800 -93.71000 1.000 72.41316 178 TYR D N 1
ATOM 5722 C CA . TYR D 1 180 ? -36.83700 -18.24500 -94.08900 1.000 104.41672 178 TYR D CA 1
ATOM 5723 C C . TYR D 1 180 ? -37.28400 -17.17000 -95.07100 1.000 100.72868 178 TYR D C 1
ATOM 5724 O O . TYR D 1 180 ? -38.03300 -17.45200 -96.01500 1.000 89.99964 178 TYR D O 1
ATOM 5733 N N . ASP D 1 181 ? -36.84000 -15.92700 -94.86300 1.000 86.75880 179 ASP D N 1
ATOM 5734 C CA . ASP D 1 181 ? -37.16500 -14.85800 -95.80100 1.000 78.54862 179 ASP D CA 1
ATOM 5735 C C . ASP D 1 181 ? -36.57500 -15.13700 -97.17800 1.000 79.41454 179 ASP D C 1
ATOM 5736 O O . ASP D 1 181 ? -37.22800 -14.90100 -98.20100 1.000 89.29956 179 ASP D O 1
ATOM 5741 N N . SER D 1 182 ? -35.33700 -15.63600 -97.22200 1.000 79.31038 180 SER D N 1
ATOM 5742 C CA . SER D 1 182 ? -34.72800 -16.00200 -98.49700 1.000 70.96377 180 SER D CA 1
ATOM 5743 C C . SER D 1 182 ? -35.48600 -17.14100 -99.16400 1.000 78.92932 180 SER D C 1
ATOM 5744 O O . SER D 1 182 ? -35.67300 -17.14100 -100.38700 1.000 90.90261 180 SER D O 1
ATOM 5747 N N . LEU D 1 183 ? -35.92000 -18.13000 -98.37900 1.000 75.39543 181 LEU D N 1
ATOM 5748 C CA . LEU D 1 183 ? -36.72800 -19.21100 -98.93400 1.000 77.98579 181 LEU D CA 1
ATOM 5749 C C . LEU D 1 183 ? -38.05100 -18.68300 -99.47300 1.000 86.93693 181 LEU D C 1
ATOM 5750 O O . LEU D 1 183 ? -38.53200 -19.14300 -100.51400 1.000 89.89152 181 LEU D O 1
ATOM 5755 N N . ARG D 1 184 ? -38.64500 -17.70700 -98.78300 1.000 87.59418 182 ARG D N 1
ATOM 5756 C CA . ARG D 1 184 ? -39.84000 -17.05100 -99.30300 1.000 92.16599 182 ARG D CA 1
ATOM 5757 C C . ARG D 1 184 ? -39.53200 -16.28300 -100.58300 1.000 94.81058 182 ARG D C 1
ATOM 5758 O O . ARG D 1 184 ? -40.36000 -16.23800 -101.50000 1.000 90.44096 182 ARG D O 1
ATOM 5766 N N . LEU D 1 185 ? -38.34100 -15.68000 -100.66700 1.000 87.80222 183 LEU D N 1
ATOM 5767 C CA . LEU D 1 185 ? -37.98800 -14.88600 -101.84100 1.000 70.48085 183 LEU D CA 1
ATOM 5768 C C . LEU D 1 185 ? -37.95400 -15.73900 -103.10400 1.000 78.71383 183 LEU D C 1
ATOM 5769 O O . LEU D 1 185 ? -38.40400 -15.29800 -104.16900 1.000 78.30100 183 LEU D O 1
ATOM 5774 N N . ARG D 1 186 ? -37.42300 -16.96100 -103.00500 1.000 83.85388 184 ARG D N 1
ATOM 5775 C CA . ARG D 1 186 ? -37.23400 -17.79000 -104.19200 1.000 86.35000 184 ARG D CA 1
ATOM 5776 C C . ARG D 1 186 ? -38.56700 -18.20500 -104.81000 1.000 88.50200 184 ARG D C 1
ATOM 5777 O O . ARG D 1 186 ? -38.72200 -18.17400 -106.03700 1.000 96.12587 184 ARG D O 1
ATOM 5785 N N . ASN D 1 187 ? -39.53800 -18.59800 -103.98800 1.000 85.76589 185 ASN D N 1
ATOM 5786 C CA . ASN D 1 187 ? -40.84000 -19.01100 -104.50900 1.000 68.91622 185 ASN D CA 1
ATOM 5787 C C . ASN D 1 187 ? -41.65100 -17.80200 -104.97200 1.000 58.22881 185 ASN D C 1
ATOM 5788 O O . ASN D 1 187 ? -41.90200 -17.62600 -106.16500 1.000 49.35021 185 ASN D O 1
#

Secondary structure (DSSP, 8-state):
-B--STTT-PBP-SEEEEETTTEEE-HHHHHHHTTSSS-B-TTT--B--SSTTEEEEESS--HHHHHHHSTT--HHHHHHHHHHHHHHHHHHHHHHHHHHHHHHHHHHHHHHHHHHHHHHHHHHHHHHHHHHHHHHHHHHHHHHHHHHHHHHHHHHHHHHHHHHHHHHHHHHHHHH-/-B-SSTTT-PBP-SEEEEETTTEEEEHHHHHHHTT-SS-B-TTT--B--SSTTEEEEESS--HHHHHHHSTT--HHHHHHHHHHHHHHHHHHHHHHHHHHHHHHHHHHHHHHHHHHHHHHHHHHHHHHHHHHHHHHHHHHHHHHHHHHHHHHHHHHHHHHHHHHHHHHHHHHHHHH-/--B-SSTTT-PBP-SEEEEETTTEEEEHHHHHHHTTSSSEE-TTT--EE-SSTTEEEEESS--HHHHHHSSTT--HHHHHHHHHHHHHHHHHHHHHHHHHHHHHHHHHHHHHHHHHHHHHHHHHHHHHHHHHHHHHHHHHHHHHHHHHHHHHHHHHHHHHHHHHHHHHHHHHHHHHHH-/--B-SSTTT-PBP-SEEEEETTTEEE-HHHHHHHTTSSS-B-TTT--B--SSTTEEEEESS--HHHHHHSSTT--HHHHHHHHHHHHHHHHHHHHHHHHHHHHHHHHHHHHHHHHHHHHHHHHHHHHHHHHHHHHHHHHHHHHHHHHHHHHHHHHHHHHHHHHHHHHHHHHHHHHHHH-

Nearest PDB structures (foldseek):
  4s3o-assembly1_E  TM=6.394E-01  e=8.494E-02  Homo sapiens
  7nd1-assembly1_A  TM=5.787E-01  e=1.181E-01  Homo sapiens
  6wi7-assembly1_A  TM=5.845E-01  e=1.538E-01  Homo sapiens
  4r8p-assembly1_L  TM=5.838E-01  e=1.440E-01  Homo sapiens
  4s3o-assembly1_E  TM=6.584E-01  e=2.474E-02  Homo sapiens

GO terms:
  GO:0042802 identical protein binding (F, IPI)
  GO:0005515 protein binding (F, IPI)

Sequence (712 aa):
LLCNYRKCRIKLSGYAWVTACSHIFCDQHGSGEFSRSPAICPACNSTLSGKLDIVRTELSPSEEYKAMVLAGLRPEIVLDISSRALAFWTYQVHQERLYQEYNFSKAEGHLKQMEKIYTQQIQSKDVELTSMKGEVTSMKKVLEEYKKKFSDISEKLMERNRQYQKLQGLYDSLRLRLLCNYRKCRIKLSGYAWVTACSHIFCDQHGSGEFSRSPAICPACNSTLSGKLDIVRTELSPSEEYKAMVLAGLRPEIVLDISSRALAFWTYQVHQERLYQEYNFSKAEGHLKQMEKIYTQQIQSKDVELTSMKGEVTSMKKVLEEYKKKFSDISEKLMERNRQYQKLQGLYDSLRLRMLLCNYRKCRIKLSGYAWVTACSHIFCDQHGSGEFSRSPAICPACNSTLSGKLDIVRTELSPSEEYKAMVLAGLRPEIVLDISSRALAFWTYQVHQERLYQEYNFSKAEGHLKQMEKIYTQQIQSKDVELTSMKGEVTSMKKVLEEYKKKFSDISEKLMERNRQYQKLQGLYDSLRLRNMLLCNYRKCRIKLSGYAWVTACSHIFCDQHGSGEFSRSPAICPACNSTLSGKLDIVRTELSPSEEYKAMVLAGLRPEIVLDISSRALAFWTYQVHQERLYQEYNFSKAEGHLKQMEKIYTQQIQSKDVELTSMKGEVTSMKKVLEEYKKKFSDISEKLMERNRQYQKLQGLYDSLRLRN

Radius of gyration: 64.22 Å; Cα contacts (8 Å, |Δi|>4): 754; chains: 4; bounding box: 82×60×277 Å

Foldseek 3Di:
DFALQPVGRHDEAFKWKAFLVLHIHHPVVCCVQVVDCQHADNRPRDGDHDPVRIDTDHPDDDPVCVVPVCPPPDPVVVVVVVVVVVVSVVVVVVVVVVVVVVVVVVVVVVVVVVVVVVVVVVVVVVVVVVVVVVVVVVVVVVVVVVVVVVVVVVVVVVVVVVVVVVVVVVVVVVVVD/DFALQPVGRHDEAFKWKAFPVLHIHHPVVLCVQVVDCQHADNRPRDGDHDDVRIDIDTPDDDPVCVCPVCPPPDPVVVVVVVVVVVVSVVVVVVVVVVVVVVVVVVVVVVVVVVVVVVVVVVVVVVVVVVVVVVVVVVVVVVVVVVVVVVVVVVVVVVVVVVVVVVVVVVVVVVVVD/DFFALQPVGRHDEAFKWKQFLVLGIHHPVVCVVAVPDQWGQDNNPRDTDHDPPRIDTDHPDDDPVCVCPVCPPPDPVVVVVVVVVVVVSVVVRVVVVVVVVVVVVVVVVVVVVVVVVVVVVVVVVVVVVVVVVVVVVVVVVVVVVVVVVVVVVVVVVVVVVVVVVVVVVVVVVVVVVVD/DFFALQPVGRDDEAFKWKAFPVLGIHHPVVLVVQVVDCQRADNNPRDGDHDDVRIDTDTPDDDPVCVVPVCPPDDPVVVVVVVVVVVVSVVVRVVVVVVVVVVVVVVVVVVVVVVVVVVVVVVVVVVVVVVVVVVVVVVVVVCVVVVVVVVVVVVVVVVVVVVVVVVVVVVVVVVVVVD

Solvent-accessible surface area: 43676 Å² total; per-residue (Å²): 46,29,0,22,48,196,179,40,65,96,166,19,98,36,108,0,36,0,1,53,33,37,16,0,1,15,39,147,57,0,44,31,65,19,82,151,117,110,14,71,0,31,26,57,109,42,108,15,107,31,195,70,31,31,39,109,12,76,14,69,11,51,99,92,72,22,37,7,14,1,2,2,3,110,13,98,11,2,32,48,0,7,48,59,2,8,59,11,44,44,82,11,51,73,59,28,73,77,81,48,82,128,29,76,70,117,16,72,25,92,32,131,98,30,66,98,105,35,60,101,76,54,125,42,38,55,97,63,7,77,64,63,104,39,72,22,46,48,61,93,112,49,13,89,98,72,106,126,98,84,57,68,26,41,120,107,39,124,86,69,53,159,64,38,108,132,19,69,40,100,37,59,58,62,146,159,230,44,32,1,28,63,205,183,26,67,107,167,21,98,29,108,0,36,0,1,54,34,39,14,0,2,18,37,149,54,0,46,39,57,25,88,150,116,116,8,70,0,40,33,56,113,40,112,16,111,32,189,62,27,41,36,110,13,72,14,69,12,49,100,91,68,22,38,7,15,0,1,1,2,103,11,88,11,1,28,44,0,6,43,64,2,8,55,10,48,42,82,14,44,74,65,24,73,76,77,51,82,124,30,74,70,115,15,70,26,93,28,133,95,29,65,109,94,27,64,101,72,41,118,76,31,50,100,71,19,84,52,26,109,38,74,17,63,46,34,116,126,46,19,105,93,51,101,125,84,91,54,75,22,50,114,104,43,116,87,62,34,148,65,72,107,136,16,98,41,94,75,62,66,40,154,157,117,138,12,27,0,3,76,189,187,41,68,95,156,14,95,32,108,0,33,0,1,52,30,39,11,0,0,16,32,141,49,0,56,42,72,14,85,143,105,94,2,73,0,32,24,58,110,43,100,13,92,36,199,62,28,32,37,108,10,70,14,68,11,49,97,91,67,21,35,5,15,0,1,2,2,96,11,93,14,1,30,47,0,7,47,58,1,11,58,14,30,52,90,7,44,100,48,23,98,89,84,65,76,128,38,50,72,117,26,54,34,98,15,136,106,33,66,119,70,27,71,96,72,43,121,51,60,60,96,71,19,81,59,16,104,38,83,11,58,48,28,113,125,50,7,100,93,69,89,132,105,52,54,73,35,36,110,111,24,125,87,58,39,152,78,36,114,132,23,76,40,108,39,66,64,46,144,155,203,123,116,17,29,0,9,62,198,184,39,71,96,152,12,96,28,104,0,39,0,1,52,36,34,17,0,1,12,40,146,59,0,50,40,58,27,90,150,116,109,10,63,0,37,35,56,112,41,112,21,109,31,188,64,29,42,36,103,10,67,16,71,12,48,100,92,66,23,36,11,15,0,1,2,1,90,9,87,11,1,29,46,0,5,48,57,2,8,57,9,32,43,82,9,45,95,65,38,90,77,80,72,78,128,39,51,74,116,28,58,34,100,18,136,100,37,65,122,72,26,72,93,69,62,111,54,58,59,92,67,25,73,65,22,124,38,92,25,60,46,30,124,125,49,16,98,104,96,63,125,132,28,55,71,42,29,114,115,16,124,80,90,56,155,57,44,113,130,24,82,36,104,40,43,63,50,136,147,217,134

B-factor: mean 61.5, std 27.24, range [4.94, 176.18]

Organism: Homo sapiens (NCBI:txid9606)